Protein AF-0000000078602111 (afdb_homodimer)

Nearest PDB structures (foldseek):
  8fn6-assembly1_3  TM=1.490E-01  e=2.952E+00  Trypanosoma brucei
  7nkz-assembly1_A  TM=1.253E-01  e=8.119E+00  Mycobacterium tuberculosis H37Rv
  8fn6-assembly1_3  TM=1.458E-01  e=6.796E+00  Trypanosoma brucei
  7nkz-assembly1_A  TM=1.279E-01  e=6.796E+00  Mycobacterium tuberculosis H37Rv

Secondary structure (DSSP, 8-state):
--------EEE-S--HHHHS-----S--HHHHHHHHHHHHT-HHHHHHHHHHT--SSTTHHHHHHHTS-HHHHHHHHHHHS-GGGHHHHTT--HHHHHHHHHHHHSPPPP--------PPPP-TT--HHHHHHHHHHHHHHHHTTS-HHHHHHHHTT---HHHHHHHHHHHHHHHHHHHHHHH-GGGHHHHHHHHHHHTTS-HHHHHHHHHHHHHH-TTGGGGS------TTHHHHHHHHHHHHS--S-HHHHHHHHHHHHHHHIIIIIS-SS--TTSPP----TTHHHHHH-SSHHHHHHHHHHHHHHHHTT--HHHHHHT-HHHHHHHHHHHHHHHHHHHHHHH-TTHHHHHHHHHHHHHHTTBHHHHHHHHHHHHHHHHHHTTTTT-S-BTTTEEEPPP-S-HHHHHHT--HHHHHHHHHHHHHS--B--HHHHHHHHHHH-GGGGHHHHHHHHHS-----/--------EEE-S--HHHHS-----S--HHHHHHHHHHHHT-HHHHHHHHHHT--SSTTHHHHHHHTS-HHHHHHHHHHHS-GGGHHHHTT--HHHHHHHHHHHHSPPPP--------PPPP-TT--HHHHHHHHHHHHHHHHTTS-HHHHHHHHTT---HHHHHHHHHHHHHHHHHHHHHHH-GGGHHHHHHHHHHHTTS-HHHHHHHHHHHHHH-TTTTTTS------TTHHHHHHHHHHHHS--S-HHHHHHHHHHHHHHHIIIIIS-SS--TTSPP----TTHHHHHH-SSHHHHHHHHHHHHHHHHTT--HHHHHHT-HHHHHHHHHHHHHHHHHHHHHHH-TTHHHHHHHHHHHHHHTTBHHHHHHHHHHHHHHHHHHTTTTT-EEGGGTEEEPPP-S-HHHHHHT--HHHHHHHHHHHHHS--B--HHHHHHHHHHH-GGGGHHHHHHHHHS-----

Foldseek 3Di:
DPPPPDDDDFDAPDDLPQQADDQDDPDQVLQVQLVVCLVVCPLVLVLLCLALQQYPDSCVSLVSQLPDDQVSLLVSLVVLDDPVCNVVLVPDDSSRSSVVSSCSSYDDDQDQDAQDDADDDDDPPDDLLVVLVVLLVSLLVLVLRFALSLLLQSLNPHDRVSVVSSSVNLSVVLVRLLVVCVVPVVCLVSVVSNLVNCPQGQPSNNVSSLVSCCVVPVPVSPPPDDDDHNQQHLESVVSSVLSVVPDPHSSLNSLLSLLLSLVCCVQRVPDPGHRSPHHRDSDQPLSVLLVPAPALLSSLVVVQVVLLVLCLPPAPVCLLVVDPSVVVLVVVLQSLLQSLLSSCQRPVVCLVRLQVSLVSNVVVQAVSNNLSNVNSQVVNQVVCQVVVVQQPPVPRDRDGDDSHDPVSVLQNDPPPLSPSVLVVCQVPPDSDDCRSLSVQCVVPNDVSNVSVNVRSVPNPNPDD/DPPPPPDDDFDAPDDLPQQADDQDDPDQVLQVQLVVCLVVCPLVLVLLCLALQQYPDSCVSVVSQLPDDQVSLLVSLVVLDDPVCNVVLVPDDSSRSSVNSSCSSYDDDQDQDAQDDADDDDDPPDALLVVLVVLLVSLLVLVLRFALSLLLQSLNPHDRVSVVSSSVNLSVVLVRLLVVCVVPVVCLVSVVSNLVNCPQGQPSNNVSSLVSCCVVPVVVSPPPDDDDHNQQHQESVVSSVLSVVPDPHSSLNSLLSLLLSLVCCVQRVPDPGHRRPHHRDSDQPLSVLLVPAPALLRSLVVVQVVLLVLCLPPAPVCLVVVDPSVVVLVVVLQSLLQSLLSSCQRPVVCLVRLQVSLVSNVVVQAVSNNLSNVNSQVVNQVVCQVVVVQCPVPVDDRDTDDSHDPLSVLQNPPPPLSPSVLVVCQVPPDNDDCRSLSVQCVVPNDVSNVSVNVVSVPNPNPDD

pLDDT: mean 88.29, std 11.74, ran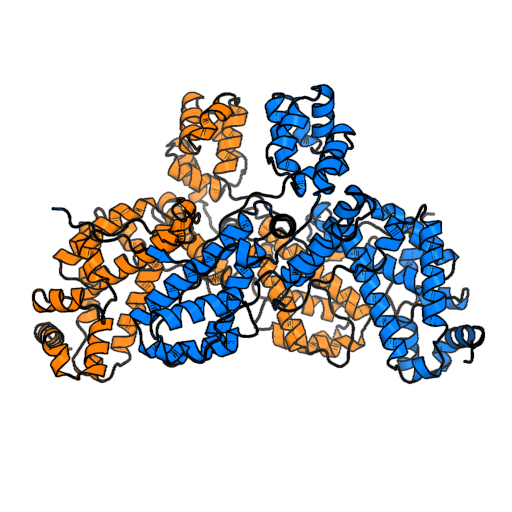ge [23.0, 98.12]

Sequence (928 aa):
MASDCPTPSYPSPFYISAEFPRFAISYRWWEDEARAVLWAFNIPEICQVIRYGLFQDENFPRSSLLSRNADTIDAFLVTLAQRHEHQLLGNLSHVQRVEEILRRSRIPPLQPVPWMWFPPQPAHDLDAREIANAIEAESHHQFRKIAFEEIVRASLGYNAPSVEWFLLQHTVLCIYFVDHLRTYPKDISLYLKVEEHLRGSSPFAHRALIHCIRVIDPDAAQHLPQTFAPGFAFIAEPVQALFRDQPPSLTTILKIMSVLAIRFRHRYTHCARMQWHHPFDTSILFLEDYLNATSPKDLARTLTRTDELDFSGLARQNIVTNDIFVQAILTNWHELTTSVWECCAALPDIVPFLQECTQILLEAKNYHSLTALAAGLRRYNIASAQSRGLISTGNGVITLHPILPPEVDMIIDTAQNYDSYQQHYQTNPGIPFLTPHIREYQLHGEPAIRDLLLYLQRQPSTEPMASDCPTPSYPSPFYISAEFPRFAISYRWWEDEARAVLWAFNIPEICQVIRYGLFQDENFPRSSLLSRNADTIDAFLVTLAQRHEHQLLGNLSHVQRVEEILRRSRIPPLQPVPWMWFPPQPAHDLDAREIANAIEAESHHQFRKIAFEEIVRASLGYNAPSVEWFLLQHTVLCIYFVDHLRTYPKDISLYLKVEEHLRGSSPFAHRALIHCIRVIDPDAAQHLPQTFAPGFAFIAEPVQALFRDQPPSLTTILKIMSVLAIRFRHRYTHCARMQWHHPFDTSILFLEDYLNATSPKDLARTLTRTDELDFSGLARQNIVTNDIFVQAILTNWHELTTSVWECCAALPDIVPFLQECTQILLEAKNYHSLTALAAGLRRYNIASAQSRGLISTGNGVITLHPILPPEVDMIIDTAQNYDSYQQHYQTNPGIPFLTPHIREYQLHGEPAIRDLLLYLQRQPSTEP

Solvent-accessible surface area (backbone atoms only — not comparable to full-atom values): 51500 Å² total; per-residue (Å²): 128,83,74,76,69,75,61,65,68,46,79,38,91,57,50,74,77,60,28,33,60,87,71,87,67,95,66,72,60,58,45,58,48,46,53,48,40,62,66,71,61,47,64,74,60,38,36,51,47,52,37,47,49,69,47,93,54,81,56,46,67,56,55,57,57,66,72,47,57,68,66,60,53,49,54,51,43,54,71,75,46,55,79,86,46,46,71,68,57,69,74,49,50,72,71,52,47,48,50,49,47,50,59,71,30,33,66,79,74,83,74,90,73,64,72,63,77,70,86,73,77,92,55,92,80,66,50,40,64,59,53,31,46,39,52,40,36,44,52,51,55,50,53,56,68,42,52,60,48,39,52,52,25,41,32,72,71,42,86,29,68,53,58,52,50,43,46,46,40,41,39,51,49,24,51,54,46,42,55,47,42,48,69,38,59,78,46,51,63,50,50,53,50,19,47,62,58,22,70,80,41,44,62,59,60,35,47,26,51,52,53,30,40,38,73,76,37,52,76,78,32,69,84,48,84,88,77,77,75,36,63,42,35,30,52,30,52,55,56,46,48,57,68,62,54,77,59,94,42,59,69,57,50,50,53,51,47,40,26,46,41,45,48,46,40,41,57,55,52,49,40,62,65,70,62,60,81,50,64,51,80,83,80,53,58,66,51,64,54,55,73,69,35,89,41,42,66,50,35,35,49,52,52,44,54,52,47,53,58,69,52,58,78,52,48,72,65,36,66,76,63,60,36,71,68,49,50,50,55,52,48,49,41,52,49,39,15,50,30,39,22,32,40,38,68,50,40,59,81,47,47,67,49,49,44,52,20,39,54,51,18,58,74,66,26,29,38,39,65,27,48,19,48,49,51,6,51,48,52,36,46,62,53,46,28,58,84,70,60,33,32,66,42,91,80,38,34,39,45,47,73,84,78,58,57,69,74,57,46,46,43,66,33,43,61,82,61,22,43,56,31,53,59,49,37,72,78,50,72,54,49,64,52,59,70,51,48,54,50,36,30,75,76,63,30,69,77,62,35,46,68,58,51,52,52,48,66,68,46,72,73,74,66,131,128,83,74,76,69,74,60,63,66,44,78,40,89,57,50,74,76,62,28,34,59,85,70,88,69,96,68,72,62,58,43,57,49,46,52,48,41,62,67,70,61,47,64,74,59,40,36,51,48,51,37,47,51,70,46,93,57,81,57,48,67,56,55,56,57,67,71,46,58,68,68,58,52,49,54,53,43,55,72,76,45,55,79,85,46,46,72,68,56,68,74,49,51,72,71,51,46,50,50,49,47,49,60,71,32,33,68,80,75,84,75,89,72,64,70,64,76,70,87,73,75,91,54,90,80,66,50,40,66,57,52,30,46,38,52,41,36,44,52,49,54,50,52,56,69,44,52,60,50,40,49,53,25,41,32,72,70,43,84,28,68,51,58,52,48,43,46,47,41,40,38,50,49,23,51,53,45,43,55,47,41,46,68,38,60,78,47,52,65,51,49,52,50,19,48,62,58,22,71,81,40,43,61,60,61,36,48,25,50,50,54,30,40,37,74,77,37,52,76,77,34,68,84,50,85,88,76,77,75,37,61,43,36,29,52,30,51,54,55,44,48,57,69,64,54,78,60,97,42,60,70,58,50,50,54,51,48,40,27,46,39,44,48,45,39,40,57,56,53,48,39,63,65,71,62,62,82,51,64,49,81,83,81,54,57,66,51,65,54,54,74,68,35,90,41,42,67,51,35,35,50,53,51,44,53,53,48,53,59,69,50,58,77,53,46,71,65,35,64,75,63,60,36,70,69,48,50,49,54,52,50,49,40,51,49,40,16,51,30,39,23,31,40,38,70,52,39,58,81,48,46,66,49,50,43,52,20,39,55,52,18,56,74,67,28,28,39,39,64,27,45,19,48,49,52,6,50,48,52,35,48,62,54,46,30,58,84,70,56,36,46,48,46,86,81,29,36,40,45,48,74,85,80,58,56,68,74,57,46,45,43,65,34,43,58,80,61,22,43,55,32,54,58,48,38,71,78,50,72,53,49,65,52,58,68,51,48,54,50,36,30,74,74,64,31,69,78,62,34,48,67,59,50,53,50,49,65,69,45,73,74,76,67,132

Radius of gyration: 31.43 Å; Cα contacts (8 Å, |Δi|>4): 1084; chains: 2; bounding box: 68×95×82 Å

Organism: Penicillium oxalicum (strain 114-2 / CGMCC 5302) (NCBI:txid933388)

Structure (mmCIF, N/CA/C/O backbone):
data_AF-0000000078602111-model_v1
#
loop_
_entity.id
_entity.type
_entity.pdbx_description
1 polymer 'Ras-GEF domain-containing protein'
#
loop_
_atom_site.group_PDB
_atom_site.id
_atom_site.type_symbol
_atom_site.label_atom_id
_atom_site.label_alt_id
_atom_site.label_comp_id
_atom_site.label_asym_id
_atom_site.label_entity_id
_atom_site.label_seq_id
_atom_site.pdbx_PDB_ins_code
_atom_site.Cartn_x
_atom_site.Cartn_y
_atom_site.Cartn_z
_atom_site.occupancy
_atom_site.B_iso_or_equiv
_atom_site.auth_seq_id
_atom_site.auth_comp_id
_atom_site.auth_asym_id
_atom_site.auth_atom_id
_atom_site.pdbx_PDB_model_num
ATOM 1 N N . MET A 1 1 ? 22.547 35.219 25.938 1 24.22 1 MET A N 1
ATOM 2 C CA . MET A 1 1 ? 22.844 33.781 26.141 1 24.22 1 MET A CA 1
ATOM 3 C C . MET A 1 1 ? 21.688 32.938 25.641 1 24.22 1 MET A C 1
ATOM 5 O O . MET A 1 1 ? 20.578 33 26.188 1 24.22 1 MET A O 1
ATOM 9 N N . ALA A 1 2 ? 21.484 32.844 24.375 1 36.75 2 ALA A N 1
ATOM 10 C CA . ALA A 1 2 ? 20.438 32.094 23.688 1 36.75 2 ALA A CA 1
ATOM 11 C C . ALA A 1 2 ? 20.328 30.672 24.266 1 36.75 2 ALA A C 1
ATOM 13 O O . ALA A 1 2 ? 21.25 29.875 24.125 1 36.75 2 ALA A O 1
ATOM 14 N N . SER A 1 3 ? 19.812 30.453 25.406 1 35.31 3 SER A N 1
ATOM 15 C CA . SER A 1 3 ? 19.656 29.172 26.094 1 35.31 3 SER A CA 1
ATOM 16 C C . SER A 1 3 ? 19.25 28.078 25.141 1 35.31 3 SER A C 1
ATOM 18 O O . SER A 1 3 ? 18.359 28.25 24.312 1 35.31 3 SER A O 1
ATOM 20 N N . ASP A 1 4 ? 20.172 27.172 24.891 1 39.59 4 ASP A N 1
ATOM 21 C CA . ASP A 1 4 ? 20.219 25.969 24.078 1 39.59 4 ASP A CA 1
ATOM 22 C C . ASP A 1 4 ? 18.984 25.094 24.312 1 39.59 4 ASP A C 1
ATOM 24 O O . ASP A 1 4 ? 18.844 24.453 25.359 1 39.59 4 ASP A O 1
ATOM 28 N N . CYS A 1 5 ? 17.859 25.594 24.203 1 42.06 5 CYS A N 1
ATOM 29 C CA . CYS A 1 5 ? 16.703 24.719 24.375 1 42.06 5 CYS A CA 1
ATOM 30 C C . CYS A 1 5 ? 16.969 23.344 23.797 1 42.06 5 CYS A C 1
ATOM 32 O O . CYS A 1 5 ? 17.297 23.219 22.609 1 42.06 5 CYS A O 1
ATOM 34 N N . PRO A 1 6 ? 17.281 22.328 24.625 1 49.44 6 PRO A N 1
ATOM 35 C CA . PRO A 1 6 ? 17.672 20.984 24.188 1 49.44 6 PRO A CA 1
ATOM 36 C C . PRO A 1 6 ? 16.734 20.406 23.141 1 49.44 6 PRO A C 1
ATOM 38 O O . PRO A 1 6 ? 15.523 20.625 23.203 1 49.44 6 PRO A O 1
ATOM 41 N N . THR A 1 7 ? 17.188 20.297 21.984 1 59.84 7 THR A N 1
ATOM 42 C CA . THR A 1 7 ? 16.5 19.594 20.906 1 59.84 7 THR A CA 1
ATOM 43 C C . THR A 1 7 ? 15.914 18.281 21.422 1 59.84 7 THR A C 1
ATOM 45 O O . THR A 1 7 ? 16.594 17.5 22.094 1 59.84 7 THR A O 1
ATOM 48 N N . PRO A 1 8 ? 14.547 18.203 21.516 1 68.06 8 PRO A N 1
ATOM 49 C CA . PRO A 1 8 ? 13.969 16.953 22.016 1 68.06 8 PRO A CA 1
ATOM 50 C C . PRO A 1 8 ? 14.492 15.719 21.266 1 68.06 8 PRO A C 1
ATOM 52 O O . PRO A 1 8 ? 14.586 15.727 20.047 1 68.06 8 PRO A O 1
ATOM 55 N N . SER A 1 9 ? 15.305 14.945 21.969 1 72.25 9 SER A N 1
ATOM 56 C CA . SER A 1 9 ? 15.828 13.695 21.422 1 72.25 9 SER A CA 1
ATOM 57 C C . SER A 1 9 ? 15.031 12.5 21.922 1 72.25 9 SER A C 1
ATOM 59 O O . SER A 1 9 ? 14.656 12.445 23.094 1 72.25 9 SER A O 1
ATOM 61 N N . TYR A 1 10 ? 14.547 11.766 20.969 1 74.25 10 TYR A N 1
ATOM 62 C CA . TYR A 1 10 ? 13.781 10.57 21.312 1 74.25 10 TYR A CA 1
ATOM 63 C C . TYR A 1 10 ? 14.578 9.312 20.984 1 74.25 10 TYR A C 1
ATOM 65 O O . TYR A 1 10 ? 14.898 9.047 19.828 1 74.25 10 TYR A O 1
ATOM 73 N N . PRO A 1 11 ? 14.977 8.602 22 1 77.44 11 PRO A N 1
ATOM 74 C CA . PRO A 1 11 ? 15.664 7.348 21.719 1 77.44 11 PRO A CA 1
ATOM 75 C C . PRO A 1 11 ? 14.789 6.344 20.969 1 77.44 11 PRO A C 1
ATOM 77 O O . PRO A 1 11 ? 13.586 6.254 21.25 1 77.44 11 PRO A O 1
ATOM 80 N N . SER A 1 12 ? 15.352 5.695 20 1 83.25 12 SER A N 1
ATOM 81 C CA . SER A 1 12 ? 14.594 4.711 19.234 1 83.25 12 SER A CA 1
ATOM 82 C C . SER A 1 12 ? 14.68 3.328 19.875 1 83.25 12 SER A C 1
ATOM 84 O O . SER A 1 12 ? 15.773 2.867 20.219 1 83.25 12 SER A O 1
ATOM 86 N N . PRO A 1 13 ? 13.602 2.727 20.031 1 85.75 13 PRO A N 1
ATOM 87 C CA . PRO A 1 13 ? 13.633 1.361 20.562 1 85.75 13 PRO A CA 1
ATOM 88 C C . PRO A 1 13 ? 13.938 0.32 19.5 1 85.75 13 PRO A C 1
ATOM 90 O O . PRO A 1 13 ? 14.062 -0.869 19.797 1 85.75 13 PRO A O 1
ATOM 93 N N . PHE A 1 14 ? 14.141 0.785 18.266 1 89.56 14 PHE A N 1
ATOM 94 C CA . PHE A 1 14 ? 14.289 -0.176 17.172 1 89.56 14 PHE A CA 1
ATOM 95 C C . PHE A 1 14 ? 15.641 -0.017 16.484 1 89.56 14 PHE A C 1
ATOM 97 O O . PHE A 1 14 ? 16.062 1.101 16.172 1 89.56 14 PHE A O 1
ATOM 104 N N . TYR A 1 15 ? 16.312 -1.137 16.375 1 86.06 15 TYR A N 1
ATOM 105 C CA . TYR A 1 15 ? 17.562 -1.257 15.609 1 86.06 15 TYR A CA 1
ATOM 106 C C . TYR A 1 15 ? 17.5 -2.453 14.664 1 86.06 15 TYR A C 1
ATOM 108 O O . TYR A 1 15 ? 16.969 -3.512 15.023 1 86.06 15 TYR A O 1
ATOM 116 N N . ILE A 1 16 ? 17.969 -2.209 13.516 1 88.12 16 ILE A N 1
ATOM 117 C CA . ILE A 1 16 ? 17.859 -3.242 12.492 1 88.12 16 ILE A CA 1
ATOM 118 C C . ILE A 1 16 ? 18.562 -4.512 12.961 1 88.12 16 ILE A C 1
ATOM 120 O O . ILE A 1 16 ? 18.078 -5.621 12.734 1 88.12 16 ILE A O 1
ATOM 124 N N . SER A 1 17 ? 19.688 -4.414 13.695 1 87.75 17 SER A N 1
ATOM 125 C CA . SER A 1 17 ? 20.469 -5.57 14.133 1 87.75 17 SER A CA 1
ATOM 126 C C . SER A 1 17 ? 19.688 -6.391 15.164 1 87.75 17 SER A C 1
ATOM 128 O O . SER A 1 17 ? 19.906 -7.598 15.297 1 87.75 17 SER A O 1
ATOM 130 N N . ALA A 1 18 ? 18.766 -5.715 15.797 1 90.81 18 ALA A N 1
ATOM 131 C CA . ALA A 1 18 ? 18.016 -6.398 16.844 1 90.81 18 ALA A CA 1
ATOM 132 C C . ALA A 1 18 ? 16.734 -7.012 16.281 1 90.81 18 ALA A C 1
ATOM 134 O O . ALA A 1 18 ? 16.141 -7.895 16.891 1 90.81 18 ALA A O 1
ATOM 135 N N . GLU A 1 19 ? 16.391 -6.574 15.117 1 94.44 19 GLU A N 1
ATOM 136 C CA . GLU A 1 19 ? 15.102 -6.996 14.578 1 94.44 19 GLU A CA 1
ATOM 137 C C . GLU A 1 19 ? 15.25 -8.219 13.688 1 94.44 19 GLU A C 1
ATOM 139 O O . GLU A 1 19 ? 14.258 -8.844 13.312 1 94.44 19 GLU A O 1
ATOM 144 N N . PHE A 1 20 ? 16.453 -8.531 13.297 1 95.75 20 PHE A N 1
ATOM 145 C CA . PHE A 1 20 ? 16.75 -9.734 12.523 1 95.75 20 PHE A CA 1
ATOM 146 C C . PHE A 1 20 ? 17.641 -10.688 13.328 1 95.75 20 PHE A C 1
ATOM 148 O O . PHE A 1 20 ? 18.547 -10.25 14.047 1 95.75 20 PHE A O 1
ATOM 155 N N . PRO A 1 21 ? 17.281 -11.961 13.172 1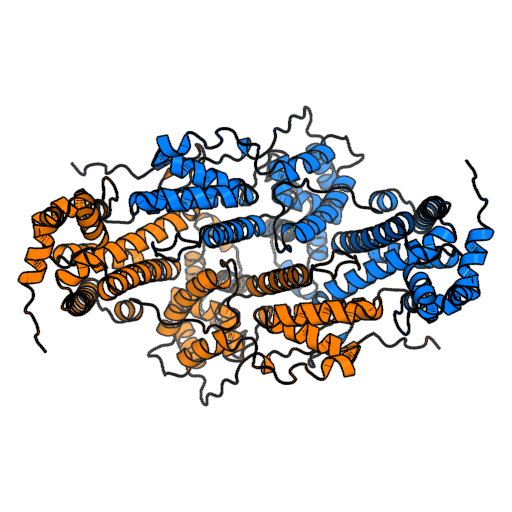 94.62 21 PRO A N 1
ATOM 156 C CA . PRO A 1 21 ? 18.188 -12.914 13.836 1 94.62 21 PRO A CA 1
ATOM 157 C C . PRO A 1 21 ? 19.609 -12.859 13.281 1 94.62 21 PRO A C 1
ATOM 159 O O . PRO A 1 21 ? 19.797 -12.586 12.094 1 94.62 21 PRO A O 1
ATOM 162 N N . ARG A 1 22 ? 20.484 -13.172 14.109 1 91.19 22 ARG A N 1
ATOM 163 C CA . ARG A 1 22 ? 21.875 -13.148 13.703 1 91.19 22 ARG A CA 1
ATOM 164 C C . ARG A 1 22 ? 22.156 -14.219 12.648 1 91.19 22 ARG A C 1
ATOM 166 O O . ARG A 1 22 ? 21.734 -15.367 12.797 1 91.19 22 ARG A O 1
ATOM 173 N N . PHE A 1 23 ? 22.734 -13.766 11.609 1 91.94 23 PHE A N 1
ATOM 174 C CA . PHE A 1 23 ? 23.125 -14.672 10.539 1 91.94 23 PHE A CA 1
ATOM 175 C C . PHE A 1 23 ? 24.641 -14.836 10.508 1 91.94 23 PHE A C 1
ATOM 177 O O . PHE A 1 23 ? 25.344 -14.039 9.883 1 91.94 23 PHE A O 1
ATOM 184 N N . ALA A 1 24 ? 25.094 -15.805 11.211 1 85.25 24 ALA A N 1
ATOM 185 C CA . ALA A 1 24 ? 26.531 -16.016 11.312 1 85.25 24 ALA A CA 1
ATOM 186 C C . ALA A 1 24 ? 27 -17.094 10.336 1 85.25 24 ALA A C 1
ATOM 188 O O . ALA A 1 24 ? 26.656 -18.266 10.484 1 85.25 24 ALA A O 1
ATOM 189 N N . ILE A 1 25 ? 27.562 -16.625 9.281 1 83.75 25 ILE A N 1
ATOM 190 C CA . ILE A 1 25 ? 28.141 -17.562 8.328 1 83.75 25 ILE A CA 1
ATOM 191 C C . ILE A 1 25 ? 29.609 -17.25 8.125 1 83.75 25 ILE A C 1
ATOM 193 O O . ILE A 1 25 ? 30.016 -16.078 8.148 1 83.75 25 ILE A O 1
ATOM 197 N N . SER A 1 26 ? 30.359 -18.281 7.977 1 82.25 26 SER A N 1
ATOM 198 C CA . SER A 1 26 ? 31.812 -18.125 7.855 1 82.25 26 SER A CA 1
ATOM 199 C C . SER A 1 26 ? 32.188 -17.609 6.477 1 82.25 26 SER A C 1
ATOM 201 O O . SER A 1 26 ? 33.188 -16.906 6.324 1 82.25 26 SER A O 1
ATOM 203 N N . TYR A 1 27 ? 31.438 -18.047 5.527 1 86.75 27 TYR A N 1
ATOM 204 C CA . TYR A 1 27 ? 31.781 -17.703 4.148 1 86.75 27 TYR A CA 1
ATOM 205 C C . TYR A 1 27 ? 30.531 -17.344 3.357 1 86.75 27 TYR A C 1
ATOM 207 O O . TYR A 1 27 ? 29.562 -18.109 3.318 1 86.75 27 TYR A O 1
ATOM 215 N N . ARG A 1 28 ? 30.594 -16.156 2.775 1 89.88 28 ARG A N 1
ATOM 216 C CA . ARG A 1 28 ? 29.469 -15.695 1.957 1 89.88 28 ARG A CA 1
ATOM 217 C C . ARG A 1 28 ? 29.625 -16.156 0.511 1 89.88 28 ARG A C 1
ATOM 219 O O . ARG A 1 28 ? 29.906 -15.344 -0.376 1 89.88 28 ARG A O 1
ATOM 226 N N . TRP A 1 29 ? 29.344 -17.359 0.212 1 90.62 29 TRP A N 1
ATOM 227 C CA . TRP A 1 29 ? 29.562 -18 -1.077 1 90.62 29 TRP A CA 1
ATOM 228 C C . TRP A 1 29 ? 28.781 -17.312 -2.182 1 90.62 29 TRP A C 1
ATOM 230 O O . TRP A 1 29 ? 29.203 -17.297 -3.34 1 90.62 29 TRP A O 1
ATOM 240 N N . TRP A 1 30 ? 27.625 -16.719 -1.839 1 92.5 30 TRP A N 1
ATOM 241 C CA . TRP A 1 30 ? 26.75 -16.156 -2.852 1 92.5 30 TRP A CA 1
ATOM 242 C C . TRP A 1 30 ? 27.344 -14.883 -3.443 1 92.5 30 TRP A C 1
ATOM 244 O O . TRP A 1 30 ? 27 -14.484 -4.555 1 92.5 30 TRP A O 1
ATOM 254 N N . GLU A 1 31 ? 28.281 -14.227 -2.723 1 92.44 31 GLU A N 1
ATOM 255 C CA . GLU A 1 31 ? 28.938 -13.047 -3.281 1 92.44 31 GLU A CA 1
ATOM 256 C C . GLU A 1 31 ? 29.891 -13.43 -4.406 1 92.44 31 GLU A C 1
ATOM 258 O O . GLU A 1 31 ? 29.984 -12.734 -5.418 1 92.44 31 GLU A O 1
ATOM 263 N N . ASP A 1 32 ? 30.578 -14.539 -4.203 1 91.5 32 ASP A N 1
ATOM 264 C CA . ASP A 1 32 ? 31.5 -15.031 -5.223 1 91.5 32 ASP A CA 1
ATOM 265 C C . ASP A 1 32 ? 30.75 -15.531 -6.453 1 91.5 32 ASP A C 1
ATOM 267 O O . ASP A 1 32 ? 31.156 -15.281 -7.586 1 91.5 32 ASP A O 1
ATOM 271 N N . GLU A 1 33 ? 29.719 -16.203 -6.191 1 92.5 33 GLU A N 1
ATOM 272 C CA . GLU A 1 33 ? 28.906 -16.688 -7.309 1 92.5 33 GLU A CA 1
ATOM 273 C C . GLU A 1 33 ? 28.266 -15.531 -8.078 1 92.5 33 GLU A C 1
ATOM 275 O O . GLU A 1 33 ? 28.094 -15.609 -9.289 1 92.5 33 GLU A O 1
ATOM 280 N N . ALA A 1 34 ? 27.875 -14.5 -7.371 1 93.19 34 ALA A N 1
ATOM 281 C CA . ALA A 1 34 ? 27.312 -13.32 -8.031 1 93.19 34 ALA A CA 1
ATOM 282 C C . ALA A 1 34 ? 28.328 -12.672 -8.953 1 93.19 34 ALA A C 1
ATOM 284 O O . ALA A 1 34 ? 27.984 -12.227 -10.055 1 93.19 34 ALA A O 1
ATOM 285 N N . ARG A 1 35 ? 29.547 -12.664 -8.492 1 91.94 35 ARG A N 1
ATOM 286 C CA . ARG A 1 35 ? 30.609 -12.133 -9.336 1 91.94 35 ARG A CA 1
ATOM 287 C C . ARG A 1 35 ? 30.781 -12.977 -10.594 1 91.94 35 ARG A C 1
ATOM 289 O O . ARG A 1 35 ? 31 -12.438 -11.68 1 91.94 35 ARG A O 1
ATOM 296 N N . ALA A 1 36 ? 30.672 -14.219 -10.375 1 93 36 ALA A N 1
ATOM 297 C CA . ALA A 1 36 ? 30.812 -15.133 -11.5 1 93 36 ALA A CA 1
ATOM 298 C C . ALA A 1 36 ? 29.688 -14.93 -12.516 1 93 36 ALA A C 1
ATOM 300 O O . ALA A 1 36 ? 29.922 -15.016 -13.727 1 93 36 ALA A O 1
ATOM 301 N N . VAL A 1 37 ? 28.531 -14.648 -12.07 1 93 37 VAL A N 1
ATOM 302 C CA . VAL A 1 37 ? 27.375 -14.422 -12.945 1 93 37 VAL A CA 1
ATOM 303 C C . VAL A 1 37 ? 27.594 -13.156 -13.766 1 93 37 VAL A C 1
ATOM 305 O O . VAL A 1 37 ? 27.266 -13.109 -14.953 1 93 37 VAL A O 1
ATOM 308 N N . LEU A 1 38 ? 28.156 -12.141 -13.148 1 91.44 38 LEU A N 1
ATOM 309 C CA . LEU A 1 38 ? 28.406 -10.883 -13.836 1 91.44 38 LEU A CA 1
ATOM 310 C C . LEU A 1 38 ? 29.469 -11.055 -14.914 1 91.44 38 LEU A C 1
ATOM 312 O O . LEU A 1 38 ? 29.438 -10.375 -15.938 1 91.44 38 LEU A O 1
ATOM 316 N N . TRP A 1 39 ? 30.266 -12.047 -14.68 1 88.5 39 TRP A N 1
ATOM 317 C CA . TRP A 1 39 ? 31.328 -12.305 -15.641 1 88.5 39 TRP A CA 1
ATOM 318 C C . TRP A 1 39 ? 30.828 -13.156 -16.797 1 88.5 39 TRP A C 1
ATOM 320 O O . TRP A 1 39 ? 31.188 -12.914 -17.953 1 88.5 39 TRP A O 1
ATOM 330 N N . ALA A 1 40 ? 30.031 -14.156 -16.516 1 87.25 40 ALA A N 1
ATOM 331 C CA . ALA A 1 40 ? 29.484 -15.047 -17.547 1 87.25 40 ALA A CA 1
ATOM 332 C C . ALA A 1 40 ? 28.531 -14.297 -18.469 1 87.25 40 ALA A C 1
ATOM 334 O O . ALA A 1 40 ? 28.344 -14.695 -19.625 1 87.25 40 ALA A O 1
ATOM 335 N N . PHE A 1 41 ? 27.844 -13.297 -18.078 1 87.19 41 PHE A N 1
ATOM 336 C CA . PHE A 1 41 ? 27.047 -12.297 -18.781 1 87.19 41 PHE A CA 1
ATOM 337 C C . PHE A 1 41 ? 25.797 -12.93 -19.375 1 87.19 41 PHE A C 1
ATOM 339 O O . PHE A 1 41 ? 25.469 -12.695 -20.547 1 87.19 41 PHE A O 1
ATOM 346 N N . ASN A 1 42 ? 25.172 -13.805 -18.625 1 90.56 42 ASN A N 1
ATOM 347 C CA . ASN A 1 42 ? 23.797 -14.195 -18.906 1 90.56 42 ASN A CA 1
ATOM 348 C C . ASN A 1 42 ? 22.797 -13.148 -18.422 1 90.56 42 ASN A C 1
ATOM 350 O O . ASN A 1 42 ? 22.578 -13 -17.219 1 90.56 42 ASN A O 1
ATOM 354 N N . ILE A 1 43 ? 22.125 -12.555 -19.312 1 91.44 43 ILE A N 1
ATOM 355 C CA . ILE A 1 43 ? 21.391 -11.32 -19.047 1 91.44 43 ILE A CA 1
ATOM 356 C C . ILE A 1 43 ? 20.297 -11.578 -18.016 1 91.44 43 ILE A C 1
ATOM 358 O O . ILE A 1 43 ? 20.203 -10.859 -17.016 1 91.44 43 ILE A O 1
ATOM 362 N N . PRO A 1 44 ? 19.453 -12.602 -18.156 1 89.56 44 PRO A N 1
ATOM 363 C CA . PRO A 1 44 ? 18.406 -12.805 -17.156 1 89.56 44 PRO A CA 1
ATOM 364 C C . PRO A 1 44 ? 18.953 -13.031 -15.75 1 89.56 44 PRO A C 1
ATOM 366 O O . PRO A 1 44 ? 18.391 -12.555 -14.766 1 89.56 44 PRO A O 1
ATOM 369 N N . GLU A 1 45 ? 20.062 -13.695 -15.695 1 92.12 45 GLU A N 1
ATOM 370 C CA . GLU A 1 45 ? 20.672 -13.961 -14.398 1 92.12 45 GLU A CA 1
ATOM 371 C C . GLU A 1 45 ? 21.281 -12.695 -13.805 1 92.12 45 GLU A C 1
ATOM 373 O O . GLU A 1 45 ? 21.219 -12.477 -12.594 1 92.12 45 GLU A O 1
ATOM 378 N N . ILE A 1 46 ? 21.859 -11.93 -14.68 1 94.25 46 ILE A N 1
ATOM 379 C CA . ILE A 1 46 ? 22.453 -10.68 -14.227 1 94.25 46 ILE A CA 1
ATOM 380 C C . ILE A 1 46 ? 21.375 -9.773 -13.641 1 94.25 46 ILE A C 1
ATOM 382 O O . ILE A 1 46 ? 21.562 -9.148 -12.594 1 94.25 46 ILE A O 1
ATOM 386 N N . CYS A 1 47 ? 20.234 -9.75 -14.273 1 93.81 47 CYS A N 1
ATOM 387 C CA . CYS A 1 47 ? 19.141 -8.922 -13.789 1 93.81 47 CYS A CA 1
ATOM 388 C C . CYS A 1 47 ? 18.719 -9.352 -12.391 1 93.81 47 CYS A C 1
ATOM 390 O O . CYS A 1 47 ? 18.438 -8.5 -11.539 1 93.81 47 CYS A O 1
ATOM 392 N N . GLN A 1 48 ? 18.766 -10.625 -12.172 1 93.94 48 GLN A N 1
ATOM 393 C CA . GLN A 1 48 ? 18.375 -11.133 -10.859 1 93.94 48 GLN A CA 1
ATOM 394 C C . GLN A 1 48 ? 19.422 -10.789 -9.797 1 93.94 48 GLN A C 1
ATOM 396 O O . GLN A 1 48 ? 19.062 -10.438 -8.672 1 93.94 48 GLN A O 1
ATOM 401 N N . VAL A 1 49 ? 20.625 -10.93 -10.172 1 95.12 49 VAL A N 1
ATOM 402 C CA . VAL A 1 49 ? 21.703 -10.633 -9.25 1 95.12 49 VAL A CA 1
ATOM 403 C C . VAL A 1 49 ? 21.672 -9.148 -8.875 1 95.12 49 VAL A C 1
ATOM 405 O O . VAL A 1 49 ? 21.875 -8.797 -7.715 1 95.12 49 VAL A O 1
ATOM 408 N N . ILE A 1 50 ? 21.406 -8.336 -9.867 1 94.88 50 ILE A N 1
ATOM 409 C CA . ILE A 1 50 ? 21.328 -6.898 -9.617 1 94.88 50 ILE A CA 1
ATOM 410 C C . ILE A 1 50 ? 20.094 -6.594 -8.766 1 94.88 50 ILE A C 1
ATOM 412 O O . ILE A 1 50 ? 20.156 -5.781 -7.84 1 94.88 50 ILE A O 1
ATOM 416 N N . ARG A 1 51 ? 19.016 -7.215 -9.008 1 95.25 51 ARG A N 1
ATOM 417 C CA . ARG A 1 51 ? 17.766 -6.988 -8.312 1 95.25 51 ARG A CA 1
ATOM 418 C C . ARG A 1 51 ? 17.906 -7.27 -6.824 1 95.25 51 ARG A C 1
ATOM 420 O O . ARG A 1 51 ? 17.453 -6.48 -5.988 1 95.25 51 ARG A O 1
ATOM 427 N N . TYR A 1 52 ? 18.516 -8.328 -6.449 1 95.44 52 TYR A N 1
ATOM 428 C CA . TYR A 1 52 ? 18.656 -8.695 -5.043 1 95.44 52 TYR A CA 1
ATOM 429 C C . TYR A 1 52 ? 19.844 -7.992 -4.41 1 95.44 52 TYR A C 1
ATOM 431 O O . TYR A 1 52 ? 19.875 -7.758 -3.201 1 95.44 52 TYR A O 1
ATOM 439 N N . GLY A 1 53 ? 20.844 -7.598 -5.188 1 93.69 53 GLY A N 1
ATOM 440 C CA . GLY A 1 53 ? 21.953 -6.762 -4.738 1 93.69 53 GLY A CA 1
ATOM 441 C C . GLY A 1 53 ? 22.703 -7.344 -3.555 1 93.69 53 GLY A C 1
ATOM 442 O O . GLY A 1 53 ? 22.969 -6.641 -2.584 1 93.69 53 GLY A O 1
ATOM 443 N N . LEU A 1 54 ? 23.062 -8.602 -3.621 1 92.62 54 LEU A N 1
ATOM 444 C CA . LEU A 1 54 ? 23.75 -9.258 -2.514 1 92.62 54 LEU A CA 1
ATOM 445 C C . LEU A 1 54 ? 25.25 -9.07 -2.615 1 92.62 54 LEU A C 1
ATOM 447 O O . LEU A 1 54 ? 26 -10.047 -2.754 1 92.62 54 LEU A O 1
ATOM 451 N N . PHE A 1 55 ? 25.594 -7.711 -2.488 1 91.06 55 PHE A N 1
ATOM 452 C CA . PHE A 1 55 ? 27 -7.316 -2.551 1 91.06 55 PHE A CA 1
ATOM 453 C C . PHE A 1 55 ? 27.375 -6.465 -1.346 1 91.06 55 PHE A C 1
ATOM 455 O O . PHE A 1 55 ? 26.594 -5.625 -0.901 1 91.06 55 PHE A O 1
ATOM 462 N N . GLN A 1 56 ? 28.562 -6.703 -0.887 1 88.12 56 GLN A N 1
ATOM 463 C CA . GLN A 1 56 ? 29.047 -5.797 0.145 1 88.12 56 GLN A CA 1
ATOM 464 C C . GLN A 1 56 ? 29.297 -4.402 -0.417 1 88.12 56 GLN A C 1
ATOM 466 O O . GLN A 1 56 ? 28.953 -3.402 0.217 1 88.12 56 GLN A O 1
ATOM 471 N N . ASP A 1 57 ? 29.844 -4.48 -1.614 1 90.38 57 ASP A N 1
ATOM 472 C CA . ASP A 1 57 ? 30.016 -3.227 -2.342 1 90.38 57 ASP A CA 1
ATOM 473 C C . ASP A 1 57 ? 28.844 -2.988 -3.291 1 90.38 57 ASP A C 1
ATOM 475 O O . ASP A 1 57 ? 28.766 -3.59 -4.363 1 90.38 57 ASP A O 1
ATOM 479 N N . GLU A 1 58 ? 28.031 -2.035 -2.988 1 87.44 58 GLU A N 1
ATOM 480 C CA . GLU A 1 58 ? 26.797 -1.78 -3.746 1 87.44 58 GLU A CA 1
ATOM 481 C C . GLU A 1 58 ? 27.125 -1.269 -5.148 1 87.44 58 GLU A C 1
ATOM 483 O O . GLU A 1 58 ? 26.266 -1.291 -6.031 1 87.44 58 GLU A O 1
ATOM 488 N N . ASN A 1 59 ? 28.328 -0.845 -5.379 1 90.5 59 ASN A N 1
ATOM 489 C CA . ASN A 1 59 ? 28.703 -0.297 -6.68 1 90.5 59 ASN A CA 1
ATOM 490 C C . ASN A 1 59 ? 29.375 -1.35 -7.562 1 90.5 59 ASN A C 1
ATOM 492 O O . ASN A 1 59 ? 29.719 -1.074 -8.711 1 90.5 59 ASN A O 1
ATOM 496 N N . PHE A 1 60 ? 29.438 -2.516 -7.098 1 91.94 60 PHE A N 1
ATOM 497 C CA . PHE A 1 60 ? 30.156 -3.562 -7.82 1 91.94 60 PHE A CA 1
ATOM 498 C C . PHE A 1 60 ? 29.484 -3.848 -9.156 1 91.94 60 PHE A C 1
ATOM 500 O O . PHE A 1 60 ? 30.156 -3.914 -10.195 1 91.94 60 PHE A O 1
ATOM 507 N N . PRO A 1 61 ? 28.156 -4.047 -9.203 1 92.94 61 PRO A N 1
ATOM 508 C CA . PRO A 1 61 ? 27.516 -4.281 -10.5 1 92.94 61 PRO A CA 1
ATOM 509 C C . PRO A 1 61 ? 27.734 -3.135 -11.484 1 92.94 61 PRO A C 1
ATOM 511 O O . PRO A 1 61 ? 27.922 -3.373 -12.68 1 92.94 61 PRO A O 1
ATOM 514 N N . ARG A 1 62 ? 27.75 -1.952 -10.945 1 93.56 62 ARG A N 1
ATOM 515 C CA . ARG A 1 62 ? 28 -0.793 -11.797 1 93.56 62 ARG A CA 1
ATOM 516 C C . ARG A 1 62 ? 29.406 -0.849 -12.398 1 93.56 62 ARG A C 1
ATOM 518 O O . ARG A 1 62 ? 29.562 -0.696 -13.609 1 93.56 62 ARG A O 1
ATOM 525 N N . SER A 1 63 ? 30.375 -1.083 -11.578 1 93.62 63 SER A N 1
ATOM 526 C CA . SER A 1 63 ? 31.75 -1.137 -12.031 1 93.62 63 SER A CA 1
ATOM 527 C C . SER A 1 63 ? 31.969 -2.277 -13.023 1 93.62 63 SER A C 1
ATOM 529 O O . SER A 1 63 ? 32.688 -2.127 -14 1 93.62 63 SER A O 1
ATOM 531 N N . SER A 1 64 ? 31.359 -3.379 -12.727 1 93.62 64 SER A N 1
ATOM 532 C CA . SER A 1 64 ? 31.484 -4.539 -13.602 1 93.62 64 SER A CA 1
ATOM 533 C C . SER A 1 64 ? 30.875 -4.262 -14.977 1 93.62 64 SER A C 1
ATOM 535 O O . SER A 1 64 ? 31.469 -4.617 -16 1 93.62 64 SER A O 1
ATOM 537 N N . LEU A 1 65 ? 29.719 -3.641 -15.039 1 94.19 65 LEU A N 1
ATOM 538 C CA . LEU A 1 65 ? 29.047 -3.354 -16.297 1 94.19 65 LEU A CA 1
ATOM 539 C C . LEU A 1 65 ? 29.781 -2.266 -17.078 1 94.19 65 LEU A C 1
ATOM 541 O O . LEU A 1 65 ? 29.812 -2.291 -18.297 1 94.19 65 LEU A O 1
ATOM 545 N N . LEU A 1 66 ? 30.391 -1.326 -16.359 1 93.69 66 LEU A N 1
ATOM 546 C CA . LEU A 1 66 ? 31.125 -0.241 -17 1 93.69 66 LEU A CA 1
ATOM 547 C C . LEU A 1 66 ? 32.375 -0.767 -17.688 1 93.69 66 LEU A C 1
ATOM 549 O O . LEU A 1 66 ? 32.844 -0.18 -18.672 1 93.69 66 LEU A O 1
ATOM 553 N N . SER A 1 67 ? 32.875 -1.846 -17.203 1 92.88 67 SER A N 1
ATOM 554 C CA . SER A 1 67 ? 34.125 -2.4 -17.75 1 92.88 67 SER A CA 1
ATOM 555 C C . SER A 1 67 ? 33.844 -3.23 -19 1 92.88 67 SER A C 1
ATOM 557 O O . SER A 1 67 ? 34.781 -3.592 -19.719 1 92.88 67 SER A O 1
ATOM 559 N N . ARG A 1 68 ? 32.625 -3.445 -19.297 1 93.12 68 ARG A N 1
ATOM 560 C CA . ARG A 1 68 ? 32.25 -4.246 -20.469 1 93.12 68 ARG A CA 1
ATOM 561 C C . ARG A 1 68 ? 32.281 -3.395 -21.734 1 93.12 68 ARG A C 1
ATOM 563 O O . ARG A 1 68 ? 32.188 -2.166 -21.672 1 93.12 68 ARG A O 1
ATOM 570 N N . ASN A 1 69 ? 32.312 -4.117 -22.812 1 91.94 69 ASN A N 1
ATOM 571 C CA . ASN A 1 69 ? 32.344 -3.434 -24.109 1 91.94 69 ASN A CA 1
ATOM 572 C C . ASN A 1 69 ? 30.984 -2.777 -24.406 1 91.94 69 ASN A C 1
ATOM 574 O O . ASN A 1 69 ? 29.953 -3.256 -23.953 1 91.94 69 ASN A O 1
ATOM 578 N N . ALA A 1 70 ? 31.031 -1.798 -25.219 1 90.5 70 ALA A N 1
ATOM 579 C CA . ALA A 1 70 ? 29.875 -0.98 -25.547 1 90.5 70 ALA A CA 1
ATOM 580 C C . ALA A 1 70 ? 28.828 -1.791 -26.297 1 90.5 70 ALA A C 1
ATOM 582 O O . ALA A 1 70 ? 27.625 -1.618 -26.078 1 90.5 70 ALA A O 1
ATOM 583 N N . ASP A 1 71 ? 29.234 -2.635 -27.078 1 90.38 71 ASP A N 1
ATOM 584 C CA . ASP A 1 71 ? 28.312 -3.432 -27.875 1 90.38 71 ASP A CA 1
ATOM 585 C C . ASP A 1 71 ? 27.516 -4.391 -27 1 90.38 71 ASP A C 1
ATOM 587 O O . ASP A 1 71 ? 26.312 -4.602 -27.219 1 90.38 71 ASP A O 1
ATOM 591 N N . THR A 1 72 ? 28.203 -4.902 -26.062 1 91.88 72 THR A N 1
ATOM 592 C CA . THR A 1 72 ? 27.562 -5.836 -25.141 1 91.88 72 THR A CA 1
ATOM 593 C C . THR A 1 72 ? 26.516 -5.125 -24.297 1 91.88 72 THR A C 1
ATOM 595 O O . THR A 1 72 ? 25.438 -5.656 -24.062 1 91.88 72 THR A O 1
ATOM 598 N N . ILE A 1 73 ? 26.844 -3.961 -23.906 1 92.88 73 ILE A N 1
ATOM 599 C CA . ILE A 1 73 ? 25.938 -3.182 -23.062 1 92.88 73 ILE A CA 1
ATOM 600 C C . ILE A 1 73 ? 24.734 -2.721 -23.891 1 92.88 73 ILE A C 1
ATOM 602 O O . ILE A 1 73 ? 23.609 -2.676 -23.391 1 92.88 73 ILE A O 1
ATOM 606 N N . ASP A 1 74 ? 25 -2.43 -25.078 1 90.56 74 ASP A N 1
ATOM 607 C CA . ASP A 1 74 ? 23.906 -2.035 -25.969 1 90.56 74 ASP A CA 1
ATOM 608 C C . ASP A 1 74 ? 22.938 -3.186 -26.188 1 90.56 74 ASP A C 1
ATOM 610 O O . ASP A 1 74 ? 21.719 -2.986 -26.156 1 90.56 74 ASP A O 1
ATOM 614 N N . ALA A 1 75 ? 23.516 -4.312 -26.391 1 90.19 75 ALA A N 1
ATOM 615 C CA . ALA A 1 75 ? 22.672 -5.492 -26.562 1 90.19 75 ALA A CA 1
ATOM 616 C C . ALA A 1 75 ? 21.859 -5.777 -25.297 1 90.19 75 ALA A C 1
ATOM 618 O O . ALA A 1 75 ? 20.688 -6.176 -25.375 1 90.19 75 ALA A O 1
ATOM 619 N N . PHE A 1 76 ? 22.5 -5.594 -24.219 1 93.12 76 PHE A N 1
ATOM 620 C CA . PHE A 1 76 ? 21.844 -5.766 -22.938 1 93.12 76 PHE A CA 1
ATOM 621 C C . PHE A 1 76 ? 20.672 -4.797 -22.797 1 93.12 76 PHE A C 1
ATOM 623 O O . PHE A 1 76 ? 19.578 -5.207 -22.438 1 93.12 76 PHE A O 1
ATOM 630 N N . LEU A 1 77 ? 20.844 -3.627 -23.094 1 91.88 77 LEU A N 1
ATOM 631 C CA . LEU A 1 77 ? 19.844 -2.584 -22.953 1 91.88 77 LEU A CA 1
ATOM 632 C C . LEU A 1 77 ? 18.672 -2.824 -23.906 1 91.88 77 LEU A C 1
ATOM 634 O O . LEU A 1 77 ? 17.516 -2.613 -23.531 1 91.88 77 LEU A O 1
ATOM 638 N N . VAL A 1 78 ? 18.938 -3.27 -25.047 1 88.25 78 VAL A N 1
ATOM 639 C CA . VAL A 1 78 ? 17.906 -3.525 -26.047 1 88.25 78 VAL A CA 1
ATOM 640 C C . VAL A 1 78 ? 17.016 -4.68 -25.594 1 88.25 78 VAL A C 1
ATOM 642 O O . VAL A 1 78 ? 15.805 -4.676 -25.844 1 88.25 78 VAL A O 1
ATOM 645 N N . THR A 1 79 ? 17.625 -5.609 -24.922 1 88.75 79 THR A N 1
ATOM 646 C CA . THR A 1 79 ? 16.859 -6.75 -24.422 1 88.75 79 THR A CA 1
ATOM 647 C C . THR A 1 79 ? 15.867 -6.316 -23.344 1 88.75 79 THR A C 1
ATOM 649 O O . THR A 1 79 ? 14.789 -6.895 -23.234 1 88.75 79 THR A O 1
ATOM 652 N N . LEU A 1 80 ? 16.203 -5.285 -22.625 1 89.31 80 LEU A N 1
ATOM 653 C CA . LEU A 1 80 ? 15.359 -4.84 -21.516 1 89.31 80 LEU A CA 1
ATOM 654 C C . LEU A 1 80 ? 14.328 -3.828 -22 1 89.31 80 LEU A C 1
ATOM 656 O O . LEU A 1 80 ? 13.32 -3.596 -21.328 1 89.31 80 LEU A O 1
ATOM 660 N N . ALA A 1 81 ? 14.602 -3.217 -23.125 1 87.19 81 ALA A N 1
ATOM 661 C CA . ALA A 1 81 ? 13.766 -2.096 -23.562 1 87.19 81 ALA A CA 1
ATOM 662 C C . ALA A 1 81 ? 12.695 -2.555 -24.531 1 87.19 81 ALA A C 1
ATOM 664 O O . ALA A 1 81 ? 12.836 -3.594 -25.188 1 87.19 81 ALA A O 1
ATOM 665 N N . GLN A 1 82 ? 11.711 -1.755 -24.562 1 82.38 82 GLN A N 1
ATOM 666 C CA . GLN A 1 82 ? 10.672 -1.965 -25.562 1 82.38 82 GLN A CA 1
ATOM 667 C C . GLN A 1 82 ? 11.07 -1.355 -26.906 1 82.38 82 GLN A C 1
ATOM 669 O O . GLN A 1 82 ? 11.914 -0.463 -26.953 1 82.38 82 GLN A O 1
ATOM 674 N N . ARG A 1 83 ? 10.406 -1.767 -27.891 1 80.25 83 ARG A N 1
ATOM 675 C CA . ARG A 1 83 ? 10.766 -1.376 -29.25 1 80.25 83 ARG A CA 1
ATOM 676 C C . ARG A 1 83 ? 10.641 0.133 -29.438 1 80.25 83 ARG A C 1
ATOM 678 O O . ARG A 1 83 ? 11.5 0.758 -30.078 1 80.25 83 ARG A O 1
ATOM 685 N N . HIS A 1 84 ? 9.625 0.692 -28.75 1 77.75 84 HIS A N 1
ATOM 686 C CA . HIS A 1 84 ? 9.367 2.111 -28.984 1 77.75 84 HIS A CA 1
ATOM 687 C C . HIS A 1 84 ? 10.414 2.977 -28.281 1 77.75 84 HIS A C 1
ATOM 689 O O . HIS A 1 84 ? 10.562 4.156 -28.609 1 77.75 84 HIS A O 1
ATOM 695 N N . GLU A 1 85 ? 11.156 2.398 -27.406 1 79.75 85 GLU A N 1
ATOM 696 C CA . GLU A 1 85 ? 12.133 3.158 -26.641 1 79.75 85 GLU A CA 1
ATOM 697 C C . GLU A 1 85 ? 13.5 3.133 -27.297 1 79.75 85 GLU A C 1
ATOM 699 O O . GLU A 1 85 ? 14.406 3.879 -26.906 1 79.75 85 GLU A O 1
ATOM 704 N N . HIS A 1 86 ? 13.641 2.391 -28.297 1 78.38 86 HIS A N 1
ATOM 705 C CA . HIS A 1 86 ? 14.953 2.137 -28.875 1 78.38 86 HIS A CA 1
ATOM 706 C C . HIS A 1 86 ? 15.578 3.418 -29.422 1 78.38 86 HIS A C 1
ATOM 708 O O . HIS A 1 86 ? 16.781 3.65 -29.266 1 78.38 86 HIS A O 1
ATOM 714 N N . GLN A 1 87 ? 14.719 4.16 -29.938 1 73.12 87 GLN A N 1
ATOM 715 C CA . GLN A 1 87 ? 15.234 5.387 -30.531 1 73.12 87 GLN A CA 1
ATOM 716 C C . GLN A 1 87 ? 15.766 6.34 -29.453 1 73.12 87 GLN A C 1
ATOM 718 O O . GLN A 1 87 ? 16.797 6.977 -29.656 1 73.12 87 GLN A O 1
ATOM 723 N N . LEU A 1 88 ? 15.125 6.328 -28.406 1 72.38 88 LEU A N 1
ATOM 724 C CA . LEU A 1 88 ? 15.516 7.23 -27.344 1 72.38 88 LEU A CA 1
ATOM 725 C C . LEU A 1 88 ? 16.766 6.719 -26.625 1 72.38 88 LEU A C 1
ATOM 727 O O . LEU A 1 88 ? 17.625 7.508 -26.219 1 72.38 88 LEU A O 1
ATOM 731 N N . LEU A 1 89 ? 16.891 5.445 -26.609 1 76.88 89 LEU A N 1
ATOM 732 C CA . LEU A 1 89 ? 18 4.836 -25.859 1 76.88 89 LEU A CA 1
ATOM 733 C C . LEU A 1 89 ? 19.281 4.859 -26.688 1 76.88 89 LEU A C 1
ATOM 735 O O . LEU A 1 89 ? 20.375 4.789 -26.141 1 76.88 89 LEU A O 1
ATOM 739 N N . GLY A 1 90 ? 19.172 5.008 -27.984 1 75 90 GLY A N 1
ATOM 740 C CA . GLY A 1 90 ? 20.328 5.016 -28.859 1 75 90 GLY A CA 1
ATOM 741 C C . GLY A 1 90 ? 21.234 6.211 -28.656 1 75 90 GLY A C 1
ATOM 742 O O . GLY A 1 90 ? 22.438 6.145 -28.938 1 75 90 GLY A O 1
ATOM 743 N N . ASN A 1 91 ? 20.641 7.246 -28 1 77.25 91 ASN A N 1
ATOM 744 C CA . ASN A 1 91 ? 21.422 8.469 -27.844 1 77.25 91 ASN A CA 1
ATOM 745 C C . ASN A 1 91 ? 22.078 8.547 -26.484 1 77.25 91 ASN A C 1
ATOM 747 O O . ASN A 1 91 ? 22.75 9.531 -26.156 1 77.25 91 ASN A O 1
ATOM 751 N N . LEU A 1 92 ? 22.109 7.402 -25.812 1 80.88 92 LEU A N 1
ATOM 752 C CA . LEU A 1 92 ? 22.656 7.445 -24.453 1 80.88 92 LEU A CA 1
ATOM 753 C C . LEU A 1 92 ? 24.156 7.133 -24.469 1 80.88 92 LEU A C 1
ATOM 755 O O . LEU A 1 92 ? 24.625 6.359 -25.312 1 80.88 92 LEU A O 1
ATOM 759 N N . SER A 1 93 ? 24.875 7.836 -23.609 1 83.88 93 SER A N 1
ATOM 760 C CA . SER A 1 93 ? 26.297 7.512 -23.422 1 83.88 93 SER A CA 1
ATOM 761 C C . SER A 1 93 ? 26.453 6.152 -22.75 1 83.88 93 SER A C 1
ATOM 763 O O . SER A 1 93 ? 25.484 5.559 -22.281 1 83.88 93 SER A O 1
ATOM 765 N N . HIS A 1 94 ? 27.703 5.629 -22.812 1 88 94 HIS A N 1
ATOM 766 C CA . HIS A 1 94 ? 28 4.332 -22.203 1 88 94 HIS A CA 1
ATOM 767 C C . HIS A 1 94 ? 27.625 4.301 -20.734 1 88 94 HIS A C 1
ATOM 769 O O . HIS A 1 94 ? 27 3.346 -20.266 1 88 94 HIS A O 1
ATOM 775 N N . VAL A 1 95 ? 28.031 5.328 -20.047 1 86.44 95 VAL A N 1
ATOM 776 C CA . VAL A 1 95 ? 27.75 5.41 -18.625 1 86.44 95 VAL A CA 1
ATOM 777 C C . VAL A 1 95 ? 26.234 5.484 -18.406 1 86.44 95 VAL A C 1
ATOM 779 O O . VAL A 1 95 ? 25.703 4.855 -17.5 1 86.44 95 VAL A O 1
ATOM 782 N N . GLN A 1 96 ? 25.531 6.16 -19.281 1 83 96 GLN A N 1
ATOM 783 C CA . GLN A 1 96 ? 24.078 6.312 -19.156 1 83 96 GLN A CA 1
ATOM 784 C C . GLN A 1 96 ? 23.359 4.996 -19.453 1 83 96 GLN A C 1
ATOM 786 O O . GLN A 1 96 ? 22.344 4.695 -18.828 1 83 96 GLN A O 1
ATOM 791 N N . ARG A 1 97 ? 23.906 4.293 -20.375 1 89.25 97 ARG A N 1
ATOM 792 C CA . ARG A 1 97 ? 23.312 2.994 -20.688 1 89.25 97 ARG A CA 1
ATOM 793 C C . ARG A 1 97 ? 23.422 2.039 -19.516 1 89.25 97 ARG A C 1
ATOM 795 O O . ARG A 1 97 ? 22.469 1.316 -19.203 1 89.25 97 ARG A O 1
ATOM 802 N N . VAL A 1 98 ? 24.531 2.109 -18.906 1 92.06 98 VAL A N 1
ATOM 803 C CA . VAL A 1 98 ? 24.75 1.246 -17.734 1 92.06 98 VAL A CA 1
ATOM 804 C C . VAL A 1 98 ? 23.781 1.642 -16.625 1 92.06 98 VAL A C 1
ATOM 806 O O . VAL A 1 98 ? 23.172 0.779 -15.984 1 92.06 98 VAL A O 1
ATOM 809 N N . GLU A 1 99 ? 23.625 2.938 -16.422 1 87.69 99 GLU A N 1
ATOM 810 C CA . GLU A 1 99 ? 22.719 3.398 -15.391 1 87.69 99 GLU A CA 1
ATOM 811 C C . GLU A 1 99 ? 21.281 2.984 -15.695 1 87.69 99 GLU A C 1
ATOM 813 O O . GLU A 1 99 ? 20.516 2.66 -14.781 1 87.69 99 GLU A O 1
ATOM 818 N N . GLU A 1 100 ? 21.016 2.984 -16.938 1 88 100 GLU A N 1
ATOM 819 C CA . GLU A 1 100 ? 19.672 2.58 -17.344 1 88 100 GLU A CA 1
ATOM 820 C C . GLU A 1 100 ? 19.438 1.092 -17.094 1 88 100 GLU A C 1
ATOM 822 O O . GLU A 1 100 ? 18.359 0.683 -16.688 1 88 100 GLU A O 1
ATOM 827 N N . ILE A 1 101 ? 20.422 0.299 -17.375 1 93 101 ILE A N 1
ATOM 828 C CA . ILE A 1 101 ? 20.344 -1.136 -17.125 1 93 101 ILE A CA 1
ATOM 829 C C . ILE A 1 101 ? 20.141 -1.391 -15.625 1 93 101 ILE A C 1
ATOM 831 O O . ILE A 1 101 ? 19.297 -2.197 -15.234 1 93 101 ILE A O 1
ATOM 835 N N . LEU A 1 102 ? 20.875 -0.615 -14.836 1 93.5 102 LEU A N 1
ATOM 836 C CA . LEU A 1 102 ? 20.766 -0.772 -13.391 1 93.5 102 LEU A CA 1
ATOM 837 C C . LEU A 1 102 ? 19.391 -0.338 -12.898 1 93.5 102 LEU A C 1
ATOM 839 O O . LEU A 1 102 ? 18.766 -1.025 -12.078 1 93.5 102 LEU A O 1
ATOM 843 N N . ARG A 1 103 ? 18.953 0.677 -13.438 1 89.31 103 ARG A N 1
ATOM 844 C CA . ARG A 1 103 ? 17.641 1.202 -13.031 1 89.31 103 ARG A CA 1
ATOM 845 C C . ARG A 1 103 ? 16.531 0.218 -13.367 1 89.31 103 ARG A C 1
ATOM 847 O O . ARG A 1 103 ? 15.602 0.03 -12.578 1 89.31 103 ARG A O 1
ATOM 854 N N . ARG A 1 104 ? 16.625 -0.452 -14.445 1 89.94 104 ARG A N 1
ATOM 855 C CA . ARG A 1 104 ? 15.586 -1.359 -14.898 1 89.94 104 ARG A CA 1
ATOM 856 C C . ARG A 1 104 ? 15.68 -2.709 -14.195 1 89.94 104 ARG A C 1
ATOM 858 O O . ARG A 1 104 ? 14.711 -3.465 -14.156 1 89.94 104 ARG A O 1
ATOM 865 N N . SER A 1 105 ? 16.828 -2.961 -13.703 1 93.12 105 SER A N 1
ATOM 866 C CA . SER A 1 105 ? 17.047 -4.27 -13.094 1 93.12 105 SER A CA 1
ATOM 867 C C . SER A 1 105 ? 16.844 -4.215 -11.586 1 93.12 105 SER A C 1
ATOM 869 O O . SER A 1 105 ? 16.578 -5.238 -10.953 1 93.12 105 SER A O 1
ATOM 871 N N . ARG A 1 106 ? 16.938 -3.043 -11.039 1 92.38 106 ARG A N 1
ATOM 872 C CA . ARG A 1 106 ? 16.781 -2.883 -9.602 1 92.38 106 ARG A CA 1
ATOM 873 C C . ARG A 1 106 ? 15.312 -2.768 -9.211 1 92.38 106 ARG A C 1
ATOM 875 O O . ARG A 1 106 ? 14.453 -2.59 -10.078 1 92.38 106 ARG A O 1
ATOM 882 N N . ILE A 1 107 ? 15.078 -2.994 -7.945 1 91.12 107 ILE A N 1
ATOM 883 C CA . ILE A 1 107 ? 13.727 -2.771 -7.445 1 91.12 107 ILE A CA 1
ATOM 884 C C . ILE A 1 107 ? 13.43 -1.273 -7.41 1 91.12 107 ILE A C 1
ATOM 886 O O . ILE A 1 107 ? 14.344 -0.454 -7.32 1 91.12 107 ILE A O 1
ATOM 890 N N . PRO A 1 108 ? 12.195 -0.935 -7.547 1 86.31 108 PRO A N 1
ATOM 891 C CA . PRO A 1 108 ? 11.859 0.488 -7.457 1 86.31 108 PRO A CA 1
ATOM 892 C C . PRO A 1 108 ? 12.359 1.135 -6.168 1 86.31 108 PRO A C 1
ATOM 894 O O . PRO A 1 108 ? 12.344 0.5 -5.109 1 86.31 108 PRO A O 1
ATOM 897 N N . PRO A 1 109 ? 12.773 2.312 -6.371 1 84.12 109 PRO A N 1
ATOM 898 C CA . PRO A 1 109 ? 13.297 3.006 -5.191 1 84.12 109 PRO A CA 1
ATOM 899 C C . PRO A 1 109 ? 12.227 3.213 -4.117 1 84.12 109 PRO A C 1
ATOM 901 O O . PRO A 1 109 ? 11.031 3.219 -4.418 1 84.12 109 PRO A O 1
ATOM 904 N N . LEU A 1 110 ? 12.781 3.389 -2.951 1 85.62 110 LEU A N 1
ATOM 905 C CA . LEU A 1 110 ? 11.906 3.611 -1.804 1 85.62 110 LEU A CA 1
ATOM 906 C C . LEU A 1 110 ? 11.133 4.914 -1.956 1 85.62 110 LEU A C 1
ATOM 908 O O . LEU A 1 110 ? 11.711 5.949 -2.303 1 85.62 110 LEU A O 1
ATOM 912 N N . GLN A 1 111 ? 9.852 4.812 -1.878 1 83.38 111 GLN A N 1
ATOM 913 C CA . GLN A 1 111 ? 9 5.988 -1.729 1 83.38 111 GLN A CA 1
ATOM 914 C C . GLN A 1 111 ? 8.57 6.176 -0.276 1 83.38 111 GLN A C 1
ATOM 916 O O . GLN A 1 111 ? 7.645 5.508 0.195 1 83.38 111 GLN A O 1
ATOM 921 N N . PRO A 1 112 ? 9.242 7.02 0.411 1 86.75 112 PRO A N 1
ATOM 922 C CA . PRO A 1 112 ? 8.953 7.176 1.839 1 86.75 112 PRO A CA 1
ATOM 923 C C . PRO A 1 112 ? 7.523 7.645 2.105 1 86.75 112 PRO A C 1
ATOM 925 O O . PRO A 1 112 ? 7.07 8.625 1.508 1 86.75 112 PRO A O 1
ATOM 928 N N . VAL A 1 113 ? 6.863 6.957 2.867 1 89.44 113 VAL A N 1
ATOM 929 C CA . VAL A 1 113 ? 5.523 7.301 3.322 1 89.44 113 VAL A CA 1
ATOM 930 C C . VAL A 1 113 ? 5.52 7.469 4.84 1 89.44 113 VAL A C 1
ATOM 932 O O . VAL A 1 113 ? 5.844 6.535 5.574 1 89.44 113 VAL A O 1
ATOM 935 N N . PRO A 1 114 ? 5.203 8.656 5.246 1 91 114 PRO A N 1
ATOM 936 C CA . PRO A 1 114 ? 5.211 8.875 6.695 1 91 114 PRO A CA 1
ATOM 937 C C . PRO A 1 114 ? 4.051 8.188 7.402 1 91 114 PRO A C 1
ATOM 939 O O . PRO A 1 114 ? 3.064 7.812 6.762 1 91 114 PRO A O 1
ATOM 942 N N . TRP A 1 115 ? 4.246 7.949 8.711 1 93.06 115 TRP A N 1
ATOM 943 C CA . TRP A 1 115 ? 3.166 7.453 9.562 1 93.06 115 TRP A CA 1
ATOM 944 C C . TRP A 1 115 ? 2.025 8.461 9.633 1 93.06 115 TRP A C 1
ATOM 946 O O . TRP A 1 115 ? 2.246 9.633 9.953 1 93.06 115 TRP A O 1
ATOM 956 N N . MET A 1 116 ? 0.802 8.031 9.352 1 92.94 116 MET A N 1
ATOM 957 C CA . MET A 1 116 ? -0.254 9.031 9.211 1 92.94 116 MET A CA 1
ATOM 958 C C . MET A 1 116 ? -1.39 8.766 10.195 1 92.94 116 MET A C 1
ATOM 960 O O . MET A 1 116 ? -2.41 9.453 10.172 1 92.94 116 MET A O 1
ATOM 964 N N . TRP A 1 117 ? -1.283 7.824 11.039 1 94.38 117 TRP A N 1
ATOM 965 C CA . TRP A 1 117 ? -2.279 7.617 12.086 1 94.38 117 TRP A CA 1
ATOM 966 C C . TRP A 1 117 ? -1.902 8.375 13.359 1 94.38 117 TRP A C 1
ATOM 968 O O . TRP A 1 117 ? -0.756 8.312 13.805 1 94.38 117 TRP A O 1
ATOM 978 N N . PHE A 1 118 ? -2.855 9.086 13.883 1 93.62 118 PHE A N 1
ATOM 979 C CA . PHE A 1 118 ? -2.662 9.836 15.117 1 93.62 118 PHE A CA 1
ATOM 980 C C . PHE A 1 118 ? -3.605 9.344 16.203 1 93.62 118 PHE A C 1
ATOM 982 O O . PHE A 1 118 ? -4.75 8.984 15.93 1 93.62 118 PHE A O 1
ATOM 989 N N . PRO A 1 119 ? -3.08 9.32 17.406 1 93.81 119 PRO A N 1
ATOM 990 C CA . PRO A 1 119 ? -3.994 8.977 18.5 1 93.81 119 PRO A CA 1
ATOM 991 C C . PRO A 1 119 ? -5.203 9.898 18.578 1 93.81 119 PRO A C 1
ATOM 993 O O . PRO A 1 119 ? -5.059 11.125 18.484 1 93.81 119 PRO A O 1
ATOM 996 N N . PRO A 1 120 ? -6.328 9.289 18.719 1 90.44 120 PRO A N 1
ATOM 997 C CA . PRO A 1 120 ? -7.539 10.109 18.766 1 90.44 120 PRO A CA 1
ATOM 998 C C . PRO A 1 120 ? -7.664 10.906 20.047 1 90.44 120 PRO A C 1
ATOM 1000 O O . PRO A 1 120 ? -7.062 10.547 21.062 1 90.44 120 PRO A O 1
ATOM 1003 N N . GLN A 1 121 ? -8.492 11.938 19.922 1 85.62 121 GLN A N 1
ATOM 1004 C CA . GLN A 1 121 ? -8.82 12.727 21.109 1 85.62 121 GLN A CA 1
ATOM 1005 C C . GLN A 1 121 ? -9.602 11.891 22.109 1 85.62 121 GLN A C 1
ATOM 1007 O O . GLN A 1 121 ? -10.43 11.062 21.734 1 85.62 121 GLN A O 1
ATOM 1012 N N . PRO A 1 122 ? -9.273 12.18 23.297 1 83.56 122 PRO A N 1
ATOM 1013 C CA . PRO A 1 122 ? -10 11.422 24.328 1 83.56 122 PRO A CA 1
ATOM 1014 C C . PRO A 1 122 ? -11.508 11.633 24.25 1 83.56 122 PRO A C 1
ATOM 1016 O O . PRO A 1 122 ? -11.977 12.766 24.094 1 83.56 122 PRO A O 1
ATOM 1019 N N . ALA A 1 123 ? -12.18 10.586 24.094 1 78.69 123 ALA A N 1
ATOM 1020 C CA . ALA A 1 123 ? -13.641 10.578 24.094 1 78.69 123 ALA A CA 1
ATOM 1021 C C . ALA A 1 123 ? -14.18 9.383 24.875 1 78.69 123 ALA A C 1
ATOM 1023 O O . ALA A 1 123 ? -13.461 8.414 25.109 1 78.69 123 ALA A O 1
ATOM 1024 N N . HIS A 1 124 ? -15.297 9.539 25.266 1 72.44 124 HIS A N 1
ATOM 1025 C CA . HIS A 1 124 ? -15.891 8.508 26.109 1 72.44 124 HIS A CA 1
ATOM 1026 C C . HIS A 1 124 ? -16.156 7.227 25.312 1 72.44 124 HIS A C 1
ATOM 1028 O O . HIS A 1 124 ? -16.172 6.137 25.891 1 72.44 124 HIS A O 1
ATOM 1034 N N . ASP A 1 125 ? -16.219 7.379 24.156 1 79.88 125 ASP A N 1
ATOM 1035 C CA . ASP A 1 125 ? -16.672 6.227 23.375 1 79.88 125 ASP A CA 1
ATOM 1036 C C . ASP A 1 125 ? -15.508 5.594 22.609 1 79.88 125 ASP A C 1
ATOM 1038 O O . ASP A 1 125 ? -15.719 4.812 21.688 1 79.88 125 ASP A O 1
ATOM 1042 N N . LEU A 1 126 ? -14.391 5.867 23.156 1 85.81 126 LEU A N 1
ATOM 1043 C CA . LEU A 1 126 ? -13.273 5.277 22.422 1 85.81 126 LEU A CA 1
ATOM 1044 C C . LEU A 1 126 ? -13.117 3.801 22.781 1 85.81 126 LEU A C 1
ATOM 1046 O O . LEU A 1 126 ? -13.203 3.424 23.953 1 85.81 126 LEU A O 1
ATOM 1050 N N . ASP A 1 127 ? -13.016 2.979 21.797 1 92.62 127 ASP A N 1
ATOM 1051 C CA . ASP A 1 127 ? -12.852 1.537 21.953 1 92.62 127 ASP A CA 1
ATOM 1052 C C . ASP A 1 127 ? -11.391 1.133 21.75 1 92.62 127 ASP A C 1
ATOM 1054 O O . ASP A 1 127 ? -10.805 1.425 20.703 1 92.62 127 ASP A O 1
ATOM 1058 N N . ALA A 1 128 ? -10.852 0.47 22.781 1 95.69 128 ALA A N 1
ATOM 1059 C CA . ALA A 1 128 ? -9.453 0.048 22.734 1 95.69 128 ALA A CA 1
ATOM 1060 C C . ALA A 1 128 ? -9.18 -0.859 21.547 1 95.69 128 ALA A C 1
ATOM 1062 O O . ALA A 1 128 ? -8.117 -0.791 20.938 1 95.69 128 ALA A O 1
ATOM 1063 N N . ARG A 1 129 ? -10.156 -1.694 21.234 1 95 129 ARG A N 1
ATOM 1064 C CA . ARG A 1 129 ? -10 -2.617 20.125 1 95 129 ARG A CA 1
ATOM 1065 C C . ARG A 1 129 ? -9.906 -1.861 18.797 1 95 129 ARG A C 1
ATOM 1067 O O . ARG A 1 129 ? -9.117 -2.223 17.922 1 95 129 ARG A O 1
ATOM 1074 N N . GLU A 1 130 ? -10.656 -0.848 18.656 1 93.94 130 GLU A N 1
ATOM 1075 C CA . GLU A 1 130 ? -10.656 -0.05 17.438 1 93.94 130 GLU A CA 1
ATOM 1076 C C . GLU A 1 130 ? -9.336 0.697 17.266 1 93.94 130 GLU A C 1
ATOM 1078 O O . GLU A 1 130 ? -8.82 0.821 16.156 1 93.94 130 GLU A O 1
ATOM 1083 N N . ILE A 1 131 ? -8.82 1.186 18.359 1 96.19 131 ILE A N 1
ATOM 1084 C CA . ILE A 1 131 ? -7.539 1.888 18.312 1 96.19 131 ILE A CA 1
ATOM 1085 C C . ILE A 1 131 ? -6.426 0.916 17.938 1 96.19 131 ILE A C 1
ATOM 1087 O O . ILE A 1 131 ? -5.586 1.225 17.094 1 96.19 131 ILE A O 1
ATOM 1091 N N . ALA A 1 132 ? -6.492 -0.268 18.531 1 97.25 132 ALA A N 1
ATOM 1092 C CA . ALA A 1 132 ? -5.484 -1.281 18.234 1 97.25 132 ALA A CA 1
ATOM 1093 C C . ALA A 1 132 ? -5.535 -1.679 16.766 1 97.25 132 ALA A C 1
ATOM 1095 O O . ALA A 1 132 ? -4.492 -1.833 16.109 1 97.25 132 ALA A O 1
ATOM 1096 N N . ASN A 1 133 ? -6.75 -1.812 16.25 1 94.56 133 ASN A N 1
ATOM 1097 C CA . ASN A 1 133 ? -6.926 -2.172 14.844 1 94.56 133 ASN A CA 1
ATOM 1098 C C . ASN A 1 133 ? -6.387 -1.087 13.922 1 94.56 133 ASN A C 1
ATOM 1100 O O . ASN A 1 133 ? -5.812 -1.39 12.867 1 94.56 133 ASN A O 1
ATOM 1104 N N . ALA A 1 134 ? -6.559 0.138 14.305 1 95.5 134 ALA A N 1
ATOM 1105 C CA . ALA A 1 134 ? -6.062 1.247 13.492 1 95.5 134 ALA A CA 1
ATOM 1106 C C . ALA A 1 134 ? -4.535 1.271 13.469 1 95.5 134 ALA A C 1
ATOM 1108 O O . ALA A 1 134 ? -3.928 1.507 12.43 1 95.5 134 ALA A O 1
ATOM 1109 N N . ILE A 1 135 ? -3.955 1.031 14.617 1 97.38 135 ILE A N 1
ATOM 1110 C CA . ILE A 1 135 ? -2.502 0.993 14.719 1 97.38 135 ILE A CA 1
ATOM 1111 C C . ILE A 1 135 ? -1.955 -0.162 13.883 1 97.38 135 ILE A C 1
ATOM 1113 O O . ILE A 1 135 ? -0.987 0.007 13.141 1 97.38 135 ILE A O 1
ATOM 1117 N N . GLU A 1 136 ? -2.592 -1.303 14 1 96.75 136 GLU A N 1
ATOM 1118 C CA . GLU A 1 136 ? -2.193 -2.479 13.234 1 96.75 136 GLU A CA 1
ATOM 1119 C C . GLU A 1 136 ? -2.297 -2.221 11.727 1 96.75 136 GLU A C 1
ATOM 1121 O O . GLU A 1 136 ? -1.42 -2.625 10.961 1 96.75 136 GLU A O 1
ATOM 1126 N N . ALA A 1 137 ? -3.348 -1.609 11.336 1 95.38 137 ALA A N 1
ATOM 1127 C CA . ALA A 1 137 ? -3.549 -1.31 9.922 1 95.38 137 ALA A CA 1
ATOM 1128 C C . ALA A 1 137 ? -2.438 -0.412 9.383 1 95.38 137 ALA A C 1
ATOM 1130 O O . ALA A 1 137 ? -1.93 -0.632 8.281 1 95.38 137 ALA A O 1
ATOM 1131 N N . GLU A 1 138 ? -2.035 0.6 10.164 1 96.81 138 GLU A N 1
ATOM 1132 C CA . GLU A 1 138 ? -0.962 1.494 9.734 1 96.81 138 GLU A CA 1
ATOM 1133 C C . GLU A 1 138 ? 0.382 0.771 9.711 1 96.81 138 GLU A C 1
ATOM 1135 O O . GLU A 1 138 ? 1.195 0.993 8.812 1 96.81 138 GLU A O 1
ATOM 1140 N N . SER A 1 139 ? 0.597 -0.043 10.734 1 97.06 139 SER A N 1
ATOM 1141 C CA . SER A 1 139 ? 1.823 -0.833 10.758 1 97.06 139 SER A CA 1
ATOM 1142 C C . SER A 1 139 ? 1.915 -1.74 9.531 1 97.06 139 SER A C 1
ATOM 1144 O O . SER A 1 139 ? 2.967 -1.828 8.898 1 97.06 139 SER A O 1
ATOM 1146 N N . HIS A 1 140 ? 0.813 -2.4 9.211 1 96.06 140 HIS A N 1
ATOM 1147 C CA . HIS A 1 140 ? 0.768 -3.264 8.039 1 96.06 140 HIS A CA 1
ATOM 1148 C C . HIS A 1 140 ? 0.971 -2.463 6.758 1 96.06 140 HIS A C 1
ATOM 1150 O O . HIS A 1 140 ? 1.628 -2.932 5.824 1 96.06 140 HIS A O 1
ATOM 1156 N N . HIS A 1 141 ? 0.391 -1.277 6.742 1 95 141 HIS A N 1
ATOM 1157 C CA . HIS A 1 141 ? 0.567 -0.412 5.582 1 95 141 HIS A CA 1
ATOM 1158 C C . HIS A 1 141 ? 2.039 -0.08 5.359 1 95 141 HIS A C 1
ATOM 1160 O O . HIS A 1 141 ? 2.527 -0.127 4.227 1 95 141 HIS A O 1
ATOM 1166 N N . GLN A 1 142 ? 2.713 0.232 6.434 1 95.5 142 GLN A N 1
ATOM 1167 C CA . GLN A 1 142 ? 4.141 0.511 6.344 1 95.5 142 GLN A CA 1
ATOM 1168 C C . GLN A 1 142 ? 4.918 -0.728 5.906 1 95.5 142 GLN A C 1
ATOM 1170 O O . GLN A 1 142 ? 5.879 -0.626 5.141 1 95.5 142 GLN A O 1
ATOM 1175 N N . PHE A 1 143 ? 4.508 -1.909 6.398 1 96.38 143 PHE A N 1
ATOM 1176 C CA . PHE A 1 143 ? 5.172 -3.162 6.059 1 96.38 143 PHE A CA 1
ATOM 1177 C C . PHE A 1 143 ? 5.023 -3.465 4.57 1 96.38 143 PHE A C 1
ATOM 1179 O O . PHE A 1 143 ? 5.941 -4.012 3.951 1 96.38 143 PHE A O 1
ATOM 1186 N N . ARG A 1 144 ? 3.861 -3.107 3.996 1 94.44 144 ARG A N 1
ATOM 1187 C CA . ARG A 1 144 ? 3.559 -3.387 2.596 1 94.44 144 ARG A CA 1
ATOM 1188 C C . ARG A 1 144 ? 4.504 -2.631 1.669 1 94.44 144 ARG A C 1
ATOM 1190 O O . ARG A 1 144 ? 4.629 -2.969 0.49 1 94.44 144 ARG A O 1
ATOM 1197 N N . LYS A 1 145 ? 5.227 -1.669 2.182 1 93.44 145 LYS A N 1
ATOM 1198 C CA . LYS A 1 145 ? 6.137 -0.869 1.366 1 93.44 145 LYS A CA 1
ATOM 1199 C C . LYS A 1 145 ? 7.508 -1.527 1.266 1 93.44 145 LYS A C 1
ATOM 1201 O O . LYS A 1 145 ? 8.336 -1.125 0.447 1 93.44 145 LYS A O 1
ATOM 1206 N N . ILE A 1 146 ? 7.688 -2.559 2.062 1 95.62 146 ILE A N 1
ATOM 1207 C CA . ILE A 1 146 ? 8.969 -3.25 2.033 1 95.62 146 ILE A CA 1
ATOM 1208 C C . ILE A 1 146 ? 8.945 -4.344 0.97 1 95.62 146 ILE A C 1
ATOM 1210 O O . ILE A 1 146 ? 8.086 -5.23 1.004 1 95.62 146 ILE A O 1
ATOM 1214 N N . ALA A 1 147 ? 9.859 -4.238 0.041 1 95.94 147 ALA A N 1
ATOM 1215 C CA . ALA A 1 147 ? 9.984 -5.289 -0.966 1 95.94 147 ALA A CA 1
ATOM 1216 C C . ALA A 1 147 ? 10.617 -6.547 -0.372 1 95.94 147 ALA A C 1
ATOM 1218 O O . ALA A 1 147 ? 11.422 -6.465 0.557 1 95.94 147 ALA A O 1
ATOM 1219 N N . PHE A 1 148 ? 10.219 -7.719 -0.872 1 96.94 148 PHE A N 1
ATOM 1220 C CA . PHE A 1 148 ? 10.773 -8.984 -0.405 1 96.94 148 PHE A CA 1
ATOM 1221 C C . PHE A 1 148 ? 12.289 -8.984 -0.544 1 96.94 148 PHE A C 1
ATOM 1223 O O . PHE A 1 148 ? 13 -9.508 0.323 1 96.94 148 PHE A O 1
ATOM 1230 N N . GLU A 1 149 ? 12.836 -8.375 -1.604 1 97 149 GLU A N 1
ATOM 1231 C CA . GLU A 1 149 ? 14.266 -8.32 -1.875 1 97 149 GLU A CA 1
ATOM 1232 C C . GLU A 1 149 ? 15.016 -7.609 -0.749 1 97 149 GLU A C 1
ATOM 1234 O O . GLU A 1 149 ? 16.125 -8.008 -0.377 1 97 149 GLU A O 1
ATOM 1239 N N . GLU A 1 150 ? 14.391 -6.633 -0.214 1 96.06 150 GLU A N 1
ATOM 1240 C CA . GLU A 1 150 ? 15.039 -5.898 0.87 1 96.06 150 GLU A CA 1
ATOM 1241 C C . GLU A 1 150 ? 15.023 -6.707 2.166 1 96.06 150 GLU A C 1
ATOM 1243 O O . GLU A 1 150 ? 15.953 -6.605 2.975 1 96.06 150 GLU A O 1
ATOM 1248 N N . ILE A 1 151 ? 13.992 -7.438 2.332 1 96.75 151 ILE A N 1
ATOM 1249 C CA . ILE A 1 151 ? 13.945 -8.312 3.498 1 96.75 151 ILE A CA 1
ATOM 1250 C C . ILE A 1 151 ? 15.07 -9.344 3.414 1 96.75 151 ILE A C 1
ATOM 1252 O O . ILE A 1 151 ? 15.711 -9.656 4.422 1 96.75 151 ILE A O 1
ATOM 1256 N N . VAL A 1 152 ? 15.227 -9.859 2.213 1 96.75 152 VAL A N 1
ATOM 1257 C CA . VAL A 1 152 ? 16.297 -10.828 2.002 1 96.75 152 VAL A CA 1
ATOM 1258 C C . VAL A 1 152 ? 17.641 -10.172 2.301 1 96.75 152 VAL A C 1
ATOM 1260 O O . VAL A 1 152 ? 18.469 -10.742 3.014 1 96.75 152 VAL A O 1
ATOM 1263 N N . ARG A 1 153 ? 17.8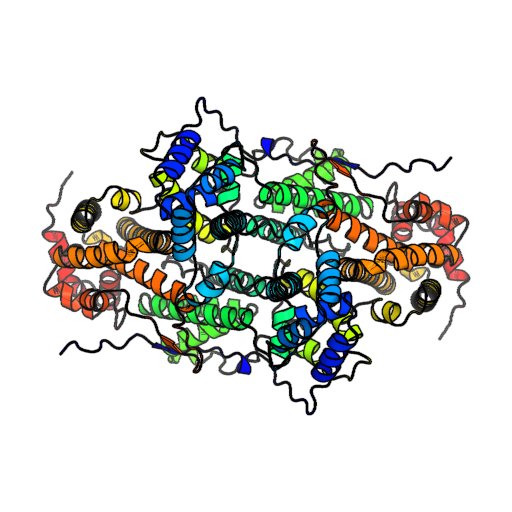59 -8.992 1.794 1 96.06 153 ARG A N 1
ATOM 1264 C CA . ARG A 1 153 ? 19.109 -8.273 2.049 1 96.06 153 ARG A CA 1
ATOM 1265 C C . ARG A 1 153 ? 19.328 -8.07 3.545 1 96.06 153 ARG A C 1
ATOM 1267 O O . ARG A 1 153 ? 20.391 -8.375 4.066 1 96.06 153 ARG A O 1
ATOM 1274 N N . ALA A 1 154 ? 18.312 -7.609 4.219 1 96 154 ALA A N 1
ATOM 1275 C CA . ALA A 1 154 ? 18.422 -7.359 5.652 1 96 154 ALA A CA 1
ATOM 1276 C C . ALA A 1 154 ? 18.688 -8.648 6.418 1 96 154 ALA A C 1
ATOM 1278 O O . ALA A 1 154 ? 19.438 -8.656 7.395 1 96 154 ALA A O 1
ATOM 1279 N N . SER A 1 155 ? 18.078 -9.703 5.961 1 96.31 155 SER A N 1
ATOM 1280 C CA . SER A 1 155 ? 18.234 -10.992 6.625 1 96.31 155 SER A CA 1
ATOM 1281 C C . SER A 1 155 ? 19.688 -11.484 6.531 1 96.31 155 SER A C 1
ATOM 1283 O O . SER A 1 155 ? 20.156 -12.211 7.406 1 96.31 155 SER A O 1
ATOM 1285 N N . LEU A 1 156 ? 20.344 -11.086 5.461 1 94.88 156 LEU A N 1
ATOM 1286 C CA . LEU A 1 156 ? 21.703 -11.555 5.242 1 94.88 156 LEU A CA 1
ATOM 1287 C C . LEU A 1 156 ? 22.719 -10.523 5.727 1 94.88 156 LEU A C 1
ATOM 1289 O O . LEU A 1 156 ? 23.922 -10.703 5.555 1 94.88 156 LEU A O 1
ATOM 1293 N N . GLY A 1 157 ? 22.266 -9.414 6.238 1 92.38 157 GLY A N 1
ATOM 1294 C CA . GLY A 1 157 ? 23.141 -8.445 6.859 1 92.38 157 GLY A CA 1
ATOM 1295 C C . GLY A 1 157 ? 23.5 -7.289 5.941 1 92.38 157 GLY A C 1
ATOM 1296 O O . GLY A 1 157 ? 24.438 -6.535 6.215 1 92.38 157 GLY A O 1
ATOM 1297 N N . TYR A 1 158 ? 22.828 -7.152 4.844 1 93.5 158 TYR A N 1
ATOM 1298 C CA . TYR A 1 158 ? 23.078 -6.055 3.92 1 93.5 158 TYR A CA 1
ATOM 1299 C C . TYR A 1 158 ? 22.188 -4.859 4.234 1 93.5 158 TYR A C 1
ATOM 1301 O O . TYR A 1 158 ? 21.266 -4.957 5.059 1 93.5 158 TYR A O 1
ATOM 1309 N N . ASN A 1 159 ? 22.469 -3.75 3.598 1 90.62 159 ASN A N 1
ATOM 1310 C CA . ASN A 1 159 ? 21.672 -2.537 3.791 1 90.62 159 ASN A CA 1
ATOM 1311 C C . ASN A 1 159 ? 20.281 -2.672 3.193 1 90.62 159 ASN A C 1
ATOM 1313 O O . ASN A 1 159 ? 20.125 -3.199 2.09 1 90.62 159 ASN A O 1
ATOM 1317 N N . ALA A 1 160 ? 19.312 -2.285 3.947 1 93.25 160 ALA A N 1
ATOM 1318 C CA . ALA A 1 160 ? 17.922 -2.318 3.516 1 93.25 160 ALA A CA 1
ATOM 1319 C C . ALA A 1 160 ? 17.188 -1.041 3.922 1 93.25 160 ALA A C 1
ATOM 1321 O O . ALA A 1 160 ? 16.547 -0.992 4.977 1 93.25 160 ALA A O 1
ATOM 1322 N N . PRO A 1 161 ? 17.203 -0.043 3.084 1 90.88 161 PRO A N 1
ATOM 1323 C CA . PRO A 1 161 ? 16.656 1.273 3.422 1 90.88 161 PRO A CA 1
ATOM 1324 C C . PRO A 1 161 ? 15.164 1.228 3.748 1 90.88 161 PRO A C 1
ATOM 1326 O O . PRO A 1 161 ? 14.703 1.961 4.625 1 90.88 161 PRO A O 1
ATOM 1329 N N . SER A 1 162 ? 14.422 0.385 3.041 1 93.19 162 SER A N 1
ATOM 1330 C CA . SER A 1 162 ? 12.984 0.328 3.307 1 93.19 162 SER A CA 1
ATOM 1331 C C . SER A 1 162 ? 12.703 -0.25 4.688 1 93.19 162 SER A C 1
ATOM 1333 O O . SER A 1 162 ? 11.719 0.118 5.332 1 93.19 162 SER A O 1
ATOM 1335 N N . VAL A 1 163 ? 13.555 -1.19 5.133 1 94.38 163 VAL A N 1
ATOM 1336 C CA . VAL A 1 163 ? 13.398 -1.757 6.469 1 94.38 163 VAL A CA 1
ATOM 1337 C C . VAL A 1 163 ? 13.734 -0.704 7.52 1 94.38 163 VAL A C 1
ATOM 1339 O O . VAL A 1 163 ? 13.039 -0.579 8.531 1 94.38 163 VAL A O 1
ATOM 1342 N N . GLU A 1 164 ? 14.75 0.005 7.277 1 91.19 164 GLU A N 1
ATOM 1343 C CA . GLU A 1 164 ? 15.133 1.074 8.195 1 91.19 164 GLU A CA 1
ATOM 1344 C C . GLU A 1 164 ? 14.039 2.127 8.312 1 91.19 164 GLU A C 1
ATOM 1346 O O . GLU A 1 164 ? 13.75 2.615 9.406 1 91.19 164 GLU A O 1
ATOM 1351 N N . TRP A 1 165 ? 13.492 2.449 7.137 1 91.62 165 TRP A N 1
ATOM 1352 C CA . TRP A 1 165 ? 12.391 3.408 7.141 1 91.62 165 TRP A CA 1
ATOM 1353 C C . TRP A 1 165 ? 11.211 2.877 7.945 1 91.62 165 TRP A C 1
ATOM 1355 O O . TRP A 1 165 ? 10.594 3.615 8.719 1 91.62 165 TRP A O 1
ATOM 1365 N N . PHE A 1 166 ? 10.922 1.637 7.762 1 94.81 166 PHE A N 1
ATOM 1366 C CA . PHE A 1 166 ? 9.844 0.984 8.5 1 94.81 166 PHE A CA 1
ATOM 1367 C C . PHE A 1 166 ? 10.07 1.111 10 1 94.81 166 PHE A C 1
ATOM 1369 O O . PHE A 1 166 ? 9.141 1.453 10.742 1 94.81 166 PHE A O 1
ATOM 1376 N N . LEU A 1 167 ? 11.227 0.821 10.477 1 92.75 167 LEU A N 1
ATOM 1377 C CA . LEU A 1 167 ? 11.555 0.899 11.891 1 92.75 167 LEU A CA 1
ATOM 1378 C C . LEU A 1 167 ? 11.492 2.34 12.391 1 92.75 167 LEU A C 1
ATOM 1380 O O . LEU A 1 167 ? 11.023 2.602 13.5 1 92.75 167 LEU A O 1
ATOM 1384 N N . LEU A 1 168 ? 11.93 3.178 11.539 1 90.56 168 LEU A N 1
ATOM 1385 C CA . LEU A 1 168 ? 11.867 4.594 11.883 1 90.56 168 LEU A CA 1
ATOM 1386 C C . LEU A 1 168 ? 10.43 5.051 12.086 1 90.56 168 LEU A C 1
ATOM 1388 O O . LEU A 1 168 ? 10.141 5.836 12.984 1 90.56 168 LEU A O 1
ATOM 1392 N N . GLN A 1 169 ? 9.539 4.645 11.211 1 92.88 169 GLN A N 1
ATOM 1393 C CA . GLN A 1 169 ? 8.133 5.023 11.32 1 92.88 169 GLN A CA 1
ATOM 1394 C C . GLN A 1 169 ? 7.531 4.512 12.633 1 92.88 169 GLN A C 1
ATOM 1396 O O . GLN A 1 169 ? 6.668 5.164 13.219 1 92.88 169 GLN A O 1
ATOM 1401 N N . HIS A 1 170 ? 7.992 3.402 13.117 1 94.25 170 HIS A N 1
ATOM 1402 C CA . HIS A 1 170 ? 7.488 2.908 14.398 1 94.25 170 HIS A CA 1
ATOM 1403 C C . HIS A 1 170 ? 8.094 3.682 15.562 1 94.25 170 HIS A C 1
ATOM 1405 O O . HIS A 1 170 ? 7.496 3.766 16.641 1 94.25 170 HIS A O 1
ATOM 1411 N N . THR A 1 171 ? 9.266 4.219 15.352 1 91.5 171 THR A N 1
ATOM 1412 C CA . THR A 1 171 ? 9.812 5.141 16.344 1 91.5 171 THR A CA 1
ATOM 1413 C C . THR A 1 171 ? 8.984 6.422 16.391 1 91.5 171 THR A C 1
ATOM 1415 O O . THR A 1 171 ? 8.75 6.969 17.484 1 91.5 171 THR A O 1
ATOM 1418 N N . VAL A 1 172 ? 8.594 6.883 15.234 1 91.44 172 VAL A N 1
ATOM 1419 C CA . VAL A 1 172 ? 7.719 8.047 15.164 1 91.44 172 VAL A CA 1
ATOM 1420 C C . VAL A 1 172 ? 6.422 7.766 15.922 1 91.44 172 VAL A C 1
ATOM 1422 O O . VAL A 1 172 ? 5.902 8.641 16.625 1 91.44 172 VAL A O 1
ATOM 1425 N N . LEU A 1 173 ? 5.906 6.578 15.75 1 94.25 173 LEU A N 1
ATOM 1426 C CA . LEU A 1 173 ? 4.719 6.18 16.5 1 94.25 173 LEU A CA 1
ATOM 1427 C C . LEU A 1 173 ? 4.945 6.324 18 1 94.25 173 LEU A C 1
ATOM 1429 O O . LEU A 1 173 ? 4.059 6.781 18.719 1 94.25 173 LEU A O 1
ATOM 1433 N N . CYS A 1 174 ? 6.129 5.996 18.453 1 92.62 174 CYS A N 1
ATOM 1434 C CA . CYS A 1 174 ? 6.473 6.145 19.859 1 92.62 174 CYS A CA 1
ATOM 1435 C C . CYS A 1 174 ? 6.375 7.605 20.297 1 92.62 174 CYS A C 1
ATOM 1437 O O . CYS A 1 174 ? 5.852 7.902 21.375 1 92.62 174 CYS A O 1
ATOM 1439 N N . ILE A 1 175 ? 6.848 8.414 19.453 1 88.75 175 ILE A N 1
ATOM 1440 C CA . ILE A 1 175 ? 6.824 9.844 19.766 1 88.75 175 ILE A CA 1
ATOM 1441 C C . ILE A 1 175 ? 5.379 10.32 19.875 1 88.75 175 ILE A C 1
ATOM 1443 O O . ILE A 1 175 ? 5.027 11.062 20.797 1 88.75 175 ILE A O 1
ATOM 1447 N N . TYR A 1 176 ? 4.547 9.891 18.953 1 91.81 176 TYR A N 1
ATOM 1448 C CA . TYR A 1 176 ? 3.135 10.25 18.984 1 91.81 176 TYR A CA 1
ATOM 1449 C C . TYR A 1 176 ? 2.482 9.797 20.281 1 91.81 176 TYR A C 1
ATOM 1451 O O . TYR A 1 176 ? 1.689 10.523 20.891 1 91.81 176 TYR A O 1
ATOM 1459 N N . PHE A 1 177 ? 2.857 8.617 20.734 1 94 177 PHE A N 1
ATOM 1460 C CA . PHE A 1 177 ? 2.311 8.078 21.969 1 94 177 PHE A CA 1
ATOM 1461 C C . PHE A 1 177 ? 2.758 8.914 23.172 1 94 177 PHE A C 1
ATOM 1463 O O . PHE A 1 177 ? 1.95 9.242 24.031 1 94 177 PHE A O 1
ATOM 1470 N N . VAL A 1 178 ? 4.004 9.211 23.203 1 89.44 178 VAL A N 1
ATOM 1471 C CA . VAL A 1 178 ? 4.559 9.961 24.328 1 89.44 178 VAL A CA 1
ATOM 1472 C C . VAL A 1 178 ? 3.885 11.328 24.422 1 89.44 178 VAL A C 1
ATOM 1474 O O . VAL A 1 178 ? 3.443 11.742 25.484 1 89.44 178 VAL A O 1
ATOM 1477 N N . ASP A 1 179 ? 3.793 11.938 23.297 1 85.44 179 ASP A N 1
ATOM 1478 C CA . ASP A 1 179 ? 3.154 13.25 23.266 1 85.44 179 ASP A CA 1
ATOM 1479 C C . ASP A 1 179 ? 1.693 13.164 23.703 1 85.44 179 ASP A C 1
ATOM 1481 O O . ASP A 1 179 ? 1.214 14.008 24.453 1 85.44 179 ASP A O 1
ATOM 1485 N N . HIS A 1 180 ? 1.025 12.188 23.234 1 91.5 180 HIS A N 1
ATOM 1486 C CA . HIS A 1 180 ? -0.388 12.016 23.547 1 91.5 180 HIS A CA 1
ATOM 1487 C C . HIS A 1 180 ? -0.587 11.719 25.031 1 91.5 180 HIS A C 1
ATOM 1489 O O . HIS A 1 180 ? -1.435 12.328 25.688 1 91.5 180 HIS A O 1
ATOM 1495 N N . LEU A 1 181 ? 0.167 10.844 25.594 1 91.69 181 LEU A N 1
ATOM 1496 C CA . LEU A 1 181 ? -0.04 10.398 26.969 1 91.69 181 LEU A CA 1
ATOM 1497 C C . LEU A 1 181 ? 0.478 11.438 27.953 1 91.69 181 LEU A C 1
ATOM 1499 O O . LEU A 1 181 ? 0.044 11.469 29.109 1 91.69 181 LEU A O 1
ATOM 1503 N N . ARG A 1 182 ? 1.384 12.242 27.5 1 86.31 182 ARG A N 1
ATOM 1504 C CA . ARG A 1 182 ? 1.784 13.367 28.328 1 86.31 182 ARG A CA 1
ATOM 1505 C C . ARG A 1 182 ? 0.679 14.414 28.391 1 86.31 182 ARG A C 1
ATOM 1507 O O . ARG A 1 182 ? 0.478 15.047 29.438 1 86.31 182 ARG A O 1
ATOM 1514 N N . THR A 1 183 ? 0.003 14.57 27.297 1 85.19 183 THR A N 1
ATOM 1515 C CA . THR A 1 183 ? -1.108 15.508 27.234 1 85.19 183 THR A CA 1
ATOM 1516 C C . THR A 1 183 ? -2.322 14.969 27.984 1 85.19 183 THR A C 1
ATOM 1518 O O . THR A 1 183 ? -3.031 15.719 28.641 1 85.19 183 THR A O 1
ATOM 1521 N N . TYR A 1 184 ? -2.514 13.664 27.797 1 88.88 184 TYR A N 1
ATOM 1522 C CA . TYR A 1 184 ? -3.656 13.023 28.438 1 88.88 184 TYR A CA 1
ATOM 1523 C C . TYR A 1 184 ? -3.217 11.82 29.266 1 88.88 184 TYR A C 1
ATOM 1525 O O . TYR A 1 184 ? -3.457 10.672 28.875 1 88.88 184 TYR A O 1
ATOM 1533 N N . PRO A 1 185 ? -2.771 12.008 30.453 1 86.38 185 PRO A N 1
ATOM 1534 C CA . PRO A 1 185 ? -2.254 10.906 31.266 1 86.38 185 PRO A CA 1
ATOM 1535 C C . PRO A 1 185 ? -3.342 9.922 31.688 1 86.38 185 PRO A C 1
ATOM 1537 O O . PRO A 1 185 ? -3.053 8.75 31.953 1 86.38 185 PRO A O 1
ATOM 1540 N N . LYS A 1 186 ? -4.566 10.328 31.641 1 85.75 186 LYS A N 1
ATOM 1541 C CA . LYS A 1 186 ? -5.664 9.453 32.031 1 85.75 186 LYS A CA 1
ATOM 1542 C C . LYS A 1 186 ? -5.891 8.359 31 1 85.75 186 LYS A C 1
ATOM 1544 O O . LYS A 1 186 ? -6.52 7.34 31.281 1 85.75 186 LYS A O 1
ATOM 1549 N N . ASP A 1 187 ? -5.348 8.625 29.891 1 91.12 187 ASP A N 1
ATOM 1550 C CA . ASP A 1 187 ? -5.551 7.684 28.797 1 91.12 187 ASP A CA 1
ATOM 1551 C C . ASP A 1 187 ? -4.648 6.461 28.953 1 91.12 187 ASP A C 1
ATOM 1553 O O . ASP A 1 187 ? -4.758 5.5 28.188 1 91.12 187 ASP A O 1
ATOM 1557 N N . ILE A 1 188 ? -3.842 6.438 29.969 1 92.56 188 ILE A N 1
ATOM 1558 C CA . ILE A 1 188 ? -2.922 5.32 30.141 1 92.56 188 ILE A CA 1
ATOM 1559 C C . ILE A 1 188 ? -3.713 4.031 30.359 1 92.56 188 ILE A C 1
ATOM 1561 O O . ILE A 1 188 ? -3.316 2.969 29.875 1 92.56 188 ILE A O 1
ATOM 1565 N N . SER A 1 189 ? -4.836 4.141 31.016 1 92.94 189 SER A N 1
ATOM 1566 C CA . SER A 1 189 ? -5.66 2.959 31.25 1 92.94 189 SER A CA 1
ATOM 1567 C C . SER A 1 189 ? -6.223 2.418 29.938 1 92.94 189 SER A C 1
ATOM 1569 O O . SER A 1 189 ? -6.262 1.204 29.719 1 92.94 189 SER A O 1
ATOM 1571 N N . LEU A 1 190 ? -6.602 3.338 29.141 1 94.94 190 LEU A N 1
ATOM 1572 C CA . LEU A 1 190 ? -7.109 2.951 27.828 1 94.94 190 LEU A CA 1
ATOM 1573 C C . LEU A 1 190 ? -6.02 2.285 26.984 1 94.94 190 LEU A C 1
ATOM 1575 O O . LEU A 1 190 ? -6.258 1.255 26.359 1 94.94 190 LEU A O 1
ATOM 1579 N N . TYR A 1 191 ? -4.855 2.777 27.031 1 96.38 191 TYR A N 1
ATOM 1580 C CA . TYR A 1 191 ? -3.781 2.285 26.172 1 96.38 191 TYR A CA 1
ATOM 1581 C C . TYR A 1 191 ? -3.166 1.016 26.75 1 96.38 191 TYR A C 1
ATOM 1583 O O . TYR A 1 191 ? -2.484 0.272 26.031 1 96.38 191 TYR A O 1
ATOM 1591 N N . LEU A 1 192 ? -3.402 0.774 28.047 1 96.44 192 LEU A N 1
ATOM 1592 C CA . LEU A 1 192 ? -3.068 -0.543 28.578 1 96.44 192 LEU A CA 1
ATOM 1593 C C . LEU A 1 192 ? -3.979 -1.614 28 1 96.44 192 LEU A C 1
ATOM 1595 O O . LEU A 1 192 ? -3.529 -2.725 27.703 1 96.44 192 LEU A O 1
ATOM 1599 N N . LYS A 1 193 ? -5.207 -1.238 27.781 1 96.25 193 LYS A N 1
ATOM 1600 C CA . LYS A 1 193 ? -6.133 -2.146 27.125 1 96.25 193 LYS A CA 1
ATOM 1601 C C . LYS A 1 193 ? -5.77 -2.316 25.641 1 96.25 193 LYS A C 1
ATOM 1603 O O . LYS A 1 193 ? -5.91 -3.406 25.094 1 96.25 193 LYS A O 1
ATOM 1608 N N . VAL A 1 194 ? -5.324 -1.226 25.031 1 97.38 194 VAL A N 1
ATOM 1609 C CA . VAL A 1 194 ? -4.871 -1.283 23.641 1 97.38 194 VAL A CA 1
ATOM 1610 C C . VAL A 1 194 ? -3.684 -2.236 23.531 1 97.38 194 VAL A C 1
ATOM 1612 O O . VAL A 1 194 ? -3.592 -3.01 22.578 1 97.38 194 VAL A O 1
ATOM 1615 N N . GLU A 1 195 ? -2.771 -2.191 24.5 1 97.19 195 GLU A N 1
ATOM 1616 C CA . GLU A 1 195 ? -1.604 -3.066 24.516 1 97.19 195 GLU A CA 1
ATOM 1617 C C . GLU A 1 195 ? -2.016 -4.535 24.516 1 97.19 195 GLU A C 1
ATOM 1619 O O . GLU A 1 195 ? -1.393 -5.355 23.828 1 97.19 195 GLU A O 1
ATOM 1624 N N . GLU A 1 196 ? -3.068 -4.914 25.156 1 95.88 196 GLU A N 1
ATOM 1625 C CA . GLU A 1 196 ? -3.561 -6.289 25.203 1 95.88 196 GLU A CA 1
ATOM 1626 C C . GLU A 1 196 ? -4.016 -6.754 23.828 1 95.88 196 GLU A C 1
ATOM 1628 O O . GLU A 1 196 ? -3.756 -7.895 23.438 1 95.88 196 GLU A O 1
ATOM 1633 N N . HIS A 1 197 ? -4.605 -5.859 23.156 1 95.44 197 HIS A N 1
ATOM 1634 C CA . HIS A 1 197 ? -5.105 -6.207 21.828 1 95.44 197 HIS A CA 1
ATOM 1635 C C . HIS A 1 197 ? -3.975 -6.266 20.812 1 95.44 197 HIS A C 1
ATOM 1637 O O . HIS A 1 197 ? -4.098 -6.926 19.781 1 95.44 197 HIS A O 1
ATOM 1643 N N . LEU A 1 198 ? -2.859 -5.574 21.094 1 96 198 LEU A N 1
ATOM 1644 C CA . LEU A 1 198 ? -1.736 -5.531 20.172 1 96 198 LEU A CA 1
ATOM 1645 C C . LEU A 1 198 ? -0.821 -6.734 20.359 1 96 198 LEU A C 1
ATOM 1647 O O . LEU A 1 198 ? 0.074 -6.977 19.547 1 96 198 LEU A O 1
ATOM 1651 N N . ARG A 1 199 ? -1.004 -7.555 21.375 1 93.56 199 ARG A N 1
ATOM 1652 C CA . ARG A 1 199 ? -0.144 -8.703 21.672 1 93.56 199 ARG A CA 1
ATOM 1653 C C . ARG A 1 199 ? -0.184 -9.719 20.531 1 93.56 199 ARG A C 1
ATOM 1655 O O . ARG A 1 199 ? 0.82 -10.367 20.234 1 93.56 199 ARG A O 1
ATOM 1662 N N . GLY A 1 200 ? -1.238 -9.805 19.844 1 89.94 200 GLY A N 1
ATOM 1663 C CA . GLY A 1 200 ? -1.365 -10.758 18.75 1 89.94 200 GLY A CA 1
ATOM 1664 C C . GLY A 1 200 ? -1.237 -10.109 17.391 1 89.94 200 GLY A C 1
ATOM 1665 O O . GLY A 1 200 ? -1.441 -10.766 16.359 1 89.94 200 GLY A O 1
ATOM 1666 N N . SER A 1 201 ? -0.821 -8.867 17.391 1 93.56 201 SER A N 1
ATOM 1667 C CA . SER A 1 201 ? -0.755 -8.125 16.141 1 93.56 201 SER A CA 1
ATOM 1668 C C . SER A 1 201 ? 0.677 -7.719 15.812 1 93.56 201 SER A C 1
ATOM 1670 O O . SER A 1 201 ? 1.593 -8.539 15.875 1 93.56 201 SER A O 1
ATOM 1672 N N . SER A 1 202 ? 0.969 -6.551 15.445 1 95.31 202 SER A N 1
ATOM 1673 C CA . SER A 1 202 ? 2.295 -6.082 15.055 1 95.31 202 SER A CA 1
ATOM 1674 C C . SER A 1 202 ? 3.24 -6.035 16.25 1 95.31 202 SER A C 1
ATOM 1676 O O . SER A 1 202 ? 3.004 -5.297 17.203 1 95.31 202 SER A O 1
ATOM 1678 N N . PRO A 1 203 ? 4.25 -6.809 16.188 1 95.75 203 PRO A N 1
ATOM 1679 C CA . PRO A 1 203 ? 5.215 -6.762 17.281 1 95.75 203 PRO A CA 1
ATOM 1680 C C . PRO A 1 203 ? 5.906 -5.406 17.406 1 95.75 203 PRO A C 1
ATOM 1682 O O . PRO A 1 203 ? 6.348 -5.031 18.5 1 95.75 203 PRO A O 1
ATOM 1685 N N . PHE A 1 204 ? 6.027 -4.707 16.375 1 96.62 204 PHE A N 1
ATOM 1686 C CA . PHE A 1 204 ? 6.695 -3.412 16.375 1 96.62 204 PHE A CA 1
ATOM 1687 C C . PHE A 1 204 ? 5.828 -2.355 17.047 1 96.62 204 PHE A C 1
ATOM 1689 O O . PHE A 1 204 ? 6.309 -1.591 17.891 1 96.62 204 PHE A O 1
ATOM 1696 N N . ALA A 1 205 ? 4.559 -2.309 16.641 1 97.38 205 ALA A N 1
ATOM 1697 C CA . ALA A 1 205 ? 3.629 -1.37 17.266 1 97.38 205 ALA A CA 1
ATOM 1698 C C . ALA A 1 205 ? 3.449 -1.681 18.75 1 97.38 205 ALA A C 1
ATOM 1700 O O . ALA A 1 205 ? 3.355 -0.768 19.578 1 97.38 205 ALA A O 1
ATOM 1701 N N . HIS A 1 206 ? 3.365 -2.963 19.016 1 96.88 206 HIS A N 1
ATOM 1702 C CA . HIS A 1 206 ? 3.25 -3.404 20.406 1 96.88 206 HIS A CA 1
ATOM 1703 C C . HIS A 1 206 ? 4.418 -2.902 21.234 1 96.88 206 HIS A C 1
ATOM 1705 O O . HIS A 1 206 ? 4.219 -2.336 22.312 1 96.88 206 HIS A O 1
ATOM 1711 N N . ARG A 1 207 ? 5.609 -3.09 20.781 1 95.5 207 ARG A N 1
ATOM 1712 C CA . ARG A 1 207 ? 6.812 -2.666 21.484 1 95.5 207 ARG A CA 1
ATOM 1713 C C . ARG A 1 207 ? 6.875 -1.146 21.594 1 95.5 207 ARG A C 1
ATOM 1715 O O . ARG A 1 207 ? 7.352 -0.61 22.609 1 95.5 207 ARG A O 1
ATOM 1722 N N . ALA A 1 208 ? 6.473 -0.465 20.547 1 95.56 208 ALA A N 1
ATOM 1723 C CA . ALA A 1 208 ? 6.441 0.995 20.594 1 95.56 208 ALA A CA 1
ATOM 1724 C C . ALA A 1 208 ? 5.559 1.494 21.734 1 95.56 208 ALA A C 1
ATOM 1726 O O . ALA A 1 208 ? 5.93 2.426 22.453 1 95.56 208 ALA A O 1
ATOM 1727 N N . LEU A 1 209 ? 4.402 0.875 21.875 1 96.69 209 LEU A N 1
ATOM 1728 C CA . LEU A 1 209 ? 3.473 1.272 22.922 1 96.69 209 LEU A CA 1
ATOM 1729 C C . LEU A 1 209 ? 4.051 0.965 24.312 1 96.69 209 LEU A C 1
ATOM 1731 O O . LEU A 1 209 ? 3.975 1.796 25.219 1 96.69 209 LEU A O 1
ATOM 1735 N N . ILE A 1 210 ? 4.617 -0.21 24.453 1 95.81 210 ILE A N 1
ATOM 1736 C CA . ILE A 1 210 ? 5.207 -0.603 25.734 1 95.81 210 ILE A CA 1
ATOM 1737 C C . ILE A 1 210 ? 6.316 0.374 26.109 1 95.81 210 ILE A C 1
ATOM 1739 O O . ILE A 1 210 ? 6.406 0.807 27.266 1 95.81 210 ILE A O 1
ATOM 1743 N N . HIS A 1 211 ? 7.148 0.632 25.125 1 92.94 211 HIS A N 1
ATOM 1744 C CA . HIS A 1 211 ? 8.234 1.579 25.375 1 92.94 211 HIS A CA 1
ATOM 1745 C C . HIS A 1 211 ? 7.695 2.916 25.875 1 92.94 211 HIS A C 1
ATOM 1747 O O . HIS A 1 211 ? 8.25 3.506 26.797 1 92.94 211 HIS A O 1
ATOM 1753 N N . CYS A 1 212 ? 6.668 3.367 25.281 1 92.94 212 CYS A N 1
ATOM 1754 C CA . CYS A 1 212 ? 6.066 4.641 25.656 1 92.94 212 CYS A CA 1
ATOM 1755 C C . CYS A 1 212 ? 5.504 4.582 27.062 1 92.94 212 CYS A C 1
ATOM 1757 O O . CYS A 1 212 ? 5.73 5.492 27.875 1 92.94 212 CYS A O 1
ATOM 1759 N N . ILE A 1 213 ? 4.797 3.535 27.422 1 94.31 213 ILE A N 1
ATOM 1760 C CA . ILE A 1 213 ? 4.207 3.396 28.734 1 94.31 213 ILE A CA 1
ATOM 1761 C C . ILE A 1 213 ? 5.309 3.348 29.797 1 94.31 213 ILE A C 1
ATOM 1763 O O . ILE A 1 213 ? 5.168 3.93 30.875 1 94.31 213 ILE A O 1
ATOM 1767 N N . ARG A 1 214 ? 6.363 2.721 29.453 1 92.38 214 ARG A N 1
ATOM 1768 C CA . ARG A 1 214 ? 7.484 2.613 30.375 1 92.38 214 ARG A CA 1
ATOM 1769 C C . ARG A 1 214 ? 8.109 3.979 30.641 1 92.38 214 ARG A C 1
ATOM 1771 O O . ARG A 1 214 ? 8.539 4.262 31.766 1 92.38 214 ARG A O 1
ATOM 1778 N N . VAL A 1 215 ? 8.195 4.801 29.672 1 87.44 215 VAL A N 1
ATOM 1779 C CA . VAL A 1 215 ? 8.781 6.129 29.797 1 87.44 215 VAL A CA 1
ATOM 1780 C C . VAL A 1 215 ? 7.848 7.035 30.594 1 87.44 215 VAL A C 1
ATOM 1782 O O . VAL A 1 215 ? 8.305 7.82 31.422 1 87.44 215 VAL A O 1
ATOM 1785 N N . ILE A 1 216 ? 6.551 6.918 30.438 1 88.38 216 ILE A N 1
ATOM 1786 C CA . ILE A 1 216 ? 5.578 7.836 31.016 1 88.38 216 ILE A CA 1
ATOM 1787 C C . ILE A 1 216 ? 5.191 7.367 32.406 1 88.38 216 ILE A C 1
ATOM 1789 O O . ILE A 1 216 ? 5.066 8.18 33.344 1 88.38 216 ILE A O 1
ATOM 1793 N N . ASP A 1 217 ? 4.953 6.086 32.531 1 91.75 217 ASP A N 1
ATOM 1794 C CA . ASP A 1 217 ? 4.531 5.496 33.812 1 91.75 217 ASP A CA 1
ATOM 1795 C C . ASP A 1 217 ? 5.223 4.156 34.031 1 91.75 217 ASP A C 1
ATOM 1797 O O . ASP A 1 217 ? 4.629 3.098 33.812 1 91.75 217 ASP A O 1
ATOM 1801 N N . PRO A 1 218 ? 6.348 4.188 34.625 1 91.31 218 PRO A N 1
ATOM 1802 C CA . PRO A 1 218 ? 7.105 2.957 34.844 1 91.31 218 PRO A CA 1
ATOM 1803 C C . PRO A 1 218 ? 6.367 1.969 35.75 1 91.31 218 PRO A C 1
ATOM 1805 O O . PRO A 1 218 ? 6.531 0.754 35.625 1 91.31 218 PRO A O 1
ATOM 1808 N N . ASP A 1 219 ? 5.535 2.459 36.562 1 91.19 219 ASP A N 1
ATOM 1809 C CA . ASP A 1 219 ? 4.812 1.584 37.469 1 91.19 219 ASP A CA 1
ATOM 1810 C C . ASP A 1 219 ? 3.752 0.771 36.719 1 91.19 219 ASP A C 1
ATOM 1812 O O . ASP A 1 219 ? 3.562 -0.414 37 1 91.19 219 ASP A O 1
ATOM 1816 N N . ALA A 1 220 ? 3.166 1.464 35.812 1 89.19 220 ALA A N 1
ATOM 1817 C CA . ALA A 1 220 ? 2.139 0.778 35.031 1 89.19 220 ALA A CA 1
ATOM 1818 C C . ALA A 1 220 ? 2.758 -0.263 34.094 1 89.19 220 ALA A C 1
ATOM 1820 O O . ALA A 1 220 ? 2.088 -1.213 33.688 1 89.19 220 ALA A O 1
ATOM 1821 N N . ALA A 1 221 ? 4.02 -0.12 33.812 1 90.25 221 ALA A N 1
ATOM 1822 C CA . ALA A 1 221 ? 4.684 -0.967 32.844 1 90.25 221 ALA A CA 1
ATOM 1823 C C . ALA A 1 221 ? 5.328 -2.182 33.5 1 90.25 221 ALA A C 1
ATOM 1825 O O . ALA A 1 221 ? 5.902 -3.035 32.812 1 90.25 221 ALA A O 1
ATOM 1826 N N . GLN A 1 222 ? 5.238 -2.342 34.75 1 89.81 222 GLN A N 1
ATOM 1827 C CA . GLN A 1 222 ? 5.938 -3.393 35.469 1 89.81 222 GLN A CA 1
ATOM 1828 C C . GLN A 1 222 ? 5.477 -4.777 35.031 1 89.81 222 GLN A C 1
ATOM 1830 O O . GLN A 1 222 ? 6.27 -5.719 35 1 89.81 222 GLN A O 1
ATOM 1835 N N . HIS A 1 223 ? 4.254 -4.883 34.531 1 89.19 223 HIS A N 1
ATOM 1836 C CA . HIS A 1 223 ? 3.707 -6.18 34.156 1 89.19 223 HIS A CA 1
ATOM 1837 C C . HIS A 1 223 ? 3.863 -6.43 32.656 1 89.19 223 HIS A C 1
ATOM 1839 O O . HIS A 1 223 ? 3.51 -7.504 32.156 1 89.19 223 HIS A O 1
ATOM 1845 N N . LEU A 1 224 ? 4.457 -5.465 32.062 1 92.12 224 LEU A N 1
ATOM 1846 C CA . LEU A 1 224 ? 4.605 -5.586 30.609 1 92.12 224 LEU A CA 1
ATOM 1847 C C . LEU A 1 224 ? 5.914 -6.281 30.25 1 92.12 224 LEU A C 1
ATOM 1849 O O . LEU A 1 224 ? 6.879 -6.219 31.016 1 92.12 224 LEU A O 1
ATOM 1853 N N . PRO A 1 225 ? 5.91 -7.008 29.125 1 89.75 225 PRO A N 1
ATOM 1854 C CA . PRO A 1 225 ? 7.113 -7.742 28.734 1 89.75 225 PRO A CA 1
ATOM 1855 C C . PRO A 1 225 ? 8.336 -6.84 28.578 1 89.75 225 PRO A C 1
ATOM 1857 O O . PRO A 1 225 ? 8.203 -5.703 28.094 1 89.75 225 PRO A O 1
ATOM 1860 N N . GLN A 1 226 ? 9.523 -7.414 28.891 1 85.12 226 GLN A N 1
ATOM 1861 C CA . GLN A 1 226 ? 10.758 -6.637 28.828 1 85.12 226 GLN A CA 1
ATOM 1862 C C . GLN A 1 226 ? 11.609 -7.07 27.641 1 85.12 226 GLN A C 1
ATOM 1864 O O . GLN A 1 226 ? 12.406 -6.281 27.109 1 85.12 226 GLN A O 1
ATOM 1869 N N . THR A 1 227 ? 11.453 -8.328 27.328 1 84.81 227 THR A N 1
ATOM 1870 C CA . THR A 1 227 ? 12.25 -8.852 26.219 1 84.81 227 THR A CA 1
ATOM 1871 C C . THR A 1 227 ? 11.352 -9.242 25.047 1 84.81 227 THR A C 1
ATOM 1873 O O . THR A 1 227 ? 10.242 -9.734 25.25 1 84.81 227 THR A O 1
ATOM 1876 N N . PHE A 1 228 ? 11.961 -8.883 23.922 1 88.62 228 PHE A N 1
ATOM 1877 C CA . PHE A 1 228 ? 11.195 -9.164 22.719 1 88.62 228 PHE A CA 1
ATOM 1878 C C . PHE A 1 228 ? 12.031 -9.938 21.703 1 88.62 228 PHE A C 1
ATOM 1880 O O . PHE A 1 228 ? 13.242 -9.75 21.625 1 88.62 228 PHE A O 1
ATOM 1887 N N . ALA A 1 229 ? 11.398 -10.875 21.016 1 90.75 229 ALA A N 1
ATOM 1888 C CA . ALA A 1 229 ? 12.047 -11.562 19.906 1 90.75 229 ALA A CA 1
ATOM 1889 C C . ALA A 1 229 ? 12.203 -10.641 18.703 1 90.75 229 ALA A C 1
ATOM 1891 O O . ALA A 1 229 ? 11.5 -9.633 18.594 1 90.75 229 ALA A O 1
ATOM 1892 N N . PRO A 1 230 ? 13.203 -10.961 17.891 1 94.44 230 PRO A N 1
ATOM 1893 C CA . PRO A 1 230 ? 13.328 -10.148 16.688 1 94.44 230 PRO A CA 1
ATOM 1894 C C . PRO A 1 230 ? 12.031 -10.086 15.875 1 94.44 230 PRO A C 1
ATOM 1896 O O . PRO A 1 230 ? 11.414 -11.125 15.617 1 94.44 230 PRO A O 1
ATOM 1899 N N . GLY A 1 231 ? 11.664 -8.93 15.531 1 95.31 231 GLY A N 1
ATOM 1900 C CA . GLY A 1 231 ? 10.375 -8.719 14.883 1 95.31 231 GLY A CA 1
ATOM 1901 C C . GLY A 1 231 ? 10.266 -9.391 13.523 1 95.31 231 GLY A C 1
ATOM 1902 O O . GLY A 1 231 ? 9.188 -9.82 13.125 1 95.31 231 GLY A O 1
ATOM 1903 N N . PHE A 1 232 ? 11.406 -9.508 12.789 1 96.75 232 PHE A N 1
ATOM 1904 C CA . PHE A 1 232 ? 11.375 -10.055 11.438 1 96.75 232 PHE A CA 1
ATOM 1905 C C . PHE A 1 232 ? 11.773 -11.523 11.445 1 96.75 232 PHE A C 1
ATOM 1907 O O . PHE A 1 232 ? 12.016 -12.109 10.383 1 96.75 232 PHE A O 1
ATOM 1914 N N . ALA A 1 233 ? 11.82 -12.172 12.562 1 96.19 233 ALA A N 1
ATOM 1915 C CA . ALA A 1 233 ? 12.273 -13.555 12.672 1 96.19 233 ALA A CA 1
ATOM 1916 C C . ALA A 1 233 ? 11.406 -14.492 11.836 1 96.19 233 ALA A C 1
ATOM 1918 O O . ALA A 1 233 ? 11.906 -15.445 11.234 1 96.19 233 ALA A O 1
ATOM 1919 N N . PHE A 1 234 ? 10.164 -14.227 11.695 1 95.38 234 PHE A N 1
ATOM 1920 C CA . PHE A 1 234 ? 9.219 -15.109 11.023 1 95.38 234 PHE A CA 1
ATOM 1921 C C . PHE A 1 234 ? 9.547 -15.227 9.539 1 95.38 234 PHE A C 1
ATOM 1923 O O . PHE A 1 234 ? 9.227 -16.234 8.906 1 95.38 234 PHE A O 1
ATOM 1930 N N . ILE A 1 235 ? 10.18 -14.25 8.984 1 96.44 235 ILE A N 1
ATOM 1931 C CA . ILE A 1 235 ? 10.508 -14.281 7.562 1 96.44 235 ILE A CA 1
ATOM 1932 C C . ILE A 1 235 ? 12.016 -14.453 7.387 1 96.44 235 ILE A C 1
ATOM 1934 O O . ILE A 1 235 ? 12.469 -15.133 6.457 1 96.44 235 ILE A O 1
ATOM 1938 N N . ALA A 1 236 ? 12.812 -13.898 8.289 1 96.69 236 ALA A N 1
ATOM 1939 C CA . ALA A 1 236 ? 14.273 -13.906 8.164 1 96.69 236 ALA A CA 1
ATOM 1940 C C . ALA A 1 236 ? 14.836 -15.312 8.352 1 96.69 236 ALA A C 1
ATOM 1942 O O . ALA A 1 236 ? 15.734 -15.727 7.613 1 96.69 236 ALA A O 1
ATOM 1943 N N . GLU A 1 237 ? 14.336 -16.031 9.281 1 95.38 237 GLU A N 1
ATOM 1944 C CA . GLU A 1 237 ? 14.883 -17.344 9.602 1 95.38 237 GLU A CA 1
ATOM 1945 C C . GLU A 1 237 ? 14.742 -18.312 8.422 1 95.38 237 GLU A C 1
ATOM 1947 O O . GLU A 1 237 ? 15.719 -18.938 8.016 1 95.38 237 GLU A O 1
ATOM 1952 N N . PRO A 1 238 ? 13.539 -18.375 7.863 1 94.56 238 PRO A N 1
ATOM 1953 C CA . PRO A 1 238 ? 13.414 -19.25 6.695 1 94.56 238 PRO A CA 1
ATOM 1954 C C . PRO A 1 238 ? 14.297 -18.812 5.531 1 94.56 238 PRO A C 1
ATOM 1956 O O . PRO A 1 238 ? 14.828 -19.656 4.801 1 94.56 238 PRO A O 1
ATOM 1959 N N . VAL A 1 239 ? 14.484 -17.562 5.277 1 94.19 239 VAL A N 1
ATOM 1960 C CA . VAL A 1 239 ? 15.328 -17.047 4.199 1 94.19 239 VAL A CA 1
ATOM 1961 C C . VAL A 1 239 ? 16.781 -17.391 4.473 1 94.19 239 VAL A C 1
ATOM 1963 O O . VAL A 1 239 ? 17.5 -17.859 3.58 1 94.19 239 VAL A O 1
ATOM 1966 N N . GLN A 1 240 ? 17.203 -17.188 5.691 1 94.19 240 GLN A N 1
ATOM 1967 C CA . GLN A 1 240 ? 18.578 -17.5 6.086 1 94.19 240 GLN A CA 1
ATOM 1968 C C . GLN A 1 240 ? 18.859 -18.984 5.93 1 94.19 240 GLN A C 1
ATOM 1970 O O . GLN A 1 240 ? 19.969 -19.375 5.543 1 94.19 240 GLN A O 1
ATOM 1975 N N . ALA A 1 241 ? 17.922 -19.766 6.176 1 92.69 241 ALA A N 1
ATOM 1976 C CA . ALA A 1 241 ? 18.078 -21.219 6.051 1 92.69 241 ALA A CA 1
ATOM 1977 C C . ALA A 1 241 ? 18.375 -21.609 4.605 1 92.69 241 ALA A C 1
ATOM 1979 O O . ALA A 1 241 ? 19.125 -22.562 4.355 1 92.69 241 ALA A O 1
ATOM 1980 N N . LEU A 1 242 ? 17.812 -20.906 3.646 1 90.44 242 LEU A N 1
ATOM 1981 C CA . LEU A 1 242 ? 18.047 -21.188 2.232 1 90.44 242 LEU A CA 1
ATOM 1982 C C . LEU A 1 242 ? 19.5 -20.922 1.849 1 90.44 242 LEU A C 1
ATOM 1984 O O . LEU A 1 242 ? 20.031 -21.578 0.956 1 90.44 242 LEU A O 1
ATOM 1988 N N . PHE A 1 243 ? 20.109 -19.984 2.488 1 91.69 243 PHE A N 1
ATOM 1989 C CA . PHE A 1 243 ? 21.469 -19.609 2.15 1 91.69 243 PHE A CA 1
ATOM 1990 C C . PHE A 1 243 ? 22.469 -20.406 2.984 1 91.69 243 PHE A C 1
ATOM 1992 O O . PHE A 1 243 ? 23.656 -20.484 2.646 1 91.69 243 PHE A O 1
ATOM 1999 N N . ARG A 1 244 ? 21.969 -20.875 4.07 1 86.88 244 ARG A N 1
ATOM 2000 C CA . ARG A 1 244 ? 22.828 -21.688 4.918 1 86.88 244 ARG A CA 1
ATOM 2001 C C . ARG A 1 244 ? 23.047 -23.078 4.309 1 86.88 244 ARG A C 1
ATOM 2003 O O . ARG A 1 244 ? 24.172 -23.578 4.289 1 86.88 244 ARG A O 1
ATOM 2010 N N . ASP A 1 245 ? 21.875 -23.641 3.939 1 73.81 245 ASP A N 1
ATOM 2011 C CA . ASP A 1 245 ? 21.922 -25 3.416 1 73.81 245 ASP A CA 1
ATOM 2012 C C . ASP A 1 245 ? 22.453 -25.016 1.981 1 73.81 245 ASP A C 1
ATOM 2014 O O . ASP A 1 245 ? 22.016 -24.219 1.151 1 73.81 245 ASP A O 1
ATOM 2018 N N . GLN A 1 246 ? 23.875 -24.938 1.778 1 60.12 246 GLN A N 1
ATOM 2019 C CA . GLN A 1 246 ? 24.688 -24.797 0.579 1 60.12 246 GLN A CA 1
ATOM 2020 C C . GLN A 1 246 ? 23.938 -25.281 -0.657 1 60.12 246 GLN A C 1
ATOM 2022 O O . GLN A 1 246 ? 24.031 -26.453 -1.024 1 60.12 246 GLN A O 1
ATOM 2027 N N . PRO A 1 247 ? 23.031 -24.328 -1.126 1 63.97 247 PRO A N 1
ATOM 2028 C CA . PRO A 1 247 ? 22.344 -24.703 -2.369 1 63.97 247 PRO A CA 1
ATOM 2029 C C . PRO A 1 247 ? 23.297 -24.844 -3.549 1 63.97 247 PRO A C 1
ATOM 2031 O O . PRO A 1 247 ? 24.406 -24.297 -3.518 1 63.97 247 PRO A O 1
ATOM 2034 N N . PRO A 1 248 ? 22.891 -25.625 -4.484 1 67 248 PRO A N 1
ATOM 2035 C CA . PRO A 1 248 ? 23.75 -25.953 -5.633 1 67 248 PRO A CA 1
ATOM 2036 C C . PRO A 1 248 ? 24.234 -24.703 -6.371 1 67 248 PRO A C 1
ATOM 2038 O O . PRO A 1 248 ? 25.375 -24.672 -6.832 1 67 248 PRO A O 1
ATOM 2041 N N . SER A 1 249 ? 23.453 -23.703 -6.527 1 87.19 249 SER A N 1
ATOM 2042 C CA . SER A 1 249 ? 23.891 -22.531 -7.281 1 87.19 249 SER A CA 1
ATOM 2043 C C . SER A 1 249 ? 23.094 -21.297 -6.883 1 87.19 249 SER A C 1
ATOM 2045 O O . SER A 1 249 ? 21.969 -21.391 -6.387 1 87.19 249 SER A O 1
ATOM 2047 N N . LEU A 1 250 ? 23.719 -20.188 -6.938 1 90.88 250 LEU A N 1
ATOM 2048 C CA . LEU A 1 250 ? 23.062 -18.922 -6.641 1 90.88 250 LEU A CA 1
ATOM 2049 C C . LEU A 1 250 ? 21.891 -18.672 -7.594 1 90.88 250 LEU A C 1
ATOM 2051 O O . LEU A 1 250 ? 20.844 -18.156 -7.188 1 90.88 250 LEU A O 1
ATOM 2055 N N . THR A 1 251 ? 22.109 -19.094 -8.836 1 90.31 251 THR A N 1
ATOM 2056 C CA . THR A 1 251 ? 21.062 -18.891 -9.836 1 90.31 251 THR A CA 1
ATOM 2057 C C . THR A 1 251 ? 19.797 -19.641 -9.438 1 90.31 251 THR A C 1
ATOM 2059 O O . THR A 1 251 ? 18.688 -19.141 -9.625 1 90.31 251 THR A O 1
ATOM 2062 N N . THR A 1 252 ? 19.969 -20.812 -8.914 1 89.88 252 THR A N 1
ATOM 2063 C CA . THR A 1 252 ? 18.828 -21.594 -8.461 1 89.88 252 THR A CA 1
ATOM 2064 C C . THR A 1 252 ? 18.156 -20.922 -7.27 1 89.88 252 THR A C 1
ATOM 2066 O O . THR A 1 252 ? 16.922 -20.859 -7.203 1 89.88 252 THR A O 1
ATOM 2069 N N . ILE A 1 253 ? 18.922 -20.422 -6.402 1 91.88 253 ILE A N 1
ATOM 2070 C CA . ILE A 1 253 ? 18.375 -19.766 -5.215 1 91.88 253 ILE A CA 1
ATOM 2071 C C . ILE A 1 253 ? 17.609 -18.5 -5.613 1 91.88 253 ILE A C 1
ATOM 2073 O O . ILE A 1 253 ? 16.578 -18.188 -5.035 1 91.88 253 ILE A O 1
ATOM 2077 N N . LEU A 1 254 ? 18.172 -17.844 -6.555 1 92.88 254 LEU A N 1
ATOM 2078 C CA . LEU A 1 254 ? 17.516 -16.609 -6.984 1 92.88 254 LEU A CA 1
ATOM 2079 C C . LEU A 1 254 ? 16.188 -16.906 -7.668 1 92.88 254 LEU A C 1
ATOM 2081 O O . LEU A 1 254 ? 15.234 -16.125 -7.547 1 92.88 254 LEU A O 1
ATOM 2085 N N . LYS A 1 255 ? 16.109 -17.984 -8.375 1 91.75 255 LYS A N 1
ATOM 2086 C CA . LYS A 1 255 ? 14.836 -18.406 -8.953 1 91.75 255 LYS A CA 1
ATOM 2087 C C . LYS A 1 255 ? 13.82 -18.734 -7.859 1 91.75 255 LYS A C 1
ATOM 2089 O O . LYS A 1 255 ? 12.664 -18.328 -7.945 1 91.75 255 LYS A O 1
ATOM 2094 N N . ILE A 1 256 ? 14.312 -19.469 -6.867 1 93.19 256 ILE A N 1
ATOM 2095 C CA . ILE A 1 256 ? 13.461 -19.797 -5.734 1 93.19 256 ILE A CA 1
ATOM 2096 C C . ILE A 1 256 ? 12.984 -18.516 -5.055 1 93.19 256 ILE A C 1
ATOM 2098 O O . ILE A 1 256 ? 11.797 -18.359 -4.754 1 93.19 256 ILE A O 1
ATOM 2102 N N . MET A 1 257 ? 13.883 -17.578 -4.887 1 94.31 257 MET A N 1
ATOM 2103 C CA . MET A 1 257 ? 13.562 -16.312 -4.23 1 94.31 257 MET A CA 1
ATOM 2104 C C . MET A 1 257 ? 12.547 -15.523 -5.047 1 94.31 257 MET A C 1
ATOM 2106 O O . MET A 1 257 ? 11.695 -14.828 -4.48 1 94.31 257 MET A O 1
ATOM 2110 N N . SER A 1 258 ? 12.648 -15.625 -6.305 1 94.88 258 SER A N 1
ATOM 2111 C CA . SER A 1 258 ? 11.688 -14.922 -7.152 1 94.88 258 SER A CA 1
ATOM 2112 C C . SER A 1 258 ? 10.273 -15.453 -6.941 1 94.88 258 SER A C 1
ATOM 2114 O O . SER A 1 258 ? 9.312 -14.688 -6.918 1 94.88 258 SER A O 1
ATOM 2116 N N . VAL A 1 259 ? 10.164 -16.75 -6.832 1 96.06 259 VAL A N 1
ATOM 2117 C CA . VAL A 1 259 ? 8.867 -17.359 -6.574 1 96.06 259 VAL A CA 1
ATOM 2118 C C . VAL A 1 259 ? 8.398 -17 -5.164 1 96.06 259 VAL A C 1
ATOM 2120 O O . VAL A 1 259 ? 7.223 -16.688 -4.953 1 96.06 259 VAL A O 1
ATOM 2123 N N . LEU A 1 260 ? 9.359 -17 -4.254 1 96.25 260 LEU A N 1
ATOM 2124 C CA . LEU A 1 260 ? 9.023 -16.656 -2.873 1 96.25 260 LEU A CA 1
ATOM 2125 C C . LEU A 1 260 ? 8.578 -15.203 -2.77 1 96.25 260 LEU A C 1
ATOM 2127 O O . LEU A 1 260 ? 7.766 -14.859 -1.907 1 96.25 260 LEU A O 1
ATOM 2131 N N . ALA A 1 261 ? 9.086 -14.367 -3.631 1 96.62 261 ALA A N 1
ATOM 2132 C CA . ALA A 1 261 ? 8.664 -12.977 -3.646 1 96.62 261 ALA A CA 1
ATOM 2133 C C . ALA A 1 261 ? 7.172 -12.859 -3.969 1 96.62 261 ALA A C 1
ATOM 2135 O O . ALA A 1 261 ? 6.469 -12.031 -3.385 1 96.62 261 ALA A O 1
ATOM 2136 N N . ILE A 1 262 ? 6.711 -13.672 -4.852 1 96 262 ILE A N 1
ATOM 2137 C CA . ILE A 1 262 ? 5.297 -13.672 -5.203 1 96 262 ILE A CA 1
ATOM 2138 C C . ILE A 1 262 ? 4.473 -14.18 -4.02 1 96 262 ILE A C 1
ATOM 2140 O O . ILE A 1 262 ? 3.436 -13.594 -3.688 1 96 262 ILE A O 1
ATOM 2144 N N . ARG A 1 263 ? 4.949 -15.211 -3.418 1 95.75 263 ARG A N 1
ATOM 2145 C CA . ARG A 1 263 ? 4.262 -15.75 -2.25 1 95.75 263 ARG A CA 1
ATOM 2146 C C . ARG A 1 263 ? 4.211 -14.727 -1.121 1 95.75 263 ARG A C 1
ATOM 2148 O O . ARG A 1 263 ? 3.201 -14.609 -0.426 1 95.75 263 ARG A O 1
ATOM 2155 N N . PHE A 1 264 ? 5.359 -14.055 -0.942 1 96 264 PHE A N 1
ATOM 2156 C CA . PHE A 1 264 ? 5.43 -13 0.062 1 96 264 PHE A CA 1
ATOM 2157 C C . PHE A 1 264 ? 4.344 -11.961 -0.169 1 96 264 PHE A C 1
ATOM 2159 O O . PHE A 1 264 ? 3.643 -11.57 0.766 1 96 264 PHE A O 1
ATOM 2166 N N . ARG A 1 265 ? 4.18 -11.516 -1.35 1 94.69 265 ARG A N 1
ATOM 2167 C CA . ARG A 1 265 ? 3.158 -10.523 -1.674 1 94.69 265 ARG A CA 1
ATOM 2168 C C . ARG A 1 265 ? 1.758 -11.094 -1.468 1 94.69 265 ARG A C 1
ATOM 2170 O O . ARG A 1 265 ? 0.892 -10.43 -0.894 1 94.69 265 ARG A O 1
ATOM 2177 N N . HIS A 1 266 ? 1.625 -12.281 -1.891 1 93.62 266 HIS A N 1
ATOM 2178 C CA . HIS A 1 266 ? 0.327 -12.938 -1.792 1 93.62 266 HIS A CA 1
ATOM 2179 C C . HIS A 1 266 ? -0.089 -13.117 -0.336 1 93.62 266 HIS A C 1
ATOM 2181 O O . HIS A 1 266 ? -1.239 -12.859 0.022 1 93.62 266 HIS A O 1
ATOM 2187 N N . ARG A 1 267 ? 0.847 -13.461 0.476 1 92.19 267 ARG A N 1
ATOM 2188 C CA . ARG A 1 267 ? 0.521 -13.875 1.837 1 92.19 267 ARG A CA 1
ATOM 2189 C C . ARG A 1 267 ? 0.583 -12.688 2.799 1 92.19 267 ARG A C 1
ATOM 2191 O O . ARG A 1 267 ? -0.164 -12.641 3.777 1 92.19 267 ARG A O 1
ATOM 2198 N N . TYR A 1 268 ? 1.447 -11.766 2.521 1 92.88 268 TYR A N 1
ATOM 2199 C CA . TYR A 1 268 ? 1.687 -10.75 3.537 1 92.88 268 TYR A CA 1
ATOM 2200 C C . TYR A 1 268 ? 1.24 -9.375 3.051 1 92.88 268 TYR A C 1
ATOM 2202 O O . TYR A 1 268 ? 0.813 -8.539 3.846 1 92.88 268 TYR A O 1
ATOM 2210 N N . THR A 1 269 ? 1.345 -9.117 1.796 1 90.75 269 THR A N 1
ATOM 2211 C CA . THR A 1 269 ? 0.975 -7.801 1.275 1 90.75 269 THR A CA 1
ATOM 2212 C C . THR A 1 269 ? -0.515 -7.75 0.948 1 90.75 269 THR A C 1
ATOM 2214 O O . THR A 1 269 ? -1.2 -6.789 1.303 1 90.75 269 THR A O 1
ATOM 2217 N N . HIS A 1 270 ? -0.957 -8.812 0.333 1 90.75 270 HIS A N 1
ATOM 2218 C CA . HIS A 1 270 ? -2.338 -8.836 -0.136 1 90.75 270 HIS A CA 1
ATOM 2219 C C . HIS A 1 270 ? -3.232 -9.617 0.82 1 90.75 270 HIS A C 1
ATOM 2221 O O . HIS A 1 270 ? -4.02 -10.461 0.388 1 90.75 270 HIS A O 1
ATOM 2227 N N . CYS A 1 271 ? -3.068 -9.438 2.09 1 89.75 271 CYS A N 1
ATOM 2228 C CA . CYS A 1 271 ? -3.883 -10.133 3.078 1 89.75 271 CYS A CA 1
ATOM 2229 C C . CYS A 1 271 ? -4.664 -9.148 3.938 1 89.75 271 CYS A C 1
ATOM 2231 O O . CYS A 1 271 ? -4.27 -7.988 4.07 1 89.75 271 CYS A O 1
ATOM 2233 N N . ALA A 1 272 ? -5.777 -9.641 4.449 1 87.69 272 ALA A N 1
ATOM 2234 C CA . ALA A 1 272 ? -6.609 -8.812 5.32 1 87.69 272 ALA A CA 1
ATOM 2235 C C . ALA A 1 272 ? -5.969 -8.648 6.695 1 87.69 272 ALA A C 1
ATOM 2237 O O . ALA A 1 272 ? -5.969 -7.555 7.266 1 87.69 272 ALA A O 1
ATOM 2238 N N . ARG A 1 273 ? -5.453 -9.75 7.133 1 87.19 273 ARG A N 1
ATOM 2239 C CA . ARG A 1 273 ? -4.824 -9.758 8.453 1 87.19 273 ARG A CA 1
ATOM 2240 C C . ARG A 1 273 ? -3.395 -10.281 8.375 1 87.19 273 ARG A C 1
ATOM 2242 O O . ARG A 1 273 ? -3.162 -11.406 7.922 1 87.19 273 ARG A O 1
ATOM 2249 N N . MET A 1 274 ? -2.527 -9.453 8.797 1 91.19 274 MET A N 1
ATOM 2250 C CA . MET A 1 274 ? -1.114 -9.82 8.766 1 91.19 274 MET A CA 1
ATOM 2251 C C . MET A 1 274 ? -0.804 -10.875 9.82 1 91.19 274 MET A C 1
ATOM 2253 O O . MET A 1 274 ? -1.273 -10.781 10.961 1 91.19 274 MET A O 1
ATOM 2257 N N . GLN A 1 275 ? -0.131 -11.883 9.367 1 89.38 275 GLN A N 1
ATOM 2258 C CA . GLN A 1 275 ? 0.314 -12.914 10.305 1 89.38 275 GLN A CA 1
ATOM 2259 C C . GLN A 1 275 ? 1.772 -12.703 10.703 1 89.38 275 GLN A C 1
ATOM 2261 O O . GLN A 1 275 ? 2.662 -13.391 10.203 1 89.38 275 GLN A O 1
ATOM 2266 N N . TRP A 1 276 ? 1.967 -11.953 11.727 1 92.06 276 TRP A N 1
ATOM 2267 C CA . TRP A 1 276 ? 3.303 -11.523 12.133 1 92.06 276 TRP A CA 1
ATOM 2268 C C . TRP A 1 276 ? 4.078 -12.688 12.75 1 92.06 276 TRP A C 1
ATOM 2270 O O . TRP A 1 276 ? 5.312 -12.672 12.781 1 92.06 276 TRP A O 1
ATOM 2280 N N . HIS A 1 277 ? 3.355 -13.703 13.227 1 90.25 277 HIS A N 1
ATOM 2281 C CA . HIS A 1 277 ? 4.008 -14.695 14.07 1 90.25 277 HIS A CA 1
ATOM 2282 C C . HIS A 1 277 ? 4.039 -16.062 13.398 1 90.25 277 HIS A C 1
ATOM 2284 O O . HIS A 1 277 ? 4.555 -17.031 13.969 1 90.25 277 HIS A O 1
ATOM 2290 N N . HIS A 1 278 ? 3.531 -16.078 12.258 1 90.94 278 HIS A N 1
ATOM 2291 C CA . HIS A 1 278 ? 3.594 -17.328 11.508 1 90.94 278 HIS A CA 1
ATOM 2292 C C . HIS A 1 278 ? 4.797 -17.344 10.562 1 90.94 278 HIS A C 1
ATOM 2294 O O . HIS A 1 278 ? 4.977 -16.422 9.766 1 90.94 278 HIS A O 1
ATOM 2300 N N . PRO A 1 279 ? 5.555 -18.375 10.734 1 93.62 279 PRO A N 1
ATOM 2301 C CA . PRO A 1 279 ? 6.758 -18.422 9.898 1 93.62 279 PRO A CA 1
ATOM 2302 C C . PRO A 1 279 ? 6.438 -18.438 8.406 1 93.62 279 PRO A C 1
ATOM 2304 O O . PRO A 1 279 ? 5.461 -19.062 7.984 1 93.62 279 PRO A O 1
ATOM 2307 N N . PHE A 1 280 ? 7.246 -17.766 7.691 1 95.5 280 PHE A N 1
ATOM 2308 C CA . PHE A 1 280 ? 7.125 -17.719 6.238 1 95.5 280 PHE A CA 1
ATOM 2309 C C . PHE A 1 280 ? 7.395 -19.094 5.633 1 95.5 280 PHE A C 1
ATOM 2311 O O . PHE A 1 280 ? 8.438 -19.703 5.898 1 95.5 280 PHE A O 1
ATOM 2318 N N . ASP A 1 281 ? 6.445 -19.578 4.914 1 93.44 281 ASP A N 1
ATOM 2319 C CA . ASP A 1 281 ? 6.566 -20.891 4.285 1 93.44 281 ASP A CA 1
ATOM 2320 C C . ASP A 1 281 ? 7.391 -20.797 3.004 1 93.44 281 ASP A C 1
ATOM 2322 O O . ASP A 1 281 ? 6.961 -20.203 2.016 1 93.44 281 ASP A O 1
ATOM 2326 N N . THR A 1 282 ? 8.531 -21.422 2.982 1 91.56 282 THR A N 1
ATOM 2327 C CA . THR A 1 282 ? 9.398 -21.359 1.811 1 91.56 282 THR A CA 1
ATOM 2328 C C . THR A 1 282 ? 9.273 -22.641 0.981 1 91.56 282 THR A C 1
ATOM 2330 O O . THR A 1 282 ? 9.969 -22.812 -0.018 1 91.56 282 THR A O 1
ATOM 2333 N N . SER A 1 283 ? 8.375 -23.516 1.432 1 88.31 283 SER A N 1
ATOM 2334 C CA . SER A 1 283 ? 8.18 -24.766 0.683 1 88.31 283 SER A CA 1
ATOM 2335 C C . SER A 1 283 ? 7.176 -24.562 -0.448 1 88.31 283 SER A C 1
ATOM 2337 O O . SER A 1 283 ? 5.992 -24.328 -0.199 1 88.31 283 SER A O 1
ATOM 2339 N N . ILE A 1 284 ? 7.637 -24.641 -1.651 1 87.81 284 ILE A N 1
ATOM 2340 C CA . ILE A 1 284 ? 6.758 -24.5 -2.811 1 87.81 284 ILE A CA 1
ATOM 2341 C C . ILE A 1 284 ? 6.625 -25.859 -3.512 1 87.81 284 ILE A C 1
ATOM 2343 O O . ILE A 1 284 ? 7.602 -26.375 -4.055 1 87.81 284 ILE A O 1
ATOM 2347 N N . LEU A 1 285 ? 5.473 -26.312 -3.457 1 84.31 285 LEU A N 1
ATOM 2348 C CA . LEU A 1 285 ? 5.219 -27.578 -4.121 1 84.31 285 LEU A CA 1
ATOM 2349 C C . LEU A 1 285 ? 5.578 -27.5 -5.602 1 84.31 285 LEU A C 1
ATOM 2351 O O . LEU A 1 285 ? 5.352 -26.469 -6.246 1 84.31 285 LEU A O 1
ATOM 2355 N N . PHE A 1 286 ? 6.141 -28.469 -6.113 1 85.56 286 PHE A N 1
ATOM 2356 C CA . PHE A 1 286 ? 6.324 -28.594 -7.555 1 85.56 286 PHE A CA 1
ATOM 2357 C C . PHE A 1 286 ? 7.594 -27.859 -8 1 85.56 286 PHE A C 1
ATOM 2359 O O . PHE A 1 286 ? 8.203 -28.234 -9 1 85.56 286 PHE A O 1
ATOM 2366 N N . LEU A 1 287 ? 8.086 -26.828 -7.246 1 87.38 287 LEU A N 1
ATOM 2367 C CA . LEU A 1 287 ? 9.172 -25.984 -7.715 1 87.38 287 LEU A CA 1
ATOM 2368 C C . LEU A 1 287 ? 10.477 -26.766 -7.812 1 87.38 287 LEU A C 1
ATOM 2370 O O . LEU A 1 287 ? 11.164 -26.703 -8.836 1 87.38 287 LEU A O 1
ATOM 2374 N N . GLU A 1 288 ? 10.734 -27.531 -6.793 1 85.38 288 GLU A N 1
ATOM 2375 C CA . GLU A 1 288 ? 11.961 -28.312 -6.793 1 85.38 288 GLU A CA 1
ATOM 2376 C C . GLU A 1 288 ? 11.953 -29.344 -7.914 1 85.38 288 GLU A C 1
ATOM 2378 O O . GLU A 1 288 ? 12.984 -29.594 -8.547 1 85.38 288 GLU A O 1
ATOM 2383 N N . ASP A 1 289 ? 10.836 -29.984 -8.086 1 89.5 289 ASP A N 1
ATOM 2384 C CA . ASP A 1 289 ? 10.703 -30.969 -9.156 1 89.5 289 ASP A CA 1
ATOM 2385 C C . ASP A 1 289 ? 10.93 -30.328 -10.523 1 89.5 289 ASP A C 1
ATOM 2387 O O . ASP A 1 289 ? 11.586 -30.906 -11.391 1 89.5 289 ASP A O 1
ATOM 2391 N N . TYR A 1 290 ? 10.422 -29.188 -10.711 1 90.88 290 TYR A N 1
ATOM 2392 C CA . TYR A 1 290 ? 10.602 -28.469 -11.969 1 90.88 290 TYR A CA 1
ATOM 2393 C C . TYR A 1 290 ? 12.062 -28.094 -12.172 1 90.88 290 TYR A C 1
ATOM 2395 O O . TYR A 1 290 ? 12.617 -28.281 -13.258 1 90.88 290 TYR A O 1
ATOM 2403 N N . LEU A 1 291 ? 12.68 -27.578 -11.141 1 88.31 291 LEU A N 1
ATOM 2404 C CA . LEU A 1 291 ? 14.055 -27.109 -11.258 1 88.31 291 LEU A CA 1
ATOM 2405 C C . LEU A 1 291 ? 15.008 -28.266 -11.531 1 88.31 291 LEU A C 1
ATOM 2407 O O . LEU A 1 291 ? 16.031 -28.094 -12.188 1 88.31 291 LEU A O 1
ATOM 2411 N N . ASN A 1 292 ? 14.594 -29.422 -11.07 1 88.62 292 ASN A N 1
ATOM 2412 C CA . ASN A 1 292 ? 15.445 -30.609 -11.242 1 88.62 292 ASN A CA 1
ATOM 2413 C C . ASN A 1 292 ? 15.086 -31.375 -12.508 1 88.62 292 ASN A C 1
ATOM 2415 O O . ASN A 1 292 ? 15.828 -32.25 -12.93 1 88.62 292 ASN A O 1
ATOM 2419 N N . ALA A 1 293 ? 13.969 -31.016 -13.117 1 92.25 293 ALA A N 1
ATOM 2420 C CA . ALA A 1 293 ? 13.508 -31.75 -14.297 1 92.25 293 ALA A CA 1
ATOM 2421 C C . ALA A 1 293 ? 14.336 -31.406 -15.523 1 92.25 293 ALA A C 1
ATOM 2423 O O . ALA A 1 293 ? 14.688 -30.234 -15.734 1 92.25 293 ALA A O 1
ATOM 2424 N N . THR A 1 294 ? 14.656 -32.375 -16.297 1 91.12 294 THR A N 1
ATOM 2425 C CA . THR A 1 294 ? 15.445 -32.156 -17.5 1 91.12 294 THR A CA 1
ATOM 2426 C C . THR A 1 294 ? 14.539 -31.891 -18.703 1 91.12 294 THR A C 1
ATOM 2428 O O . THR A 1 294 ? 15 -31.359 -19.719 1 91.12 294 THR A O 1
ATOM 2431 N N . SER A 1 295 ? 13.305 -32.281 -18.609 1 94.88 295 SER A N 1
ATOM 2432 C CA . SER A 1 295 ? 12.312 -32.125 -19.672 1 94.88 295 SER A CA 1
ATOM 2433 C C . SER A 1 295 ? 10.891 -32.125 -19.109 1 94.88 295 SER A C 1
ATOM 2435 O O . SER A 1 295 ? 10.68 -32.562 -17.969 1 94.88 295 SER A O 1
ATOM 2437 N N . PRO A 1 296 ? 9.992 -31.656 -19.891 1 96.19 296 PRO A N 1
ATOM 2438 C CA . PRO A 1 296 ? 8.602 -31.75 -19.438 1 96.19 296 PRO A CA 1
ATOM 2439 C C . PRO A 1 296 ? 8.164 -33.188 -19.172 1 96.19 296 PRO A C 1
ATOM 2441 O O . PRO A 1 296 ? 7.367 -33.438 -18.266 1 96.19 296 PRO A O 1
ATOM 2444 N N . LYS A 1 297 ? 8.719 -34.094 -19.938 1 96.94 297 LYS A N 1
ATOM 2445 C CA . LYS A 1 297 ? 8.391 -35.5 -19.75 1 96.94 297 LYS A CA 1
ATOM 2446 C C . LYS A 1 297 ? 8.883 -36 -18.406 1 96.94 297 LYS A C 1
ATOM 2448 O O . LYS A 1 297 ? 8.195 -36.781 -17.734 1 96.94 297 LYS A O 1
ATOM 2453 N N . ASP A 1 298 ? 10.016 -35.562 -18.109 1 96.31 298 ASP A N 1
ATOM 2454 C CA . ASP A 1 298 ? 10.602 -35.938 -16.828 1 96.31 298 ASP A CA 1
ATOM 2455 C C . ASP A 1 298 ? 9.758 -35.406 -15.664 1 96.31 298 ASP A C 1
ATOM 2457 O O . ASP A 1 298 ? 9.523 -36.125 -14.688 1 96.31 298 ASP A O 1
ATOM 2461 N N . LEU A 1 299 ? 9.375 -34.25 -15.766 1 96.19 299 LEU A N 1
ATOM 2462 C CA . LEU A 1 299 ? 8.531 -33.656 -14.734 1 96.19 299 LEU A CA 1
ATOM 2463 C C . LEU A 1 299 ? 7.203 -34.406 -14.625 1 96.19 299 LEU A C 1
ATOM 2465 O O . LEU A 1 299 ? 6.75 -34.719 -13.523 1 96.19 299 LEU A O 1
ATOM 2469 N N . ALA A 1 300 ? 6.602 -34.656 -15.734 1 97.38 300 ALA A N 1
ATOM 2470 C CA . ALA A 1 300 ? 5.328 -35.375 -15.758 1 97.38 300 ALA A CA 1
ATOM 2471 C C . ALA A 1 300 ? 5.449 -36.75 -15.109 1 97.38 300 ALA A C 1
ATOM 2473 O O . ALA A 1 300 ? 4.543 -37.188 -14.398 1 97.38 300 ALA A O 1
ATOM 2474 N N . ARG A 1 301 ? 6.559 -37.375 -15.391 1 96.62 301 ARG A N 1
ATOM 2475 C CA . ARG A 1 301 ? 6.801 -38.688 -14.805 1 96.62 301 ARG A CA 1
ATOM 2476 C C . ARG A 1 301 ? 6.906 -38.594 -13.281 1 96.62 301 ARG A C 1
ATOM 2478 O O . ARG A 1 301 ? 6.34 -39.438 -12.57 1 96.62 301 ARG A O 1
ATOM 2485 N N . THR A 1 302 ? 7.633 -37.656 -12.859 1 95.5 302 THR A N 1
ATOM 2486 C CA . THR A 1 302 ? 7.805 -37.469 -11.422 1 95.5 302 THR A CA 1
ATOM 2487 C C . THR A 1 302 ? 6.465 -37.188 -10.758 1 95.5 302 THR A C 1
ATOM 2489 O O . THR A 1 302 ? 6.145 -37.781 -9.719 1 95.5 302 THR A O 1
ATOM 2492 N N . LEU A 1 303 ? 5.676 -36.312 -11.344 1 96.19 303 LEU A N 1
ATOM 2493 C CA . LEU A 1 303 ? 4.367 -35.969 -10.797 1 96.19 303 LEU A CA 1
ATOM 2494 C C . LEU A 1 303 ? 3.447 -37.188 -10.781 1 96.19 303 LEU A C 1
ATOM 2496 O O . LEU A 1 303 ? 2.691 -37.406 -9.828 1 96.19 303 LEU A O 1
ATOM 2500 N N . THR A 1 304 ? 3.541 -37.938 -11.797 1 96.88 304 THR A N 1
ATOM 2501 C CA . THR A 1 304 ? 2.691 -39.125 -11.906 1 96.88 304 THR A CA 1
ATOM 2502 C C . THR A 1 304 ? 3.047 -40.156 -10.828 1 96.88 304 THR A C 1
ATOM 2504 O O . THR A 1 304 ? 2.16 -40.75 -10.203 1 96.88 304 THR A O 1
ATOM 2507 N N . ARG A 1 305 ? 4.297 -40.312 -10.633 1 95.19 305 ARG A N 1
ATOM 2508 C CA . ARG A 1 305 ? 4.742 -41.25 -9.602 1 95.19 305 ARG A CA 1
ATOM 2509 C C . ARG A 1 305 ? 4.273 -40.812 -8.219 1 95.19 305 ARG A C 1
ATOM 2511 O O . ARG A 1 305 ? 3.801 -41.625 -7.426 1 95.19 305 ARG A O 1
ATOM 2518 N N . THR A 1 306 ? 4.441 -39.562 -7.969 1 93.88 306 THR A N 1
ATOM 2519 C CA . THR A 1 306 ? 4.023 -39.031 -6.684 1 93.88 306 THR A CA 1
ATOM 2520 C C . THR A 1 306 ? 2.52 -39.188 -6.492 1 93.88 306 THR A C 1
ATOM 2522 O O . THR A 1 306 ? 2.062 -39.562 -5.41 1 93.88 306 THR A O 1
ATOM 2525 N N . ASP A 1 307 ? 1.728 -38.906 -7.52 1 94.94 307 ASP A N 1
ATOM 2526 C CA . ASP A 1 307 ? 0.274 -39 -7.43 1 94.94 307 ASP A CA 1
ATOM 2527 C C . ASP A 1 307 ? -0.171 -40.469 -7.273 1 94.94 307 ASP A C 1
ATOM 2529 O O . ASP A 1 307 ? -1.15 -40.75 -6.582 1 94.94 307 ASP A O 1
ATOM 2533 N N . GLU A 1 308 ? 0.54 -41.344 -7.984 1 93.75 308 GLU A N 1
ATOM 2534 C CA . GLU A 1 308 ? 0.228 -42.781 -7.832 1 93.75 308 GLU A CA 1
ATOM 2535 C C . GLU A 1 308 ? 0.372 -43.219 -6.379 1 93.75 308 GLU A C 1
ATOM 2537 O O . GLU A 1 308 ? -0.461 -43.969 -5.867 1 93.75 308 GLU A O 1
ATOM 2542 N N . LEU A 1 309 ? 1.336 -42.688 -5.75 1 91.44 309 LEU A N 1
ATOM 2543 C CA . LEU A 1 309 ? 1.567 -43 -4.344 1 91.44 309 LEU A CA 1
ATOM 2544 C C . LEU A 1 309 ? 0.494 -42.375 -3.463 1 91.44 309 LEU A C 1
ATOM 2546 O O . LEU A 1 309 ? -0.015 -43.031 -2.543 1 91.44 309 LEU A O 1
ATOM 2550 N N . ASP A 1 310 ? 0.124 -41.188 -3.674 1 90.44 310 ASP A N 1
ATOM 2551 C CA . ASP A 1 310 ? -0.855 -40.469 -2.873 1 90.44 310 ASP A CA 1
ATOM 2552 C C . ASP A 1 310 ? -2.24 -41.094 -2.994 1 90.44 310 ASP A C 1
ATOM 2554 O O . ASP A 1 310 ? -3.021 -41.094 -2.039 1 90.44 310 ASP A O 1
ATOM 2558 N N . PHE A 1 311 ? -2.564 -41.625 -4.211 1 91.81 311 PHE A N 1
ATOM 2559 C CA . PHE A 1 311 ? -3.9 -42.156 -4.469 1 91.81 311 PHE A CA 1
ATOM 2560 C C . PHE A 1 311 ? -3.971 -43.656 -4.133 1 91.81 311 PHE A C 1
ATOM 2562 O O . PHE A 1 311 ? -5.047 -44.25 -4.168 1 91.81 311 PHE A O 1
ATOM 2569 N N . SER A 1 312 ? -2.805 -44.281 -3.879 1 87.62 312 SER A N 1
ATOM 2570 C CA . SER A 1 312 ? -2.779 -45.719 -3.578 1 87.62 312 SER A CA 1
ATOM 2571 C C . SER A 1 312 ? -3.613 -46.031 -2.342 1 87.62 312 SER A C 1
ATOM 2573 O O . SER A 1 312 ? -4.211 -47.125 -2.25 1 87.62 312 SER A O 1
ATOM 2575 N N . GLY A 1 313 ? -3.783 -45.094 -1.437 1 82.5 313 GLY A N 1
ATOM 2576 C CA . GLY A 1 313 ? -4.543 -45.344 -0.222 1 82.5 313 GLY A CA 1
ATOM 2577 C C . GLY A 1 313 ? -5.996 -44.938 -0.33 1 82.5 313 GLY A C 1
ATOM 2578 O O . GLY A 1 313 ? -6.781 -45.156 0.594 1 82.5 313 GLY A O 1
ATOM 2579 N N . LEU A 1 314 ? -6.441 -44.562 -1.507 1 88.62 314 LEU A N 1
ATOM 2580 C CA . LEU A 1 314 ? -7.805 -44.094 -1.671 1 88.62 314 LEU A CA 1
ATOM 2581 C C . LEU A 1 314 ? -8.766 -45.25 -1.91 1 88.62 314 LEU A C 1
ATOM 2583 O O . LEU A 1 314 ? -8.523 -46.094 -2.779 1 88.62 314 LEU A O 1
ATOM 2587 N N . ALA A 1 315 ? -9.773 -45.312 -1.058 1 87.12 315 ALA A N 1
ATOM 2588 C CA . ALA A 1 315 ? -10.766 -46.375 -1.151 1 87.12 315 ALA A CA 1
ATOM 2589 C C . ALA A 1 315 ? -12.172 -45.812 -1.277 1 87.12 315 ALA A C 1
ATOM 2591 O O . ALA A 1 315 ? -12.383 -44.594 -1.094 1 87.12 315 ALA A O 1
ATOM 2592 N N . ARG A 1 316 ? -12.984 -46.75 -1.604 1 87.56 316 ARG A N 1
ATOM 2593 C CA . ARG A 1 316 ? -14.391 -46.406 -1.763 1 87.56 316 ARG A CA 1
ATOM 2594 C C . ARG A 1 316 ? -14.922 -45.719 -0.515 1 87.56 316 ARG A C 1
ATOM 2596 O O . ARG A 1 316 ? -15.633 -44.688 -0.612 1 87.56 316 ARG A O 1
ATOM 2603 N N . GLN A 1 317 ? -14.547 -46.156 0.543 1 87.56 317 GLN A N 1
ATOM 2604 C CA . GLN A 1 317 ? -15.047 -45.625 1.812 1 87.56 317 GLN A CA 1
ATOM 2605 C C . GLN A 1 317 ? -14.633 -44.188 2.02 1 87.56 317 GLN A C 1
ATOM 2607 O O . GLN A 1 317 ? -15.375 -43.406 2.611 1 87.56 317 GLN A O 1
ATOM 2612 N N . ASN A 1 318 ? -13.484 -43.812 1.536 1 90.19 318 ASN A N 1
ATOM 2613 C CA . ASN A 1 318 ? -13.008 -42.469 1.677 1 90.19 318 ASN A CA 1
ATOM 2614 C C . ASN A 1 318 ? -13.891 -41.469 0.914 1 90.19 318 ASN A C 1
ATOM 2616 O O . ASN A 1 318 ? -14.172 -40.375 1.4 1 90.19 318 ASN A O 1
ATOM 2620 N N . ILE A 1 319 ? -14.312 -41.875 -0.234 1 87.88 319 ILE A N 1
ATOM 2621 C CA . ILE A 1 319 ? -15.117 -41 -1.104 1 87.88 319 ILE A CA 1
ATOM 2622 C C . ILE A 1 319 ? -16.516 -40.844 -0.524 1 87.88 319 ILE A C 1
ATOM 2624 O O . ILE A 1 319 ? -17.062 -39.75 -0.503 1 87.88 319 ILE A O 1
ATOM 2628 N N . VAL A 1 320 ? -17.016 -42 -0.014 1 85.5 320 VAL A N 1
ATOM 2629 C CA . VAL A 1 320 ? -18.391 -42.031 0.496 1 85.5 320 VAL A CA 1
ATOM 2630 C C . VAL A 1 320 ? -18.484 -41.156 1.744 1 85.5 320 VAL A C 1
ATOM 2632 O O . VAL A 1 320 ? -19.453 -40.406 1.917 1 85.5 320 VAL A O 1
ATOM 2635 N N . THR A 1 321 ? -17.484 -41.188 2.562 1 86.44 321 THR A N 1
ATOM 2636 C CA . THR A 1 321 ? -17.531 -40.469 3.834 1 86.44 321 THR A CA 1
ATOM 2637 C C . THR A 1 321 ? -16.906 -39.094 3.705 1 86.44 321 THR A C 1
ATOM 2639 O O . THR A 1 321 ? -17.016 -38.25 4.605 1 86.44 321 THR A O 1
ATOM 2642 N N . ASN A 1 322 ? -16.344 -38.875 2.535 1 85.5 322 ASN A N 1
ATOM 2643 C CA . ASN A 1 322 ? -15.617 -37.625 2.363 1 85.5 322 ASN A CA 1
ATOM 2644 C C . ASN A 1 322 ? -14.727 -37.312 3.564 1 85.5 322 ASN A C 1
ATOM 2646 O O . ASN A 1 322 ? -14.859 -36.25 4.184 1 85.5 322 ASN A O 1
ATOM 2650 N N . ASP A 1 323 ? -13.828 -38.219 3.857 1 87.81 323 ASP A N 1
ATOM 2651 C CA . ASP A 1 323 ? -13.062 -38.188 5.102 1 87.81 323 ASP A CA 1
ATOM 2652 C C . ASP A 1 323 ? -11.789 -37.375 4.941 1 87.81 323 ASP A C 1
ATOM 2654 O O . ASP A 1 323 ? -11.633 -36.656 3.959 1 87.81 323 ASP A O 1
ATOM 2658 N N . ILE A 1 324 ? -10.883 -37.469 5.898 1 88.19 324 ILE A N 1
ATOM 2659 C CA . ILE A 1 324 ? -9.68 -36.656 6.004 1 88.19 324 ILE A CA 1
ATOM 2660 C C . ILE A 1 324 ? -8.742 -36.969 4.84 1 88.19 324 ILE A C 1
ATOM 2662 O O . ILE A 1 324 ? -8.023 -36.094 4.355 1 88.19 324 ILE A O 1
ATOM 2666 N N . PHE A 1 325 ? -8.844 -38.219 4.352 1 90.62 325 PHE A N 1
ATOM 2667 C CA . PHE A 1 325 ? -7.977 -38.625 3.256 1 90.62 325 PHE A CA 1
ATOM 2668 C C . PHE A 1 325 ? -8.336 -37.875 1.972 1 90.62 325 PHE A C 1
ATOM 2670 O O . PHE A 1 325 ? -7.453 -37.406 1.27 1 90.62 325 PHE A O 1
ATOM 2677 N N . VAL A 1 326 ? -9.555 -37.844 1.67 1 90.56 326 VAL A N 1
ATOM 2678 C CA . VAL A 1 326 ? -10.047 -37.125 0.492 1 90.56 326 VAL A CA 1
ATOM 2679 C C . VAL A 1 326 ? -9.742 -35.625 0.623 1 90.56 326 VAL A C 1
ATOM 2681 O O . VAL A 1 326 ? -9.305 -35 -0.336 1 90.56 326 VAL A O 1
ATOM 2684 N N . GLN A 1 327 ? -9.875 -35.156 1.794 1 90.12 327 GLN A N 1
ATOM 2685 C CA . GLN A 1 327 ? -9.617 -33.75 2.033 1 90.12 327 GLN A CA 1
ATOM 2686 C C . GLN A 1 327 ? -8.141 -33.406 1.817 1 90.12 327 GLN A C 1
ATOM 2688 O O . GLN A 1 327 ? -7.809 -32.344 1.328 1 90.12 327 GLN A O 1
ATOM 2693 N N . ALA A 1 328 ? -7.332 -34.281 2.207 1 91.88 328 ALA A N 1
ATOM 2694 C CA . ALA A 1 328 ? -5.898 -34.062 2.023 1 91.88 328 ALA A CA 1
ATOM 2695 C C . ALA A 1 328 ? -5.539 -34 0.541 1 91.88 328 ALA A C 1
ATOM 2697 O O . ALA A 1 328 ? -4.695 -33.188 0.138 1 91.88 328 ALA A O 1
ATOM 2698 N N . ILE A 1 329 ? -6.164 -34.875 -0.263 1 93.38 329 ILE A N 1
ATOM 2699 C CA . ILE A 1 329 ? -5.918 -34.906 -1.701 1 93.38 329 ILE A CA 1
ATOM 2700 C C . ILE A 1 329 ? -6.406 -33.594 -2.326 1 93.38 329 ILE A C 1
ATOM 2702 O O . ILE A 1 329 ? -5.723 -33 -3.172 1 93.38 329 ILE A O 1
ATOM 2706 N N . LEU A 1 330 ? -7.508 -33.156 -1.852 1 92.25 330 LEU A N 1
ATOM 2707 C CA . LEU A 1 330 ? -8.07 -31.906 -2.375 1 92.25 330 LEU A CA 1
ATOM 2708 C C . LEU A 1 330 ? -7.207 -30.719 -1.979 1 92.25 330 LEU A C 1
ATOM 2710 O O . LEU A 1 330 ? -6.98 -29.812 -2.787 1 92.25 330 LEU A O 1
ATOM 2714 N N . THR A 1 331 ? -6.742 -30.719 -0.771 1 91.75 331 THR A N 1
ATOM 2715 C CA . THR A 1 331 ? -5.875 -29.641 -0.291 1 91.75 331 THR A CA 1
ATOM 2716 C C . THR A 1 331 ? -4.578 -29.594 -1.099 1 91.75 331 THR A C 1
ATOM 2718 O O . THR A 1 331 ? -4.102 -28.516 -1.454 1 91.75 331 THR A O 1
ATOM 2721 N N . ASN A 1 332 ? -4.094 -30.734 -1.311 1 93.31 332 ASN A N 1
ATOM 2722 C CA . ASN A 1 332 ? -2.883 -30.828 -2.117 1 93.31 332 ASN A CA 1
ATOM 2723 C C . ASN A 1 332 ? -3.1 -30.25 -3.518 1 93.31 332 ASN A C 1
ATOM 2725 O O . ASN A 1 332 ? -2.211 -29.609 -4.074 1 93.31 332 ASN A O 1
ATOM 2729 N N . TRP A 1 333 ? -4.211 -30.578 -4.102 1 94.75 333 TRP A N 1
ATOM 2730 C CA . TRP A 1 333 ? -4.555 -30.062 -5.426 1 94.75 333 TRP A CA 1
ATOM 2731 C C . TRP A 1 333 ? -4.578 -28.531 -5.426 1 94.75 333 TRP A C 1
ATOM 2733 O O . TRP A 1 333 ? -4.016 -27.891 -6.32 1 94.75 333 TRP A O 1
ATOM 2743 N N . HIS A 1 334 ? -5.137 -28 -4.434 1 92.69 334 HIS A N 1
ATOM 2744 C CA . HIS A 1 334 ? -5.234 -26.547 -4.328 1 92.69 334 HIS A CA 1
ATOM 2745 C C . HIS A 1 334 ? -3.865 -25.922 -4.117 1 92.69 334 HIS A C 1
ATOM 2747 O O . HIS A 1 334 ? -3.553 -24.891 -4.715 1 92.69 334 HIS A O 1
ATOM 2753 N N . GLU A 1 335 ? -3.096 -26.531 -3.307 1 93.62 335 GLU A N 1
ATOM 2754 C CA . GLU A 1 335 ? -1.751 -26.016 -3.049 1 93.62 335 GLU A CA 1
ATOM 2755 C C . GLU A 1 335 ? -0.892 -26.062 -4.309 1 93.62 335 GLU A C 1
ATOM 2757 O O . GLU A 1 335 ? -0.119 -25.141 -4.574 1 93.62 335 GLU A O 1
ATOM 2762 N N . LEU A 1 336 ? -1.033 -27.172 -5.004 1 95.81 336 LEU A N 1
ATOM 2763 C CA . LEU A 1 336 ? -0.294 -27.297 -6.254 1 95.81 336 LEU A CA 1
ATOM 2764 C C . LEU A 1 336 ? -0.725 -26.219 -7.25 1 95.81 336 LEU A C 1
ATOM 2766 O O . LEU A 1 336 ? 0.117 -25.609 -7.914 1 95.81 336 LEU A O 1
ATOM 2770 N N . THR A 1 337 ? -1.987 -25.984 -7.355 1 95.56 337 THR A N 1
ATOM 2771 C CA . THR A 1 337 ? -2.521 -24.953 -8.242 1 95.56 337 THR A CA 1
ATOM 2772 C C . THR A 1 337 ? -1.938 -23.594 -7.898 1 95.56 337 THR A C 1
ATOM 2774 O O . THR A 1 337 ? -1.488 -22.859 -8.781 1 95.56 337 THR A O 1
ATOM 2777 N N . THR A 1 338 ? -1.892 -23.297 -6.648 1 94.56 338 THR A N 1
ATOM 2778 C CA . THR A 1 338 ? -1.364 -22.016 -6.191 1 94.56 338 THR A CA 1
ATOM 2779 C C . THR A 1 338 ? 0.132 -21.922 -6.473 1 94.56 338 THR A C 1
ATOM 2781 O O . THR A 1 338 ? 0.618 -20.875 -6.914 1 94.56 338 THR A O 1
ATOM 2784 N N . SER A 1 339 ? 0.774 -23 -6.203 1 96.31 339 SER A N 1
ATOM 2785 C CA . SER A 1 339 ? 2.215 -23.016 -6.441 1 96.31 339 SER A CA 1
ATOM 2786 C C . SER A 1 339 ? 2.535 -22.812 -7.918 1 96.31 339 SER A C 1
ATOM 2788 O O . SER A 1 339 ? 3.51 -22.141 -8.258 1 96.31 339 SER A O 1
ATOM 2790 N N . VAL A 1 340 ? 1.773 -23.391 -8.758 1 96.69 340 VAL A N 1
ATOM 2791 C CA . VAL A 1 340 ? 1.977 -23.25 -10.195 1 96.69 340 VAL A CA 1
ATOM 2792 C C . VAL A 1 340 ? 1.769 -21.797 -10.602 1 96.69 340 VAL A C 1
ATOM 2794 O O . VAL A 1 340 ? 2.562 -21.234 -11.359 1 96.69 340 VAL A O 1
ATOM 2797 N N . TRP A 1 341 ? 0.751 -21.203 -10.102 1 95.5 341 TRP A N 1
ATOM 2798 C CA . TRP A 1 341 ? 0.511 -19.797 -10.367 1 95.5 341 TRP A CA 1
ATOM 2799 C C . TRP A 1 341 ? 1.691 -18.953 -9.906 1 95.5 341 TRP A C 1
ATOM 2801 O O . TRP A 1 341 ? 2.156 -18.062 -10.633 1 95.5 341 TRP A O 1
ATOM 2811 N N . GLU A 1 342 ? 2.158 -19.188 -8.68 1 96.25 342 GLU A N 1
ATOM 2812 C CA . GLU A 1 342 ? 3.281 -18.438 -8.125 1 96.25 342 GLU A CA 1
ATOM 2813 C C . GLU A 1 342 ? 4.52 -18.562 -9.008 1 96.25 342 GLU A C 1
ATOM 2815 O O . GLU A 1 342 ? 5.215 -17.578 -9.258 1 96.25 342 GLU A O 1
ATOM 2820 N N . CYS A 1 343 ? 4.727 -19.75 -9.461 1 95.94 343 CYS A N 1
ATOM 2821 C CA . CYS A 1 343 ? 5.887 -20.031 -10.297 1 95.94 343 CYS A CA 1
ATOM 2822 C C . CYS A 1 343 ? 5.77 -19.312 -11.633 1 95.94 343 CYS A C 1
ATOM 2824 O O . CYS A 1 343 ? 6.727 -18.688 -12.094 1 95.94 343 CYS A O 1
ATOM 2826 N N . CYS A 1 344 ? 4.598 -19.359 -12.25 1 95 344 CYS A N 1
ATOM 2827 C CA . CYS A 1 344 ? 4.387 -18.719 -13.539 1 95 344 CYS A CA 1
ATOM 2828 C C . CYS A 1 344 ? 4.496 -17.203 -13.422 1 95 344 CYS A C 1
ATOM 2830 O O . CYS A 1 344 ? 5 -16.531 -14.328 1 95 344 CYS A O 1
ATOM 2832 N N . ALA A 1 345 ? 4.012 -16.672 -12.359 1 93.5 345 ALA A N 1
ATOM 2833 C CA . ALA A 1 345 ? 4.062 -15.234 -12.141 1 93.5 345 ALA A CA 1
ATOM 2834 C C . ALA A 1 345 ? 5.496 -14.758 -11.953 1 93.5 345 ALA A C 1
ATOM 2836 O O . ALA A 1 345 ? 5.855 -13.664 -12.398 1 93.5 345 ALA A O 1
ATOM 2837 N N . ALA A 1 346 ? 6.305 -15.555 -11.305 1 93.88 346 ALA A N 1
ATOM 2838 C CA . ALA A 1 346 ? 7.684 -15.188 -11 1 93.88 346 ALA A CA 1
ATOM 2839 C C . ALA A 1 346 ? 8.602 -15.477 -12.18 1 93.88 346 ALA A C 1
ATOM 2841 O O . ALA A 1 346 ? 9.539 -14.719 -12.445 1 93.88 346 ALA A O 1
ATOM 2842 N N . LEU A 1 347 ? 8.328 -16.656 -12.797 1 93.5 347 LEU A N 1
ATOM 2843 C CA . LEU A 1 347 ? 9.156 -17.141 -13.898 1 93.5 347 LEU A CA 1
ATOM 2844 C C . LEU A 1 347 ? 8.305 -17.406 -15.133 1 93.5 347 LEU A C 1
ATOM 2846 O O . LEU A 1 347 ? 8.062 -18.562 -15.492 1 93.5 347 LEU A O 1
ATOM 2850 N N . PRO A 1 348 ? 8.023 -16.422 -15.867 1 90.38 348 PRO A N 1
ATOM 2851 C CA . PRO A 1 348 ? 7.109 -16.594 -17 1 90.38 348 PRO A CA 1
ATOM 2852 C C . PRO A 1 348 ? 7.664 -17.547 -18.062 1 90.38 348 PRO A C 1
ATOM 2854 O O . PRO A 1 348 ? 6.895 -18.141 -18.828 1 90.38 348 PRO A O 1
ATOM 2857 N N . ASP A 1 349 ? 8.914 -17.734 -18.094 1 89.44 349 ASP A N 1
ATOM 2858 C CA . ASP A 1 349 ? 9.539 -18.609 -19.078 1 89.44 349 ASP A CA 1
ATOM 2859 C C . ASP A 1 349 ? 9.172 -20.062 -18.828 1 89.44 349 ASP A C 1
ATOM 2861 O O . ASP A 1 349 ? 9.383 -20.922 -19.688 1 89.44 349 ASP A O 1
ATOM 2865 N N . ILE A 1 350 ? 8.562 -20.391 -17.703 1 93.44 350 ILE A N 1
ATOM 2866 C CA . ILE A 1 350 ? 8.195 -21.766 -17.344 1 93.44 350 ILE A CA 1
ATOM 2867 C C . ILE A 1 350 ? 6.91 -22.156 -18.062 1 93.44 350 ILE A C 1
ATOM 2869 O O . ILE A 1 350 ? 6.586 -23.344 -18.141 1 93.44 350 ILE A O 1
ATOM 2873 N N . VAL A 1 351 ? 6.199 -21.219 -18.625 1 94.12 351 VAL A N 1
ATOM 2874 C CA . VAL A 1 351 ? 4.832 -21.422 -19.094 1 94.12 351 VAL A CA 1
ATOM 2875 C C . VAL A 1 351 ? 4.832 -22.406 -20.266 1 94.12 351 VAL A C 1
ATOM 2877 O O . VAL A 1 351 ? 4.105 -23.406 -20.234 1 94.12 351 VAL A O 1
ATOM 2880 N N . PRO A 1 352 ? 5.727 -22.25 -21.25 1 95.19 352 PRO A N 1
ATOM 2881 C CA . PRO A 1 352 ? 5.734 -23.234 -22.328 1 95.19 352 PRO A CA 1
ATOM 2882 C C . PRO A 1 352 ? 6.09 -24.641 -21.844 1 95.19 352 PRO A C 1
ATOM 2884 O O . PRO A 1 352 ? 5.547 -25.625 -22.344 1 95.19 352 PRO A O 1
ATOM 2887 N N . PHE A 1 353 ? 6.969 -24.672 -20.953 1 95.5 353 PHE A N 1
ATOM 2888 C CA . PHE A 1 353 ? 7.387 -25.938 -20.344 1 95.5 353 PHE A CA 1
ATOM 2889 C C . PHE A 1 353 ? 6.203 -26.625 -19.688 1 95.5 353 PHE A C 1
ATOM 2891 O O . PHE A 1 353 ? 6.004 -27.828 -19.875 1 95.5 353 PHE A O 1
ATOM 2898 N N . LEU A 1 354 ? 5.398 -25.906 -18.969 1 96.12 354 LEU A N 1
ATOM 2899 C CA . LEU A 1 354 ? 4.254 -26.453 -18.25 1 96.12 354 LEU A CA 1
ATOM 2900 C C . LEU A 1 354 ? 3.131 -26.828 -19.219 1 96.12 354 LEU A C 1
ATOM 2902 O O . LEU A 1 354 ? 2.4 -27.797 -18.984 1 96.12 354 LEU A O 1
ATOM 2906 N N . GLN A 1 355 ? 3.018 -26.078 -20.25 1 96.44 355 GLN A N 1
ATOM 2907 C CA . GLN A 1 355 ? 2.027 -26.406 -21.281 1 96.44 355 GLN A CA 1
ATOM 2908 C C . GLN A 1 355 ? 2.293 -27.781 -21.875 1 96.44 355 GLN A C 1
ATOM 2910 O O . GLN A 1 355 ? 1.377 -28.594 -22 1 96.44 355 GLN A O 1
ATOM 2915 N N . GLU A 1 356 ? 3.506 -27.953 -22.203 1 97.12 356 GLU A N 1
ATOM 2916 C CA . GLU A 1 356 ? 3.891 -29.25 -22.734 1 97.12 356 GLU A CA 1
ATOM 2917 C C . GLU A 1 356 ? 3.697 -30.359 -21.688 1 97.12 356 GLU A C 1
ATOM 2919 O O . GLU A 1 356 ? 3.258 -31.453 -22.016 1 97.12 356 GLU A O 1
ATOM 2924 N N . CYS A 1 357 ? 4.004 -30.047 -20.484 1 97.25 357 CYS A N 1
ATOM 2925 C CA . CYS A 1 357 ? 3.844 -31 -19.391 1 97.25 357 CYS A CA 1
ATOM 2926 C C . CYS A 1 357 ? 2.389 -31.422 -19.25 1 97.25 357 CYS A C 1
ATOM 2928 O O . CYS A 1 357 ? 2.1 -32.594 -18.984 1 97.25 357 CYS A O 1
ATOM 2930 N N . THR A 1 358 ? 1.471 -30.531 -19.391 1 97.62 358 THR A N 1
ATOM 2931 C CA . THR A 1 358 ? 0.052 -30.844 -19.266 1 97.62 358 THR A CA 1
ATOM 2932 C C . THR A 1 358 ? -0.387 -31.828 -20.328 1 97.62 358 THR A C 1
ATOM 2934 O O . THR A 1 358 ? -1.192 -32.719 -20.062 1 97.62 358 THR A O 1
ATOM 2937 N N . GLN A 1 359 ? 0.155 -31.734 -21.5 1 97.12 359 GLN A N 1
ATOM 2938 C CA . GLN A 1 359 ? -0.175 -32.656 -22.578 1 97.12 359 GLN A CA 1
ATOM 2939 C C . GLN A 1 359 ? 0.339 -34.062 -22.266 1 97.12 359 GLN A C 1
ATOM 2941 O O . GLN A 1 359 ? -0.353 -35.062 -22.516 1 97.12 359 GLN A O 1
ATOM 2946 N N . ILE A 1 360 ? 1.495 -34.094 -21.766 1 97.94 360 ILE A N 1
ATOM 2947 C CA . ILE A 1 360 ? 2.096 -35.375 -21.406 1 97.94 360 ILE A CA 1
ATOM 2948 C C . ILE A 1 360 ? 1.308 -36.031 -20.281 1 97.94 360 ILE A C 1
ATOM 2950 O O . ILE A 1 360 ? 1.102 -37.219 -20.266 1 97.94 360 ILE A O 1
ATOM 2954 N N . LEU A 1 361 ? 0.888 -35.25 -19.312 1 98.12 361 LEU A N 1
ATOM 2955 C CA . LEU A 1 361 ? 0.092 -35.781 -18.188 1 98.12 361 LEU A CA 1
ATOM 2956 C C . LEU A 1 361 ? -1.249 -36.312 -18.688 1 98.12 361 LEU A C 1
ATOM 2958 O O . LEU A 1 361 ? -1.778 -37.281 -18.141 1 98.12 361 LEU A O 1
ATOM 2962 N N . LEU A 1 362 ? -1.795 -35.625 -19.688 1 97.62 362 LEU A N 1
ATOM 2963 C CA . LEU A 1 362 ? -3.035 -36.094 -20.297 1 97.62 362 LEU A CA 1
ATOM 2964 C C . LEU A 1 362 ? -2.842 -37.469 -20.922 1 97.62 362 LEU A C 1
ATOM 2966 O O . LEU A 1 362 ? -3.682 -38.344 -20.75 1 97.62 362 LEU A O 1
ATOM 2970 N N . GLU A 1 363 ? -1.743 -37.625 -21.578 1 96.5 363 GLU A N 1
ATOM 2971 C CA . GLU A 1 363 ? -1.424 -38.906 -22.188 1 96.5 363 GLU A CA 1
ATOM 2972 C C . GLU A 1 363 ? -1.155 -39.969 -21.141 1 96.5 363 GLU A C 1
ATOM 2974 O O . GLU A 1 363 ? -1.483 -41.125 -21.328 1 96.5 363 GLU A O 1
ATOM 2979 N N . ALA A 1 364 ? -0.595 -39.562 -20.047 1 96.75 364 ALA A N 1
ATOM 2980 C CA . ALA A 1 364 ? -0.279 -40.469 -18.953 1 96.75 364 ALA A CA 1
ATOM 2981 C C . ALA A 1 364 ? -1.507 -40.719 -18.078 1 96.75 364 ALA A C 1
ATOM 2983 O O . ALA A 1 364 ? -1.455 -41.531 -17.141 1 96.75 364 ALA A O 1
ATOM 2984 N N . LYS A 1 365 ? -2.588 -40.062 -18.344 1 96.5 365 LYS A N 1
ATOM 2985 C CA . LYS A 1 365 ? -3.871 -40.219 -17.656 1 96.5 365 LYS A CA 1
ATOM 2986 C C . LYS A 1 365 ? -3.748 -39.844 -16.188 1 96.5 365 LYS A C 1
ATOM 2988 O O . LYS A 1 365 ? -4.289 -40.531 -15.32 1 96.5 365 LYS A O 1
ATOM 2993 N N . ASN A 1 366 ? -2.908 -38.938 -15.867 1 97.62 366 ASN A N 1
ATOM 2994 C CA . ASN A 1 366 ? -2.846 -38.281 -14.555 1 97.62 366 ASN A CA 1
ATOM 2995 C C . ASN A 1 366 ? -3.646 -37 -14.516 1 97.62 366 ASN A C 1
ATOM 2997 O O . ASN A 1 366 ? -3.082 -35.906 -14.664 1 97.62 366 ASN A O 1
ATOM 3001 N N . TYR A 1 367 ? -4.902 -37.094 -14.164 1 97.69 367 TYR A N 1
ATOM 3002 C CA . TYR A 1 367 ? -5.809 -35.938 -14.266 1 97.69 367 TYR A CA 1
ATOM 3003 C C . TYR A 1 367 ? -5.695 -35.031 -13.039 1 97.69 367 TYR A C 1
ATOM 3005 O O . TYR A 1 367 ? -6.086 -33.875 -13.086 1 97.69 367 TYR A O 1
ATOM 3013 N N . HIS A 1 368 ? -5.203 -35.625 -11.961 1 97 368 HIS A N 1
ATOM 3014 C CA . HIS A 1 368 ? -5.039 -34.812 -10.75 1 97 368 HIS A CA 1
ATOM 3015 C C . HIS A 1 368 ? -4.031 -33.688 -10.961 1 97 368 HIS A C 1
ATOM 3017 O O . HIS A 1 368 ? -4.379 -32.531 -10.867 1 97 368 HIS A O 1
ATOM 3023 N N . SER A 1 369 ? -2.771 -34.031 -11.305 1 97.69 369 SER A N 1
ATOM 3024 C CA . SER A 1 369 ? -1.733 -33.031 -11.539 1 97.69 369 SER A CA 1
ATOM 3025 C C . SER A 1 369 ? -2.02 -32.219 -12.789 1 97.69 369 SER A C 1
ATOM 3027 O O . SER A 1 369 ? -1.709 -31.031 -12.852 1 97.69 369 SER A O 1
ATOM 3029 N N . LEU A 1 370 ? -2.633 -32.906 -13.766 1 98.12 370 LEU A N 1
ATOM 3030 C CA . LEU A 1 370 ? -2.984 -32.219 -14.992 1 98.12 370 LEU A CA 1
ATOM 3031 C C . LEU A 1 370 ? -3.891 -31.016 -14.711 1 98.12 370 LEU A C 1
ATOM 3033 O O . LEU A 1 370 ? -3.607 -29.891 -15.141 1 98.12 370 LEU A O 1
ATOM 3037 N N . THR A 1 371 ? -4.941 -31.281 -14 1 97.31 371 THR A N 1
ATOM 3038 C CA . THR A 1 371 ? -5.93 -30.234 -13.742 1 97.31 371 THR A CA 1
ATOM 3039 C C . THR A 1 371 ? -5.355 -29.156 -12.82 1 97.31 371 THR A C 1
ATOM 3041 O O . THR A 1 371 ? -5.691 -27.984 -12.945 1 97.31 371 THR A O 1
ATOM 3044 N N . ALA A 1 372 ? -4.512 -29.516 -11.875 1 96.75 372 ALA A N 1
ATOM 3045 C CA . ALA A 1 372 ? -3.875 -28.547 -10.984 1 96.75 372 ALA A CA 1
ATOM 3046 C C . ALA A 1 372 ? -2.963 -27.609 -11.773 1 96.75 372 ALA A C 1
ATOM 3048 O O . ALA A 1 372 ? -2.998 -26.391 -11.57 1 96.75 372 ALA A O 1
ATOM 3049 N N . LEU A 1 373 ? -2.137 -28.172 -12.633 1 97.5 373 LEU A N 1
ATOM 3050 C CA . LEU A 1 373 ? -1.252 -27.375 -13.461 1 97.5 373 LEU A CA 1
ATOM 3051 C C . LEU A 1 373 ? -2.055 -26.438 -14.367 1 97.5 373 LEU A C 1
ATOM 3053 O O . LEU A 1 373 ? -1.734 -25.266 -14.492 1 97.5 373 LEU A O 1
ATOM 3057 N N . ALA A 1 374 ? -3.076 -27 -14.953 1 96.56 374 ALA A N 1
ATOM 3058 C CA . ALA A 1 374 ? -3.912 -26.234 -15.867 1 96.56 374 ALA A CA 1
ATOM 3059 C C . ALA A 1 374 ? -4.617 -25.094 -15.141 1 96.56 374 ALA A C 1
ATOM 3061 O O . ALA A 1 374 ? -4.703 -23.969 -15.664 1 96.56 374 ALA A O 1
ATOM 3062 N N . ALA A 1 375 ? -5.137 -25.391 -14.016 1 93.94 375 ALA A N 1
ATOM 3063 C CA . ALA A 1 375 ? -5.805 -24.359 -13.219 1 93.94 375 ALA A CA 1
ATOM 3064 C C . ALA A 1 375 ? -4.836 -23.25 -12.828 1 93.94 375 ALA A C 1
ATOM 3066 O O . ALA A 1 375 ? -5.195 -22.078 -12.82 1 93.94 375 ALA A O 1
ATOM 3067 N N . GLY A 1 376 ? -3.621 -23.594 -12.43 1 94.94 376 GLY A N 1
ATOM 3068 C CA . GLY A 1 376 ? -2.596 -22.609 -12.117 1 94.94 376 GLY A CA 1
ATOM 3069 C C . GLY A 1 376 ? -2.23 -21.734 -13.297 1 94.94 376 GLY A C 1
ATOM 3070 O O . GLY A 1 376 ? -2.09 -20.516 -13.148 1 94.94 376 GLY A O 1
ATOM 3071 N N . LEU A 1 377 ? -2.096 -22.375 -14.445 1 95.06 377 LEU A N 1
ATOM 3072 C CA . LEU A 1 377 ? -1.798 -21.641 -15.672 1 95.06 377 LEU A CA 1
ATOM 3073 C C . LEU A 1 377 ? -2.93 -20.672 -16.016 1 95.06 377 LEU A C 1
ATOM 3075 O O . LEU A 1 377 ? -2.682 -19.547 -16.469 1 95.06 377 LEU A O 1
ATOM 3079 N N . ARG A 1 378 ? -4.074 -21.125 -15.828 1 90.88 378 ARG A N 1
ATOM 3080 C CA . ARG A 1 378 ? -5.23 -20.281 -16.094 1 90.88 378 ARG A CA 1
ATOM 3081 C C . ARG A 1 378 ? -5.25 -19.078 -15.156 1 90.88 378 ARG A C 1
ATOM 3083 O O . ARG A 1 378 ? -5.523 -17.953 -15.586 1 90.88 378 ARG A O 1
ATOM 3090 N N . ARG A 1 379 ? -5.023 -19.328 -13.922 1 90.56 379 ARG A N 1
ATOM 3091 C CA . ARG A 1 379 ? -4.945 -18.234 -12.953 1 90.56 379 ARG A CA 1
ATOM 3092 C C . ARG A 1 379 ? -3.885 -17.219 -13.359 1 90.56 379 ARG A C 1
ATOM 3094 O O . ARG A 1 379 ? -4.098 -16.016 -13.234 1 90.56 379 ARG A O 1
ATOM 3101 N N . TYR A 1 380 ? -2.779 -17.734 -13.758 1 92.62 380 TYR A N 1
ATOM 3102 C CA . TYR A 1 380 ? -1.712 -16.859 -14.242 1 92.62 380 TYR A CA 1
ATOM 3103 C C . TYR A 1 380 ? -2.174 -16.047 -15.438 1 92.62 380 TYR A C 1
ATOM 3105 O O . TYR A 1 380 ? -1.92 -14.836 -15.508 1 92.62 380 TYR A O 1
ATOM 3113 N N . ASN A 1 381 ? -2.85 -16.672 -16.312 1 89.75 381 ASN A N 1
ATOM 3114 C CA . ASN A 1 381 ? -3.344 -16.031 -17.531 1 89.75 381 ASN A CA 1
ATOM 3115 C C . ASN A 1 381 ? -4.312 -14.891 -17.188 1 89.75 381 ASN A C 1
ATOM 3117 O O . ASN A 1 381 ? -4.234 -13.82 -17.797 1 89.75 381 ASN A O 1
ATOM 3121 N N . ILE A 1 382 ? -5.152 -15.125 -16.281 1 87.06 382 ILE A N 1
ATOM 3122 C CA . ILE A 1 382 ? -6.145 -14.141 -15.867 1 87.06 382 ILE A CA 1
ATOM 3123 C C . ILE A 1 382 ? -5.453 -12.953 -15.195 1 87.06 382 ILE A C 1
ATOM 3125 O O . ILE A 1 382 ? -5.766 -11.797 -15.484 1 87.06 382 ILE A O 1
ATOM 3129 N N . ALA A 1 383 ? -4.547 -13.242 -14.359 1 86.25 383 ALA A N 1
ATOM 3130 C CA . ALA A 1 383 ? -3.852 -12.211 -13.594 1 86.25 383 ALA A CA 1
ATOM 3131 C C . ALA A 1 383 ? -2.988 -11.344 -14.508 1 86.25 383 ALA A C 1
ATOM 3133 O O . ALA A 1 383 ? -2.777 -10.156 -14.234 1 86.25 383 ALA A O 1
ATOM 3134 N N . SER A 1 384 ? -2.518 -11.961 -15.555 1 78.38 384 SER A N 1
ATOM 3135 C CA . SER A 1 384 ? -1.601 -11.25 -16.438 1 78.38 384 SER A CA 1
ATOM 3136 C C . SER A 1 384 ? -2.344 -10.602 -17.609 1 78.38 384 SER A C 1
ATOM 3138 O O . SER A 1 384 ? -1.733 -9.938 -18.438 1 78.38 384 SER A O 1
ATOM 3140 N N . ALA A 1 385 ? -3.615 -10.883 -17.859 1 64.19 385 ALA A N 1
ATOM 3141 C CA . ALA A 1 385 ? -4.383 -10.414 -19.016 1 64.19 385 ALA A CA 1
ATOM 3142 C C . ALA A 1 385 ? -4.23 -8.906 -19.188 1 64.19 385 ALA A C 1
ATOM 3144 O O . ALA A 1 385 ? -4.211 -8.406 -20.312 1 64.19 385 ALA A O 1
ATOM 3145 N N . GLN A 1 386 ? -4.25 -8.211 -18.25 1 57.16 386 GLN A N 1
ATOM 3146 C CA . GLN A 1 386 ? -4.273 -6.754 -18.297 1 57.16 386 GLN A CA 1
ATOM 3147 C C . GLN A 1 386 ? -3.006 -6.207 -18.953 1 57.16 386 GLN A C 1
ATOM 3149 O O . GLN A 1 386 ? -3.057 -5.223 -19.688 1 57.16 386 GLN A O 1
ATOM 3154 N N . SER A 1 387 ? -1.878 -6.73 -18.359 1 52 387 SER A N 1
ATOM 3155 C CA . SER A 1 387 ? -0.589 -6.199 -18.781 1 52 387 SER A CA 1
ATOM 3156 C C . SER A 1 387 ? -0.39 -6.371 -20.281 1 52 387 SER A C 1
ATOM 3158 O O . SER A 1 387 ? 0.41 -5.66 -20.891 1 52 387 SER A O 1
ATOM 3160 N N . ARG A 1 388 ? -1.142 -7.379 -20.844 1 46.72 388 ARG A N 1
ATOM 3161 C CA . ARG A 1 388 ? -0.909 -7.676 -22.25 1 46.72 388 ARG A CA 1
ATOM 3162 C C . ARG A 1 388 ? -1.89 -6.918 -23.141 1 46.72 388 ARG A C 1
ATOM 3164 O O . ARG A 1 388 ? -1.942 -7.145 -24.344 1 46.72 388 ARG A O 1
ATOM 3171 N N . GLY A 1 389 ? -2.459 -5.801 -22.484 1 46.78 389 GLY A N 1
ATOM 3172 C CA . GLY A 1 389 ? -3.336 -5.059 -23.375 1 46.78 389 GLY A CA 1
ATOM 3173 C C . GLY A 1 389 ? -4.676 -5.738 -23.594 1 46.78 389 GLY A C 1
ATOM 3174 O O . GLY A 1 389 ? -5.402 -5.395 -24.531 1 46.78 389 GLY A O 1
ATOM 3175 N N . LEU A 1 390 ? -4.848 -6.824 -23.25 1 46.69 390 LEU A N 1
ATOM 3176 C CA . LEU A 1 390 ? -6.016 -7.629 -23.594 1 46.69 390 LEU A CA 1
ATOM 3177 C C . LEU A 1 390 ? -7.301 -6.969 -23.109 1 46.69 390 LEU A C 1
ATOM 3179 O O . LEU A 1 390 ? -8.391 -7.297 -23.578 1 46.69 390 LEU A O 1
ATOM 3183 N N . ILE A 1 391 ? -7.301 -6.188 -22 1 47.47 391 ILE A N 1
ATOM 3184 C CA . ILE A 1 391 ? -8.539 -5.668 -21.422 1 47.47 391 ILE A CA 1
ATOM 3185 C C . ILE A 1 391 ? -9.141 -4.625 -22.359 1 47.47 391 ILE A C 1
ATOM 3187 O O . ILE A 1 391 ? -10.359 -4.441 -22.391 1 47.47 391 ILE A O 1
ATOM 3191 N N . SER A 1 392 ? -8.375 -3.662 -22.719 1 45.78 392 SER A N 1
ATOM 3192 C CA . SER A 1 392 ? -9.062 -2.463 -23.188 1 45.78 392 SER A CA 1
ATOM 3193 C C . SER A 1 392 ? -9.883 -2.75 -24.438 1 45.78 392 SER A C 1
ATOM 3195 O O . SER A 1 392 ? -9.547 -2.285 -25.531 1 45.78 392 SER A O 1
ATOM 3197 N N . THR A 1 393 ? -10.164 -3.971 -24.766 1 42.94 393 THR A N 1
ATOM 3198 C CA . THR A 1 393 ? -10.906 -3.482 -25.938 1 42.94 393 THR A CA 1
ATOM 3199 C C . THR A 1 393 ? -11.93 -2.436 -25.516 1 42.94 393 THR A C 1
ATOM 3201 O O . THR A 1 393 ? -12.445 -2.471 -24.391 1 42.94 393 THR A O 1
ATOM 3204 N N . GLY A 1 394 ? -11.742 -1.349 -25.953 1 45.03 394 GLY A N 1
ATOM 3205 C CA . GLY A 1 394 ? -12.594 -0.172 -25.891 1 45.03 394 GLY A CA 1
ATOM 3206 C C . GLY A 1 394 ? -13.898 -0.422 -25.156 1 45.03 394 GLY A C 1
ATOM 3207 O O . GLY A 1 394 ? -14.516 0.509 -24.641 1 45.03 394 GLY A O 1
ATOM 3208 N N . ASN A 1 395 ? -14.43 -1.692 -25.234 1 50.53 395 ASN A N 1
ATOM 3209 C CA . ASN A 1 395 ? -15.812 -1.884 -24.812 1 50.53 395 ASN A CA 1
ATOM 3210 C C . ASN A 1 395 ? -15.891 -2.611 -23.484 1 50.53 395 ASN A C 1
ATOM 3212 O O . ASN A 1 395 ? -16.938 -3.176 -23.141 1 50.53 395 ASN A O 1
ATOM 3216 N N . GLY A 1 396 ? -14.758 -2.615 -22.578 1 59.72 396 GLY A N 1
ATOM 3217 C CA . GLY A 1 396 ? -14.922 -3.174 -21.234 1 59.72 396 GLY A CA 1
ATOM 3218 C C . GLY A 1 396 ? -14.883 -4.691 -21.219 1 59.72 396 GLY A C 1
ATOM 3219 O O . GLY A 1 396 ? -15.492 -5.32 -20.359 1 59.72 396 GLY A O 1
ATOM 3220 N N . VAL A 1 397 ? -14.5 -5.434 -22.328 1 65.5 397 VAL A N 1
ATOM 3221 C CA . VAL A 1 397 ? -14.484 -6.891 -22.359 1 65.5 397 VAL A CA 1
ATOM 3222 C C . VAL A 1 397 ? -13.055 -7.398 -22.188 1 65.5 397 VAL A C 1
ATOM 3224 O O . VAL A 1 397 ? -12.125 -6.887 -22.812 1 65.5 397 VAL A O 1
ATOM 3227 N N . ILE A 1 398 ? -12.852 -8.312 -21.172 1 72.06 398 ILE A N 1
ATOM 3228 C CA . ILE A 1 398 ? -11.562 -8.961 -20.969 1 72.06 398 ILE A CA 1
ATOM 3229 C C . ILE A 1 398 ? -11.484 -10.219 -21.844 1 72.06 398 ILE A C 1
ATOM 3231 O O . ILE A 1 398 ? -12.336 -11.109 -21.734 1 72.06 398 ILE A O 1
ATOM 3235 N N . THR A 1 399 ? -10.633 -10.172 -22.781 1 71.56 399 THR A N 1
ATOM 3236 C CA . THR A 1 399 ? -10.406 -11.359 -23.609 1 71.56 399 THR A CA 1
ATOM 3237 C C . THR A 1 399 ? -9.125 -12.07 -23.188 1 71.56 399 THR A C 1
ATOM 3239 O O . THR A 1 399 ? -8.055 -11.461 -23.141 1 71.56 399 THR A O 1
ATOM 3242 N N . LEU A 1 400 ? -9.234 -13.344 -22.797 1 75.25 400 LEU A N 1
ATOM 3243 C CA . LEU A 1 400 ? -8.078 -14.117 -22.359 1 75.25 400 LEU A CA 1
ATOM 3244 C C . LEU A 1 400 ? -7.492 -14.922 -23.531 1 75.25 400 LEU A C 1
ATOM 3246 O O . LEU A 1 400 ? -8.227 -15.594 -24.25 1 75.25 400 LEU A O 1
ATOM 3250 N N . HIS A 1 401 ? -6.285 -14.695 -23.812 1 75.38 401 HIS A N 1
ATOM 3251 C CA . HIS A 1 401 ? -5.609 -15.531 -24.797 1 75.38 401 HIS A CA 1
ATOM 3252 C C . HIS A 1 401 ? -5.461 -16.969 -24.281 1 75.38 401 HIS A C 1
ATOM 3254 O O . HIS A 1 401 ? -5.184 -17.188 -23.109 1 75.38 401 HIS A O 1
ATOM 3260 N N . PRO A 1 402 ? -5.664 -17.844 -25.234 1 80.88 402 PRO A N 1
ATOM 3261 C CA . PRO A 1 402 ? -5.539 -19.234 -24.797 1 80.88 402 PRO A CA 1
ATOM 3262 C C . PRO A 1 402 ? -4.133 -19.578 -24.297 1 80.88 402 PRO A C 1
ATOM 3264 O O . PRO A 1 402 ? -3.152 -19.359 -25.016 1 80.88 402 PRO A O 1
ATOM 3267 N N . ILE A 1 403 ? -4.059 -20.016 -23.141 1 87.5 403 ILE A N 1
ATOM 3268 C CA . ILE A 1 403 ? -2.77 -20.344 -22.547 1 87.5 403 ILE A CA 1
ATOM 3269 C C . ILE A 1 403 ? -2.588 -21.875 -22.516 1 87.5 403 ILE A C 1
ATOM 3271 O O . ILE A 1 403 ? -1.462 -22.359 -22.438 1 87.5 403 ILE A O 1
ATOM 3275 N N . LEU A 1 404 ? -3.67 -22.641 -22.656 1 92.19 404 LEU A N 1
ATOM 3276 C CA . LEU A 1 404 ? -3.635 -24.094 -22.609 1 92.19 404 LEU A CA 1
ATOM 3277 C C . LEU A 1 404 ? -3.9 -24.703 -23.984 1 92.19 404 LEU A C 1
ATOM 3279 O O . LEU A 1 404 ? -4.629 -24.125 -24.781 1 92.19 404 LEU A O 1
ATOM 3283 N N . PRO A 1 405 ? -3.238 -25.875 -24.234 1 92.5 405 PRO A N 1
ATOM 3284 C CA . PRO A 1 405 ? -3.658 -26.609 -25.422 1 92.5 405 PRO A CA 1
ATOM 3285 C C . PRO A 1 405 ? -5.148 -26.938 -25.422 1 92.5 405 PRO A C 1
ATOM 3287 O O . PRO A 1 405 ? -5.73 -27.188 -24.359 1 92.5 405 PRO A O 1
ATOM 3290 N N . PRO A 1 406 ? -5.738 -26.953 -26.578 1 91.19 406 PRO A N 1
ATOM 3291 C CA . PRO A 1 406 ? -7.191 -27.125 -26.672 1 91.19 406 PRO A CA 1
ATOM 3292 C C . PRO A 1 406 ? -7.68 -28.391 -25.953 1 91.19 406 PRO A C 1
ATOM 3294 O O . PRO A 1 406 ? -8.742 -28.375 -25.328 1 91.19 406 PRO A O 1
ATOM 3297 N N . GLU A 1 407 ? -6.945 -29.438 -26.078 1 92.12 407 GLU A N 1
ATOM 3298 C CA . GLU A 1 407 ? -7.367 -30.688 -25.453 1 92.12 407 GLU A CA 1
ATOM 3299 C C . GLU A 1 407 ? -7.402 -30.562 -23.922 1 92.12 407 GLU A C 1
ATOM 3301 O O . GLU A 1 407 ? -8.289 -31.109 -23.266 1 92.12 407 GLU A O 1
ATOM 3306 N N . VAL A 1 408 ? -6.457 -29.859 -23.453 1 94.38 408 VAL A N 1
ATOM 3307 C CA . VAL A 1 408 ? -6.371 -29.656 -22 1 94.38 408 VAL A CA 1
ATOM 3308 C C . VAL A 1 408 ? -7.449 -28.672 -21.562 1 94.38 408 VAL A C 1
ATOM 3310 O O . VAL A 1 408 ? -8.047 -28.844 -20.5 1 94.38 408 VAL A O 1
ATOM 3313 N N . ASP A 1 409 ? -7.688 -27.766 -22.359 1 91.31 409 ASP A N 1
ATOM 3314 C CA . ASP A 1 409 ? -8.703 -26.766 -22.062 1 91.31 409 ASP A CA 1
ATOM 3315 C C . ASP A 1 409 ? -10.086 -27.406 -21.938 1 91.31 409 ASP A C 1
ATOM 3317 O O . ASP A 1 409 ? -10.883 -26.984 -21.094 1 91.31 409 ASP A O 1
ATOM 3321 N N . MET A 1 410 ? -10.312 -28.328 -22.703 1 90.38 410 MET A N 1
ATOM 3322 C CA . MET A 1 410 ? -11.594 -29.047 -22.656 1 90.38 410 MET A CA 1
ATOM 3323 C C . MET A 1 410 ? -11.742 -29.812 -21.344 1 90.38 410 MET A C 1
ATOM 3325 O O . MET A 1 410 ? -12.844 -29.906 -20.797 1 90.38 410 MET A O 1
ATOM 3329 N N . ILE A 1 411 ? -10.672 -30.281 -20.859 1 92.69 411 ILE A N 1
ATOM 3330 C CA . ILE A 1 411 ? -10.68 -31.094 -19.656 1 92.69 411 ILE A CA 1
ATOM 3331 C C . ILE A 1 411 ? -11 -30.234 -18.453 1 92.69 411 ILE A C 1
ATOM 3333 O O . ILE A 1 411 ? -11.68 -30.672 -17.516 1 92.69 411 ILE A O 1
ATOM 3337 N N . ILE A 1 412 ? -10.562 -29.016 -18.469 1 90.75 412 ILE A N 1
ATOM 3338 C CA . ILE A 1 412 ? -10.695 -28.188 -17.281 1 90.75 412 ILE A CA 1
ATOM 3339 C C . ILE A 1 412 ? -11.93 -27.297 -17.391 1 90.75 412 ILE A C 1
ATOM 3341 O O . ILE A 1 412 ? -12.164 -26.438 -16.547 1 90.75 412 ILE A O 1
ATOM 3345 N N . ASP A 1 413 ? -12.703 -27.484 -18.438 1 87.19 413 ASP A N 1
ATOM 3346 C CA . ASP A 1 413 ? -13.938 -26.719 -18.594 1 87.19 413 ASP A CA 1
ATOM 3347 C C . ASP A 1 413 ? -14.922 -27.047 -17.469 1 87.19 413 ASP A C 1
ATOM 3349 O O . ASP A 1 413 ? -15.352 -28.203 -17.328 1 87.19 413 ASP A O 1
ATOM 3353 N N . THR A 1 414 ? -15.297 -26.094 -16.766 1 85.56 414 THR A N 1
ATOM 3354 C CA . THR A 1 414 ? -16.094 -26.297 -15.562 1 85.56 414 THR A CA 1
ATOM 3355 C C . THR A 1 414 ? -17.578 -26.406 -15.906 1 85.56 414 THR A C 1
ATOM 3357 O O . THR A 1 414 ? -18.391 -26.719 -15.031 1 85.56 414 THR A O 1
ATOM 3360 N N . ALA A 1 415 ? -17.891 -26.281 -17.141 1 80.62 415 ALA A N 1
ATOM 3361 C CA . ALA A 1 415 ? -19.297 -26.312 -17.547 1 80.62 415 ALA A CA 1
ATOM 3362 C C . ALA A 1 415 ? -19.938 -27.656 -17.172 1 80.62 415 ALA A C 1
ATOM 3364 O O . ALA A 1 415 ? -19.344 -28.719 -17.391 1 80.62 415 ALA A O 1
ATOM 3365 N N . GLN A 1 416 ? -21.125 -27.609 -16.594 1 83.56 416 GLN A N 1
ATOM 3366 C CA . GLN A 1 416 ? -21.906 -28.781 -16.234 1 83.56 416 GLN A CA 1
ATOM 3367 C C . GLN A 1 416 ? -21.078 -29.766 -15.422 1 83.56 416 GLN A C 1
ATOM 3369 O O . GLN A 1 416 ? -21 -30.953 -15.773 1 83.56 416 GLN A O 1
ATOM 3374 N N . ASN A 1 417 ? -20.438 -29.375 -14.445 1 86.38 417 ASN A N 1
ATOM 3375 C CA . ASN A 1 417 ? -19.625 -30.172 -13.555 1 86.38 417 ASN A CA 1
ATOM 3376 C C . ASN A 1 417 ? -18.516 -30.906 -14.312 1 86.38 417 ASN A C 1
ATOM 3378 O O . ASN A 1 417 ? -18.375 -32.125 -14.211 1 86.38 417 ASN A O 1
ATOM 3382 N N . TYR A 1 418 ? -17.812 -30.266 -15.141 1 91.19 418 TYR A N 1
ATOM 3383 C CA . TYR A 1 418 ? -16.703 -30.812 -15.906 1 91.19 418 TYR A CA 1
ATOM 3384 C C . TYR A 1 418 ? -17.156 -31.953 -16.797 1 91.19 418 TYR A C 1
ATOM 3386 O O . TYR A 1 418 ? -16.578 -33.031 -16.781 1 91.19 418 TYR A O 1
ATOM 3394 N N . ASP A 1 419 ? -18.141 -31.672 -17.547 1 91.06 419 ASP A N 1
ATOM 3395 C CA . ASP A 1 419 ? -18.75 -32.688 -18.375 1 91.06 419 ASP A CA 1
ATOM 3396 C C . ASP A 1 419 ? -17.75 -33.281 -19.375 1 91.06 419 ASP A C 1
ATOM 3398 O O . ASP A 1 419 ? -17.703 -34.469 -19.594 1 91.06 419 ASP A O 1
ATOM 3402 N N . SER A 1 420 ? -16.922 -32.406 -19.953 1 93 420 SER A N 1
ATOM 3403 C CA . SER A 1 420 ? -15.93 -32.875 -20.922 1 93 420 SER A CA 1
ATOM 3404 C C . SER A 1 420 ? -14.922 -33.812 -20.266 1 93 420 SER A C 1
ATOM 3406 O O . SER A 1 420 ? -14.555 -34.812 -20.844 1 93 420 SER A O 1
ATOM 3408 N N . TYR A 1 421 ? -14.477 -33.5 -19.141 1 94.75 421 TYR A N 1
ATOM 3409 C CA . TYR A 1 421 ? -13.562 -34.375 -18.391 1 94.75 421 TYR A CA 1
ATOM 3410 C C . TYR A 1 421 ? -14.219 -35.688 -18.047 1 94.75 421 TYR A C 1
ATOM 3412 O O . TYR A 1 421 ? -13.609 -36.75 -18.203 1 94.75 421 TYR A O 1
ATOM 3420 N N . GLN A 1 422 ? -15.477 -35.656 -17.578 1 92.31 422 GLN A N 1
ATOM 3421 C CA . GLN A 1 422 ? -16.188 -36.875 -17.172 1 92.31 422 GLN A CA 1
ATOM 3422 C C . GLN A 1 422 ? -16.344 -37.844 -18.359 1 92.31 422 GLN A C 1
ATOM 3424 O O . GLN A 1 422 ? -16.156 -39.062 -18.203 1 92.31 422 GLN A O 1
ATOM 3429 N N . GLN A 1 423 ? -16.656 -37.25 -19.469 1 92.44 423 GLN A N 1
ATOM 3430 C CA . GLN A 1 423 ? -16.781 -38.062 -20.672 1 92.44 423 GLN A CA 1
ATOM 3431 C C . GLN A 1 423 ? -15.445 -38.688 -21.078 1 92.44 423 GLN A C 1
ATOM 3433 O O . GLN A 1 423 ? -15.383 -39.875 -21.438 1 92.44 423 GLN A O 1
ATOM 3438 N N . HIS A 1 424 ? -14.453 -37.875 -20.984 1 93.88 424 HIS A N 1
ATOM 3439 C CA . HIS A 1 424 ? -13.117 -38.344 -21.328 1 93.88 424 HIS A CA 1
ATOM 3440 C C . HIS A 1 424 ? -12.656 -39.438 -20.359 1 93.88 424 HIS A C 1
ATOM 3442 O O . HIS A 1 424 ? -12.039 -40.406 -20.781 1 93.88 424 HIS A O 1
ATOM 3448 N N . TYR A 1 425 ? -12.93 -39.281 -19.125 1 93.5 425 TYR A N 1
ATOM 3449 C CA . TYR A 1 425 ? -12.5 -40.219 -18.078 1 93.5 425 TYR A CA 1
ATOM 3450 C C . TYR A 1 425 ? -13.172 -41.562 -18.25 1 93.5 425 TYR A C 1
ATOM 3452 O O . TYR A 1 425 ? -12.578 -42.625 -17.922 1 93.5 425 TYR A O 1
ATOM 3460 N N . GLN A 1 426 ? -14.336 -41.625 -18.75 1 89.56 426 GLN A N 1
ATOM 3461 C CA . GLN A 1 426 ? -15.062 -42.844 -18.953 1 89.56 426 GLN A CA 1
ATOM 3462 C C . GLN A 1 426 ? -14.328 -43.781 -19.922 1 89.56 426 GLN A C 1
ATOM 3464 O O . GLN A 1 426 ? -14.312 -45 -19.75 1 89.56 426 GLN A O 1
ATOM 3469 N N . THR A 1 427 ? -13.711 -43.156 -20.859 1 90.81 427 THR A N 1
ATOM 3470 C CA . THR A 1 427 ? -13.047 -43.938 -21.906 1 90.81 427 THR A CA 1
ATOM 3471 C C . THR A 1 427 ? -11.57 -44.125 -21.578 1 90.81 427 THR A C 1
ATOM 3473 O O . THR A 1 427 ? -10.953 -45.094 -22.031 1 90.81 427 THR A O 1
ATOM 3476 N N . ASN A 1 428 ? -11.078 -43.219 -20.781 1 92.88 428 ASN A N 1
ATOM 3477 C CA . ASN A 1 428 ? -9.648 -43.25 -20.469 1 92.88 428 ASN A CA 1
ATOM 3478 C C . ASN A 1 428 ? -9.406 -43.094 -18.969 1 92.88 428 ASN A C 1
ATOM 3480 O O . ASN A 1 428 ? -8.82 -42.094 -18.531 1 92.88 428 ASN A O 1
ATOM 3484 N N . PRO A 1 429 ? -9.711 -44.094 -18.219 1 92.38 429 PRO A N 1
ATOM 3485 C CA . PRO A 1 429 ? -9.57 -43.938 -16.766 1 92.38 429 PRO A CA 1
ATOM 3486 C C . PRO A 1 429 ? -8.117 -43.906 -16.312 1 92.38 429 PRO A C 1
ATOM 3488 O O . PRO A 1 429 ? -7.266 -44.562 -16.922 1 92.38 429 PRO A O 1
ATOM 3491 N N . GLY A 1 430 ? -7.789 -43.156 -15.32 1 93.69 430 GLY A N 1
ATOM 3492 C CA . GLY A 1 430 ? -6.492 -43 -14.688 1 93.69 430 GLY A CA 1
ATOM 3493 C C . GLY A 1 430 ? -6.57 -42.375 -13.32 1 93.69 430 GLY A C 1
ATOM 3494 O O . GLY A 1 430 ? -7.527 -42.594 -12.57 1 93.69 430 GLY A O 1
ATOM 3495 N N . ILE A 1 431 ? -5.516 -41.656 -12.906 1 95.31 431 ILE A N 1
ATOM 3496 C CA . ILE A 1 431 ? -5.555 -40.938 -11.641 1 95.31 431 ILE A CA 1
ATOM 3497 C C . ILE A 1 431 ? -6.59 -39.812 -11.719 1 95.31 431 ILE A C 1
ATOM 3499 O O . ILE A 1 431 ? -6.441 -38.875 -12.508 1 95.31 431 ILE A O 1
ATOM 3503 N N . PRO A 1 432 ? -7.566 -39.844 -10.953 1 95.38 432 PRO A N 1
ATOM 3504 C CA . PRO A 1 432 ? -8.719 -38.969 -11.164 1 95.38 432 PRO A CA 1
ATOM 3505 C C . PRO A 1 432 ? -8.508 -37.562 -10.602 1 95.38 432 PRO A C 1
ATOM 3507 O O . PRO A 1 432 ? -7.711 -37.375 -9.68 1 95.38 432 PRO A O 1
ATOM 3510 N N . PHE A 1 433 ? -9.156 -36.688 -11.203 1 96.12 433 PHE A N 1
ATOM 3511 C CA . PHE A 1 433 ? -9.508 -35.406 -10.602 1 96.12 433 PHE A CA 1
ATOM 3512 C C . PHE A 1 433 ? -10.758 -35.531 -9.734 1 96.12 433 PHE A C 1
ATOM 3514 O O . PHE A 1 433 ? -11.859 -35.688 -10.25 1 96.12 433 PHE A O 1
ATOM 3521 N N . LEU A 1 434 ? -10.648 -35.438 -8.484 1 92.62 434 LEU A N 1
ATOM 3522 C CA . LEU A 1 434 ? -11.633 -35.938 -7.543 1 92.62 434 LEU A CA 1
ATOM 3523 C C . LEU A 1 434 ? -12.844 -35 -7.457 1 92.62 434 LEU A C 1
ATOM 3525 O O . LEU A 1 434 ? -13.953 -35.469 -7.18 1 92.62 434 LEU A O 1
ATOM 3529 N N . THR A 1 435 ? -12.719 -33.75 -7.703 1 91.19 435 THR A N 1
ATOM 3530 C CA . THR A 1 435 ? -13.734 -32.75 -7.434 1 91.19 435 THR A CA 1
ATOM 3531 C C . THR A 1 435 ? -15.031 -33.062 -8.18 1 91.19 435 THR A C 1
ATOM 3533 O O . THR A 1 435 ? -16.094 -33.156 -7.566 1 91.19 435 THR A O 1
ATOM 3536 N N . PRO A 1 436 ? -14.977 -33.344 -9.461 1 91.88 436 PRO A N 1
ATOM 3537 C CA . PRO A 1 436 ? -16.234 -33.656 -10.156 1 91.88 436 PRO A CA 1
ATOM 3538 C C . PRO A 1 436 ? -16.844 -34.969 -9.719 1 91.88 436 PRO A C 1
ATOM 3540 O O . PRO A 1 436 ? -18.062 -35.125 -9.695 1 91.88 436 PRO A O 1
ATOM 3543 N N . HIS A 1 437 ? -16.031 -35.906 -9.359 1 92.06 437 HIS A N 1
ATOM 3544 C CA . HIS A 1 437 ? -16.516 -37.219 -8.953 1 92.06 437 HIS A CA 1
ATOM 3545 C C . HIS A 1 437 ? -17.234 -37.156 -7.605 1 92.06 437 HIS A C 1
ATOM 3547 O O . HIS A 1 437 ? -18.25 -37.812 -7.398 1 92.06 437 HIS A O 1
ATOM 3553 N N . ILE A 1 438 ? -16.672 -36.438 -6.758 1 89.31 438 ILE A N 1
ATOM 3554 C CA . ILE A 1 438 ? -17.297 -36.25 -5.453 1 89.31 438 ILE A CA 1
ATOM 3555 C C . ILE A 1 438 ? -18.656 -35.594 -5.621 1 89.31 438 ILE A C 1
ATOM 3557 O O . ILE A 1 438 ? -19.625 -35.969 -4.969 1 89.31 438 ILE A O 1
ATOM 3561 N N . ARG A 1 439 ? -18.75 -34.688 -6.48 1 88.44 439 ARG A N 1
ATOM 3562 C CA . ARG A 1 439 ? -20.016 -33.969 -6.738 1 88.44 439 ARG A CA 1
ATOM 3563 C C . ARG A 1 439 ? -21.047 -34.938 -7.348 1 88.44 439 ARG A C 1
ATOM 3565 O O . ARG A 1 439 ? -22.219 -34.875 -6.984 1 88.44 439 ARG A O 1
ATOM 3572 N N . GLU A 1 440 ? -20.562 -35.688 -8.258 1 89 440 GLU A N 1
ATOM 3573 C CA . GLU A 1 440 ? -21.453 -36.656 -8.867 1 89 440 GLU A CA 1
ATOM 3574 C C . GLU A 1 440 ? -22 -37.625 -7.824 1 89 440 GLU A C 1
ATOM 3576 O O . GLU A 1 440 ? -23.172 -38.031 -7.883 1 89 440 GLU A O 1
ATOM 3581 N N . TYR A 1 441 ? -21.219 -38 -6.945 1 89.38 441 TYR A N 1
ATOM 3582 C CA . TYR A 1 441 ? -21.641 -38.875 -5.875 1 89.38 441 TYR A CA 1
ATOM 3583 C C . TYR A 1 441 ? -22.688 -38.219 -4.996 1 89.38 441 TYR A C 1
ATOM 3585 O O . TYR A 1 441 ? -23.688 -38.875 -4.617 1 89.38 441 TYR A O 1
ATOM 3593 N N . GLN A 1 442 ? -22.5 -37 -4.688 1 86.31 442 GLN A N 1
ATOM 3594 C CA . GLN A 1 442 ? -23.422 -36.281 -3.816 1 86.31 442 GLN A CA 1
ATOM 3595 C C . GLN A 1 442 ? -24.766 -36.062 -4.5 1 86.31 442 GLN A C 1
ATOM 3597 O O . GLN A 1 442 ? -25.812 -36.094 -3.844 1 86.31 442 GLN A O 1
ATOM 3602 N N . LEU A 1 443 ? -24.734 -35.906 -5.82 1 85.88 443 LEU A N 1
ATOM 3603 C CA . LEU A 1 443 ? -25.953 -35.594 -6.559 1 85.88 443 LEU A CA 1
ATOM 3604 C C . LEU A 1 443 ? -26.703 -36.875 -6.934 1 85.88 443 LEU A C 1
ATOM 3606 O O . LEU A 1 443 ? -27.922 -36.938 -6.883 1 85.88 443 LEU A O 1
ATOM 3610 N N . HIS A 1 444 ? -25.906 -37.906 -7.332 1 89.19 444 HIS A N 1
ATOM 3611 C CA . HIS A 1 444 ? -26.562 -39.062 -7.961 1 89.19 444 HIS A CA 1
ATOM 3612 C C . HIS A 1 444 ? -26.219 -40.344 -7.242 1 89.19 444 HIS A C 1
ATOM 3614 O O . HIS A 1 444 ? -26.703 -41.438 -7.621 1 89.19 444 HIS A O 1
ATOM 3620 N N . GLY A 1 445 ? -25.406 -40.25 -6.289 1 86.62 445 GLY A N 1
ATOM 3621 C CA . GLY A 1 445 ? -25.094 -41.438 -5.5 1 86.62 445 GLY A CA 1
ATOM 3622 C C . GLY A 1 445 ? -23.969 -42.25 -6.098 1 86.62 445 GLY A C 1
ATOM 3623 O O . GLY A 1 445 ? -23.281 -41.812 -7.004 1 86.62 445 GLY A O 1
ATOM 3624 N N . GLU A 1 446 ? -23.828 -43.438 -5.668 1 84.62 446 GLU A N 1
ATOM 3625 C CA . GLU A 1 446 ? -22.672 -44.312 -5.953 1 84.62 446 GLU A CA 1
ATOM 3626 C C . GLU A 1 446 ? -22.672 -44.75 -7.41 1 84.62 446 GLU A C 1
ATOM 3628 O O . GLU A 1 446 ? -21.625 -44.875 -8.031 1 84.62 446 GLU A O 1
ATOM 3633 N N . PRO A 1 447 ? -23.781 -44.969 -7.965 1 81.81 447 PRO A N 1
ATOM 3634 C CA . PRO A 1 447 ? -23.766 -45.438 -9.359 1 81.81 447 PRO A CA 1
ATOM 3635 C C . PRO A 1 447 ? -23.172 -44.406 -10.312 1 81.81 447 PRO A C 1
ATOM 3637 O O . PRO A 1 447 ? -22.656 -44.781 -11.367 1 81.81 447 PRO A O 1
ATOM 3640 N N . ALA A 1 448 ? -23.141 -43.25 -9.875 1 84 448 ALA A N 1
ATOM 3641 C CA . ALA A 1 448 ? -22.672 -42.188 -10.742 1 84 448 ALA A CA 1
ATOM 3642 C C . ALA A 1 448 ? -21.141 -42.156 -10.789 1 84 448 ALA A C 1
ATOM 3644 O O . ALA A 1 448 ? -20.547 -41.531 -11.688 1 84 448 ALA A O 1
ATOM 3645 N N . ILE A 1 449 ? -20.516 -42.875 -9.867 1 84.88 449 ILE A N 1
ATOM 3646 C CA . ILE A 1 449 ? -19.047 -42.844 -9.836 1 84.88 449 ILE A CA 1
ATOM 3647 C C . ILE A 1 449 ? -18.5 -44.25 -10.055 1 84.88 449 ILE A C 1
ATOM 3649 O O . ILE A 1 449 ? -17.469 -44.625 -9.477 1 84.88 449 ILE A O 1
ATOM 3653 N N . ARG A 1 450 ? -19.172 -45 -10.805 1 83.62 450 ARG A N 1
ATOM 3654 C CA . ARG A 1 450 ? -18.797 -46.406 -11.047 1 83.62 450 ARG A CA 1
ATOM 3655 C C . ARG A 1 450 ? -17.406 -46.5 -11.672 1 83.62 450 ARG A C 1
ATOM 3657 O O . ARG A 1 450 ? -16.625 -47.375 -11.305 1 83.62 450 ARG A O 1
ATOM 3664 N N . ASP A 1 451 ? -17.156 -45.688 -12.602 1 84 451 ASP A N 1
ATOM 3665 C CA . ASP A 1 451 ? -15.867 -45.719 -13.289 1 84 451 ASP A CA 1
ATOM 3666 C C . ASP A 1 451 ? -14.719 -45.438 -12.32 1 84 451 ASP A C 1
ATOM 3668 O O . ASP A 1 451 ? -13.641 -46 -12.43 1 84 451 ASP A O 1
ATOM 3672 N N . LEU A 1 452 ? -14.93 -44.531 -11.461 1 87.94 452 LEU A N 1
ATOM 3673 C CA . LEU A 1 452 ? -13.93 -44.188 -10.445 1 87.94 452 LEU A CA 1
ATOM 3674 C C . LEU A 1 452 ? -13.703 -45.375 -9.516 1 87.94 452 LEU A C 1
ATOM 3676 O O . LEU A 1 452 ? -12.555 -45.719 -9.188 1 87.94 452 LEU A O 1
ATOM 3680 N N . LEU A 1 453 ? -14.75 -46.031 -9.172 1 84.38 453 LEU A N 1
ATOM 3681 C CA . LEU A 1 453 ? -14.656 -47.156 -8.266 1 84.38 453 LEU A CA 1
ATOM 3682 C C . LEU A 1 453 ? -13.922 -48.344 -8.922 1 84.38 453 LEU A C 1
ATOM 3684 O O . LEU A 1 453 ? -13.164 -49.062 -8.258 1 84.38 453 LEU A O 1
ATOM 3688 N N . LEU A 1 454 ? -14.195 -48.438 -10.172 1 82.31 454 LEU A N 1
ATOM 3689 C CA . LEU A 1 454 ? -13.5 -49.469 -10.922 1 82.31 454 LEU A CA 1
ATOM 3690 C C . LEU A 1 454 ? -12 -49.219 -10.945 1 82.31 454 LEU A C 1
ATOM 3692 O O . LEU A 1 454 ? -11.195 -50.125 -10.828 1 82.31 454 LEU A O 1
ATOM 3696 N N . TYR A 1 455 ? -11.664 -47.969 -11.117 1 82.88 455 TYR A N 1
ATOM 3697 C CA . TYR A 1 455 ? -10.258 -47.594 -11.07 1 82.88 455 TYR A CA 1
ATOM 3698 C C . TYR A 1 455 ? -9.656 -47.906 -9.703 1 82.88 455 TYR A C 1
ATOM 3700 O O . TYR A 1 455 ? -8.531 -48.406 -9.617 1 82.88 455 TYR A O 1
ATOM 3708 N N . LEU A 1 456 ? -10.336 -47.656 -8.664 1 82.94 456 LEU A N 1
ATOM 3709 C CA . LEU A 1 456 ? -9.828 -47.844 -7.305 1 82.94 456 LEU A CA 1
ATOM 3710 C C . LEU A 1 456 ? -9.648 -49.344 -6.996 1 82.94 456 LEU A C 1
ATOM 3712 O O . LEU A 1 456 ? -8.773 -49.719 -6.211 1 82.94 456 LEU A O 1
ATOM 3716 N N . GLN A 1 457 ? -10.508 -50.156 -7.582 1 77 457 GLN A N 1
ATOM 3717 C CA . GLN A 1 457 ? -10.445 -51.594 -7.352 1 77 457 GLN A CA 1
ATOM 3718 C C . GLN A 1 457 ? -9.242 -52.219 -8.062 1 77 457 GLN A C 1
ATOM 3720 O O . GLN A 1 457 ? -8.703 -53.219 -7.605 1 77 457 GLN A O 1
ATOM 3725 N N . ARG A 1 458 ? -8.898 -51.656 -9.117 1 74.38 458 ARG A N 1
ATOM 3726 C CA . ARG A 1 458 ? -7.785 -52.188 -9.891 1 74.38 458 ARG A CA 1
ATOM 3727 C C . ARG A 1 458 ? -6.445 -51.844 -9.258 1 74.38 458 ARG A C 1
ATOM 3729 O O . ARG A 1 458 ? -5.414 -52.438 -9.594 1 74.38 458 ARG A O 1
ATOM 3736 N N . GLN A 1 459 ? -6.375 -50.812 -8.43 1 65.88 459 GLN A N 1
ATOM 3737 C CA . GLN A 1 459 ? -5.117 -50.438 -7.793 1 65.88 459 GLN A CA 1
ATOM 3738 C C . GLN A 1 459 ? -4.695 -51.5 -6.762 1 65.88 459 GLN A C 1
ATOM 3740 O O . GLN A 1 459 ? -5.539 -52.094 -6.086 1 65.88 459 GLN A O 1
ATOM 3745 N N . PRO A 1 460 ? -3.576 -52.188 -6.906 1 52.5 460 PRO A N 1
ATOM 3746 C CA . PRO A 1 460 ? -3.139 -53.219 -5.961 1 52.5 460 PRO A CA 1
ATOM 3747 C C . PRO A 1 460 ? -3.238 -52.781 -4.508 1 52.5 460 PRO A C 1
ATOM 3749 O O . PRO A 1 460 ? -2.963 -51.594 -4.199 1 52.5 460 PRO A O 1
ATOM 3752 N N . SER A 1 461 ? -4.246 -53.219 -3.746 1 44.97 461 SER A N 1
ATOM 3753 C CA . SER A 1 461 ? -4.387 -53 -2.307 1 44.97 461 SER A CA 1
ATOM 3754 C C . SER A 1 461 ? -3.049 -53.156 -1.593 1 44.97 461 SER A C 1
ATOM 3756 O O . SER A 1 461 ? -2.441 -54.25 -1.625 1 44.97 461 SER A O 1
ATOM 3758 N N . THR A 1 462 ? -2.18 -52.344 -1.606 1 39.12 462 THR A N 1
ATOM 3759 C CA . THR A 1 462 ? -1.103 -52.594 -0.653 1 39.12 462 THR A CA 1
ATOM 3760 C C . THR A 1 462 ? -1.657 -52.75 0.76 1 39.12 462 THR A C 1
ATOM 3762 O O . THR A 1 462 ? -2.127 -51.781 1.355 1 39.12 462 THR A O 1
ATOM 3765 N N . GLU A 1 463 ? -2.404 -53.781 1.051 1 35.81 463 GLU A N 1
ATOM 3766 C CA . GLU A 1 463 ? -2.574 -54.156 2.445 1 35.81 463 GLU A CA 1
ATOM 3767 C C . GLU A 1 463 ? -1.312 -53.875 3.256 1 35.81 463 GLU A C 1
ATOM 3769 O O . GLU A 1 463 ? -0.202 -54.188 2.805 1 35.81 463 GLU A O 1
ATOM 3774 N N . PRO A 1 464 ? -1.467 -53.156 4.422 1 32.56 464 PRO A N 1
ATOM 3775 C CA . PRO A 1 464 ? -0.318 -53.469 5.277 1 32.56 464 PRO A CA 1
ATOM 3776 C C . PRO A 1 464 ? -0.129 -54.969 5.496 1 32.56 464 PRO A C 1
ATOM 3778 O O . PRO A 1 464 ? -1.093 -55.75 5.41 1 32.56 464 PRO A O 1
ATOM 3781 N N . MET B 1 1 ? -9.711 -28.422 -39.781 1 23 1 MET B N 1
ATOM 3782 C CA . MET B 1 1 ? -10.57 -27.328 -39.344 1 23 1 MET B CA 1
ATOM 3783 C C . MET B 1 1 ? -10.359 -27 -37.875 1 23 1 MET B C 1
ATOM 3785 O O . MET B 1 1 ? -10.664 -27.828 -37 1 23 1 MET B O 1
ATOM 3789 N N . ALA B 1 2 ? -9.258 -26.422 -37.5 1 35.41 2 ALA B N 1
ATOM 3790 C CA . ALA B 1 2 ? -8.875 -26.047 -36.156 1 35.41 2 ALA B CA 1
ATOM 3791 C C . ALA B 1 2 ? -10 -25.297 -35.438 1 35.41 2 ALA B C 1
ATOM 3793 O O . ALA B 1 2 ? -10.375 -24.188 -35.875 1 35.41 2 ALA B O 1
ATOM 3794 N N . SER B 1 3 ? -11.062 -25.922 -35.062 1 35.06 3 SER B N 1
ATOM 3795 C CA . SER B 1 3 ? -12.227 -25.344 -34.406 1 35.06 3 SER B CA 1
ATOM 3796 C C . SER B 1 3 ? -11.82 -24.25 -33.406 1 35.06 3 SER B C 1
ATOM 3798 O O . SER B 1 3 ? -10.883 -24.422 -32.625 1 35.06 3 SER B O 1
ATOM 3800 N N . ASP B 1 4 ? -12.133 -23.047 -33.781 1 39.41 4 ASP B N 1
ATOM 3801 C CA . ASP B 1 4 ? -11.992 -21.734 -33.156 1 39.41 4 ASP B CA 1
ATOM 3802 C C . ASP B 1 4 ? -12.43 -21.766 -31.688 1 39.41 4 ASP B C 1
ATOM 3804 O O . ASP B 1 4 ? -13.625 -21.812 -31.391 1 39.41 4 ASP B O 1
ATOM 3808 N N . CYS B 1 5 ? -11.961 -22.625 -30.938 1 41.81 5 CYS B N 1
ATOM 3809 C CA . CYS B 1 5 ? -12.359 -22.594 -29.531 1 41.81 5 CYS B CA 1
ATOM 3810 C C . CYS B 1 5 ? -12.523 -21.156 -29.047 1 41.81 5 CYS B C 1
ATOM 3812 O O . CYS B 1 5 ? -11.586 -20.359 -29.125 1 41.81 5 CYS B O 1
ATOM 3814 N N . PRO B 1 6 ? -13.734 -20.641 -28.938 1 49.38 6 PRO B N 1
ATOM 3815 C CA . PRO B 1 6 ? -14.039 -19.25 -28.562 1 49.38 6 PRO B CA 1
ATOM 3816 C C . PRO B 1 6 ? -13.25 -18.781 -27.359 1 49.38 6 PRO B C 1
ATOM 3818 O O . PRO B 1 6 ? -13.047 -19.531 -26.406 1 49.38 6 PRO B O 1
ATOM 3821 N N . THR B 1 7 ? -12.344 -17.938 -27.562 1 60.12 7 THR B N 1
ATOM 3822 C CA . THR B 1 7 ? -11.641 -17.234 -26.484 1 60.12 7 THR B CA 1
ATOM 3823 C C . THR B 1 7 ? -12.625 -16.781 -25.422 1 60.12 7 THR B C 1
ATOM 3825 O O . THR B 1 7 ? -13.656 -16.172 -25.734 1 60.12 7 THR B O 1
ATOM 3828 N N . PRO B 1 8 ? -12.57 -17.422 -24.219 1 68.19 8 PRO B N 1
ATOM 3829 C CA . PRO B 1 8 ? -13.508 -16.984 -23.188 1 68.19 8 PRO B CA 1
ATOM 3830 C C . PRO B 1 8 ? -13.492 -15.477 -22.969 1 68.19 8 PRO B C 1
ATOM 3832 O O . PRO B 1 8 ? -12.422 -14.867 -22.891 1 68.19 8 PRO B O 1
ATOM 3835 N N . SER B 1 9 ? -14.57 -14.828 -23.391 1 72.75 9 SER B N 1
ATOM 3836 C CA . SER B 1 9 ? -14.734 -13.398 -23.172 1 72.75 9 SER B CA 1
ATOM 3837 C C . SER B 1 9 ? -15.641 -13.109 -21.984 1 72.75 9 SER B C 1
ATOM 3839 O O . SER B 1 9 ? -16.656 -13.789 -21.797 1 72.75 9 SER B O 1
ATOM 3841 N N . TYR B 1 10 ? -15.086 -12.344 -21.109 1 74.62 10 TYR B N 1
ATOM 3842 C CA . TYR B 1 10 ? -15.844 -11.969 -19.922 1 74.62 10 TYR B CA 1
ATOM 3843 C C . TYR B 1 10 ? -16.25 -10.5 -19.969 1 74.62 10 TYR B C 1
ATOM 3845 O O . TYR B 1 10 ? -15.406 -9.609 -19.969 1 74.62 10 TYR B O 1
ATOM 3853 N N . PRO B 1 11 ? -17.516 -10.273 -20.141 1 77.56 11 PRO B N 1
ATOM 3854 C CA . PRO B 1 11 ? -17.938 -8.867 -20.109 1 77.56 11 PRO B CA 1
ATOM 3855 C C . PRO B 1 11 ? -17.672 -8.195 -18.766 1 77.56 11 PRO B C 1
ATOM 3857 O O . PRO B 1 11 ? -17.812 -8.828 -17.719 1 77.56 11 PRO B O 1
ATOM 3860 N N . SER B 1 12 ? -17.188 -6.996 -18.812 1 83.25 12 SER B N 1
ATOM 3861 C CA . SER B 1 12 ? -16.906 -6.266 -17.578 1 83.25 12 SER B CA 1
ATOM 3862 C C . SER B 1 12 ? -18.125 -5.52 -17.078 1 83.25 12 SER B C 1
ATOM 3864 O O . SER B 1 12 ? -18.812 -4.836 -17.844 1 83.25 12 SER B O 1
ATOM 3866 N N . PRO B 1 13 ? -18.391 -5.668 -15.875 1 85.69 13 PRO B N 1
ATOM 3867 C CA . PRO B 1 13 ? -19.5 -4.898 -15.305 1 85.69 13 PRO B CA 1
ATOM 3868 C C . PRO B 1 13 ? -19.109 -3.465 -14.953 1 85.69 13 PRO B C 1
ATOM 3870 O O . PRO B 1 13 ? -19.953 -2.676 -14.523 1 85.69 13 PRO B O 1
ATOM 3873 N N . PHE B 1 14 ? -17.828 -3.127 -15.188 1 89.5 14 PHE B N 1
ATOM 3874 C CA . PHE B 1 14 ? -17.359 -1.824 -14.734 1 89.5 14 PHE B CA 1
ATOM 3875 C C . PHE B 1 14 ? -16.875 -0.983 -15.906 1 89.5 14 PHE B C 1
ATOM 3877 O O . PHE B 1 14 ? -16.125 -1.467 -16.766 1 89.5 14 PHE B O 1
ATOM 3884 N N . TYR B 1 15 ? -17.422 0.213 -15.961 1 86.25 15 TYR B N 1
ATOM 3885 C CA . TYR B 1 15 ? -16.984 1.241 -16.906 1 86.25 15 TYR B CA 1
ATOM 3886 C C . TYR B 1 15 ? -16.703 2.557 -16.188 1 86.25 15 TYR B C 1
ATOM 3888 O O . TYR B 1 15 ? -17.438 2.934 -15.266 1 86.25 15 TYR B O 1
ATOM 3896 N N . ILE B 1 16 ? -15.656 3.133 -16.594 1 88.12 16 ILE B N 1
ATOM 3897 C CA . ILE B 1 16 ? -15.227 4.34 -15.891 1 88.12 16 ILE B CA 1
ATOM 3898 C C . ILE B 1 16 ? -16.328 5.395 -15.961 1 88.12 16 ILE B C 1
ATOM 3900 O O . ILE B 1 16 ? -16.578 6.113 -14.992 1 88.12 16 ILE B O 1
ATOM 3904 N N . SER B 1 17 ? -17.078 5.492 -17.062 1 87.69 17 SER B N 1
ATOM 3905 C CA . SER B 1 17 ? -18.109 6.504 -17.25 1 87.69 17 SER B CA 1
ATOM 3906 C C . SER B 1 17 ? -19.281 6.277 -16.312 1 87.69 17 SER B C 1
ATOM 3908 O O . SER B 1 17 ? -19.984 7.219 -15.953 1 87.69 17 SER B O 1
ATOM 3910 N N . ALA B 1 18 ? -19.391 5.051 -15.883 1 90.75 18 ALA B N 1
ATOM 3911 C CA . ALA B 1 18 ? -20.516 4.715 -15.008 1 90.75 18 ALA B CA 1
ATOM 3912 C C . ALA B 1 18 ? -20.125 4.848 -13.539 1 90.75 18 ALA B C 1
ATOM 3914 O O . ALA B 1 18 ? -20.984 4.93 -12.664 1 90.75 18 ALA B O 1
ATOM 3915 N N . GLU B 1 19 ? -18.859 4.914 -13.328 1 94.44 19 GLU B N 1
ATOM 3916 C CA . GLU B 1 19 ? -18.406 4.883 -11.938 1 94.44 19 GLU B CA 1
ATOM 3917 C C . GLU B 1 19 ? -18.203 6.293 -11.391 1 94.44 19 GLU B C 1
ATOM 3919 O O . GLU B 1 19 ? -18.031 6.473 -10.18 1 94.44 19 GLU B O 1
ATOM 3924 N N . PHE B 1 20 ? -18.188 7.27 -12.25 1 95.75 20 PHE B N 1
ATOM 3925 C CA . PHE B 1 20 ? -18.109 8.672 -11.867 1 95.75 20 PHE B CA 1
ATOM 3926 C C . PHE B 1 20 ? -19.375 9.414 -12.266 1 95.75 20 PHE B C 1
ATOM 3928 O O . PHE B 1 20 ? -19.938 9.172 -13.344 1 95.75 20 PHE B O 1
ATOM 3935 N N . PRO B 1 21 ? -19.797 10.273 -11.344 1 94.56 21 PRO B N 1
ATOM 3936 C CA . PRO B 1 21 ? -20.938 11.086 -11.758 1 94.56 21 PRO B CA 1
ATOM 3937 C C . PRO B 1 21 ? -20.641 11.977 -12.961 1 94.56 21 PRO B C 1
ATOM 3939 O O . PRO B 1 21 ? -19.5 12.422 -13.133 1 94.56 21 PRO B O 1
ATOM 3942 N N . ARG B 1 22 ? -21.625 12.227 -13.664 1 91.19 22 ARG B N 1
ATOM 3943 C CA . ARG B 1 22 ? -21.453 13.062 -14.852 1 91.19 22 ARG B CA 1
ATOM 3944 C C . ARG B 1 22 ? -21.078 14.484 -14.477 1 91.19 22 ARG B C 1
ATOM 3946 O O . ARG B 1 22 ? -21.672 15.078 -13.578 1 91.19 22 ARG B O 1
ATOM 3953 N N . PHE B 1 23 ? -20.047 14.906 -15.062 1 91.81 23 PHE B N 1
ATOM 3954 C CA . PHE B 1 23 ? -19.578 16.266 -14.867 1 91.81 23 PHE B CA 1
ATOM 3955 C C . PHE B 1 23 ? -19.859 17.125 -16.094 1 91.81 23 PHE B C 1
ATOM 3957 O O . PHE B 1 23 ? -19.062 17.156 -17.031 1 91.81 23 PHE B O 1
ATOM 3964 N N . ALA B 1 24 ? -21 17.719 -16.078 1 85.25 24 ALA B N 1
ATOM 3965 C CA . ALA B 1 24 ? -21.406 18.516 -17.234 1 85.25 24 ALA B CA 1
ATOM 3966 C C . ALA B 1 24 ? -21.109 19.984 -17.031 1 85.25 24 ALA B C 1
ATOM 3968 O O . ALA B 1 24 ? -21.719 20.641 -16.172 1 85.25 24 ALA B O 1
ATOM 3969 N N . ILE B 1 25 ? -20.047 20.406 -17.625 1 83.88 25 ILE B N 1
ATOM 3970 C CA . ILE B 1 25 ? -19.734 21.828 -17.578 1 83.88 25 ILE B CA 1
ATOM 3971 C C . ILE B 1 25 ? -19.625 22.391 -18.984 1 83.88 25 ILE B C 1
ATOM 3973 O O . ILE B 1 25 ? -19.188 21.688 -19.90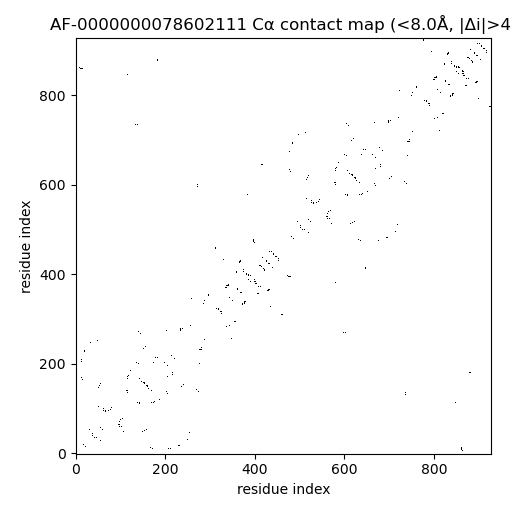6 1 83.88 25 ILE B O 1
ATOM 3977 N N . SER B 1 26 ? -20.094 23.578 -19.125 1 81.75 26 SER B N 1
ATOM 3978 C CA . SER B 1 26 ? -20.125 24.203 -20.453 1 81.75 26 SER B CA 1
ATOM 3979 C C . SER B 1 26 ? -18.734 24.625 -20.891 1 81.75 26 SER B C 1
ATOM 3981 O O . SER B 1 26 ? -18.438 24.656 -22.094 1 81.75 26 SER B O 1
ATOM 3983 N N . TYR B 1 27 ? -17.969 25.031 -19.938 1 86.69 27 TYR B N 1
ATOM 3984 C CA . TYR B 1 27 ? -16.656 25.578 -20.25 1 86.69 27 TYR B CA 1
ATOM 3985 C C . TYR B 1 27 ? -15.609 25.094 -19.25 1 86.69 27 TYR B C 1
ATOM 3987 O O . TYR B 1 27 ? -15.789 25.25 -18.031 1 86.69 27 TYR B O 1
ATOM 3995 N N . ARG B 1 28 ? -14.57 24.516 -19.812 1 89.62 28 ARG B N 1
ATOM 3996 C CA . ARG B 1 28 ? -13.477 24.031 -18.969 1 89.62 28 ARG B CA 1
ATOM 3997 C C . ARG B 1 28 ? -12.445 25.141 -18.734 1 89.62 28 ARG B C 1
ATOM 3999 O O . ARG B 1 28 ? -11.336 25.078 -19.266 1 89.62 28 ARG B O 1
ATOM 4006 N N . TRP B 1 29 ? -12.695 26.062 -17.875 1 90.44 29 TRP B N 1
ATOM 4007 C CA . TRP B 1 29 ? -11.898 27.25 -17.641 1 90.44 29 TRP B CA 1
ATOM 4008 C C . TRP B 1 29 ? -10.5 26.891 -17.172 1 90.44 29 TRP B C 1
ATOM 4010 O O . TRP B 1 29 ? -9.539 27.625 -17.422 1 90.44 29 TRP B O 1
ATOM 4020 N N . TRP B 1 30 ? -10.359 25.75 -16.469 1 92.25 30 TRP B N 1
ATOM 4021 C CA . TRP B 1 30 ? -9.086 25.391 -15.859 1 92.25 30 TRP B CA 1
ATOM 4022 C C . TRP B 1 30 ? -8.062 25 -16.922 1 92.25 30 TRP B C 1
ATOM 4024 O O . TRP B 1 30 ? -6.855 25.062 -16.688 1 92.25 30 TRP B O 1
ATOM 4034 N N . GLU B 1 31 ? -8.523 24.594 -18.109 1 92.31 31 GLU B N 1
ATOM 4035 C CA . GLU B 1 31 ? -7.582 24.281 -19.188 1 92.31 31 GLU B CA 1
ATOM 4036 C C . GLU B 1 31 ? -6.918 25.562 -19.719 1 92.31 31 GLU B C 1
ATOM 4038 O O . GLU B 1 31 ? -5.719 25.562 -20.016 1 92.31 31 GLU B O 1
ATOM 4043 N N . ASP B 1 32 ? -7.711 26.609 -19.828 1 91.31 32 ASP B N 1
ATOM 4044 C CA . ASP B 1 32 ? -7.18 27.891 -20.281 1 91.31 32 ASP B CA 1
ATOM 4045 C C . ASP B 1 32 ? -6.227 28.484 -19.234 1 91.31 32 ASP B C 1
ATOM 4047 O O . ASP B 1 32 ? -5.184 29.031 -19.594 1 91.31 32 ASP B O 1
ATOM 4051 N N . GLU B 1 33 ? -6.625 28.391 -18.047 1 92.31 33 GLU B N 1
ATOM 4052 C CA . GLU B 1 33 ? -5.762 28.906 -16.984 1 92.31 33 GLU B CA 1
ATOM 4053 C C . GLU B 1 33 ? -4.461 28.109 -16.891 1 92.31 33 GLU B C 1
ATOM 4055 O O . GLU B 1 33 ? -3.408 28.656 -16.578 1 92.31 33 GLU B O 1
ATOM 4060 N N . ALA B 1 34 ? -4.535 26.828 -17.125 1 92.81 34 ALA B N 1
ATOM 4061 C CA . ALA B 1 34 ? -3.334 25.984 -17.125 1 92.81 34 ALA B CA 1
ATOM 4062 C C . ALA B 1 34 ? -2.369 26.422 -18.219 1 92.81 34 ALA B C 1
ATOM 4064 O O . ALA B 1 34 ? -1.153 26.453 -18.016 1 92.81 34 ALA B O 1
ATOM 4065 N N . ARG B 1 35 ? -2.949 26.75 -19.344 1 91.88 35 ARG B N 1
ATOM 4066 C CA . ARG B 1 35 ? -2.123 27.25 -20.438 1 91.88 35 ARG B CA 1
ATOM 4067 C C . ARG B 1 35 ? -1.443 28.562 -20.047 1 91.88 35 ARG B C 1
ATOM 4069 O O . ARG B 1 35 ? -0.276 28.781 -20.391 1 91.88 35 ARG B O 1
ATOM 4076 N N . ALA B 1 36 ? -2.189 29.328 -19.391 1 92.81 36 ALA B N 1
ATOM 4077 C CA . ALA B 1 36 ? -1.648 30.609 -18.953 1 92.81 36 ALA B CA 1
ATOM 4078 C C . ALA B 1 36 ? -0.504 30.422 -17.969 1 92.81 36 ALA B C 1
ATOM 4080 O O . ALA B 1 36 ? 0.478 31.172 -17.984 1 92.81 36 ALA B O 1
ATOM 4081 N N . VAL B 1 37 ? -0.592 29.453 -17.109 1 92.81 37 VAL B N 1
ATOM 4082 C CA . VAL B 1 37 ? 0.444 29.172 -16.125 1 92.81 37 VAL B CA 1
ATOM 4083 C C . VAL B 1 37 ? 1.716 28.703 -16.828 1 92.81 37 VAL B C 1
ATOM 4085 O O . VAL B 1 37 ? 2.822 29.078 -16.453 1 92.81 37 VAL B O 1
ATOM 4088 N N . LEU B 1 38 ? 1.566 27.906 -17.859 1 91.38 38 LEU B N 1
ATOM 4089 C CA . LEU B 1 38 ? 2.715 27.406 -18.609 1 91.38 38 LEU B CA 1
ATOM 4090 C C . LEU B 1 38 ? 3.42 28.547 -19.344 1 91.38 38 LEU B C 1
ATOM 4092 O O . LEU B 1 38 ? 4.637 28.516 -19.531 1 91.38 38 LEU B O 1
ATOM 4096 N N . TRP B 1 39 ? 2.645 29.547 -19.594 1 88.38 39 TRP B N 1
ATOM 4097 C CA . TRP B 1 39 ? 3.205 30.688 -20.312 1 88.38 39 TRP B CA 1
ATOM 4098 C C . TRP B 1 39 ? 3.902 31.641 -19.344 1 88.38 39 TRP B C 1
ATOM 4100 O O . TRP B 1 39 ? 4.969 32.188 -19.656 1 88.38 39 TRP B O 1
ATOM 4110 N N . ALA B 1 40 ? 3.303 31.891 -18.203 1 87.06 40 ALA B N 1
ATOM 4111 C CA . ALA B 1 40 ? 3.867 32.781 -17.188 1 87.06 40 ALA B CA 1
ATOM 4112 C C . ALA B 1 40 ? 5.16 32.219 -16.609 1 87.06 40 ALA B C 1
ATOM 4114 O O . ALA B 1 40 ? 6.016 32.969 -16.141 1 87.06 40 ALA B O 1
ATOM 4115 N N . PHE B 1 41 ? 5.371 30.953 -16.516 1 86.88 41 PHE B N 1
ATOM 4116 C CA . PHE B 1 41 ? 6.562 30.172 -16.219 1 86.88 41 PHE B CA 1
ATOM 4117 C C . PHE B 1 41 ? 6.977 30.344 -14.766 1 86.88 41 PHE B C 1
ATOM 4119 O O . PHE B 1 41 ? 8.148 30.562 -14.469 1 86.88 41 PHE B O 1
ATOM 4126 N N . ASN B 1 42 ? 6.016 30.359 -13.891 1 90.31 42 ASN B N 1
ATOM 4127 C CA . ASN B 1 42 ? 6.281 30.141 -12.469 1 90.31 42 ASN B CA 1
ATOM 4128 C C . ASN B 1 42 ? 6.488 28.672 -12.156 1 90.31 42 ASN B C 1
ATOM 4130 O O . ASN B 1 42 ? 5.535 27.891 -12.156 1 90.31 42 ASN B O 1
ATOM 4134 N N . ILE B 1 43 ? 7.637 28.328 -11.75 1 91.19 43 ILE B N 1
ATOM 4135 C CA . ILE B 1 43 ? 8.086 26.938 -11.727 1 91.19 43 ILE B CA 1
ATOM 4136 C C . ILE B 1 43 ? 7.219 26.125 -10.766 1 91.19 43 ILE B C 1
ATOM 4138 O O . ILE B 1 43 ? 6.688 25.078 -11.133 1 91.19 43 ILE B O 1
ATOM 4142 N N . PRO B 1 44 ? 6.988 26.578 -9.531 1 89.38 44 PRO B N 1
ATOM 4143 C CA . PRO B 1 44 ? 6.172 25.766 -8.625 1 89.38 44 PRO B CA 1
ATOM 4144 C C . PRO B 1 44 ? 4.758 25.531 -9.156 1 89.38 44 PRO B C 1
ATOM 4146 O O . PRO B 1 44 ? 4.207 24.438 -8.992 1 89.38 44 PRO B O 1
ATOM 4149 N N . GLU B 1 45 ? 4.242 26.516 -9.805 1 91.94 45 GLU B N 1
ATOM 4150 C CA . GLU B 1 45 ? 2.896 26.375 -10.359 1 91.94 45 GLU B CA 1
ATOM 4151 C C . GLU B 1 45 ? 2.883 25.438 -11.555 1 91.94 45 GLU B C 1
ATOM 4153 O O . GLU B 1 45 ? 1.933 24.672 -11.742 1 91.94 45 GLU B O 1
ATOM 4158 N N . ILE B 1 46 ? 3.922 25.547 -12.328 1 94.19 46 ILE B N 1
ATOM 4159 C CA . ILE B 1 46 ? 4.016 24.672 -13.492 1 94.19 46 ILE B CA 1
ATOM 4160 C C . ILE B 1 46 ? 4.078 23.203 -13.039 1 94.19 46 ILE B C 1
ATOM 4162 O O . ILE B 1 46 ? 3.432 22.344 -13.633 1 94.19 46 ILE B O 1
ATOM 4166 N N . CYS B 1 47 ? 4.809 22.953 -12 1 93.81 47 CYS B N 1
ATOM 4167 C CA . CYS B 1 47 ? 4.926 21.594 -11.484 1 93.81 47 CYS B CA 1
ATOM 4168 C C . CYS B 1 47 ? 3.564 21.062 -11.062 1 93.81 47 CYS B C 1
ATOM 4170 O O . CYS B 1 47 ? 3.252 19.891 -11.32 1 93.81 47 CYS B O 1
ATOM 4172 N N . GLN B 1 48 ? 2.773 21.938 -10.523 1 93.88 48 GLN B N 1
ATOM 4173 C CA . GLN B 1 48 ? 1.45 21.5 -10.078 1 93.88 48 GLN B CA 1
ATOM 4174 C C . GLN B 1 48 ? 0.535 21.234 -11.273 1 93.88 48 GLN B C 1
ATOM 4176 O O . GLN B 1 48 ? -0.244 20.281 -11.258 1 93.88 48 GLN B O 1
ATOM 4181 N N . VAL B 1 49 ? 0.63 22.078 -12.211 1 95.06 49 VAL B N 1
ATOM 4182 C CA . VAL B 1 49 ? -0.194 21.922 -13.406 1 95.06 49 VAL B CA 1
ATOM 4183 C C . VAL B 1 49 ? 0.17 20.625 -14.125 1 95.06 49 VAL B C 1
ATOM 4185 O O . VAL B 1 49 ? -0.71 19.906 -14.602 1 95.06 49 VAL B O 1
ATOM 4188 N N . ILE B 1 50 ? 1.449 20.359 -14.172 1 94.88 50 ILE B N 1
ATOM 4189 C CA . ILE B 1 50 ? 1.906 19.141 -14.805 1 94.88 50 ILE B CA 1
ATOM 4190 C C . ILE B 1 50 ? 1.481 17.922 -13.969 1 94.88 50 ILE B C 1
ATOM 4192 O O . ILE B 1 50 ? 1.04 16.906 -14.516 1 94.88 50 ILE B O 1
ATOM 4196 N N . ARG B 1 51 ? 1.564 18.016 -12.711 1 95.31 51 ARG B N 1
ATOM 4197 C CA . ARG B 1 51 ? 1.241 16.922 -11.789 1 95.31 51 ARG B CA 1
ATOM 4198 C C . ARG B 1 51 ? -0.214 16.484 -11.945 1 95.31 51 ARG B C 1
ATOM 4200 O O . ARG B 1 51 ? -0.511 15.297 -12.016 1 95.31 51 ARG B O 1
ATOM 4207 N N . TYR B 1 52 ? -1.123 17.391 -12.016 1 95.44 52 TYR B N 1
ATOM 4208 C CA . TYR B 1 52 ? -2.539 17.062 -12.117 1 95.44 52 TYR B CA 1
ATOM 4209 C C . TYR B 1 52 ? -2.936 16.797 -13.562 1 95.44 52 TYR B C 1
ATOM 4211 O O . TYR B 1 52 ? -3.885 16.062 -13.828 1 95.44 52 TYR B O 1
ATOM 4219 N N . GLY B 1 53 ? -2.219 17.344 -14.531 1 93.75 53 GLY B N 1
ATOM 4220 C CA . GLY B 1 53 ? -2.383 17.031 -15.945 1 93.75 53 GLY B CA 1
ATOM 4221 C C . GLY B 1 53 ? -3.797 17.25 -16.453 1 93.75 53 GLY B C 1
ATOM 4222 O O . GLY B 1 53 ? -4.363 16.391 -17.125 1 93.75 53 GLY B O 1
ATOM 4223 N N . LEU B 1 54 ? -4.375 18.391 -16.156 1 92.69 54 LEU B N 1
ATOM 4224 C CA . LEU B 1 54 ? -5.746 18.672 -16.562 1 92.69 54 LEU B CA 1
ATOM 4225 C C . LEU B 1 54 ? -5.793 19.281 -17.953 1 92.69 54 LEU B C 1
ATOM 4227 O O . LEU B 1 54 ? -6.23 20.422 -18.125 1 92.69 54 LEU B O 1
ATOM 4231 N N . PHE B 1 55 ? -5.328 18.359 -18.906 1 91.19 55 PHE B N 1
ATOM 4232 C CA . PHE B 1 55 ? -5.301 18.75 -20.312 1 91.19 55 PHE B CA 1
ATOM 4233 C C . PHE B 1 55 ? -6.008 17.719 -21.188 1 91.19 55 PHE B C 1
ATOM 4235 O O . PHE B 1 55 ? -5.879 16.516 -20.938 1 91.19 55 PHE B O 1
ATOM 4242 N N . GLN B 1 56 ? -6.703 18.203 -22.125 1 88.31 56 GLN B N 1
ATOM 4243 C CA . GLN B 1 56 ? -7.258 17.281 -23.094 1 88.31 56 GLN B CA 1
ATOM 4244 C C . GLN B 1 56 ? -6.152 16.625 -23.922 1 88.31 56 GLN B C 1
ATOM 4246 O O . GLN B 1 56 ? -6.191 15.414 -24.172 1 88.31 56 GLN B O 1
ATOM 4251 N N . ASP B 1 57 ? -5.23 17.516 -24.25 1 90.44 57 ASP B N 1
ATOM 4252 C CA . ASP B 1 57 ? -4.035 17.016 -24.906 1 90.44 57 ASP B CA 1
ATOM 4253 C C . ASP B 1 57 ? -2.926 16.734 -23.891 1 90.44 57 ASP B C 1
ATOM 4255 O O . ASP B 1 57 ? -2.248 17.656 -23.438 1 90.44 57 ASP B O 1
ATOM 4259 N N . GLU B 1 58 ? -2.637 15.5 -23.672 1 87.44 58 GLU B N 1
ATOM 4260 C CA . GLU B 1 58 ? -1.682 15.094 -22.641 1 87.44 58 GLU B CA 1
ATOM 4261 C C . GLU B 1 58 ? -0.263 15.516 -23.016 1 87.44 58 GLU B C 1
ATOM 4263 O O . GLU B 1 58 ? 0.624 15.547 -22.156 1 87.44 58 GLU B O 1
ATOM 4268 N N . ASN B 1 59 ? -0.034 15.883 -24.234 1 90.5 59 ASN B N 1
ATOM 4269 C CA . ASN B 1 59 ? 1.304 16.25 -24.688 1 90.5 59 ASN B CA 1
ATOM 4270 C C . ASN B 1 59 ? 1.496 17.766 -24.672 1 90.5 59 ASN B C 1
ATOM 4272 O O . ASN B 1 59 ? 2.582 18.266 -24.969 1 90.5 59 ASN B O 1
ATOM 4276 N N . PHE B 1 60 ? 0.547 18.469 -24.25 1 91.81 60 PHE B N 1
ATOM 4277 C CA . PHE B 1 60 ? 0.599 19.922 -24.297 1 91.81 60 PHE B CA 1
ATOM 4278 C C . PHE B 1 60 ? 1.732 20.453 -23.422 1 91.81 60 PHE B C 1
ATOM 4280 O O . PHE B 1 60 ? 2.51 21.297 -23.859 1 91.81 60 PHE B O 1
ATOM 4287 N N . PRO B 1 61 ? 1.858 20 -22.156 1 92.88 61 PRO B N 1
ATOM 4288 C CA . PRO B 1 61 ? 2.975 20.484 -21.344 1 92.88 61 PRO B CA 1
ATOM 4289 C C . PRO B 1 61 ? 4.336 20.188 -21.984 1 92.88 61 PRO B C 1
ATOM 4291 O O . PRO B 1 61 ? 5.242 21.031 -21.906 1 92.88 61 PRO B O 1
ATOM 4294 N N . ARG B 1 62 ? 4.406 19.062 -22.609 1 93.44 62 ARG B N 1
ATOM 4295 C CA . ARG B 1 62 ? 5.648 18.719 -23.281 1 93.44 62 ARG B CA 1
ATOM 4296 C C . ARG B 1 62 ? 5.949 19.688 -24.422 1 93.44 62 ARG B C 1
ATOM 4298 O O . ARG B 1 62 ? 7.059 20.219 -24.5 1 93.44 62 ARG B O 1
ATOM 4305 N N . SER B 1 63 ? 4.988 19.922 -25.25 1 93.56 63 SER B N 1
ATOM 4306 C CA . SER B 1 63 ? 5.164 20.828 -26.375 1 93.56 63 SER B CA 1
ATOM 4307 C C . SER B 1 63 ? 5.473 22.234 -25.922 1 93.56 63 SER B C 1
ATOM 4309 O O . SER B 1 63 ? 6.293 22.938 -26.531 1 93.56 63 SER B O 1
ATOM 4311 N N . SER B 1 64 ? 4.793 22.641 -24.891 1 93.62 64 SER B N 1
ATOM 4312 C CA . SER B 1 64 ? 5.008 23.984 -24.359 1 93.62 64 SER B CA 1
ATOM 4313 C C . SER B 1 64 ? 6.426 24.141 -23.812 1 93.62 64 SER B C 1
ATOM 4315 O O . SER B 1 64 ? 7.074 25.172 -24.047 1 93.62 64 SER B O 1
ATOM 4317 N N . LEU B 1 65 ? 6.926 23.172 -23.094 1 94.12 65 LEU B N 1
ATOM 4318 C CA . LEU B 1 65 ? 8.258 23.234 -22.516 1 94.12 65 LEU B CA 1
ATOM 4319 C C . LEU B 1 65 ? 9.336 23.125 -23.594 1 94.12 65 LEU B C 1
ATOM 4321 O O . LEU B 1 65 ? 10.398 23.75 -23.484 1 94.12 65 LEU B O 1
ATOM 4325 N N . LEU B 1 66 ? 9.047 22.359 -24.641 1 93.69 66 LEU B N 1
ATOM 4326 C CA . LEU B 1 66 ? 10 22.203 -25.719 1 93.69 66 LEU B CA 1
ATOM 4327 C C . LEU B 1 66 ? 10.188 23.5 -26.484 1 93.69 66 LEU B C 1
ATOM 4329 O O . LEU B 1 66 ? 11.25 23.734 -27.078 1 93.69 66 LEU B O 1
ATOM 4333 N N . SER B 1 67 ? 9.188 24.312 -26.484 1 92.88 67 SER B N 1
ATOM 4334 C CA . SER B 1 67 ? 9.234 25.562 -27.234 1 92.88 67 SER B CA 1
ATOM 4335 C C . SER B 1 67 ? 9.984 26.641 -26.469 1 92.88 67 SER B C 1
ATOM 4337 O O . SER B 1 67 ? 10.328 27.688 -27.031 1 92.88 67 SER B O 1
ATOM 4339 N N . ARG B 1 68 ? 10.328 26.359 -25.25 1 93.19 68 ARG B N 1
ATOM 4340 C CA . ARG B 1 68 ? 11.031 27.344 -24.438 1 93.19 68 ARG B CA 1
ATOM 4341 C C . ARG B 1 68 ? 12.531 27.312 -24.719 1 93.19 68 ARG B C 1
ATOM 4343 O O . ARG B 1 68 ? 13.047 26.328 -25.25 1 93.19 68 ARG B O 1
ATOM 4350 N N . ASN B 1 69 ? 13.125 28.406 -24.328 1 91.88 69 ASN B N 1
ATOM 4351 C CA . ASN B 1 69 ? 14.57 28.516 -24.531 1 91.88 69 ASN B CA 1
ATOM 4352 C C . ASN B 1 69 ? 15.328 27.531 -23.625 1 91.88 69 ASN B C 1
ATOM 4354 O O . ASN B 1 69 ? 14.867 27.203 -22.531 1 91.88 69 ASN B O 1
ATOM 4358 N N . ALA B 1 70 ? 16.484 27.203 -24.047 1 90.38 70 ALA B N 1
ATOM 4359 C CA . ALA B 1 70 ? 17.312 26.203 -23.375 1 90.38 70 ALA B CA 1
ATOM 4360 C C . ALA B 1 70 ? 17.75 26.672 -22 1 90.38 70 ALA B C 1
ATOM 4362 O O . ALA B 1 70 ? 17.812 25.891 -21.047 1 90.38 70 ALA B O 1
ATOM 4363 N N . ASP B 1 71 ? 17.984 27.891 -21.875 1 90.31 71 ASP B N 1
ATOM 4364 C CA . ASP B 1 71 ? 18.453 28.422 -20.594 1 90.31 71 ASP B CA 1
ATOM 4365 C C . ASP B 1 71 ? 17.344 28.359 -19.547 1 90.31 71 ASP B C 1
ATOM 4367 O O . ASP B 1 71 ? 17.625 28.078 -18.375 1 90.31 71 ASP B O 1
ATOM 4371 N N . THR B 1 72 ? 16.188 28.609 -20 1 91.69 72 THR B N 1
ATOM 4372 C CA . THR B 1 72 ? 15.047 28.578 -19.094 1 91.69 72 THR B CA 1
ATOM 4373 C C . THR B 1 72 ? 14.781 27.156 -18.609 1 91.69 72 THR B C 1
ATOM 4375 O O . THR B 1 72 ? 14.492 26.938 -17.438 1 91.69 72 THR B O 1
ATOM 4378 N N . ILE B 1 73 ? 14.93 26.25 -19.484 1 92.94 73 ILE B N 1
ATOM 4379 C CA . ILE B 1 73 ? 14.688 24.859 -19.141 1 92.94 73 ILE B CA 1
ATOM 4380 C C . ILE B 1 73 ? 15.789 24.344 -18.234 1 92.94 73 ILE B C 1
ATOM 4382 O O . ILE B 1 73 ? 15.531 23.547 -17.312 1 92.94 73 ILE B O 1
ATOM 4386 N N . ASP B 1 74 ? 16.938 24.797 -18.484 1 90.62 74 ASP B N 1
ATOM 4387 C CA . ASP B 1 74 ? 18.047 24.422 -17.625 1 90.62 74 ASP B CA 1
ATOM 4388 C C . ASP B 1 74 ? 17.844 24.938 -16.188 1 90.62 74 ASP B C 1
ATOM 4390 O O . ASP B 1 74 ? 18.094 24.203 -15.227 1 90.62 74 ASP B O 1
ATOM 4394 N N . ALA B 1 75 ? 17.438 26.141 -16.141 1 90.06 75 ALA B N 1
ATOM 4395 C CA . ALA B 1 75 ? 17.156 26.719 -14.828 1 90.06 75 ALA B CA 1
ATOM 4396 C C . ALA B 1 75 ? 16.047 25.969 -14.125 1 90.06 75 ALA B C 1
ATOM 4398 O O . ALA B 1 75 ? 16.094 25.766 -12.906 1 90.06 75 ALA B O 1
ATOM 4399 N N . PHE B 1 76 ? 15.094 25.625 -14.898 1 93.06 76 PHE B N 1
ATOM 4400 C CA . PHE B 1 76 ? 13.977 24.828 -14.375 1 93.06 76 PHE B CA 1
ATOM 4401 C C . PHE B 1 76 ? 14.469 23.5 -13.828 1 93.06 76 PHE B C 1
ATOM 4403 O O . PHE B 1 76 ? 14.125 23.125 -12.703 1 93.06 76 PHE B O 1
ATOM 4410 N N . LEU B 1 77 ? 15.25 22.844 -14.5 1 91.88 77 LEU B N 1
ATOM 4411 C CA . LEU B 1 77 ? 15.75 21.516 -14.133 1 91.88 77 LEU B CA 1
ATOM 4412 C C . LEU B 1 77 ? 16.641 21.609 -12.891 1 91.88 77 LEU B C 1
ATOM 4414 O O . LEU B 1 77 ? 16.578 20.734 -12.023 1 91.88 77 LEU B O 1
ATOM 4418 N N . VAL B 1 78 ? 17.406 22.594 -12.789 1 88.25 78 VAL B N 1
ATOM 4419 C CA . VAL B 1 78 ? 18.312 22.781 -11.664 1 88.25 78 VAL B CA 1
ATOM 4420 C C . VAL B 1 78 ? 17.516 23.031 -10.383 1 88.25 78 VAL B C 1
ATOM 4422 O O . VAL B 1 78 ? 17.906 22.578 -9.305 1 88.25 78 VAL B O 1
ATOM 4425 N N . THR B 1 79 ? 16.391 23.688 -10.547 1 88.56 79 THR B N 1
ATOM 4426 C CA . THR B 1 79 ? 15.539 23.953 -9.398 1 88.56 79 THR B CA 1
ATOM 4427 C C . THR B 1 79 ? 14.945 22.656 -8.852 1 88.56 79 THR B C 1
ATOM 4429 O O . THR B 1 79 ? 14.727 22.531 -7.641 1 88.56 79 THR B O 1
ATOM 4432 N N . LEU B 1 80 ? 14.734 21.703 -9.711 1 89.19 80 LEU B N 1
ATOM 4433 C CA . LEU B 1 80 ? 14.094 20.453 -9.305 1 89.19 80 LEU B CA 1
ATOM 4434 C C . LEU B 1 80 ? 15.125 19.438 -8.836 1 89.19 80 LEU B C 1
ATOM 4436 O O . LEU B 1 80 ? 14.781 18.484 -8.141 1 89.19 80 LEU B O 1
ATOM 4440 N N . ALA B 1 81 ? 16.359 19.641 -9.234 1 87.19 81 ALA B N 1
ATOM 4441 C CA . ALA B 1 81 ? 17.375 18.609 -9 1 87.19 81 ALA B CA 1
ATOM 4442 C C . ALA B 1 81 ? 18.172 18.922 -7.734 1 87.19 81 ALA B C 1
ATOM 4444 O O . ALA B 1 81 ? 18.234 20.062 -7.297 1 87.19 81 ALA B O 1
ATOM 4445 N N . GLN B 1 82 ? 18.703 17.875 -7.254 1 82.25 82 GLN B N 1
ATOM 4446 C CA . GLN B 1 82 ? 19.641 18.016 -6.141 1 82.25 82 GLN B CA 1
ATOM 4447 C C . GLN B 1 82 ? 21.031 18.391 -6.629 1 82.25 82 GLN B C 1
ATOM 4449 O O . GLN B 1 82 ? 21.375 18.156 -7.789 1 82.25 82 GLN B O 1
ATOM 4454 N N . ARG B 1 83 ? 21.797 18.859 -5.746 1 80.19 83 ARG B N 1
ATOM 4455 C CA . ARG B 1 83 ? 23.125 19.375 -6.102 1 80.19 83 ARG B CA 1
ATOM 4456 C C . ARG B 1 83 ? 24 18.281 -6.691 1 80.19 83 ARG B C 1
ATOM 4458 O O . ARG B 1 83 ? 24.719 18.516 -7.668 1 80.19 83 ARG B O 1
ATOM 4465 N N . HIS B 1 84 ? 23.812 17.078 -6.145 1 77.62 84 HIS B N 1
ATOM 4466 C CA . HIS B 1 84 ? 24.703 16 -6.57 1 77.62 84 HIS B CA 1
ATOM 4467 C C . HIS B 1 84 ? 24.344 15.508 -7.969 1 77.62 84 HIS B C 1
ATOM 4469 O O . HIS B 1 84 ? 25.156 14.859 -8.633 1 77.62 84 HIS B O 1
ATOM 4475 N N . GLU B 1 85 ? 23.219 15.867 -8.438 1 79.69 85 GLU B N 1
ATOM 4476 C CA . GLU B 1 85 ? 22.75 15.391 -9.734 1 79.69 85 GLU B CA 1
ATOM 4477 C C . GLU B 1 85 ? 23.125 16.359 -10.852 1 79.69 85 GLU B C 1
ATOM 4479 O O . GLU B 1 85 ? 23 16.031 -12.031 1 79.69 85 GLU B O 1
ATOM 4484 N N . HIS B 1 86 ? 23.625 17.453 -10.5 1 78.25 86 HIS B N 1
ATOM 4485 C CA . HIS B 1 86 ? 23.812 18.531 -11.469 1 78.25 86 HIS B CA 1
ATOM 4486 C C . HIS B 1 86 ? 24.812 18.125 -12.555 1 78.25 86 HIS B C 1
ATOM 4488 O O . HIS B 1 86 ? 24.609 18.438 -13.734 1 78.25 86 HIS B O 1
ATOM 4494 N N . GLN B 1 87 ? 25.719 17.406 -12.109 1 72.94 87 GLN B N 1
ATOM 4495 C CA . GLN B 1 87 ? 26.734 17 -13.07 1 72.94 87 GLN B CA 1
ATOM 4496 C C . GLN B 1 87 ? 26.172 16.031 -14.109 1 72.94 87 GLN B C 1
ATOM 4498 O O . GLN B 1 87 ? 26.484 16.125 -15.289 1 72.94 87 GLN B O 1
ATOM 4503 N N . LEU B 1 88 ? 25.328 15.258 -13.664 1 72.25 88 LEU B N 1
ATOM 4504 C CA . LEU B 1 88 ? 24.75 14.25 -14.555 1 72.25 88 LEU B CA 1
ATOM 4505 C C . LEU B 1 88 ? 23.719 14.875 -15.477 1 72.25 88 LEU B C 1
ATOM 4507 O O . LEU B 1 88 ? 23.578 14.469 -16.641 1 72.25 88 LEU B O 1
ATOM 4511 N N . LEU B 1 89 ? 23.094 15.891 -14.992 1 76.88 89 LEU B N 1
ATOM 4512 C CA . LEU B 1 89 ? 22.016 16.516 -15.742 1 76.88 89 LEU B CA 1
ATOM 4513 C C . LEU B 1 89 ? 22.562 17.484 -16.797 1 76.88 89 LEU B C 1
ATOM 4515 O O . LEU B 1 89 ? 21.875 17.781 -17.781 1 76.88 89 LEU B O 1
ATOM 4519 N N . GLY B 1 90 ? 23.781 17.922 -16.609 1 74.56 90 GLY B N 1
ATOM 4520 C CA . GLY B 1 90 ? 24.391 18.875 -17.531 1 74.56 90 GLY B CA 1
ATOM 4521 C C . GLY B 1 90 ? 24.625 18.297 -18.906 1 74.56 90 GLY B C 1
ATOM 4522 O O . GLY B 1 90 ? 24.672 19.031 -19.891 1 74.56 90 GLY B O 1
ATOM 4523 N N . ASN B 1 91 ? 24.609 16.938 -18.969 1 77.12 91 ASN B N 1
ATOM 4524 C CA . ASN B 1 91 ? 24.938 16.312 -20.234 1 77.12 91 ASN B CA 1
ATOM 4525 C C . ASN B 1 91 ? 23.672 15.914 -21 1 77.12 91 ASN B C 1
ATOM 4527 O O . ASN B 1 91 ? 23.766 15.336 -22.094 1 77.12 91 ASN B O 1
ATOM 4531 N N . LEU B 1 92 ? 22.547 16.469 -20.562 1 80.94 92 LEU B N 1
ATOM 4532 C CA . LEU B 1 92 ? 21.312 16.047 -21.203 1 80.94 92 LEU B CA 1
ATOM 4533 C C . LEU B 1 92 ? 20.969 17 -22.359 1 80.94 92 LEU B C 1
ATOM 4535 O O . LEU B 1 92 ? 21.266 18.188 -22.297 1 80.94 92 LEU B O 1
ATOM 4539 N N . SER B 1 93 ? 20.438 16.406 -23.422 1 83.94 93 SER B N 1
ATOM 4540 C CA . SER B 1 93 ? 19.922 17.219 -24.516 1 83.94 93 SER B CA 1
ATOM 4541 C C . SER B 1 93 ? 18.672 17.984 -24.094 1 83.94 93 SER B C 1
ATOM 4543 O O . SER B 1 93 ? 18.125 17.766 -23.016 1 83.94 93 SER B O 1
ATOM 4545 N N . HIS B 1 94 ? 18.297 18.984 -24.922 1 88.12 94 HIS B N 1
ATOM 4546 C CA . HIS B 1 94 ? 17.125 19.812 -24.641 1 88.12 94 HIS B CA 1
ATOM 4547 C C . HIS B 1 94 ? 15.883 18.953 -24.438 1 88.12 94 HIS B C 1
ATOM 4549 O O . HIS B 1 94 ? 15.125 19.156 -23.484 1 88.12 94 HIS B O 1
ATOM 4555 N N . VAL B 1 95 ? 15.703 18.047 -25.375 1 86.44 95 VAL B N 1
ATOM 4556 C CA . VAL B 1 95 ? 14.539 17.172 -25.312 1 86.44 95 VAL B CA 1
ATOM 4557 C C . VAL B 1 95 ? 14.602 16.312 -24.047 1 86.44 95 VAL B C 1
ATOM 4559 O O . VAL B 1 95 ? 13.586 16.094 -23.391 1 86.44 95 VAL B O 1
ATOM 4562 N N . GLN B 1 96 ? 15.789 15.906 -23.656 1 83.12 96 GLN B N 1
ATOM 4563 C CA . GLN B 1 96 ? 15.961 15.055 -22.484 1 83.12 96 GLN B CA 1
ATOM 4564 C C . GLN B 1 96 ? 15.711 15.844 -21.203 1 83.12 96 GLN B C 1
ATOM 4566 O O . GLN B 1 96 ? 15.18 15.297 -20.234 1 83.12 96 GLN B O 1
ATOM 4571 N N . ARG B 1 97 ? 16.109 17.062 -21.219 1 89.38 97 ARG B N 1
ATOM 4572 C CA . ARG B 1 97 ? 15.875 17.906 -20.062 1 89.38 97 ARG B CA 1
ATOM 4573 C C . ARG B 1 97 ? 14.383 18.109 -19.812 1 89.38 97 ARG B C 1
ATOM 4575 O O . ARG B 1 97 ? 13.922 18.062 -18.672 1 89.38 97 ARG B O 1
ATOM 4582 N N . VAL B 1 98 ? 13.711 18.281 -20.891 1 92.06 98 VAL B N 1
ATOM 4583 C CA . VAL B 1 98 ? 12.273 18.484 -20.797 1 92.06 98 VAL B CA 1
ATOM 4584 C C . VAL B 1 98 ? 11.617 17.203 -20.266 1 92.06 98 VAL B C 1
ATOM 4586 O O . VAL B 1 98 ? 10.742 17.266 -19.391 1 92.06 98 VAL B O 1
ATOM 4589 N N . GLU B 1 99 ? 12.07 16.078 -20.766 1 87.69 99 GLU B N 1
ATOM 4590 C CA . GLU B 1 99 ? 11.508 14.812 -20.297 1 87.69 99 GLU B CA 1
ATOM 4591 C C . GLU B 1 99 ? 11.797 14.602 -18.812 1 87.69 99 GLU B C 1
ATOM 4593 O O . GLU B 1 99 ? 10.961 14.055 -18.094 1 87.69 99 GLU B O 1
ATOM 4598 N N . GLU B 1 100 ? 12.922 15.07 -18.453 1 87.94 100 GLU B N 1
ATOM 4599 C CA . GLU B 1 100 ? 13.281 14.938 -17.047 1 87.94 100 GLU B CA 1
ATOM 4600 C C . GLU B 1 100 ? 12.406 15.828 -16.156 1 87.94 100 GLU B C 1
ATOM 4602 O O . GLU B 1 100 ? 12.016 15.438 -15.062 1 87.94 100 GLU B O 1
ATOM 4607 N N . ILE B 1 101 ? 12.133 17 -16.609 1 92.94 101 ILE B N 1
ATOM 4608 C CA . ILE B 1 101 ? 11.266 17.922 -15.875 1 92.94 101 ILE B CA 1
ATOM 4609 C C . ILE B 1 101 ? 9.875 17.312 -15.742 1 92.94 101 ILE B C 1
ATOM 4611 O O . ILE B 1 101 ? 9.281 17.328 -14.664 1 92.94 101 ILE B O 1
ATOM 4615 N N . LEU B 1 102 ? 9.438 16.703 -16.844 1 93.44 102 LEU B N 1
ATOM 4616 C CA . LEU B 1 102 ? 8.109 16.078 -16.828 1 93.44 102 LEU B CA 1
ATOM 4617 C C . LEU B 1 102 ? 8.086 14.883 -15.883 1 93.44 102 LEU B C 1
ATOM 4619 O O . LEU B 1 102 ? 7.141 14.727 -15.102 1 93.44 102 LEU B O 1
ATOM 4623 N N . ARG B 1 103 ? 9.086 14.172 -15.922 1 89.25 103 ARG B N 1
ATOM 4624 C CA . ARG B 1 103 ? 9.164 12.984 -15.078 1 89.25 103 ARG B CA 1
ATOM 4625 C C . ARG B 1 103 ? 9.164 13.359 -13.602 1 89.25 103 ARG B C 1
ATOM 4627 O O . ARG B 1 103 ? 8.516 12.695 -12.789 1 89.25 103 ARG B O 1
ATOM 4634 N N . ARG B 1 104 ? 9.773 14.414 -13.258 1 90 104 ARG B N 1
ATOM 4635 C CA . ARG B 1 104 ? 9.914 14.82 -11.859 1 90 104 ARG B CA 1
ATOM 4636 C C . ARG B 1 104 ? 8.656 15.547 -11.383 1 90 104 ARG B C 1
ATOM 4638 O O . ARG B 1 104 ? 8.414 15.641 -10.172 1 90 104 ARG B O 1
ATOM 4645 N N . SER B 1 105 ? 7.934 16.047 -12.312 1 93.06 105 SER B N 1
ATOM 4646 C CA . SER B 1 105 ? 6.762 16.828 -11.93 1 93.06 105 SER B CA 1
ATOM 4647 C C . SER B 1 105 ? 5.5 15.977 -11.945 1 93.06 105 SER B C 1
ATOM 4649 O O . SER B 1 105 ? 4.516 16.297 -11.281 1 93.06 105 SER B O 1
ATOM 4651 N N . ARG B 1 106 ? 5.555 14.898 -12.648 1 92.38 106 ARG B N 1
ATOM 4652 C CA . ARG B 1 106 ? 4.391 14.023 -12.75 1 92.38 106 ARG B CA 1
ATOM 4653 C C . ARG B 1 106 ? 4.32 13.062 -11.562 1 92.38 106 ARG B C 1
ATOM 4655 O O . ARG B 1 106 ? 5.281 12.938 -10.805 1 92.38 106 ARG B O 1
ATOM 4662 N N . ILE B 1 107 ? 3.135 12.531 -11.383 1 91.06 107 ILE B N 1
ATOM 4663 C CA . ILE B 1 107 ? 2.99 11.5 -10.367 1 91.06 107 ILE B CA 1
ATOM 4664 C C . ILE B 1 107 ? 3.699 10.227 -10.82 1 91.06 107 ILE B C 1
ATOM 4666 O O . ILE B 1 107 ? 3.869 9.992 -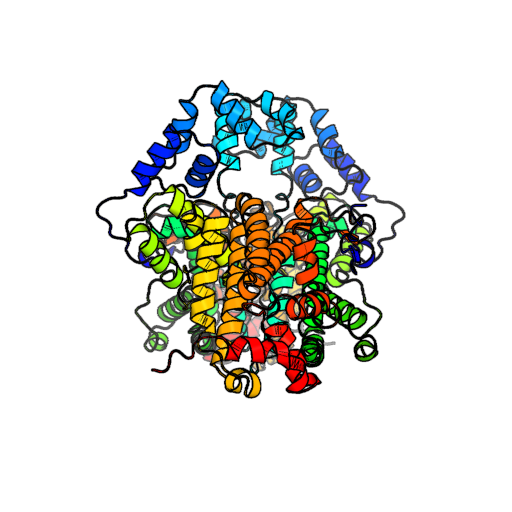12.016 1 91.06 107 ILE B O 1
ATOM 4670 N N . PRO B 1 108 ? 4.152 9.469 -9.891 1 86.38 108 PRO B N 1
ATOM 4671 C CA . PRO B 1 108 ? 4.785 8.203 -10.273 1 86.38 108 PRO B CA 1
ATOM 4672 C C . PRO B 1 108 ? 3.887 7.34 -11.156 1 86.38 108 PRO B C 1
ATOM 4674 O O . PRO B 1 108 ? 2.67 7.309 -10.961 1 86.38 108 PRO B O 1
ATOM 4677 N N . PRO B 1 109 ? 4.551 6.75 -12.055 1 84 109 PRO B N 1
ATOM 4678 C CA . PRO B 1 109 ? 3.771 5.91 -12.969 1 84 109 PRO B CA 1
ATOM 4679 C C . PRO B 1 109 ? 3.08 4.75 -12.258 1 84 109 PRO B C 1
ATOM 4681 O O . PRO B 1 109 ? 3.518 4.332 -11.18 1 84 109 PRO B O 1
ATOM 4684 N N . LEU B 1 110 ? 2.061 4.328 -12.953 1 85.56 110 LEU B N 1
ATOM 4685 C CA . LEU B 1 110 ? 1.285 3.215 -12.422 1 85.56 110 LEU B CA 1
ATOM 4686 C C . LEU B 1 110 ? 2.135 1.951 -12.336 1 85.56 110 LEU B C 1
ATOM 4688 O O . LEU B 1 110 ? 2.842 1.61 -13.289 1 85.56 110 LEU B O 1
ATOM 4692 N N . GLN B 1 111 ? 2.205 1.395 -11.172 1 83.44 111 GLN B N 1
ATOM 4693 C CA . GLN B 1 111 ? 2.742 0.049 -11 1 83.44 111 GLN B CA 1
ATOM 4694 C C . GLN B 1 111 ? 1.62 -0.978 -10.867 1 83.44 111 GLN B C 1
ATOM 4696 O O . GLN B 1 111 ? 1.04 -1.138 -9.789 1 83.44 111 GLN B O 1
ATOM 4701 N N . PRO B 1 112 ? 1.304 -1.612 -11.93 1 86.75 112 PRO B N 1
ATOM 4702 C CA . PRO B 1 112 ? 0.166 -2.535 -11.906 1 86.75 112 PRO B CA 1
ATOM 4703 C C . PRO B 1 112 ? 0.355 -3.682 -10.914 1 86.75 112 PRO B C 1
ATOM 4705 O O . PRO B 1 112 ? 1.396 -4.344 -10.922 1 86.75 112 PRO B O 1
ATOM 4708 N N . VAL B 1 113 ? -0.531 -3.83 -10.094 1 89.56 113 VAL B N 1
ATOM 4709 C CA . VAL B 1 113 ? -0.574 -4.93 -9.141 1 89.56 113 VAL B CA 1
ATOM 4710 C C . VAL B 1 113 ? -1.818 -5.781 -9.383 1 89.56 113 VAL B C 1
ATOM 4712 O O . VAL B 1 113 ? -2.943 -5.281 -9.305 1 89.56 113 VAL B O 1
ATOM 4715 N N . PRO B 1 114 ? -1.579 -7.012 -9.719 1 90.94 114 PRO B N 1
ATOM 4716 C CA . PRO B 1 114 ? -2.742 -7.859 -9.984 1 90.94 114 PRO B CA 1
ATOM 4717 C C . PRO B 1 114 ? -3.516 -8.219 -8.719 1 90.94 114 PRO B C 1
ATOM 4719 O O . PRO B 1 114 ? -2.986 -8.094 -7.609 1 90.94 114 PRO B O 1
ATOM 4722 N N . TRP B 1 115 ? -4.789 -8.57 -8.922 1 93.06 115 TRP B N 1
ATOM 4723 C CA . TRP B 1 115 ? -5.602 -9.102 -7.836 1 93.06 115 TRP B CA 1
ATOM 4724 C C . TRP B 1 115 ? -5.031 -10.414 -7.32 1 93.06 115 TRP B C 1
ATOM 4726 O O . TRP B 1 115 ? -4.785 -11.344 -8.102 1 93.06 115 TRP B O 1
ATOM 4736 N N . MET B 1 116 ? -4.816 -10.531 -6.016 1 93.06 116 MET B N 1
ATOM 4737 C CA . MET B 1 116 ? -4.074 -11.695 -5.547 1 93.06 116 MET B CA 1
ATOM 4738 C C . MET B 1 116 ? -4.891 -12.492 -4.535 1 93.06 116 MET B C 1
ATOM 4740 O O . MET B 1 116 ? -4.398 -13.469 -3.969 1 93.06 116 MET B O 1
ATOM 4744 N N . TRP B 1 117 ? -6.082 -12.148 -4.27 1 94.38 117 TRP B N 1
ATOM 4745 C CA . TRP B 1 117 ? -6.945 -12.953 -3.412 1 94.38 117 TRP B CA 1
ATOM 4746 C C . TRP B 1 117 ? -7.758 -13.945 -4.238 1 94.38 117 TRP B C 1
ATOM 4748 O O . TRP B 1 117 ? -8.344 -13.578 -5.258 1 94.38 117 TRP B O 1
ATOM 4758 N N . PHE B 1 118 ? -7.75 -15.172 -3.797 1 93.75 118 PHE B N 1
ATOM 4759 C CA . PHE B 1 118 ? -8.508 -16.234 -4.457 1 93.75 118 PHE B CA 1
ATOM 4760 C C . PHE B 1 118 ? -9.555 -16.812 -3.514 1 93.75 118 PHE B C 1
ATOM 4762 O O . PHE B 1 118 ? -9.305 -16.938 -2.312 1 93.75 118 PHE B O 1
ATOM 4769 N N . PRO B 1 119 ? -10.68 -17.125 -4.098 1 93.81 119 PRO B N 1
ATOM 4770 C CA . PRO B 1 119 ? -11.656 -17.812 -3.25 1 93.81 119 PRO B CA 1
ATOM 4771 C C . PRO B 1 119 ? -11.109 -19.094 -2.641 1 93.81 119 PRO B C 1
ATOM 4773 O O . PRO B 1 119 ? -10.484 -19.891 -3.34 1 93.81 119 PRO B O 1
ATOM 4776 N N . PRO B 1 120 ? -11.359 -19.234 -1.378 1 90.44 120 PRO B N 1
ATOM 4777 C CA . PRO B 1 120 ? -10.836 -20.438 -0.718 1 90.44 120 PRO B CA 1
ATOM 4778 C C . PRO B 1 120 ? -11.578 -21.703 -1.123 1 90.44 120 PRO B C 1
ATOM 4780 O O . PRO B 1 120 ? -12.719 -21.641 -1.589 1 90.44 120 PRO B O 1
ATOM 4783 N N . GLN B 1 121 ? -10.883 -22.797 -0.873 1 85.94 121 GLN B N 1
ATOM 4784 C CA . GLN B 1 121 ? -11.508 -24.094 -1.084 1 85.94 121 GLN B CA 1
ATOM 4785 C C . GLN B 1 121 ? -12.664 -24.312 -0.112 1 85.94 121 GLN B C 1
ATOM 4787 O O . GLN B 1 121 ? -12.594 -23.891 1.046 1 85.94 121 GLN B O 1
ATOM 4792 N N . PRO B 1 122 ? -13.609 -24.938 -0.676 1 83.81 122 PRO B N 1
ATOM 4793 C CA . PRO B 1 122 ? -14.75 -25.203 0.209 1 83.81 122 PRO B CA 1
ATOM 4794 C C . PRO B 1 122 ? -14.375 -26.016 1.44 1 83.81 122 PRO B C 1
ATOM 4796 O O . PRO B 1 122 ? -13.648 -27.016 1.327 1 83.81 122 PRO B O 1
ATOM 4799 N N . ALA B 1 123 ? -14.617 -25.469 2.529 1 79.06 123 ALA B N 1
ATOM 4800 C CA . ALA B 1 123 ? -14.422 -26.141 3.811 1 79.06 123 ALA B CA 1
ATOM 4801 C C . ALA B 1 123 ? -15.578 -25.859 4.766 1 79.06 123 ALA B C 1
ATOM 4803 O O . ALA B 1 123 ? -16.328 -24.891 4.57 1 79.06 123 ALA B O 1
ATOM 4804 N N . HIS B 1 124 ? -15.703 -26.672 5.621 1 72.94 124 HIS B N 1
ATOM 4805 C CA . HIS B 1 124 ? -16.828 -26.578 6.535 1 72.94 124 HIS B CA 1
ATOM 4806 C C . HIS B 1 124 ? -16.688 -25.375 7.457 1 72.94 124 HIS B C 1
ATOM 4808 O O . HIS B 1 124 ? -17.688 -24.828 7.93 1 72.94 124 HIS B O 1
ATOM 4814 N N . ASP B 1 125 ? -15.578 -24.969 7.578 1 79.81 125 ASP B N 1
ATOM 4815 C CA . ASP B 1 125 ? -15.367 -23.953 8.602 1 79.81 125 ASP B CA 1
ATOM 4816 C C . ASP B 1 125 ? -15.164 -22.578 7.965 1 79.81 125 ASP B C 1
ATOM 4818 O O . ASP B 1 125 ? -14.695 -21.641 8.625 1 79.81 125 ASP B O 1
ATOM 4822 N N . LEU B 1 126 ? -15.672 -22.516 6.793 1 85.88 126 LEU B N 1
ATOM 4823 C CA . LEU B 1 126 ? -15.477 -21.203 6.176 1 85.88 126 LEU B CA 1
ATOM 4824 C C . LEU B 1 126 ? -16.484 -20.203 6.699 1 85.88 126 LEU B C 1
ATOM 4826 O O . LEU B 1 126 ? -17.672 -20.516 6.828 1 85.88 126 LEU B O 1
ATOM 4830 N N . ASP B 1 127 ? -16.047 -19.078 7.109 1 92.62 127 ASP B N 1
ATOM 4831 C CA . ASP B 1 127 ? -16.875 -18 7.629 1 92.62 127 ASP B CA 1
ATOM 4832 C C . ASP B 1 127 ? -17.094 -16.922 6.57 1 92.62 127 ASP B C 1
ATOM 4834 O O . ASP B 1 127 ? -16.125 -16.359 6.031 1 92.62 127 ASP B O 1
ATOM 4838 N N . ALA B 1 128 ? -18.375 -16.656 6.301 1 95.75 128 ALA B N 1
ATOM 4839 C CA . ALA B 1 128 ? -18.734 -15.672 5.281 1 95.75 128 ALA B CA 1
ATOM 4840 C C . ALA B 1 128 ? -18.156 -14.297 5.613 1 95.75 128 ALA B C 1
ATOM 4842 O O . ALA B 1 128 ? -17.734 -13.562 4.715 1 95.75 128 ALA B O 1
ATOM 4843 N N . ARG B 1 129 ? -18.141 -13.992 6.891 1 95.06 129 ARG B N 1
ATOM 4844 C CA . ARG B 1 129 ? -17.609 -12.695 7.309 1 95.06 129 ARG B CA 1
ATOM 4845 C C . ARG B 1 129 ? -16.125 -12.594 7.02 1 95.06 129 ARG B C 1
ATOM 4847 O O . ARG B 1 129 ? -15.633 -11.539 6.594 1 95.06 129 ARG B O 1
ATOM 4854 N N . GLU B 1 130 ? -15.422 -13.633 7.211 1 93.94 130 GLU B N 1
ATOM 4855 C CA . GLU B 1 130 ? -13.984 -13.648 6.961 1 93.94 130 GLU B CA 1
ATOM 4856 C C . GLU B 1 130 ? -13.68 -13.516 5.473 1 93.94 130 GLU B C 1
ATOM 4858 O O . GLU B 1 130 ? -12.719 -12.836 5.086 1 93.94 130 GLU B O 1
ATOM 4863 N N . ILE B 1 131 ? -14.469 -14.148 4.668 1 96.19 131 ILE B N 1
ATOM 4864 C CA . ILE B 1 131 ? -14.289 -14.062 3.223 1 96.19 131 ILE B CA 1
ATOM 4865 C C . ILE B 1 131 ? -14.57 -12.633 2.752 1 96.19 131 ILE B C 1
ATOM 4867 O O . ILE B 1 131 ? -13.805 -12.07 1.967 1 96.19 131 ILE B O 1
ATOM 4871 N N . ALA B 1 132 ? -15.633 -12.07 3.305 1 97.25 132 ALA B N 1
ATOM 4872 C CA . ALA B 1 132 ? -15.984 -10.695 2.939 1 97.25 132 ALA B CA 1
ATOM 4873 C C . ALA B 1 132 ? -14.875 -9.727 3.332 1 97.25 132 ALA B C 1
ATOM 4875 O O . ALA B 1 132 ? -14.531 -8.82 2.564 1 97.25 132 ALA B O 1
ATOM 4876 N N . ASN B 1 133 ? -14.328 -9.953 4.523 1 94.56 133 ASN B N 1
ATOM 4877 C CA . ASN B 1 133 ? -13.242 -9.102 4.996 1 94.56 133 ASN B CA 1
ATOM 4878 C C . ASN B 1 133 ? -12 -9.219 4.113 1 94.56 133 ASN B C 1
ATOM 4880 O O . ASN B 1 133 ? -11.312 -8.227 3.869 1 94.56 133 ASN B O 1
ATOM 4884 N N . ALA B 1 134 ? -11.75 -10.398 3.643 1 95.56 134 ALA B N 1
ATOM 4885 C CA . ALA B 1 134 ? -10.594 -10.609 2.771 1 95.56 134 ALA B CA 1
ATOM 4886 C C . ALA B 1 134 ? -10.781 -9.914 1.429 1 95.56 134 ALA B C 1
ATOM 4888 O O . ALA B 1 134 ? -9.852 -9.312 0.897 1 95.56 134 ALA B O 1
ATOM 4889 N N . ILE B 1 135 ? -11.977 -9.992 0.907 1 97.38 135 ILE B N 1
ATOM 4890 C CA . ILE B 1 135 ? -12.289 -9.344 -0.357 1 97.38 135 ILE B CA 1
ATOM 4891 C C . ILE B 1 135 ? -12.172 -7.828 -0.198 1 97.38 135 ILE B C 1
ATOM 4893 O O . ILE B 1 135 ? -11.578 -7.152 -1.044 1 97.38 135 ILE B O 1
ATOM 4897 N N . GLU B 1 136 ? -12.711 -7.324 0.884 1 96.75 136 GLU B N 1
ATOM 4898 C CA . GLU B 1 136 ? -12.641 -5.895 1.176 1 96.75 136 GLU B CA 1
ATOM 4899 C C . GLU B 1 136 ? -11.195 -5.426 1.307 1 96.75 136 GLU B C 1
ATOM 4901 O O . GLU B 1 136 ? -10.844 -4.352 0.816 1 96.75 136 GLU B O 1
ATOM 4906 N N . ALA B 1 137 ? -10.422 -6.195 1.975 1 95.38 137 ALA B N 1
ATOM 4907 C CA . ALA B 1 137 ? -9.023 -5.84 2.166 1 95.38 137 ALA B CA 1
ATOM 4908 C C . ALA B 1 137 ? -8.297 -5.742 0.827 1 95.38 137 ALA B C 1
ATOM 4910 O O . ALA B 1 137 ? -7.508 -4.816 0.607 1 95.38 137 ALA B O 1
ATOM 4911 N N . GLU B 1 138 ? -8.555 -6.684 -0.089 1 96.81 138 GLU B N 1
ATOM 4912 C CA . GLU B 1 138 ? -7.918 -6.648 -1.401 1 96.81 138 GLU B CA 1
ATOM 4913 C C . GLU B 1 138 ? -8.422 -5.477 -2.234 1 96.81 138 GLU B C 1
ATOM 4915 O O . GLU B 1 138 ? -7.652 -4.836 -2.951 1 96.81 138 GLU B O 1
ATOM 4920 N N . SER B 1 139 ? -9.727 -5.254 -2.148 1 97.12 139 SER B N 1
ATOM 4921 C CA . SER B 1 139 ? -10.289 -4.102 -2.848 1 97.12 139 SER B CA 1
ATOM 4922 C C . SER B 1 139 ? -9.656 -2.801 -2.367 1 97.12 139 SER B C 1
ATOM 4924 O O . SER B 1 139 ? -9.289 -1.945 -3.176 1 97.12 139 SER B O 1
ATOM 4926 N N . HIS B 1 140 ? -9.523 -2.666 -1.054 1 96.12 140 HIS B N 1
ATOM 4927 C CA . HIS B 1 140 ? -8.891 -1.485 -0.477 1 96.12 140 HIS B CA 1
ATOM 4928 C C . HIS B 1 140 ? -7.43 -1.383 -0.894 1 96.12 140 HIS B C 1
ATOM 4930 O O . HIS B 1 140 ? -6.926 -0.286 -1.146 1 96.12 140 HIS B O 1
ATOM 4936 N N . HIS B 1 141 ? -6.789 -2.531 -0.944 1 95.06 141 HIS B N 1
ATOM 4937 C CA . HIS B 1 141 ? -5.395 -2.545 -1.38 1 95.06 141 HIS B CA 1
ATOM 4938 C C . HIS B 1 141 ? -5.258 -2.006 -2.799 1 95.06 141 HIS B C 1
ATOM 4940 O O . HIS B 1 141 ? -4.363 -1.204 -3.078 1 95.06 141 HIS B O 1
ATOM 4946 N N . GLN B 1 142 ? -6.137 -2.432 -3.652 1 95.44 142 GLN B N 1
ATOM 4947 C CA . GLN B 1 142 ? -6.137 -1.937 -5.023 1 95.44 142 GLN B CA 1
ATOM 4948 C C . GLN B 1 142 ? -6.438 -0.442 -5.07 1 95.44 142 GLN B C 1
ATOM 4950 O O . GLN B 1 142 ? -5.855 0.291 -5.871 1 95.44 142 GLN B O 1
ATOM 4955 N N . PHE B 1 143 ? -7.359 0.017 -4.207 1 96.38 143 PHE B N 1
ATOM 4956 C CA . PHE B 1 143 ? -7.738 1.425 -4.156 1 96.38 143 PHE B CA 1
ATOM 4957 C C . PHE B 1 143 ? -6.559 2.287 -3.725 1 96.38 143 PHE B C 1
ATOM 4959 O O . PHE B 1 143 ? -6.402 3.414 -4.199 1 96.38 143 PHE B O 1
ATOM 4966 N N . ARG B 1 144 ? -5.723 1.751 -2.814 1 94.5 144 ARG B N 1
ATOM 4967 C CA . ARG B 1 144 ? -4.586 2.48 -2.266 1 94.5 144 ARG B CA 1
ATOM 4968 C C . ARG B 1 144 ? -3.561 2.791 -3.352 1 94.5 144 ARG B C 1
ATOM 4970 O O . ARG B 1 144 ? -2.701 3.658 -3.172 1 94.5 144 ARG B O 1
ATOM 4977 N N . LYS B 1 145 ? -3.666 2.164 -4.488 1 93.5 145 LYS B N 1
ATOM 4978 C CA . LYS B 1 145 ? -2.713 2.367 -5.578 1 93.5 145 LYS B CA 1
ATOM 4979 C C . LYS B 1 145 ? -3.131 3.541 -6.461 1 93.5 145 LYS B C 1
ATOM 4981 O O . LYS B 1 145 ? -2.35 4.004 -7.293 1 93.5 145 LYS B O 1
ATOM 4986 N N . ILE B 1 146 ? -4.324 4.027 -6.211 1 95.69 146 ILE B N 1
ATOM 4987 C CA . ILE B 1 146 ? -4.801 5.152 -7.004 1 95.69 146 ILE B CA 1
ATOM 4988 C C . ILE B 1 146 ? -4.379 6.465 -6.348 1 95.69 146 ILE B C 1
ATOM 4990 O O . ILE B 1 146 ? -4.695 6.715 -5.18 1 95.69 146 ILE B O 1
ATOM 4994 N N . ALA B 1 147 ? -3.656 7.254 -7.09 1 95.94 147 ALA B N 1
ATOM 4995 C CA . ALA B 1 147 ? -3.283 8.578 -6.59 1 95.94 147 ALA B CA 1
ATOM 4996 C C . ALA B 1 147 ? -4.477 9.523 -6.609 1 95.94 147 ALA B C 1
ATOM 4998 O O . ALA B 1 147 ? -5.367 9.398 -7.453 1 95.94 147 ALA B O 1
ATOM 4999 N N . PHE B 1 148 ? -4.527 10.453 -5.66 1 97 148 PHE B N 1
ATOM 5000 C CA . PHE B 1 148 ? -5.605 11.438 -5.602 1 97 148 PHE B CA 1
ATOM 5001 C C . PHE B 1 148 ? -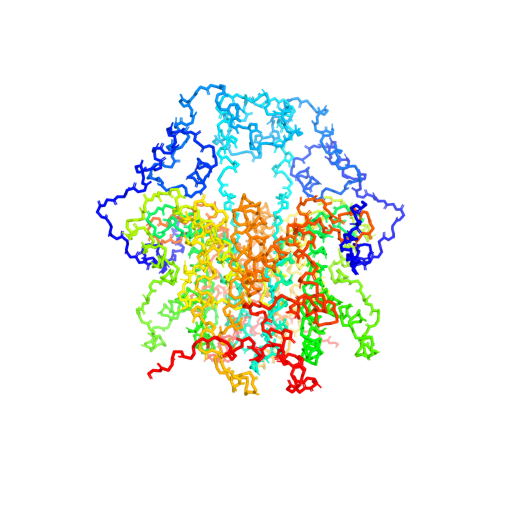5.703 12.211 -6.91 1 97 148 PHE B C 1
ATOM 5003 O O . PHE B 1 148 ? -6.805 12.516 -7.371 1 97 148 PHE B O 1
ATOM 5010 N N . GLU B 1 149 ? -4.57 12.516 -7.555 1 97.06 149 GLU B N 1
ATOM 5011 C CA . GLU B 1 149 ? -4.516 13.266 -8.805 1 97.06 149 GLU B CA 1
ATOM 5012 C C . GLU B 1 149 ? -5.281 12.547 -9.914 1 97.06 149 GLU B C 1
ATOM 5014 O O . GLU B 1 149 ? -5.953 13.188 -10.727 1 97.06 149 GLU B O 1
ATOM 5019 N N . GLU B 1 150 ? -5.199 11.281 -9.891 1 96.12 150 GLU B N 1
ATOM 5020 C CA . GLU B 1 150 ? -5.902 10.516 -10.922 1 96.12 150 GLU B CA 1
ATOM 5021 C C . GLU B 1 150 ? -7.406 10.492 -10.664 1 96.12 150 GLU B C 1
ATOM 5023 O O . GLU B 1 150 ? -8.203 10.469 -11.602 1 96.12 150 GLU B O 1
ATOM 5028 N N . ILE B 1 151 ? -7.742 10.484 -9.438 1 96.81 151 ILE B N 1
ATOM 5029 C CA . ILE B 1 151 ? -9.156 10.562 -9.102 1 96.81 151 ILE B CA 1
ATOM 5030 C C . ILE B 1 151 ? -9.727 11.898 -9.586 1 96.81 151 ILE B C 1
ATOM 5032 O O . ILE B 1 151 ? -10.844 11.945 -10.102 1 96.81 151 ILE B O 1
ATOM 5036 N N . VAL B 1 152 ? -8.938 12.93 -9.336 1 96.75 152 VAL B N 1
ATOM 5037 C CA . VAL B 1 152 ? -9.359 14.25 -9.797 1 96.75 152 VAL B CA 1
ATOM 5038 C C . VAL B 1 152 ? -9.508 14.25 -11.312 1 96.75 152 VAL B C 1
ATOM 5040 O O . VAL B 1 152 ? -10.516 14.727 -11.844 1 96.75 152 VAL B O 1
ATOM 5043 N N . ARG B 1 153 ? -8.555 13.695 -12.008 1 96.12 153 ARG B N 1
ATOM 5044 C CA . ARG B 1 153 ? -8.625 13.617 -13.461 1 96.12 153 ARG B CA 1
ATOM 5045 C C . ARG B 1 153 ? -9.867 12.859 -13.914 1 96.12 153 ARG B C 1
ATOM 5047 O O . ARG B 1 153 ? -10.617 13.344 -14.758 1 96.12 153 ARG B O 1
ATOM 5054 N N . ALA B 1 154 ? -10.102 11.742 -13.32 1 96.06 154 ALA B N 1
ATOM 5055 C CA . ALA B 1 154 ? -11.25 10.922 -13.695 1 96.06 154 ALA B CA 1
ATOM 5056 C C . ALA B 1 154 ? -12.555 11.656 -13.398 1 96.06 154 ALA B C 1
ATOM 5058 O O . ALA B 1 154 ? -13.523 11.547 -14.156 1 96.06 154 ALA B O 1
ATOM 5059 N N . SER B 1 155 ? -12.555 12.367 -12.305 1 96.31 155 SER B N 1
ATOM 5060 C CA . SER B 1 155 ? -13.758 13.094 -11.906 1 96.31 155 SER B CA 1
ATOM 5061 C C . SER B 1 155 ? -14.109 14.18 -12.914 1 96.31 155 SER B C 1
ATOM 5063 O O . SER B 1 155 ? -15.281 14.531 -13.07 1 96.31 155 SER B O 1
ATOM 5065 N N . LEU B 1 156 ? -13.086 14.688 -13.555 1 94.81 156 LEU B N 1
ATOM 5066 C CA . LEU B 1 156 ? -13.305 15.781 -14.5 1 94.81 156 LEU B CA 1
ATOM 5067 C C . LEU B 1 156 ? -13.398 15.25 -15.93 1 94.81 156 LEU B C 1
ATOM 5069 O O . LEU B 1 156 ? -13.5 16.031 -16.875 1 94.81 156 LEU B O 1
ATOM 5073 N N . GLY B 1 157 ? -13.273 13.961 -16.109 1 92.44 157 GLY B N 1
ATOM 5074 C CA . GLY B 1 157 ? -13.492 13.344 -17.422 1 92.44 157 GLY B CA 1
ATOM 5075 C C . GLY B 1 157 ? -12.211 13.078 -18.172 1 92.44 157 GLY B C 1
ATOM 5076 O O . GLY B 1 157 ? -12.234 12.82 -19.375 1 92.44 157 GLY B O 1
ATOM 5077 N N . TYR B 1 158 ? -11.094 13.188 -17.547 1 93.56 158 TYR B N 1
ATOM 5078 C CA . TYR B 1 158 ? -9.812 12.914 -18.188 1 93.56 158 TYR B CA 1
ATOM 5079 C C . TYR B 1 158 ? -9.414 11.453 -18.016 1 93.56 158 TYR B C 1
ATOM 5081 O O . TYR B 1 158 ? -10.047 10.719 -17.25 1 93.56 158 TYR B O 1
ATOM 5089 N N . ASN B 1 159 ? -8.375 11.062 -18.719 1 90.69 159 ASN B N 1
ATOM 5090 C CA . ASN B 1 159 ? -7.875 9.695 -18.625 1 90.69 159 ASN B CA 1
ATOM 5091 C C . ASN B 1 159 ? -7.207 9.438 -17.281 1 90.69 159 ASN B C 1
ATOM 5093 O O . ASN B 1 159 ? -6.469 10.281 -16.766 1 90.69 159 ASN B O 1
ATOM 5097 N N . ALA B 1 160 ? -7.543 8.336 -16.688 1 93.19 160 ALA B N 1
ATOM 5098 C CA . ALA B 1 160 ? -6.977 7.922 -15.414 1 93.19 160 ALA B CA 1
ATOM 5099 C C . ALA B 1 160 ? -6.633 6.434 -15.43 1 93.19 160 ALA B C 1
ATOM 5101 O O . ALA B 1 160 ? -7.434 5.602 -14.992 1 93.19 160 ALA B O 1
ATOM 5102 N N . PRO B 1 161 ? -5.441 6.094 -15.828 1 90.62 161 PRO B N 1
ATOM 5103 C CA . PRO B 1 161 ? -5.047 4.695 -16.016 1 90.62 161 PRO B CA 1
ATOM 5104 C C . PRO B 1 161 ? -5.137 3.883 -14.719 1 90.62 161 PRO B C 1
ATOM 5106 O O . PRO B 1 161 ? -5.488 2.701 -14.758 1 90.62 161 PRO B O 1
ATOM 5109 N N . SER B 1 162 ? -4.797 4.5 -13.594 1 93.06 162 SER B N 1
ATOM 5110 C CA . SER B 1 162 ? -4.848 3.748 -12.344 1 93.06 162 SER B CA 1
ATOM 5111 C C . SER B 1 162 ? -6.281 3.395 -11.969 1 93.06 162 SER B C 1
ATOM 5113 O O . SER B 1 162 ? -6.531 2.355 -11.352 1 93.06 162 SER B O 1
ATOM 5115 N N . VAL B 1 163 ? -7.23 4.281 -12.297 1 94.38 163 VAL B N 1
ATOM 5116 C CA . VAL B 1 163 ? -8.641 3.998 -12.039 1 94.38 163 VAL B CA 1
ATOM 5117 C C . VAL B 1 163 ? -9.117 2.873 -12.953 1 94.38 163 VAL B C 1
ATOM 5119 O O . VAL B 1 163 ? -9.844 1.978 -12.516 1 94.38 163 VAL B O 1
ATOM 5122 N N . GLU B 1 164 ? -8.719 2.93 -14.148 1 91.06 164 GLU B N 1
ATOM 5123 C CA . GLU B 1 164 ? -9.078 1.878 -15.094 1 91.06 164 GLU B CA 1
ATOM 5124 C C . GLU B 1 164 ? -8.539 0.524 -14.648 1 91.06 164 GLU B C 1
ATOM 5126 O O . GLU B 1 164 ? -9.227 -0.492 -14.75 1 91.06 164 GLU B O 1
ATOM 5131 N N . TRP B 1 165 ? -7.289 0.588 -14.195 1 91.62 165 TRP B N 1
ATOM 5132 C CA . TRP B 1 165 ? -6.691 -0.642 -13.688 1 91.62 165 TRP B CA 1
ATOM 5133 C C . TRP B 1 165 ? -7.469 -1.176 -12.492 1 91.62 165 TRP B C 1
ATOM 5135 O O . TRP B 1 165 ? -7.715 -2.381 -12.391 1 91.62 165 TRP B O 1
ATOM 5145 N N . PHE B 1 166 ? -7.836 -0.303 -11.633 1 94.75 166 PHE B N 1
ATOM 5146 C CA . PHE B 1 166 ? -8.633 -0.666 -10.469 1 94.75 166 PHE B CA 1
ATOM 5147 C C . PHE B 1 166 ? -9.914 -1.369 -10.883 1 94.75 166 PHE B C 1
ATOM 5149 O O . PHE B 1 166 ? -10.273 -2.406 -10.32 1 94.75 166 PHE B O 1
ATOM 5156 N N . LEU B 1 167 ? -10.633 -0.827 -11.805 1 92.62 167 LEU B N 1
ATOM 5157 C CA . LEU B 1 167 ? -11.883 -1.402 -12.281 1 92.62 167 LEU B CA 1
ATOM 5158 C C . LEU B 1 167 ? -11.641 -2.744 -12.969 1 92.62 167 LEU B C 1
ATOM 5160 O O . LEU B 1 167 ? -12.414 -3.686 -12.789 1 92.62 167 LEU B O 1
ATOM 5164 N N . LEU B 1 168 ? -10.586 -2.768 -13.656 1 90.5 168 LEU B N 1
ATOM 5165 C CA . LEU B 1 168 ? -10.219 -4.016 -14.32 1 90.5 168 LEU B CA 1
ATOM 5166 C C . LEU B 1 168 ? -9.977 -5.121 -13.297 1 90.5 168 LEU B C 1
ATOM 5168 O O . LEU B 1 168 ? -10.367 -6.27 -13.516 1 90.5 168 LEU B O 1
ATOM 5172 N N . GLN B 1 169 ? -9.266 -4.82 -12.234 1 92.81 169 GLN B N 1
ATOM 5173 C CA . GLN B 1 169 ? -8.992 -5.816 -11.203 1 92.81 169 GLN B CA 1
ATOM 5174 C C . GLN B 1 169 ? -10.281 -6.332 -10.57 1 92.81 169 GLN B C 1
ATOM 5176 O O . 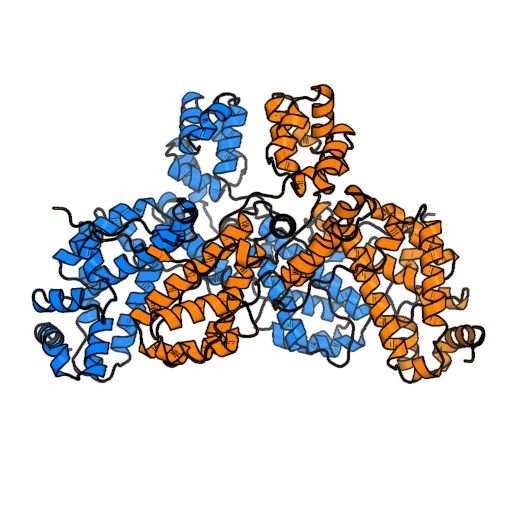GLN B 1 169 ? -10.367 -7.5 -10.188 1 92.81 169 GLN B O 1
ATOM 5181 N N . HIS B 1 170 ? -11.289 -5.516 -10.492 1 94.25 170 HIS B N 1
ATOM 5182 C CA . HIS B 1 170 ? -12.562 -5.984 -9.961 1 94.25 170 HIS B CA 1
ATOM 5183 C C . HIS B 1 170 ? -13.312 -6.832 -10.977 1 94.25 170 HIS B C 1
ATOM 5185 O O . HIS B 1 170 ? -14.117 -7.688 -10.609 1 94.25 170 HIS B O 1
ATOM 5191 N N . THR B 1 171 ? -13.039 -6.578 -12.234 1 91.62 171 THR B N 1
ATOM 5192 C CA . THR B 1 171 ? -13.555 -7.484 -13.258 1 91.62 171 THR B CA 1
ATOM 5193 C C . THR B 1 171 ? -12.898 -8.852 -13.141 1 91.62 171 THR B C 1
ATOM 5195 O O . THR B 1 171 ? -13.555 -9.883 -13.312 1 91.62 171 THR B O 1
ATOM 5198 N N . VAL B 1 172 ? -11.609 -8.836 -12.906 1 91.56 172 VAL B N 1
ATOM 5199 C CA . VAL B 1 172 ? -10.883 -10.086 -12.688 1 91.56 172 VAL B CA 1
ATOM 5200 C C . VAL B 1 172 ? -11.484 -10.836 -11.508 1 91.56 172 VAL B C 1
ATOM 5202 O O . VAL B 1 172 ? -11.617 -12.062 -11.539 1 91.56 172 VAL B O 1
ATOM 5205 N N . LEU B 1 173 ? -11.797 -10.109 -10.469 1 94.38 173 LEU B N 1
ATOM 5206 C CA . LEU B 1 173 ? -12.469 -10.711 -9.328 1 94.38 173 LEU B CA 1
ATOM 5207 C C . LEU B 1 173 ? -13.742 -11.43 -9.75 1 94.38 173 LEU B C 1
ATOM 5209 O O . LEU B 1 173 ? -14.039 -12.531 -9.273 1 94.38 173 LEU B O 1
ATOM 5213 N N . CYS B 1 174 ? -14.477 -10.844 -10.672 1 92.69 174 CYS B N 1
ATOM 5214 C CA . CYS B 1 174 ? -15.688 -11.461 -11.195 1 92.69 174 CYS B CA 1
ATOM 5215 C C . CYS B 1 174 ? -15.375 -12.805 -11.852 1 92.69 174 CYS B C 1
ATOM 5217 O O . CYS B 1 174 ? -16.094 -13.781 -11.648 1 92.69 174 CYS B O 1
ATOM 5219 N N . ILE B 1 175 ? -14.344 -12.797 -12.555 1 88.94 175 ILE B N 1
ATOM 5220 C CA . ILE B 1 175 ? -13.953 -14.023 -13.25 1 88.94 175 ILE B CA 1
ATOM 5221 C C . ILE B 1 175 ? -13.609 -15.102 -12.227 1 88.94 175 ILE B C 1
ATOM 5223 O O . ILE B 1 175 ? -14.023 -16.266 -12.367 1 88.94 175 ILE B O 1
ATOM 5227 N N . TYR B 1 176 ? -12.875 -14.734 -11.195 1 91.81 176 TYR B N 1
ATOM 5228 C CA . TYR B 1 176 ? -12.531 -15.68 -10.141 1 91.81 176 TYR B CA 1
ATOM 5229 C C . TYR B 1 176 ? -13.781 -16.25 -9.492 1 91.81 176 TYR B C 1
ATOM 5231 O O . TYR B 1 176 ? -13.852 -17.453 -9.211 1 91.81 176 TYR B O 1
ATOM 5239 N N . PHE B 1 177 ? -14.766 -15.414 -9.312 1 94 177 PHE B N 1
ATOM 5240 C CA . PHE B 1 177 ? -16.031 -15.859 -8.711 1 94 177 PHE B CA 1
ATOM 5241 C C . PHE B 1 177 ? -16.75 -16.844 -9.625 1 94 177 PHE B C 1
ATOM 5243 O O . PHE B 1 177 ? -17.219 -17.875 -9.172 1 94 177 PHE B O 1
ATOM 5250 N N . VAL B 1 178 ? -16.828 -16.484 -10.852 1 89.5 178 VAL B N 1
ATOM 5251 C CA . VAL B 1 178 ? -17.547 -17.328 -11.805 1 89.5 178 VAL B CA 1
ATOM 5252 C C . VAL B 1 178 ? -16.891 -18.703 -11.875 1 89.5 178 VAL B C 1
ATOM 5254 O O . VAL B 1 178 ? -17.562 -19.719 -11.797 1 89.5 178 VAL B O 1
ATOM 5257 N N . ASP B 1 179 ? -15.602 -18.672 -11.969 1 85.38 179 ASP B N 1
ATOM 5258 C CA . ASP B 1 179 ? -14.875 -19.922 -12.031 1 85.38 179 ASP B CA 1
ATOM 5259 C C . ASP B 1 179 ? -15.086 -20.75 -10.766 1 85.38 179 ASP B C 1
ATOM 5261 O O . ASP B 1 179 ? -15.289 -21.953 -10.828 1 85.38 179 ASP B O 1
ATOM 5265 N N . HIS B 1 180 ? -15.031 -20.109 -9.664 1 91.38 180 HIS B N 1
ATOM 5266 C CA . HIS B 1 180 ? -15.18 -20.797 -8.383 1 91.38 180 HIS B CA 1
ATOM 5267 C C . HIS B 1 180 ? -16.578 -21.375 -8.227 1 91.38 180 HIS B C 1
ATOM 5269 O O . HIS B 1 180 ? -16.75 -22.531 -7.852 1 91.38 180 HIS B O 1
ATOM 5275 N N . LEU B 1 181 ? -17.594 -20.625 -8.531 1 91.62 181 LEU B N 1
ATOM 5276 C CA . LEU B 1 181 ? -18.969 -21.047 -8.289 1 91.62 181 LEU B CA 1
ATOM 5277 C C . LEU B 1 181 ? -19.438 -22.047 -9.344 1 91.62 181 LEU B C 1
ATOM 5279 O O . LEU B 1 181 ? -20.359 -22.812 -9.109 1 91.62 181 LEU B O 1
ATOM 5283 N N . ARG B 1 182 ? -18.781 -22.016 -10.469 1 86 182 ARG B N 1
ATOM 5284 C CA . ARG B 1 182 ? -19.047 -23.062 -11.445 1 86 182 ARG B CA 1
ATOM 5285 C C . ARG B 1 182 ? -18.469 -24.391 -10.984 1 86 182 ARG B C 1
ATOM 5287 O O . ARG B 1 182 ? -19.062 -25.453 -11.219 1 86 182 ARG B O 1
ATOM 5294 N N . THR B 1 183 ? -17.328 -24.297 -10.344 1 84.81 183 THR B N 1
ATOM 5295 C CA . THR B 1 183 ? -16.672 -25.5 -9.812 1 84.81 183 THR B CA 1
ATOM 5296 C C . THR B 1 183 ? -17.406 -26 -8.578 1 84.81 183 THR B C 1
ATOM 5298 O O . THR B 1 183 ? -17.547 -27.219 -8.391 1 84.81 183 THR B O 1
ATOM 5301 N N . TYR B 1 184 ? -17.828 -25.031 -7.773 1 88.69 184 TYR B N 1
ATOM 5302 C CA . TYR B 1 184 ? -18.516 -25.391 -6.543 1 88.69 184 TYR B CA 1
ATOM 5303 C C . TYR B 1 184 ? -19.859 -24.672 -6.441 1 88.69 184 TYR B C 1
ATOM 5305 O O . TYR B 1 184 ? -20.016 -23.75 -5.648 1 88.69 184 TYR B O 1
ATOM 5313 N N . PRO B 1 185 ? -20.875 -25.172 -7.047 1 86.31 185 PRO B N 1
ATOM 5314 C CA . PRO B 1 185 ? -22.172 -24.484 -7.062 1 86.31 185 PRO B CA 1
ATOM 5315 C C . PRO B 1 185 ? -22.844 -24.469 -5.688 1 86.31 185 PRO B C 1
ATOM 5317 O O . PRO B 1 185 ? -23.656 -23.578 -5.414 1 86.31 185 PRO B O 1
ATOM 5320 N N . LYS B 1 186 ? -22.438 -25.312 -4.812 1 85.75 186 LYS B N 1
ATOM 5321 C CA . LYS B 1 186 ? -23.031 -25.359 -3.48 1 85.75 186 LYS B CA 1
ATOM 5322 C C . LYS B 1 186 ? -22.594 -24.156 -2.645 1 85.75 186 LYS B C 1
ATOM 5324 O O . LYS B 1 186 ? -23.219 -23.828 -1.638 1 85.75 186 LYS B O 1
ATOM 5329 N N . ASP B 1 187 ? -21.578 -23.578 -3.127 1 91.19 187 ASP B N 1
ATOM 5330 C CA . ASP B 1 187 ? -21.031 -22.453 -2.383 1 91.19 187 ASP B CA 1
ATOM 5331 C C . ASP B 1 187 ? -21.859 -21.188 -2.609 1 91.19 187 ASP B C 1
ATOM 5333 O O . ASP B 1 187 ? -21.625 -20.156 -1.974 1 91.19 187 ASP B O 1
ATOM 5337 N N . ILE B 1 188 ? -22.875 -21.266 -3.418 1 92.56 188 ILE B N 1
ATOM 5338 C CA . ILE B 1 188 ? -23.688 -20.094 -3.715 1 92.56 188 ILE B CA 1
ATOM 5339 C C . ILE B 1 188 ? -24.359 -19.594 -2.438 1 92.56 188 ILE B C 1
ATOM 5341 O O . ILE B 1 188 ? -24.484 -18.391 -2.227 1 92.56 188 ILE B O 1
ATOM 5345 N N . SER B 1 189 ? -24.734 -20.516 -1.59 1 92.94 189 SER B N 1
ATOM 5346 C CA . SER B 1 189 ? -25.359 -20.125 -0.334 1 92.94 189 SER B CA 1
ATOM 5347 C C . SER B 1 189 ? -24.391 -19.359 0.56 1 92.94 189 SER B C 1
ATOM 5349 O O . SER B 1 189 ? -24.766 -18.375 1.187 1 92.94 189 SER B O 1
ATOM 5351 N N . LEU B 1 190 ? -23.203 -19.859 0.556 1 95 190 LEU B N 1
ATOM 5352 C CA . LEU B 1 190 ? -22.172 -19.188 1.327 1 95 190 LEU B CA 1
ATOM 5353 C C . LEU B 1 190 ? -21.906 -17.781 0.779 1 95 190 LEU B C 1
ATOM 5355 O O . LEU B 1 190 ? -21.797 -16.828 1.543 1 95 190 LEU B O 1
ATOM 5359 N N . TYR B 1 191 ? -21.875 -17.625 -0.48 1 96.38 191 TYR B N 1
ATOM 5360 C CA . TYR B 1 191 ? -21.516 -16.359 -1.094 1 96.38 191 TYR B CA 1
ATOM 5361 C C . TYR B 1 191 ? -22.688 -15.391 -1.094 1 96.38 191 TYR B C 1
ATOM 5363 O O . TYR B 1 191 ? -22.5 -14.18 -1.257 1 96.38 191 TYR B O 1
ATOM 5371 N N . LEU B 1 192 ? -23.906 -15.93 -0.915 1 96.38 192 LEU B N 1
ATOM 5372 C CA . LEU B 1 192 ? -25.031 -15.039 -0.645 1 96.38 192 LEU B CA 1
ATOM 5373 C C . LEU B 1 192 ? -24.891 -14.383 0.722 1 96.38 192 LEU B C 1
ATOM 5375 O O . LEU B 1 192 ? -25.203 -13.203 0.884 1 96.38 192 LEU B O 1
ATOM 5379 N N . LYS B 1 193 ? -24.359 -15.133 1.644 1 96.25 193 LYS B N 1
ATOM 5380 C CA . LYS B 1 193 ? -24.062 -14.562 2.955 1 96.25 193 LYS B CA 1
ATOM 5381 C C . LYS B 1 193 ? -22.906 -13.57 2.877 1 96.25 193 LYS B C 1
ATOM 5383 O O . LYS B 1 193 ? -22.906 -12.555 3.578 1 96.25 193 LYS B O 1
ATOM 5388 N N . VAL B 1 194 ? -21.922 -13.891 2.041 1 97.38 194 VAL B N 1
ATOM 5389 C CA . VAL B 1 194 ? -20.812 -12.977 1.822 1 97.38 194 VAL B CA 1
ATOM 5390 C C . VAL B 1 194 ? -21.328 -11.656 1.246 1 97.38 194 VAL B C 1
ATOM 5392 O O . VAL B 1 194 ? -20.859 -10.586 1.636 1 97.38 194 VAL B O 1
ATOM 5395 N N . GLU B 1 195 ? -22.281 -11.734 0.325 1 97.12 195 GLU B N 1
ATOM 5396 C CA . GLU B 1 195 ? -22.875 -10.547 -0.287 1 97.12 195 GLU B CA 1
ATOM 5397 C C . GLU B 1 195 ? -23.484 -9.633 0.767 1 97.12 195 GLU B C 1
ATOM 5399 O O . GLU B 1 195 ? -23.359 -8.406 0.679 1 97.12 195 GLU B O 1
ATOM 5404 N N . GLU B 1 196 ? -24.078 -10.148 1.79 1 95.81 196 GLU B N 1
ATOM 5405 C CA . GLU B 1 196 ? -24.672 -9.367 2.865 1 95.81 196 GLU B CA 1
ATOM 5406 C C . GLU B 1 196 ? -23.625 -8.57 3.631 1 95.81 196 GLU B C 1
ATOM 5408 O O . GLU B 1 196 ? -23.844 -7.41 3.982 1 95.81 196 GLU B O 1
ATOM 5413 N N . HIS B 1 197 ? -22.547 -9.195 3.805 1 95.38 197 HIS B N 1
ATOM 5414 C CA . HIS B 1 197 ? -21.469 -8.539 4.543 1 95.38 197 HIS B CA 1
ATOM 5415 C C . HIS B 1 197 ? -20.781 -7.48 3.689 1 95.38 197 HIS B C 1
ATOM 5417 O O . HIS B 1 197 ? -20.203 -6.531 4.219 1 95.38 197 HIS B O 1
ATOM 5423 N N . LEU B 1 198 ? -20.859 -7.629 2.361 1 95.88 198 LEU B N 1
ATOM 5424 C CA . LEU B 1 198 ? -20.188 -6.703 1.455 1 95.88 198 LEU B CA 1
ATOM 5425 C C . LEU B 1 198 ? -21.047 -5.469 1.203 1 95.88 198 LEU B C 1
ATOM 5427 O O . LEU B 1 198 ? -20.578 -4.488 0.626 1 95.88 198 LEU B O 1
ATOM 5431 N N . ARG B 1 199 ? -22.297 -5.426 1.629 1 93.5 199 ARG B N 1
ATOM 5432 C CA . ARG B 1 199 ? -23.203 -4.309 1.388 1 93.5 199 ARG B CA 1
ATOM 5433 C C . ARG B 1 199 ? -22.672 -3.029 2.029 1 93.5 199 ARG B C 1
ATOM 5435 O O . ARG B 1 199 ? -22.859 -1.937 1.491 1 93.5 199 ARG B O 1
ATOM 5442 N N . GLY B 1 200 ? -21.969 -3.131 3.076 1 89.88 200 GLY B N 1
ATOM 5443 C CA . GLY B 1 200 ? -21.438 -1.963 3.762 1 89.88 200 GLY B CA 1
ATOM 5444 C C . GLY B 1 200 ? -19.969 -1.731 3.498 1 89.88 200 GLY B C 1
ATOM 5445 O O . GLY B 1 200 ? -19.359 -0.849 4.102 1 89.88 200 GLY B O 1
ATOM 5446 N N . SER B 1 201 ? -19.469 -2.473 2.543 1 93.44 201 SER B N 1
ATOM 5447 C CA . SER B 1 201 ? -18.031 -2.395 2.275 1 93.44 201 SER B CA 1
ATOM 5448 C C . SER B 1 201 ? -17.766 -1.887 0.863 1 93.44 201 SER B C 1
ATOM 5450 O O . SER B 1 201 ? -18.328 -0.881 0.439 1 93.44 201 SER B O 1
ATOM 5452 N N . SER B 1 202 ? -16.922 -2.447 0.101 1 95.19 202 SER B N 1
ATOM 5453 C CA . SER B 1 202 ? -16.547 -1.992 -1.233 1 95.19 202 SER B CA 1
ATOM 5454 C C . SER B 1 202 ? -17.703 -2.154 -2.217 1 95.19 202 SER B C 1
ATOM 5456 O O . SER B 1 202 ? -18.172 -3.271 -2.469 1 95.19 202 SER B O 1
ATOM 5458 N N . PRO B 1 203 ? -18.156 -1.065 -2.725 1 95.69 203 PRO B N 1
ATOM 5459 C CA . PRO B 1 203 ? -19.234 -1.175 -3.711 1 95.69 203 PRO B CA 1
ATOM 5460 C C . PRO B 1 203 ? -18.797 -1.927 -4.969 1 95.69 203 PRO B C 1
ATOM 5462 O O . PRO B 1 203 ? -19.641 -2.521 -5.652 1 95.69 203 PRO B O 1
ATOM 5465 N N . PHE B 1 204 ? -17.594 -1.907 -5.301 1 96.56 204 PHE B N 1
ATOM 5466 C CA . PHE B 1 204 ? -17.078 -2.566 -6.496 1 96.56 204 PHE B CA 1
ATOM 5467 C C . PHE B 1 204 ? -17.062 -4.078 -6.312 1 96.56 204 PHE B C 1
ATOM 5469 O O . PHE B 1 204 ? -17.5 -4.824 -7.184 1 96.56 204 PHE B O 1
ATOM 5476 N N . ALA B 1 205 ? -16.5 -4.512 -5.172 1 97.38 205 ALA B N 1
ATOM 5477 C CA . ALA B 1 205 ? -16.484 -5.941 -4.875 1 97.38 205 ALA B CA 1
ATOM 5478 C C . ALA B 1 205 ? -17.906 -6.492 -4.738 1 97.38 205 ALA B C 1
ATOM 5480 O O . ALA B 1 205 ? -18.188 -7.609 -5.18 1 97.38 205 ALA B O 1
ATOM 5481 N N . HIS B 1 206 ? -18.719 -5.695 -4.086 1 96.88 206 HIS B N 1
ATOM 5482 C CA . HIS B 1 206 ? -20.109 -6.074 -3.926 1 96.88 206 HIS B CA 1
ATOM 5483 C C . HIS B 1 206 ? -20.781 -6.301 -5.281 1 96.88 206 HIS B C 1
ATOM 5485 O O . HIS B 1 206 ? -21.422 -7.332 -5.492 1 96.88 206 HIS B O 1
ATOM 5491 N N . ARG B 1 207 ? -20.641 -5.387 -6.176 1 95.44 207 ARG B N 1
ATOM 5492 C CA . ARG B 1 207 ? -21.234 -5.484 -7.508 1 95.44 207 ARG B CA 1
ATOM 5493 C C . ARG B 1 207 ? -20.625 -6.645 -8.289 1 95.44 207 ARG B C 1
ATOM 5495 O O . ARG B 1 207 ? -21.328 -7.297 -9.07 1 95.44 207 ARG B O 1
ATOM 5502 N N . ALA B 1 208 ? -19.344 -6.852 -8.156 1 95.5 208 ALA B N 1
ATOM 5503 C CA . ALA B 1 208 ? -18.688 -7.977 -8.82 1 95.5 208 ALA B CA 1
ATOM 5504 C C . ALA B 1 208 ? -19.328 -9.305 -8.406 1 95.5 208 ALA B C 1
ATOM 5506 O O . ALA B 1 208 ? -19.578 -10.164 -9.25 1 95.5 208 ALA B O 1
ATOM 5507 N N . LEU B 1 209 ? -19.578 -9.438 -7.117 1 96.75 209 LEU B N 1
ATOM 5508 C CA . LEU B 1 209 ? -20.172 -10.664 -6.609 1 96.75 209 LEU B CA 1
ATOM 5509 C C . LEU B 1 209 ? -21.609 -10.828 -7.121 1 96.75 209 LEU B C 1
ATOM 5511 O O . LEU B 1 209 ? -22 -11.914 -7.551 1 96.75 209 LEU B O 1
ATOM 5515 N N . ILE B 1 210 ? -22.359 -9.742 -7.074 1 95.69 210 ILE B N 1
ATOM 5516 C CA . ILE B 1 210 ? -23.734 -9.789 -7.543 1 95.69 210 ILE B CA 1
ATOM 5517 C C . ILE B 1 210 ? -23.766 -10.18 -9.016 1 95.69 210 ILE B C 1
ATOM 5519 O O . ILE B 1 210 ? -24.594 -11.016 -9.43 1 95.69 210 ILE B O 1
ATOM 5523 N N . HIS B 1 211 ? -22.922 -9.531 -9.766 1 92.88 211 HIS B N 1
ATOM 5524 C CA . HIS B 1 211 ? -22.844 -9.852 -11.188 1 92.88 211 HIS B CA 1
ATOM 5525 C C . HIS B 1 211 ? -22.578 -11.336 -11.398 1 92.88 211 HIS B C 1
ATOM 5527 O O . HIS B 1 211 ? -23.203 -11.961 -12.266 1 92.88 211 HIS B O 1
ATOM 5533 N N . CYS B 1 212 ? -21.719 -11.875 -10.648 1 92.94 212 CYS B N 1
ATOM 5534 C CA . CYS B 1 212 ? -21.359 -13.281 -10.766 1 92.94 212 CYS B CA 1
ATOM 5535 C C . CYS B 1 212 ? -22.547 -14.172 -10.406 1 92.94 212 CYS B C 1
ATOM 5537 O O . CYS B 1 212 ? -22.859 -15.125 -11.125 1 92.94 212 CYS B O 1
ATOM 5539 N N . ILE B 1 213 ? -23.234 -13.875 -9.328 1 94.19 213 ILE B N 1
ATOM 5540 C CA . ILE B 1 213 ? -24.375 -14.68 -8.883 1 94.19 213 ILE B CA 1
ATOM 5541 C C . ILE B 1 213 ? -25.484 -14.633 -9.938 1 94.19 213 ILE B C 1
ATOM 5543 O O . ILE B 1 213 ? -26.125 -15.641 -10.211 1 94.19 213 ILE B O 1
ATOM 5547 N N . ARG B 1 214 ? -25.625 -13.508 -10.523 1 92.31 214 ARG B N 1
ATOM 5548 C CA . ARG B 1 214 ? -26.641 -13.344 -11.555 1 92.31 214 ARG B CA 1
ATOM 5549 C C . ARG B 1 214 ? -26.328 -14.211 -12.773 1 92.31 214 ARG B C 1
ATOM 5551 O O . ARG B 1 214 ? -27.234 -14.75 -13.406 1 92.31 214 ARG B O 1
ATOM 5558 N N . VAL B 1 215 ? -25.109 -14.32 -13.141 1 87.38 215 VAL B N 1
ATOM 5559 C CA . VAL B 1 215 ? -24.688 -15.102 -14.297 1 87.38 215 VAL B CA 1
ATOM 5560 C C . VAL B 1 215 ? -24.828 -16.594 -13.992 1 87.38 215 VAL B C 1
ATOM 5562 O O . VAL B 1 215 ? -25.266 -17.359 -14.852 1 87.38 215 VAL B O 1
ATOM 5565 N N . ILE B 1 216 ? -24.562 -17.047 -12.789 1 88.25 216 ILE B N 1
ATOM 5566 C CA . ILE B 1 216 ? -24.516 -18.453 -12.438 1 88.25 216 ILE B CA 1
ATOM 5567 C C . ILE B 1 216 ? -25.891 -18.953 -12.031 1 88.25 216 ILE B C 1
ATOM 5569 O O . ILE B 1 216 ? -26.312 -20.047 -12.406 1 88.25 216 ILE B O 1
ATOM 5573 N N . ASP B 1 217 ? -26.562 -18.156 -11.227 1 91.62 217 ASP B N 1
ATOM 5574 C CA . ASP B 1 217 ? -27.875 -18.516 -10.711 1 91.62 217 ASP B CA 1
ATOM 5575 C C . ASP B 1 217 ? -28.812 -17.297 -10.703 1 91.62 217 ASP B C 1
ATOM 5577 O O . ASP B 1 217 ? -29.016 -16.672 -9.664 1 91.62 217 ASP B O 1
ATOM 5581 N N . PRO B 1 218 ? -29.453 -17.078 -11.766 1 91.06 218 PRO B N 1
ATOM 5582 C CA . PRO B 1 218 ? -30.344 -15.914 -11.867 1 91.06 218 PRO B CA 1
ATOM 5583 C C . PRO B 1 218 ? -31.469 -15.938 -10.852 1 91.06 218 PRO B C 1
ATOM 5585 O O . PRO B 1 218 ? -31.938 -14.891 -10.406 1 91.06 218 PRO B O 1
ATOM 5588 N N . ASP B 1 219 ? -31.828 -17.062 -10.453 1 90.94 219 ASP B N 1
ATOM 5589 C CA . ASP B 1 219 ? -32.938 -17.172 -9.508 1 90.94 219 ASP B CA 1
ATOM 5590 C C . ASP B 1 219 ? -32.5 -16.719 -8.109 1 90.94 219 ASP B C 1
ATOM 5592 O O . ASP B 1 219 ? -33.281 -16.047 -7.41 1 90.94 219 ASP B O 1
ATOM 5596 N N . ALA B 1 220 ? -31.297 -17.062 -7.824 1 89 220 ALA B N 1
ATOM 5597 C CA . ALA B 1 220 ? -30.781 -16.656 -6.52 1 89 220 ALA B CA 1
ATOM 5598 C C . ALA B 1 220 ? -30.547 -15.156 -6.465 1 89 220 ALA B C 1
ATOM 5600 O O . ALA B 1 220 ? -30.516 -14.562 -5.383 1 89 220 ALA B O 1
ATOM 5601 N N . ALA B 1 221 ? -30.422 -14.531 -7.602 1 89.88 221 ALA B N 1
ATOM 5602 C CA . ALA B 1 221 ? -30.047 -13.125 -7.672 1 89.88 221 ALA B CA 1
ATOM 5603 C C . ALA B 1 221 ? -31.297 -12.234 -7.73 1 89.88 221 ALA B C 1
ATOM 5605 O O . ALA B 1 221 ? -31.172 -11.008 -7.762 1 89.88 221 ALA B O 1
ATOM 5606 N N . GLN B 1 222 ? -32.438 -12.742 -7.707 1 89.56 222 GLN B N 1
ATOM 5607 C CA . GLN B 1 222 ? -33.656 -11.977 -7.902 1 89.56 222 GLN B CA 1
ATOM 5608 C C . GLN B 1 222 ? -33.844 -10.938 -6.801 1 89.56 222 GLN B C 1
ATOM 5610 O O . GLN B 1 222 ? -34.375 -9.852 -7.043 1 89.56 222 GLN B O 1
ATOM 5615 N N . HIS B 1 223 ? -33.281 -11.18 -5.625 1 88.94 223 HIS B N 1
ATOM 5616 C CA . HIS B 1 223 ? -33.469 -10.281 -4.496 1 88.94 223 HIS B CA 1
ATOM 5617 C C . HIS B 1 223 ? -32.312 -9.312 -4.355 1 88.94 223 HIS B C 1
ATOM 5619 O O . HIS B 1 223 ? -32.312 -8.445 -3.482 1 88.94 223 HIS B O 1
ATOM 5625 N N . LEU B 1 224 ? -31.422 -9.477 -5.281 1 91.88 224 LEU B N 1
ATOM 5626 C CA . LEU B 1 224 ? -30.234 -8.633 -5.199 1 91.88 224 LEU B CA 1
ATOM 5627 C C . LEU B 1 224 ? -30.438 -7.34 -5.98 1 91.88 224 LEU B C 1
ATOM 5629 O O . LEU B 1 224 ? -31.203 -7.297 -6.938 1 91.88 224 LEU B O 1
ATOM 5633 N N . PRO B 1 225 ? -29.781 -6.262 -5.516 1 89.5 225 PRO B N 1
ATOM 5634 C CA . PRO B 1 225 ? -29.953 -4.969 -6.18 1 89.5 225 PRO B CA 1
ATOM 5635 C C . PRO B 1 225 ? -29.562 -5.008 -7.656 1 89.5 225 PRO B C 1
ATOM 5637 O O . PRO B 1 225 ? -28.609 -5.699 -8.031 1 89.5 225 PRO B O 1
ATOM 5640 N N . GLN B 1 226 ? -30.281 -4.18 -8.453 1 84.69 226 GLN B N 1
ATOM 5641 C CA . GLN B 1 226 ? -30.031 -4.156 -9.891 1 84.69 226 GLN B CA 1
ATOM 5642 C C . GLN B 1 226 ? -29.328 -2.871 -10.312 1 84.69 226 GLN B C 1
ATOM 5644 O O . GLN B 1 226 ? -28.625 -2.844 -11.32 1 84.69 226 GLN B O 1
ATOM 5649 N N . THR B 1 227 ? -29.609 -1.854 -9.531 1 84.38 227 THR B N 1
ATOM 5650 C CA . THR B 1 227 ? -29.016 -0.567 -9.852 1 84.38 227 THR B CA 1
ATOM 5651 C C . THR B 1 227 ? -28.031 -0.14 -8.758 1 84.38 227 THR B C 1
ATOM 5653 O O . THR B 1 227 ? -28.281 -0.388 -7.578 1 84.38 227 THR B O 1
ATOM 5656 N N . PHE B 1 228 ? -26.969 0.396 -9.336 1 88.5 228 PHE B N 1
ATOM 5657 C CA . PHE B 1 228 ? -25.938 0.817 -8.398 1 88.5 228 PHE B CA 1
ATOM 5658 C C . PHE B 1 228 ? -25.531 2.266 -8.648 1 88.5 228 PHE B C 1
ATOM 5660 O O . PHE B 1 228 ? -25.547 2.73 -9.789 1 88.5 228 PHE B O 1
ATOM 5667 N N . ALA B 1 229 ? -25.281 3 -7.582 1 90.56 229 ALA B N 1
ATOM 5668 C CA . ALA B 1 229 ? -24.719 4.344 -7.691 1 90.56 229 ALA B CA 1
ATOM 5669 C C . ALA B 1 229 ? -23.266 4.297 -8.133 1 90.56 229 ALA B C 1
ATOM 5671 O O . ALA B 1 229 ? -22.594 3.271 -7.977 1 90.56 229 ALA B O 1
ATOM 5672 N N . PRO B 1 230 ? -22.859 5.371 -8.773 1 94.44 230 PRO B N 1
ATOM 5673 C CA . PRO B 1 230 ? -21.438 5.395 -9.125 1 94.44 230 PRO B CA 1
ATOM 5674 C C . PRO B 1 230 ? -20.516 5.129 -7.93 1 94.44 230 PRO B C 1
ATOM 5676 O O . PRO B 1 230 ? -20.688 5.738 -6.871 1 94.44 230 PRO B O 1
ATOM 5679 N N . GLY B 1 231 ? -19.625 4.27 -8.109 1 95.25 231 GLY B N 1
ATOM 5680 C CA . GLY B 1 231 ? -18.781 3.818 -7.02 1 95.25 231 GLY B CA 1
ATOM 5681 C C . GLY B 1 231 ? -17.891 4.914 -6.457 1 95.25 231 GLY B C 1
ATOM 5682 O O . GLY B 1 231 ? -17.578 4.922 -5.266 1 95.25 231 GLY B O 1
ATOM 5683 N N . PHE B 1 232 ? -17.469 5.875 -7.312 1 96.75 232 PHE B N 1
ATOM 5684 C CA . PHE B 1 232 ? -16.547 6.914 -6.887 1 96.75 232 PHE B CA 1
ATOM 5685 C C . PHE B 1 232 ? -17.281 8.195 -6.539 1 96.75 232 PHE B C 1
ATOM 5687 O O . PHE B 1 232 ? -16.672 9.25 -6.355 1 96.75 232 PHE B O 1
ATOM 5694 N N . ALA B 1 233 ? -18.562 8.164 -6.402 1 96.19 233 ALA B N 1
ATOM 5695 C CA . ALA B 1 233 ? -19.375 9.359 -6.156 1 96.19 233 ALA B CA 1
ATOM 5696 C C . ALA B 1 233 ? -18.938 10.055 -4.867 1 96.19 233 ALA B C 1
ATOM 5698 O O . ALA B 1 233 ? -18.938 11.289 -4.789 1 96.19 233 ALA B O 1
ATOM 5699 N N . PHE B 1 234 ? -18.516 9.352 -3.891 1 95.44 234 PHE B N 1
ATOM 5700 C CA . PHE B 1 234 ? -18.203 9.891 -2.572 1 95.44 234 PHE B CA 1
ATOM 5701 C C . PHE B 1 234 ? -17 10.836 -2.643 1 95.44 234 PHE B C 1
ATOM 5703 O O . PHE B 1 234 ? -16.875 11.734 -1.816 1 95.44 234 PHE B O 1
ATOM 5710 N N . ILE B 1 235 ? -16.156 10.664 -3.604 1 96.56 235 ILE B N 1
ATOM 5711 C CA . ILE B 1 235 ? -14.977 11.516 -3.725 1 96.56 235 ILE B CA 1
ATOM 5712 C C . ILE B 1 235 ? -15.117 12.43 -4.938 1 96.56 235 ILE B C 1
ATOM 5714 O O . ILE B 1 235 ? -14.688 13.586 -4.91 1 96.56 235 ILE B O 1
ATOM 5718 N N . ALA B 1 236 ? -15.773 11.969 -5.992 1 96.75 236 ALA B N 1
ATOM 5719 C CA . ALA B 1 236 ? -15.875 12.703 -7.25 1 96.75 236 ALA B CA 1
ATOM 5720 C C . ALA B 1 236 ? -16.766 13.93 -7.094 1 96.75 236 ALA B C 1
ATOM 5722 O O . ALA B 1 236 ? -16.453 15.008 -7.602 1 96.75 236 ALA B O 1
ATOM 5723 N N . GLU B 1 237 ? -17.844 13.797 -6.418 1 95.5 237 GLU B N 1
ATOM 5724 C CA . GLU B 1 237 ? -18.812 14.875 -6.305 1 95.5 237 GLU B CA 1
ATOM 5725 C C . GLU B 1 237 ? -18.219 16.094 -5.598 1 95.5 237 GLU B C 1
ATOM 5727 O O . GLU B 1 237 ? -18.297 17.203 -6.105 1 95.5 237 GLU B O 1
ATOM 5732 N N . PRO B 1 238 ? -17.578 15.844 -4.453 1 94.62 238 PRO B N 1
ATOM 5733 C CA . PRO B 1 238 ? -16.938 17 -3.801 1 94.62 238 PRO B CA 1
ATOM 5734 C C . PRO B 1 238 ? -15.844 17.625 -4.652 1 94.62 238 PRO B C 1
ATOM 5736 O O . PRO B 1 238 ? -15.672 18.844 -4.637 1 94.62 238 PRO B O 1
ATOM 5739 N N . VAL B 1 239 ? -15.078 16.891 -5.383 1 94.31 239 VAL B N 1
ATOM 5740 C CA . VAL B 1 239 ? -14.016 17.406 -6.234 1 94.31 239 VAL B CA 1
ATOM 5741 C C . VAL B 1 239 ? -14.625 18.219 -7.379 1 94.31 239 VAL B C 1
ATOM 5743 O O . VAL B 1 239 ? -14.148 19.312 -7.691 1 94.31 239 VAL B O 1
ATOM 5746 N N . GLN B 1 240 ? -15.656 17.688 -7.977 1 94.25 240 GLN B N 1
ATOM 5747 C CA . GLN B 1 240 ? -16.344 18.375 -9.062 1 94.25 240 GLN B CA 1
ATOM 5748 C C . GLN B 1 240 ? -16.922 19.703 -8.602 1 94.25 240 GLN B C 1
ATOM 5750 O O . GLN B 1 240 ? -16.922 20.688 -9.344 1 94.25 240 GLN B O 1
ATOM 5755 N N . ALA B 1 241 ? -17.375 19.734 -7.422 1 92.75 241 ALA B N 1
ATOM 5756 C CA . ALA B 1 241 ? -17.969 20.953 -6.863 1 92.75 241 ALA B CA 1
ATOM 5757 C C . ALA B 1 241 ? -16.922 22.062 -6.773 1 92.75 241 ALA B C 1
ATOM 5759 O O . ALA B 1 241 ? -17.25 23.234 -6.961 1 92.75 241 ALA B O 1
ATOM 5760 N N . LEU B 1 242 ? -15.68 21.719 -6.527 1 90.56 242 LEU B N 1
ATOM 5761 C CA . LEU B 1 242 ? -14.602 22.688 -6.434 1 90.56 242 LEU B CA 1
ATOM 5762 C C . LEU B 1 242 ? -14.352 23.359 -7.785 1 90.56 242 LEU B C 1
ATOM 5764 O O . LEU B 1 242 ? -13.938 24.516 -7.848 1 90.56 242 LEU B O 1
ATOM 5768 N N . PHE B 1 243 ? -14.57 22.656 -8.836 1 91.75 243 PHE B N 1
ATOM 5769 C CA . PHE B 1 243 ? -14.305 23.188 -10.172 1 91.75 243 PHE B CA 1
ATOM 5770 C C . PHE B 1 243 ? -15.547 23.859 -10.75 1 91.75 243 PHE B C 1
ATOM 5772 O O . PHE B 1 243 ? -15.453 24.609 -11.719 1 91.75 243 PHE B O 1
ATOM 5779 N N . ARG B 1 244 ? -16.641 23.453 -10.195 1 86.81 244 ARG B N 1
ATOM 5780 C CA . ARG B 1 244 ? -17.875 24.078 -10.656 1 86.81 244 ARG B CA 1
ATOM 5781 C C . ARG B 1 244 ? -18 25.5 -10.109 1 86.81 244 ARG B C 1
ATOM 5783 O O . ARG B 1 244 ? -18.375 26.422 -10.844 1 86.81 244 ARG B O 1
ATOM 5790 N N . ASP B 1 245 ? -17.812 25.562 -8.789 1 72.62 245 ASP B N 1
ATOM 5791 C CA . ASP B 1 245 ? -17.984 26.844 -8.117 1 72.62 245 ASP B CA 1
ATOM 5792 C C . ASP B 1 245 ? -16.797 27.766 -8.375 1 72.62 245 ASP B C 1
ATOM 5794 O O . ASP B 1 245 ? -15.648 27.312 -8.375 1 72.62 245 ASP B O 1
ATOM 5798 N N . GLN B 1 246 ? -16.797 28.516 -9.562 1 60.59 246 GLN B N 1
ATOM 5799 C CA . GLN B 1 246 ? -15.781 29.391 -10.164 1 60.59 246 GLN B CA 1
ATOM 5800 C C . GLN B 1 246 ? -14.812 29.906 -9.109 1 60.59 246 GLN B C 1
ATOM 5802 O O . GLN B 1 246 ? -15.062 30.953 -8.5 1 60.59 246 GLN B O 1
ATOM 5807 N N . PRO B 1 247 ? -13.828 28.938 -8.742 1 62.62 247 PRO B N 1
ATOM 5808 C CA . PRO B 1 247 ? -12.805 29.484 -7.844 1 62.62 247 PRO B CA 1
ATOM 5809 C C . PRO B 1 247 ? -11.977 30.594 -8.492 1 62.62 247 PRO B C 1
ATOM 5811 O O . PRO B 1 247 ? -11.945 30.703 -9.719 1 62.62 247 PRO B O 1
ATOM 5814 N N . PRO B 1 248 ? -11.422 31.438 -7.684 1 66 248 PRO B N 1
ATOM 5815 C CA . PRO B 1 248 ? -10.703 32.625 -8.141 1 66 248 PRO B CA 1
ATOM 5816 C C . PRO B 1 248 ? -9.594 32.312 -9.141 1 66 248 PRO B C 1
ATOM 5818 O O . PRO B 1 248 ? -9.367 33.062 -10.094 1 66 248 PRO B O 1
ATOM 5821 N N . SER B 1 249 ? -8.906 31.219 -8.953 1 86.75 249 SER B N 1
ATOM 5822 C CA . SER B 1 249 ? -7.797 30.906 -9.844 1 86.75 249 SER B CA 1
ATOM 5823 C C . SER B 1 249 ? -7.441 29.438 -9.789 1 86.75 249 SER B C 1
ATOM 5825 O O . SER B 1 249 ? -7.758 28.75 -8.82 1 86.75 249 SER B O 1
ATOM 5827 N N . LEU B 1 250 ? -6.965 28.922 -10.852 1 90.81 250 LEU B N 1
ATOM 5828 C CA . LEU B 1 250 ? -6.535 27.531 -10.914 1 90.81 250 LEU B CA 1
ATOM 5829 C C . LEU B 1 250 ? -5.418 27.266 -9.906 1 90.81 250 LEU B C 1
ATOM 5831 O O . LEU B 1 250 ? -5.375 26.203 -9.289 1 90.81 250 LEU B O 1
ATOM 5835 N N . THR B 1 251 ? -4.562 28.266 -9.781 1 90.25 251 THR B N 1
ATOM 5836 C CA . THR B 1 251 ? -3.451 28.125 -8.844 1 90.25 251 THR B CA 1
ATOM 5837 C C . THR B 1 251 ? -3.961 27.891 -7.426 1 90.25 251 THR B C 1
ATOM 5839 O O . THR B 1 251 ? -3.404 27.094 -6.684 1 90.25 251 THR B O 1
ATOM 5842 N N . THR B 1 252 ? -4.988 28.609 -7.082 1 90.06 252 THR B N 1
ATOM 5843 C CA . THR B 1 252 ? -5.59 28.438 -5.766 1 90.06 252 THR B CA 1
ATOM 5844 C C . THR B 1 252 ? -6.215 27.062 -5.621 1 90.06 252 THR B C 1
ATOM 5846 O O . THR B 1 252 ? -6.062 26.406 -4.59 1 90.06 252 THR B O 1
ATOM 5849 N N . ILE B 1 253 ? -6.84 26.609 -6.637 1 92 253 ILE B N 1
ATOM 5850 C CA . ILE B 1 253 ? -7.496 25.297 -6.605 1 92 253 ILE B CA 1
ATOM 5851 C C . ILE B 1 253 ? -6.445 24.203 -6.492 1 92 253 ILE B C 1
ATOM 5853 O O . ILE B 1 253 ? -6.656 23.203 -5.797 1 92 253 ILE B O 1
ATOM 5857 N N . LEU B 1 254 ? -5.398 24.422 -7.18 1 92.94 254 LEU B N 1
ATOM 5858 C CA . LEU B 1 254 ? -4.352 23.406 -7.148 1 92.94 254 LEU B CA 1
ATOM 5859 C C . LEU B 1 254 ? -3.705 23.328 -5.77 1 92.94 254 LEU B C 1
ATOM 5861 O O . LEU B 1 254 ? -3.312 22.25 -5.32 1 92.94 254 LEU B O 1
ATOM 5865 N N . LYS B 1 255 ? -3.578 24.438 -5.113 1 92 255 LYS B N 1
ATOM 5866 C CA . LYS B 1 255 ? -3.092 24.438 -3.736 1 92 255 LYS B CA 1
ATOM 5867 C C . LYS B 1 255 ? -4.051 23.688 -2.818 1 92 255 LYS B C 1
ATOM 5869 O O . LYS B 1 255 ? -3.621 22.875 -1.987 1 92 255 LYS B O 1
ATOM 5874 N N . ILE B 1 256 ? -5.332 23.984 -3.014 1 93.25 256 ILE B N 1
ATOM 5875 C CA . ILE B 1 256 ? -6.352 23.297 -2.234 1 93.25 256 ILE B CA 1
ATOM 5876 C C . ILE B 1 256 ? -6.277 21.797 -2.506 1 93.25 256 ILE B C 1
ATOM 5878 O O . ILE B 1 256 ? -6.301 20.984 -1.574 1 93.25 256 ILE B O 1
ATOM 5882 N N . MET B 1 257 ? -6.121 21.438 -3.748 1 94.38 257 MET B N 1
ATOM 5883 C CA . MET B 1 257 ? -6.062 20.031 -4.137 1 94.38 257 MET B CA 1
ATOM 5884 C C . MET B 1 257 ? -4.836 19.344 -3.537 1 94.38 257 MET B C 1
ATOM 5886 O O . MET B 1 257 ? -4.883 18.172 -3.188 1 94.38 257 MET B O 1
ATOM 5890 N N . SER B 1 258 ? -3.795 20.078 -3.445 1 94.88 258 SER B N 1
ATOM 5891 C CA . SER B 1 258 ? -2.594 19.5 -2.844 1 94.88 258 SER B CA 1
ATOM 5892 C C . SER B 1 258 ? -2.824 19.141 -1.381 1 94.88 258 SER B C 1
ATOM 5894 O O . SER B 1 258 ? -2.346 18.109 -0.909 1 94.88 258 SER B O 1
ATOM 5896 N N . VAL B 1 259 ? -3.51 20 -0.679 1 96.12 259 VAL B N 1
ATOM 5897 C CA . VAL B 1 259 ? -3.832 19.734 0.717 1 96.12 259 VAL B CA 1
ATOM 5898 C C . VAL B 1 259 ? -4.828 18.578 0.8 1 96.12 259 VAL B C 1
ATOM 5900 O O . VAL B 1 259 ? -4.703 17.703 1.658 1 96.12 259 VAL B O 1
ATOM 5903 N N . LEU B 1 260 ? -5.766 18.594 -0.141 1 96.38 260 LEU B N 1
ATOM 5904 C CA . LEU B 1 260 ? -6.762 17.516 -0.167 1 96.38 260 LEU B CA 1
ATOM 5905 C C . LEU B 1 260 ? -6.113 16.172 -0.477 1 96.38 260 LEU B C 1
ATOM 5907 O O . LEU B 1 260 ? -6.59 15.133 -0.024 1 96.38 260 LEU B O 1
ATOM 5911 N N . ALA B 1 261 ?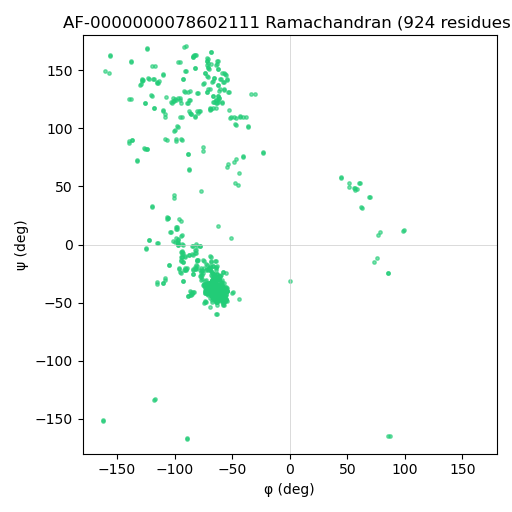 -5.047 16.203 -1.227 1 96.62 261 ALA B N 1
ATOM 5912 C CA . ALA B 1 261 ? -4.324 14.961 -1.512 1 96.62 261 ALA B CA 1
ATOM 5913 C C . ALA B 1 261 ? -3.775 14.344 -0.231 1 96.62 261 ALA B C 1
ATOM 5915 O O . ALA B 1 261 ? -3.795 13.117 -0.071 1 96.62 261 ALA B O 1
ATOM 5916 N N . ILE B 1 262 ? -3.312 15.156 0.654 1 96.06 262 ILE B N 1
ATOM 5917 C CA . ILE B 1 262 ? -2.803 14.672 1.932 1 96.06 262 ILE B CA 1
ATOM 5918 C C . ILE B 1 262 ? -3.951 14.102 2.762 1 96.06 262 ILE B C 1
ATOM 5920 O O . ILE B 1 262 ? -3.824 13.031 3.357 1 96.06 262 ILE B O 1
ATOM 5924 N N . ARG B 1 263 ? -5.031 14.805 2.768 1 95.81 263 ARG B N 1
ATOM 5925 C CA . ARG B 1 263 ? -6.203 14.336 3.498 1 95.81 263 ARG B CA 1
ATOM 5926 C C . ARG B 1 263 ? -6.707 13.016 2.934 1 95.81 263 ARG B C 1
ATOM 5928 O O . ARG B 1 263 ? -7.113 12.125 3.688 1 95.81 263 ARG B O 1
ATOM 5935 N N . PHE B 1 264 ? -6.711 12.969 1.598 1 96.12 264 PHE B N 1
ATOM 5936 C CA . PHE B 1 264 ? -7.109 11.734 0.928 1 96.12 264 PHE B CA 1
ATOM 5937 C C . PHE B 1 264 ? -6.27 10.555 1.411 1 96.12 264 PHE B C 1
ATOM 5939 O O . PHE B 1 264 ? -6.805 9.492 1.734 1 96.12 264 PHE B O 1
ATOM 5946 N N . ARG B 1 265 ? -5.004 10.719 1.473 1 94.81 265 ARG B N 1
ATOM 5947 C CA . ARG B 1 265 ? -4.117 9.656 1.933 1 94.81 265 ARG B CA 1
ATOM 5948 C C . ARG B 1 265 ? -4.367 9.328 3.4 1 94.81 265 ARG B C 1
ATOM 5950 O O . ARG B 1 265 ? -4.441 8.156 3.779 1 94.81 265 ARG B O 1
ATOM 5957 N N . HIS B 1 266 ? -4.527 10.352 4.133 1 93.81 266 HIS B N 1
ATOM 5958 C CA . HIS B 1 266 ? -4.738 10.195 5.566 1 93.81 266 HIS B CA 1
ATOM 5959 C C . HIS B 1 266 ? -6.035 9.445 5.855 1 93.81 266 HIS B C 1
ATOM 5961 O O . HIS B 1 266 ? -6.066 8.547 6.695 1 93.81 266 HIS B O 1
ATOM 5967 N N . ARG B 1 267 ? -7.035 9.75 5.098 1 92.38 267 ARG B N 1
ATOM 5968 C CA . ARG B 1 267 ? -8.367 9.258 5.422 1 92.38 267 ARG B CA 1
ATOM 5969 C C . ARG B 1 267 ? -8.664 7.945 4.703 1 92.38 267 ARG B C 1
ATOM 5971 O O . ARG B 1 267 ? -9.398 7.102 5.215 1 92.38 267 ARG B O 1
ATOM 5978 N N . TYR B 1 268 ? -8.109 7.785 3.555 1 93.12 268 TYR B N 1
ATOM 5979 C CA . TYR B 1 268 ? -8.547 6.652 2.752 1 93.12 268 TYR B CA 1
ATOM 5980 C C . TYR B 1 268 ? -7.414 5.652 2.547 1 93.12 268 TYR B C 1
ATOM 5982 O O . TYR B 1 268 ? -7.648 4.449 2.443 1 93.12 268 TYR B O 1
ATOM 5990 N N . THR B 1 269 ? -6.215 6.109 2.451 1 91.06 269 THR B N 1
ATOM 5991 C CA . THR B 1 269 ? -5.094 5.211 2.211 1 91.06 269 THR B CA 1
ATOM 5992 C C . THR B 1 269 ? -4.574 4.633 3.523 1 91.06 269 THR B C 1
ATOM 5994 O O . THR B 1 269 ? -4.332 3.428 3.625 1 91.06 269 THR B O 1
ATOM 5997 N N . HIS B 1 270 ? -4.477 5.512 4.496 1 90.75 270 HIS B N 1
ATOM 5998 C CA . HIS B 1 270 ? -3.877 5.109 5.762 1 90.75 270 HIS B CA 1
ATOM 5999 C C . HIS B 1 270 ? -4.945 4.812 6.809 1 90.75 270 HIS B C 1
ATOM 6001 O O . HIS B 1 270 ? -4.805 5.195 7.973 1 90.75 270 HIS B O 1
ATOM 6007 N N . CYS B 1 271 ? -6.016 4.188 6.43 1 89.62 271 CYS B N 1
ATOM 6008 C CA . CYS B 1 271 ? -7.086 3.863 7.367 1 89.62 271 CYS B CA 1
ATOM 6009 C C . CYS B 1 271 ? -7.266 2.354 7.488 1 89.62 271 CYS B C 1
ATOM 6011 O O . CYS B 1 271 ? -6.906 1.606 6.574 1 89.62 271 CYS B O 1
ATOM 6013 N N . ALA B 1 272 ? -7.777 1.959 8.641 1 87.81 272 ALA B N 1
ATOM 6014 C CA . ALA B 1 272 ? -8.039 0.542 8.883 1 87.81 272 ALA B CA 1
ATOM 6015 C C . ALA B 1 272 ? -9.258 0.07 8.102 1 87.81 272 ALA B C 1
ATOM 6017 O O . ALA B 1 272 ? -9.258 -1.02 7.523 1 87.81 272 ALA B O 1
ATOM 6018 N N . ARG B 1 273 ? -10.227 0.933 8.133 1 87 273 ARG B N 1
ATOM 6019 C CA . ARG B 1 273 ? -11.469 0.605 7.449 1 87 273 ARG B CA 1
ATOM 6020 C C . ARG B 1 273 ? -11.852 1.696 6.453 1 87 273 ARG B C 1
ATOM 6022 O O . ARG B 1 273 ? -12.008 2.859 6.828 1 87 273 ARG B O 1
ATOM 6029 N N . MET B 1 274 ? -11.969 1.283 5.262 1 91.06 274 MET B N 1
ATOM 6030 C CA . MET B 1 274 ? -12.32 2.223 4.199 1 91.06 274 MET B CA 1
ATOM 6031 C C . MET B 1 274 ? -13.781 2.66 4.32 1 91.06 274 MET B C 1
ATOM 6033 O O . MET B 1 274 ? -14.656 1.837 4.586 1 91.06 274 MET B O 1
ATOM 6037 N N . GLN B 1 275 ? -13.938 3.932 4.25 1 89.25 275 GLN B N 1
ATOM 6038 C CA . GLN B 1 275 ? -15.297 4.469 4.242 1 89.25 275 GLN B CA 1
ATOM 6039 C C . GLN B 1 275 ? -15.75 4.801 2.824 1 89.25 275 GLN B C 1
ATOM 6041 O O . GLN B 1 275 ? -15.75 5.965 2.42 1 89.25 275 GLN B O 1
ATOM 6046 N N . TRP B 1 276 ? -16.359 3.846 2.188 1 92 276 TRP B N 1
ATOM 6047 C CA . TRP B 1 276 ? -16.703 3.957 0.773 1 92 276 TRP B CA 1
ATOM 6048 C C . TRP B 1 276 ? -17.891 4.891 0.575 1 92 276 TRP B C 1
ATOM 6050 O O . TRP B 1 276 ? -18.078 5.434 -0.515 1 92 276 TRP B O 1
ATOM 6060 N N . HIS B 1 277 ? -18.672 5.105 1.637 1 90.5 277 HIS B N 1
ATOM 6061 C CA . HIS B 1 277 ? -19.969 5.734 1.437 1 90.5 277 HIS B CA 1
ATOM 6062 C C . HIS B 1 277 ? -20.031 7.094 2.121 1 90.5 277 HIS B C 1
ATOM 6064 O O . HIS B 1 277 ? -21.062 7.777 2.057 1 90.5 277 HIS B O 1
ATOM 6070 N N . HIS B 1 278 ? -18.953 7.43 2.693 1 91.19 278 HIS B N 1
ATOM 6071 C CA . HIS B 1 278 ? -18.906 8.75 3.305 1 91.19 278 HIS B CA 1
ATOM 6072 C C . HIS B 1 278 ? -18.25 9.766 2.371 1 91.19 278 HIS B C 1
ATOM 6074 O O . HIS B 1 278 ? -17.141 9.531 1.877 1 91.19 278 HIS B O 1
ATOM 6080 N N . PRO B 1 279 ? -18.984 10.805 2.166 1 93.94 279 PRO B N 1
ATOM 6081 C CA . PRO B 1 279 ? -18.422 11.797 1.238 1 93.94 279 PRO B CA 1
ATOM 6082 C C . PRO B 1 279 ? -17.078 12.352 1.7 1 93.94 279 PRO B C 1
ATOM 6084 O O . PRO B 1 279 ? -16.875 12.562 2.898 1 93.94 279 PRO B O 1
ATOM 6087 N N . PHE B 1 280 ? -16.266 12.555 0.747 1 95.75 280 PHE B N 1
ATOM 6088 C CA . PHE B 1 280 ? -14.953 13.141 1.006 1 95.75 280 PHE B CA 1
ATOM 6089 C C . PHE B 1 280 ? -15.094 14.578 1.484 1 95.75 280 PHE B C 1
ATOM 6091 O O . PHE B 1 280 ? -15.742 15.398 0.829 1 95.75 280 PHE B O 1
ATOM 6098 N N . ASP B 1 281 ? -14.562 14.844 2.631 1 93.69 281 ASP B N 1
ATOM 6099 C CA . ASP B 1 281 ? -14.633 16.172 3.213 1 93.69 281 ASP B CA 1
ATOM 6100 C C . ASP B 1 281 ? -13.594 17.109 2.592 1 93.69 281 ASP B C 1
ATOM 6102 O O . ASP B 1 281 ? -12.391 16.922 2.797 1 93.69 281 ASP B O 1
ATOM 6106 N N . THR B 1 282 ? -14.016 18.094 1.881 1 91.75 282 THR B N 1
ATOM 6107 C CA . THR B 1 282 ? -13.086 19.016 1.226 1 91.75 282 THR B CA 1
ATOM 6108 C C . THR B 1 282 ? -12.938 20.297 2.033 1 91.75 282 THR B C 1
ATOM 6110 O O . THR B 1 282 ? -12.242 21.219 1.61 1 91.75 282 THR B O 1
ATOM 6113 N N . SER B 1 283 ? -13.617 20.328 3.184 1 88.5 283 SER B N 1
ATOM 6114 C CA . SER B 1 283 ? -13.508 21.531 4.02 1 88.5 283 SER B CA 1
ATOM 6115 C C . SER B 1 283 ? -12.289 21.453 4.934 1 88.5 283 SER B C 1
ATOM 6117 O O . SER B 1 283 ? -12.227 20.594 5.824 1 88.5 283 SER B O 1
ATOM 6119 N N . ILE B 1 284 ? -11.336 22.281 4.707 1 87.88 284 ILE B N 1
ATOM 6120 C CA . ILE B 1 284 ? -10.141 22.312 5.543 1 87.88 284 ILE B CA 1
ATOM 6121 C C . ILE B 1 284 ? -10.133 23.594 6.375 1 87.88 284 ILE B C 1
ATOM 6123 O O . ILE B 1 284 ? -10.047 24.703 5.832 1 87.88 284 ILE B O 1
ATOM 6127 N N . LEU B 1 285 ? -10.219 23.375 7.59 1 85.06 285 LEU B N 1
ATOM 6128 C CA . LEU B 1 285 ? -10.195 24.531 8.484 1 85.06 285 LEU B CA 1
ATOM 6129 C C . LEU B 1 285 ? -8.914 25.344 8.289 1 85.06 285 LEU B C 1
ATOM 6131 O O . LEU B 1 285 ? -7.84 24.766 8.078 1 85.06 285 LEU B O 1
ATOM 6135 N N . PHE B 1 286 ? -9 26.562 8.305 1 86.12 286 PHE B N 1
ATOM 6136 C CA . PHE B 1 286 ? -7.824 27.422 8.344 1 86.12 286 PHE B CA 1
ATOM 6137 C C . PHE B 1 286 ? -7.293 27.672 6.938 1 86.12 286 PHE B C 1
ATOM 6139 O O . PHE B 1 286 ? -6.672 28.719 6.684 1 86.12 286 PHE B O 1
ATOM 6146 N N . LEU B 1 287 ? -7.551 26.781 5.941 1 87.62 287 LEU B N 1
ATOM 6147 C CA . LEU B 1 287 ? -6.906 26.859 4.637 1 87.62 287 LEU B CA 1
ATOM 6148 C C . LEU B 1 287 ? -7.371 28.094 3.877 1 87.62 287 LEU B C 1
ATOM 6150 O O . LEU B 1 287 ? -6.551 28.859 3.354 1 87.62 287 LEU B O 1
ATOM 6154 N N . GLU B 1 288 ? -8.648 28.312 3.904 1 85.75 288 GLU B N 1
ATOM 6155 C CA . GLU B 1 288 ? -9.195 29.469 3.203 1 85.75 288 GLU B CA 1
ATOM 6156 C C . GLU B 1 288 ? -8.688 30.781 3.816 1 85.75 288 GLU B C 1
ATOM 6158 O O . GLU B 1 288 ? -8.383 31.734 3.098 1 85.75 288 GLU B O 1
ATOM 6163 N N . ASP B 1 289 ? -8.664 30.812 5.102 1 89.94 289 ASP B N 1
ATOM 6164 C CA . ASP B 1 289 ? -8.172 32 5.801 1 89.94 289 ASP B CA 1
ATOM 6165 C C . ASP B 1 289 ? -6.707 32.281 5.453 1 89.94 289 ASP B C 1
ATOM 6167 O O . ASP B 1 289 ? -6.316 33.406 5.25 1 89.94 289 ASP B O 1
ATOM 6171 N N . TYR B 1 290 ? -5.941 31.281 5.383 1 91.31 290 TYR B N 1
ATOM 6172 C CA . TYR B 1 290 ? -4.535 31.406 5.02 1 91.31 290 TYR B CA 1
ATOM 6173 C C . TYR B 1 290 ? -4.387 31.906 3.584 1 91.31 290 TYR B C 1
ATOM 6175 O O . TYR B 1 290 ? -3.605 32.812 3.312 1 91.31 290 TYR B O 1
ATOM 6183 N N . LEU B 1 291 ? -5.145 31.312 2.695 1 88.88 291 LEU B N 1
ATOM 6184 C CA . LEU B 1 291 ? -5.02 31.656 1.283 1 88.88 291 LEU B CA 1
ATOM 6185 C C . LEU B 1 291 ? -5.453 33.094 1.033 1 88.88 291 LEU B C 1
ATOM 6187 O O . LEU B 1 291 ? -4.945 33.75 0.121 1 88.88 291 LEU B O 1
ATOM 6191 N N . ASN B 1 292 ? -6.336 33.562 1.893 1 89.06 292 ASN B N 1
ATOM 6192 C CA . ASN B 1 292 ? -6.852 34.906 1.726 1 89.06 292 ASN B CA 1
ATOM 6193 C C . ASN B 1 292 ? -6.051 35.938 2.545 1 89.06 292 ASN B C 1
ATOM 6195 O O . ASN B 1 292 ? -6.203 37.125 2.365 1 89.06 292 ASN B O 1
ATOM 6199 N N . ALA B 1 293 ? -5.188 35.438 3.416 1 92.5 293 ALA B N 1
ATOM 6200 C CA . ALA B 1 293 ? -4.445 36.312 4.297 1 92.5 293 ALA B CA 1
ATOM 6201 C C . ALA B 1 293 ? -3.326 37.031 3.541 1 92.5 293 ALA B C 1
ATOM 6203 O O . ALA B 1 293 ? -2.648 36.438 2.707 1 92.5 293 ALA B O 1
ATOM 6204 N N . THR B 1 294 ? -3.139 38.281 3.809 1 91.38 294 THR B N 1
ATOM 6205 C CA . THR B 1 294 ? -2.104 39.062 3.154 1 91.38 294 THR B CA 1
ATOM 6206 C C . THR B 1 294 ? -0.798 39 3.943 1 91.38 294 THR B C 1
ATOM 6208 O O . THR B 1 294 ? 0.27 39.312 3.408 1 91.38 294 THR B O 1
ATOM 6211 N N . SER B 1 295 ? -0.884 38.688 5.195 1 95 295 SER B N 1
ATOM 6212 C CA . SER B 1 295 ? 0.259 38.594 6.098 1 95 295 SER B CA 1
ATOM 6213 C C . SER B 1 295 ? -0.047 37.688 7.281 1 95 295 SER B C 1
ATOM 6215 O O . SER B 1 295 ? -1.208 37.344 7.539 1 95 295 SER B O 1
ATOM 6217 N N . PRO B 1 296 ? 0.996 37.25 7.938 1 96.25 296 PRO B N 1
ATOM 6218 C CA . PRO B 1 296 ? 0.763 36.469 9.148 1 96.25 296 PRO B CA 1
ATOM 6219 C C . PRO B 1 296 ? -0.08 37.219 10.18 1 96.25 296 PRO B C 1
ATOM 6221 O O . PRO B 1 296 ? -0.879 36.594 10.891 1 96.25 296 PRO B O 1
ATOM 6224 N N . LYS B 1 297 ? 0.089 38.5 10.211 1 97 297 LYS B N 1
ATOM 6225 C CA . LYS B 1 297 ? -0.685 39.312 11.141 1 97 297 LYS B CA 1
ATOM 6226 C C . LYS B 1 297 ? -2.172 39.281 10.797 1 97 297 LYS B C 1
ATOM 6228 O O . LYS B 1 297 ? -3.02 39.219 11.688 1 97 297 LYS B O 1
ATOM 6233 N N . ASP B 1 298 ? -2.387 39.344 9.555 1 96.44 298 ASP B N 1
ATOM 6234 C CA . ASP B 1 298 ? -3.768 39.281 9.078 1 96.44 298 ASP B CA 1
ATOM 6235 C C . ASP B 1 298 ? -4.422 37.938 9.438 1 96.44 298 ASP B C 1
ATOM 6237 O O . ASP B 1 298 ? -5.574 37.906 9.867 1 96.44 298 ASP B O 1
ATOM 6241 N N . LEU B 1 299 ? -3.723 36.938 9.234 1 96.31 299 LEU B N 1
ATOM 6242 C CA . LEU B 1 299 ? -4.234 35.625 9.586 1 96.31 299 LEU B CA 1
ATOM 6243 C C . LEU B 1 299 ? -4.488 35.5 11.086 1 96.31 299 LEU B C 1
ATOM 6245 O O . LEU B 1 299 ? -5.531 35 11.508 1 96.31 299 LEU B O 1
ATOM 6249 N N . ALA B 1 300 ? -3.561 35.969 11.859 1 97.5 300 ALA B N 1
ATOM 6250 C CA . ALA B 1 300 ? -3.688 35.906 13.312 1 97.5 300 ALA B CA 1
ATOM 6251 C C . ALA B 1 300 ? -4.914 36.688 13.781 1 97.5 300 ALA B C 1
ATOM 6253 O O . ALA B 1 300 ? -5.613 36.25 14.703 1 97.5 300 ALA B O 1
ATOM 6254 N N . ARG B 1 301 ? -5.125 37.812 13.141 1 96.75 301 ARG B N 1
ATOM 6255 C CA . ARG B 1 301 ? -6.285 38.625 13.484 1 96.75 301 ARG B CA 1
ATOM 6256 C C . ARG B 1 301 ? -7.582 37.875 13.18 1 96.75 301 ARG B C 1
ATOM 6258 O O . ARG B 1 301 ? -8.516 37.906 13.984 1 96.75 301 ARG B O 1
ATOM 6265 N N . THR B 1 302 ? -7.617 37.312 12.055 1 95.69 302 THR B N 1
ATOM 6266 C CA . THR B 1 302 ? -8.805 36.562 11.656 1 95.69 302 THR B CA 1
ATOM 6267 C C . THR B 1 302 ? -9.07 35.406 12.617 1 95.69 302 THR B C 1
ATOM 6269 O O . THR B 1 302 ? -10.203 35.219 13.055 1 95.69 302 THR B O 1
ATOM 6272 N N . LEU B 1 303 ? -8.039 34.688 12.969 1 96.31 303 LEU B N 1
ATOM 6273 C CA . LEU B 1 303 ? -8.172 33.562 13.891 1 96.31 303 LEU B CA 1
ATOM 6274 C C . LEU B 1 303 ? -8.625 34.031 15.273 1 96.31 303 LEU B C 1
ATOM 6276 O O . LEU B 1 303 ? -9.438 33.375 15.922 1 96.31 303 LEU B O 1
ATOM 6280 N N . THR B 1 304 ? -8.102 35.125 15.656 1 96.88 304 THR B N 1
ATOM 6281 C CA . THR B 1 304 ? -8.43 35.656 16.969 1 96.88 304 THR B CA 1
ATOM 6282 C C . THR B 1 304 ? -9.898 36.094 17.016 1 96.88 304 THR B C 1
ATOM 6284 O O . THR B 1 304 ? -10.594 35.812 18 1 96.88 304 THR B O 1
ATOM 6287 N N . ARG B 1 305 ? -10.32 36.688 15.977 1 95.31 305 ARG B N 1
ATOM 6288 C CA . ARG B 1 305 ? -11.719 37.094 15.914 1 95.31 305 ARG B CA 1
ATOM 6289 C C . ARG B 1 305 ? -12.648 35.906 15.953 1 95.31 305 ARG B C 1
ATOM 6291 O O . ARG B 1 305 ? -13.656 35.906 16.672 1 95.31 305 ARG B O 1
ATOM 6298 N N . THR B 1 306 ? -12.328 34.938 15.211 1 93.88 306 THR B N 1
ATOM 6299 C CA . THR B 1 306 ? -13.125 33.719 15.172 1 93.88 306 THR B CA 1
ATOM 6300 C C . THR B 1 306 ? -13.156 33.031 16.547 1 93.88 306 THR B C 1
ATOM 6302 O O . THR B 1 306 ? -14.211 32.594 17 1 93.88 306 THR B O 1
ATOM 6305 N N . ASP B 1 307 ? -12.023 32.969 17.219 1 94.94 307 ASP B N 1
ATOM 6306 C CA . ASP B 1 307 ? -11.945 32.344 18.531 1 94.94 307 ASP B CA 1
ATOM 6307 C C . ASP B 1 307 ? -12.695 33.125 19.578 1 94.94 307 ASP B C 1
ATOM 6309 O O . ASP B 1 307 ? -13.297 32.562 20.5 1 94.94 307 ASP B O 1
ATOM 6313 N N . GLU B 1 308 ? -12.594 34.469 19.469 1 93.69 308 GLU B N 1
ATOM 6314 C CA . GLU B 1 308 ? -13.344 35.312 20.391 1 93.69 308 GLU B CA 1
ATOM 6315 C C . GLU B 1 308 ? -14.844 35.031 20.312 1 93.69 308 GLU B C 1
ATOM 6317 O O . GLU B 1 308 ? -15.523 34.969 21.344 1 93.69 308 GLU B O 1
ATOM 6322 N N . LEU B 1 309 ? -15.289 34.781 19.156 1 91.38 309 LEU B N 1
ATOM 6323 C CA . LEU B 1 309 ? -16.703 34.469 18.938 1 91.38 309 LEU B CA 1
ATOM 6324 C C . LEU B 1 309 ? -17.031 33.062 19.484 1 91.38 309 LEU B C 1
ATOM 6326 O O . LEU B 1 309 ? -18.047 32.906 20.141 1 91.38 309 LEU B O 1
ATOM 6330 N N . ASP B 1 310 ? -16.234 32.125 19.281 1 90.25 310 ASP B N 1
ATOM 6331 C CA . ASP B 1 310 ? -16.453 30.75 19.719 1 90.25 310 ASP B CA 1
ATOM 6332 C C . ASP B 1 310 ? -16.438 30.625 21.234 1 90.25 310 ASP B C 1
ATOM 6334 O O . ASP B 1 310 ? -17.156 29.812 21.812 1 90.25 310 ASP B O 1
ATOM 6338 N N . PHE B 1 311 ? -15.578 31.453 21.906 1 91.75 311 PHE B N 1
ATOM 6339 C CA . PHE B 1 311 ? -15.406 31.359 23.344 1 91.75 311 PHE B CA 1
ATOM 6340 C C . PHE B 1 311 ? -16.375 32.281 24.078 1 91.75 311 PHE B C 1
ATOM 6342 O O . PHE B 1 311 ? -16.469 32.25 25.297 1 91.75 311 PHE B O 1
ATOM 6349 N N . SER B 1 312 ? -17.078 33.188 23.328 1 87.5 312 SER B N 1
ATOM 6350 C CA . SER B 1 312 ? -18 34.125 23.953 1 87.5 312 SER B CA 1
ATOM 6351 C C . SER B 1 312 ? -19.109 33.375 24.688 1 87.5 312 SER B C 1
ATOM 6353 O O . SER B 1 312 ? -19.609 33.875 25.719 1 87.5 312 SER B O 1
ATOM 6355 N N . GLY B 1 313 ? -19.453 32.188 24.297 1 82.12 313 GLY B N 1
ATOM 6356 C CA . GLY B 1 313 ? -20.516 31.438 24.953 1 82.12 313 GLY B CA 1
ATOM 6357 C C . GLY B 1 313 ? -20.016 30.5 26.031 1 82.12 313 GLY B C 1
ATOM 6358 O O . GLY B 1 313 ? -20.812 29.859 26.719 1 82.12 313 GLY B O 1
ATOM 6359 N N . LEU B 1 314 ? -18.766 30.578 26.375 1 88.5 314 LEU B N 1
ATOM 6360 C CA . LEU B 1 314 ? -18.203 29.656 27.359 1 88.5 314 LEU B CA 1
ATOM 6361 C C . LEU B 1 314 ? -18.391 30.188 28.781 1 88.5 314 LEU B C 1
ATOM 6363 O O . LEU B 1 314 ? -18.047 31.344 29.062 1 88.5 314 LEU B O 1
ATOM 6367 N N . ALA B 1 315 ? -19.016 29.375 29.594 1 86.94 315 ALA B N 1
ATOM 6368 C CA . ALA B 1 315 ? -19.281 29.766 30.984 1 86.94 315 ALA B CA 1
ATOM 6369 C C . ALA B 1 315 ? -18.703 28.734 31.953 1 86.94 315 ALA B C 1
ATOM 6371 O O . ALA B 1 315 ? -18.281 27.656 31.562 1 86.94 315 ALA B O 1
ATOM 6372 N N . ARG B 1 316 ? -18.75 29.219 33.156 1 87.25 316 ARG B N 1
ATOM 6373 C CA . ARG B 1 316 ? -18.25 28.375 34.219 1 87.25 316 ARG B CA 1
ATOM 6374 C C . ARG B 1 316 ? -18.938 27.016 34.25 1 87.25 316 ARG B C 1
ATOM 6376 O O . ARG B 1 316 ? -18.297 25.984 34.375 1 87.25 316 ARG B O 1
ATOM 6383 N N . GLN B 1 317 ? -20.141 27.031 34 1 87.31 317 GLN B N 1
ATOM 6384 C CA . GLN B 1 317 ? -20.938 25.812 34.062 1 87.31 317 GLN B CA 1
ATOM 6385 C C . GLN B 1 317 ? -20.5 24.812 32.969 1 87.31 317 GLN B C 1
ATOM 6387 O O . GLN B 1 317 ? -20.547 23.609 33.188 1 87.31 317 GLN B O 1
ATOM 6392 N N . ASN B 1 318 ? -20.078 25.312 31.859 1 90.06 318 ASN B N 1
ATOM 6393 C CA . ASN B 1 318 ? -19.625 24.453 30.766 1 90.06 318 ASN B CA 1
ATOM 6394 C C . ASN B 1 318 ? -18.375 23.656 31.156 1 90.06 318 ASN B C 1
ATOM 6396 O O . ASN B 1 318 ? -18.25 22.484 30.828 1 90.06 318 ASN B O 1
ATOM 6400 N N . ILE B 1 319 ? -17.5 24.297 31.844 1 87.62 319 ILE B N 1
ATOM 6401 C CA . ILE B 1 319 ? -16.234 23.703 32.219 1 87.62 319 ILE B CA 1
ATOM 6402 C C . ILE B 1 319 ? -16.453 22.656 33.312 1 87.62 319 ILE B C 1
ATOM 6404 O O . ILE B 1 319 ? -15.891 21.562 33.281 1 87.62 319 ILE B O 1
ATOM 6408 N N . VAL B 1 320 ? -17.375 23.047 34.25 1 85.44 320 VAL B N 1
ATOM 6409 C CA . VAL B 1 320 ? -17.641 22.172 35.406 1 85.44 320 VAL B CA 1
ATOM 6410 C C . VAL B 1 320 ? -18.312 20.891 34.938 1 85.44 320 VAL B C 1
ATOM 6412 O O . VAL B 1 320 ? -17.984 19.797 35.406 1 85.44 320 VAL B O 1
ATOM 6415 N N . THR B 1 321 ? -19.188 21 34 1 86.44 321 THR B N 1
ATOM 6416 C CA . THR B 1 321 ? -19.953 19.844 33.562 1 86.44 321 THR B CA 1
ATOM 6417 C C . THR B 1 321 ? -19.297 19.172 32.375 1 86.44 321 THR B C 1
ATOM 6419 O O . THR B 1 321 ? -19.672 18.062 31.969 1 86.44 321 THR B O 1
ATOM 6422 N N . ASN B 1 322 ? -18.234 19.812 31.891 1 85.44 322 ASN B N 1
ATOM 6423 C CA . ASN B 1 322 ? -17.594 19.281 30.688 1 85.44 322 ASN B CA 1
ATOM 6424 C C . ASN B 1 322 ? -18.625 18.891 29.625 1 85.44 322 ASN B C 1
ATOM 6426 O O . ASN B 1 322 ? -18.656 17.75 29.172 1 85.44 322 ASN B O 1
ATOM 6430 N N . ASP B 1 323 ? -19.438 19.859 29.234 1 87.75 323 ASP B N 1
ATOM 6431 C CA . ASP B 1 323 ? -20.625 19.594 28.422 1 87.75 323 ASP B CA 1
ATOM 6432 C C . ASP B 1 323 ? -20.281 19.641 26.938 1 87.75 323 ASP B C 1
ATOM 6434 O O . ASP B 1 323 ? -19.109 19.641 26.562 1 87.75 323 ASP B O 1
ATOM 6438 N N . ILE B 1 324 ? -21.281 19.688 26.094 1 88.25 324 ILE B N 1
ATOM 6439 C CA . ILE B 1 324 ? -21.172 19.594 24.641 1 88.25 324 ILE B CA 1
ATOM 6440 C C . ILE B 1 324 ? -20.438 20.812 24.094 1 88.25 324 ILE B C 1
ATOM 6442 O O . ILE B 1 324 ? -19.703 20.719 23.109 1 88.25 324 ILE B O 1
ATOM 6446 N N . PHE B 1 325 ? -20.578 21.922 24.828 1 90.56 325 PHE B N 1
ATOM 6447 C CA . PHE B 1 325 ? -19.938 23.156 24.375 1 90.56 325 PHE B CA 1
ATOM 6448 C C . PHE B 1 325 ? -18.422 23.047 24.484 1 90.56 325 PHE B C 1
ATOM 6450 O O . PHE B 1 325 ? -17.703 23.422 23.547 1 90.56 325 PHE B O 1
ATOM 6457 N N . VAL B 1 326 ? -17.953 22.578 25.562 1 90.56 326 VAL B N 1
ATOM 6458 C CA . VAL B 1 326 ? -16.531 22.375 25.781 1 90.56 326 VAL B CA 1
ATOM 6459 C C . VAL B 1 326 ? -15.984 21.344 24.797 1 90.56 326 VAL B C 1
ATOM 6461 O O . VAL B 1 326 ? -14.914 21.516 24.219 1 90.56 326 VAL B O 1
ATOM 6464 N N . GLN B 1 327 ? -16.766 20.375 24.562 1 90.25 327 GLN B N 1
ATOM 6465 C CA . GLN B 1 327 ? -16.359 19.312 23.641 1 90.25 327 GLN B CA 1
ATOM 6466 C C . GLN B 1 327 ? -16.219 19.859 22.219 1 90.25 327 GLN B C 1
ATOM 6468 O O . GLN B 1 327 ? -15.344 19.438 21.469 1 90.25 327 GLN B O 1
ATOM 6473 N N . ALA B 1 328 ? -17.078 20.688 21.859 1 92 328 ALA B N 1
ATOM 6474 C CA . ALA B 1 328 ? -17.031 21.297 20.531 1 92 328 ALA B CA 1
ATOM 6475 C C . ALA B 1 328 ? -15.742 22.109 20.359 1 92 328 ALA B C 1
ATOM 6477 O O . ALA B 1 328 ? -15.133 22.078 19.281 1 92 328 ALA B O 1
ATOM 6478 N N . ILE B 1 329 ? -15.367 22.859 21.406 1 93.38 329 ILE B N 1
ATOM 6479 C CA . ILE B 1 329 ? -14.148 23.656 21.359 1 93.38 329 ILE B CA 1
ATOM 6480 C C . ILE B 1 329 ? -12.93 22.75 21.234 1 93.38 329 ILE B C 1
ATOM 6482 O O . ILE B 1 329 ? -12.016 23.031 20.469 1 93.38 329 ILE B O 1
ATOM 6486 N N . LEU B 1 330 ? -12.984 21.703 21.953 1 92.25 330 LEU B N 1
ATOM 6487 C CA . LEU B 1 330 ? -11.875 20.75 21.922 1 92.25 330 LEU B CA 1
ATOM 6488 C C . LEU B 1 330 ? -11.781 20.078 20.562 1 92.25 330 LEU B C 1
ATOM 6490 O O . LEU B 1 330 ? -10.688 19.875 20.031 1 92.25 330 LEU B O 1
ATOM 6494 N N . THR B 1 331 ? -12.898 19.719 20.016 1 91.81 331 THR B N 1
ATOM 6495 C CA . THR B 1 331 ? -12.938 19.094 18.688 1 91.81 331 THR B CA 1
ATOM 6496 C C . THR B 1 331 ? -12.391 20.031 17.625 1 91.81 331 THR B C 1
ATOM 6498 O O . THR B 1 331 ? -11.648 19.625 16.734 1 91.81 331 THR B O 1
ATOM 6501 N N . ASN B 1 332 ? -12.82 21.219 17.766 1 93.38 332 ASN B N 1
ATOM 6502 C CA . ASN B 1 332 ? -12.328 22.234 16.828 1 93.38 332 ASN B CA 1
ATOM 6503 C C . ASN B 1 332 ? -10.805 22.375 16.906 1 93.38 332 ASN B C 1
ATOM 6505 O O . ASN B 1 332 ? -10.141 22.562 15.891 1 93.38 332 ASN B O 1
ATOM 6509 N N . TRP B 1 333 ? -10.281 22.359 18.094 1 94.81 333 TRP B N 1
ATOM 6510 C CA . TRP B 1 333 ? -8.836 22.453 18.297 1 94.81 333 TRP B CA 1
ATOM 6511 C C . TRP B 1 333 ? -8.125 21.297 17.594 1 94.81 333 TRP B C 1
ATOM 6513 O O . TRP B 1 333 ? -7.121 21.5 16.906 1 94.81 333 TRP B O 1
ATOM 6523 N N . HIS B 1 334 ? -8.664 20.156 17.719 1 92.75 334 HIS B N 1
ATOM 6524 C CA . HIS B 1 334 ? -8.062 18.969 17.109 1 92.75 334 HIS B CA 1
ATOM 6525 C C . HIS B 1 334 ? -8.148 19.031 15.594 1 92.75 334 HIS B C 1
ATOM 6527 O O . HIS B 1 334 ? -7.188 18.703 14.898 1 92.75 334 HIS B O 1
ATOM 6533 N N . GLU B 1 335 ? -9.25 19.469 15.117 1 93.81 335 GLU B N 1
ATOM 6534 C CA . GLU B 1 335 ? -9.43 19.594 13.68 1 93.81 335 GLU B CA 1
ATOM 6535 C C . GLU B 1 335 ? -8.477 20.625 13.086 1 93.81 335 GLU B C 1
ATOM 6537 O O . GLU B 1 335 ? -7.926 20.422 12.008 1 93.81 335 GLU B O 1
ATOM 6542 N N . LEU B 1 336 ? -8.359 21.719 13.812 1 95.94 336 LEU B N 1
ATOM 6543 C CA . LEU B 1 336 ? -7.434 22.75 13.375 1 95.94 336 LEU B CA 1
ATOM 6544 C C . LEU B 1 336 ? -6.004 22.234 13.352 1 95.94 336 LEU B C 1
ATOM 6546 O O . LEU B 1 336 ? -5.262 22.469 12.398 1 95.94 336 LEU B O 1
ATOM 6550 N N . THR B 1 337 ? -5.617 21.516 14.359 1 95.62 337 THR B N 1
ATOM 6551 C CA . THR B 1 337 ? -4.289 20.906 14.438 1 95.62 337 THR B CA 1
ATOM 6552 C C . THR B 1 337 ? -4.035 20 13.242 1 95.62 337 THR B C 1
ATOM 6554 O O . THR B 1 337 ? -2.986 20.078 12.602 1 95.62 337 THR B O 1
ATOM 6557 N N . THR B 1 338 ? -4.992 19.203 12.922 1 94.62 338 THR B N 1
ATOM 6558 C CA . THR B 1 338 ? -4.871 18.281 11.805 1 94.62 338 THR B CA 1
ATOM 6559 C C . THR B 1 338 ? -4.793 19.031 10.477 1 94.62 338 THR B C 1
ATOM 6561 O O . THR B 1 338 ? -3.994 18.688 9.602 1 94.62 338 THR B O 1
ATOM 6564 N N . SER B 1 339 ? -5.625 20.016 10.391 1 96.38 339 SER B N 1
ATOM 6565 C CA . SER B 1 339 ? -5.633 20.812 9.172 1 96.38 339 SER B CA 1
ATOM 6566 C C . SER B 1 339 ? -4.293 21.5 8.953 1 96.38 339 SER B C 1
ATOM 6568 O O . SER B 1 339 ? -3.822 21.625 7.82 1 96.38 339 SER B O 1
ATOM 6570 N N . VAL B 1 340 ? -3.721 21.984 9.992 1 96.75 340 VAL B N 1
ATOM 6571 C CA . VAL B 1 340 ? -2.424 22.656 9.898 1 96.75 340 VAL B CA 1
ATOM 6572 C C . VAL B 1 340 ? -1.364 21.656 9.438 1 96.75 340 VAL B C 1
ATOM 6574 O O . VAL B 1 340 ? -0.55 21.969 8.562 1 96.75 340 VAL B O 1
ATOM 6577 N N . TRP B 1 341 ? -1.386 20.516 10 1 95.5 341 TRP B N 1
ATOM 6578 C CA . TRP B 1 341 ? -0.464 19.469 9.57 1 95.5 341 TRP B CA 1
ATOM 6579 C C . TRP B 1 341 ? -0.644 19.156 8.086 1 95.5 341 TRP B C 1
ATOM 6581 O O . TRP B 1 341 ? 0.335 19.062 7.344 1 95.5 341 TRP B O 1
ATOM 6591 N N . GLU B 1 342 ? -1.89 18.984 7.66 1 96.44 342 GLU B N 1
ATOM 6592 C CA . GLU B 1 342 ? -2.18 18.672 6.262 1 96.44 342 GLU B CA 1
ATOM 6593 C C . GLU B 1 342 ? -1.643 19.766 5.336 1 96.44 342 GLU B C 1
ATOM 6595 O O . GLU B 1 342 ? -1.062 19.469 4.293 1 96.44 342 GLU B O 1
ATOM 6600 N N . CYS B 1 343 ? -1.839 20.969 5.758 1 96 343 CYS B N 1
ATOM 6601 C CA . CYS B 1 343 ? -1.396 22.109 4.961 1 96 343 CYS B CA 1
ATOM 6602 C C . CYS B 1 343 ? 0.125 22.141 4.871 1 96 343 CYS B C 1
ATOM 6604 O O . CYS B 1 343 ? 0.681 22.344 3.789 1 96 343 CYS B O 1
ATOM 6606 N N . CYS B 1 344 ? 0.804 21.922 5.996 1 95.06 344 CYS B N 1
ATOM 6607 C CA . CYS B 1 344 ? 2.262 21.969 6.016 1 95.06 344 CYS B CA 1
ATOM 6608 C C . CYS B 1 344 ? 2.844 20.828 5.191 1 95.06 344 CYS B C 1
ATOM 6610 O O . CYS B 1 344 ? 3.875 20.984 4.535 1 95.06 344 CYS B O 1
ATOM 6612 N N . ALA B 1 345 ? 2.232 19.703 5.242 1 93.56 345 ALA B N 1
ATOM 6613 C CA . ALA B 1 345 ? 2.701 18.531 4.492 1 93.56 345 ALA B CA 1
ATOM 6614 C C . ALA B 1 345 ? 2.557 18.766 2.99 1 93.56 345 ALA B C 1
ATOM 6616 O O . ALA B 1 345 ? 3.398 18.312 2.207 1 93.56 345 ALA B O 1
ATOM 6617 N N . ALA B 1 346 ? 1.498 19.438 2.6 1 94 346 ALA B N 1
ATOM 6618 C CA . ALA B 1 346 ? 1.209 19.656 1.185 1 94 346 ALA B CA 1
ATOM 6619 C C . ALA B 1 346 ? 1.979 20.859 0.648 1 94 346 ALA B C 1
ATOM 6621 O O . ALA B 1 346 ? 2.43 20.844 -0.5 1 94 346 ALA B O 1
ATOM 6622 N N . LEU B 1 347 ? 2.012 21.906 1.516 1 93.56 347 LEU B N 1
ATOM 6623 C CA . LEU B 1 347 ? 2.633 23.172 1.153 1 93.56 347 LEU B CA 1
ATOM 6624 C C . LEU B 1 347 ? 3.711 23.562 2.16 1 93.56 347 LEU B C 1
ATOM 6626 O O . LEU B 1 347 ? 3.523 24.484 2.957 1 93.56 347 LEU B O 1
ATOM 6630 N N . PRO B 1 348 ? 4.848 23.031 2.023 1 90.44 348 PRO B N 1
ATOM 6631 C CA . PRO B 1 348 ? 5.887 23.266 3.027 1 90.44 348 PRO B CA 1
ATOM 6632 C C . PRO B 1 348 ? 6.305 24.734 3.105 1 90.44 348 PRO B C 1
ATOM 6634 O O . PRO B 1 348 ? 6.801 25.188 4.141 1 90.44 348 PRO B O 1
ATOM 6637 N N . ASP B 1 349 ? 6.055 25.469 2.104 1 89.5 349 ASP B N 1
ATOM 6638 C CA . ASP B 1 349 ? 6.43 26.891 2.076 1 89.5 349 ASP B CA 1
ATOM 6639 C C . ASP B 1 349 ? 5.586 27.703 3.055 1 89.5 349 ASP B C 1
ATOM 6641 O O . ASP B 1 349 ? 5.918 28.844 3.369 1 89.5 349 ASP B O 1
ATOM 6645 N N . ILE B 1 350 ? 4.543 27.125 3.623 1 93.5 350 ILE B N 1
ATOM 6646 C CA . ILE B 1 350 ? 3.645 27.812 4.543 1 93.5 350 ILE B CA 1
ATOM 6647 C C . ILE B 1 350 ? 4.266 27.859 5.938 1 93.5 350 ILE B C 1
ATOM 6649 O O . ILE B 1 350 ? 3.842 28.641 6.793 1 93.5 350 ILE B O 1
ATOM 6653 N N . VAL B 1 351 ? 5.289 27.078 6.188 1 94.19 351 VAL B N 1
ATOM 6654 C CA . VAL B 1 351 ? 5.809 26.828 7.527 1 94.19 351 VAL B CA 1
ATOM 6655 C C . VAL B 1 351 ? 6.363 28.109 8.125 1 94.19 351 VAL B C 1
ATOM 6657 O O . VAL B 1 351 ? 5.98 28.5 9.234 1 94.19 351 VAL B O 1
ATOM 6660 N N . PRO B 1 352 ? 7.18 28.875 7.375 1 95.19 352 PRO B N 1
ATOM 6661 C CA . PRO B 1 352 ? 7.656 30.141 7.961 1 95.19 352 PRO B CA 1
ATOM 6662 C C . PRO B 1 352 ? 6.527 31.125 8.258 1 95.19 352 PRO B C 1
ATOM 6664 O O . PRO B 1 352 ? 6.578 31.844 9.258 1 95.19 352 PRO B O 1
ATOM 6667 N N . PHE B 1 353 ? 5.598 31.141 7.391 1 95.69 353 PHE B N 1
ATOM 6668 C CA . PHE B 1 353 ? 4.422 31.984 7.559 1 95.69 353 PHE B CA 1
ATOM 6669 C C . PHE B 1 353 ? 3.682 31.641 8.844 1 95.69 353 PHE B C 1
ATOM 6671 O O . PHE B 1 353 ? 3.312 32.531 9.609 1 95.69 353 PHE B O 1
ATOM 6678 N N . LEU B 1 354 ? 3.506 30.391 9.133 1 96.25 354 LEU B N 1
ATOM 6679 C CA . LEU B 1 354 ? 2.783 29.922 10.312 1 96.25 354 LEU B CA 1
ATOM 6680 C C . LEU B 1 354 ? 3.611 30.141 11.578 1 96.25 354 LEU B C 1
ATOM 6682 O O . LEU B 1 354 ? 3.062 30.406 12.641 1 96.25 354 LEU B O 1
ATOM 6686 N N . GLN B 1 355 ? 4.887 30.016 11.43 1 96.5 355 GLN B N 1
ATOM 6687 C CA . GLN B 1 355 ? 5.766 30.281 12.57 1 96.5 355 GLN B CA 1
ATOM 6688 C C . GLN B 1 355 ? 5.609 31.719 13.055 1 96.5 355 GLN B C 1
ATOM 6690 O O . GLN B 1 355 ? 5.469 31.969 14.25 1 96.5 355 GLN B O 1
ATOM 6695 N N . GLU B 1 356 ? 5.648 32.562 12.109 1 97.19 356 GLU B N 1
ATOM 6696 C CA . GLU B 1 356 ? 5.449 33.969 12.453 1 97.19 356 GLU B CA 1
ATOM 6697 C C . GLU B 1 356 ? 4.059 34.188 13.023 1 97.19 356 GLU B C 1
ATOM 6699 O O . GLU B 1 356 ? 3.893 34.969 13.969 1 97.19 356 GLU B O 1
ATOM 6704 N N . CYS B 1 357 ? 3.105 33.531 12.469 1 97.31 357 CYS B N 1
ATOM 6705 C CA . CYS B 1 357 ? 1.731 33.656 12.938 1 97.31 357 CYS B CA 1
ATOM 6706 C C . CYS B 1 357 ? 1.611 33.25 14.398 1 97.31 357 CYS B C 1
ATOM 6708 O O . CYS B 1 357 ? 0.879 33.844 15.172 1 97.31 357 CYS B O 1
ATOM 6710 N N . THR B 1 358 ? 2.295 32.219 14.789 1 97.69 358 THR B N 1
ATOM 6711 C CA . THR B 1 358 ? 2.234 31.734 16.156 1 97.69 358 THR B CA 1
ATOM 6712 C C . THR B 1 358 ? 2.771 32.781 17.125 1 97.69 358 THR B C 1
ATOM 6714 O O . THR B 1 358 ? 2.232 32.969 18.234 1 97.69 358 THR B O 1
ATOM 6717 N N . GLN B 1 359 ? 3.754 33.5 16.75 1 97.19 359 GLN B N 1
ATOM 6718 C CA . GLN B 1 359 ? 4.309 34.562 17.594 1 97.19 359 GLN B CA 1
ATOM 6719 C C . GLN B 1 359 ? 3.312 35.688 17.766 1 97.19 359 GLN B C 1
ATOM 6721 O O . GLN B 1 359 ? 3.172 36.25 18.875 1 97.19 359 GLN B O 1
ATOM 6726 N N . ILE B 1 360 ? 2.689 36 16.703 1 98 360 ILE B N 1
ATOM 6727 C CA . ILE B 1 360 ? 1.705 37.094 16.75 1 98 360 ILE B CA 1
ATOM 6728 C C . ILE B 1 360 ? 0.523 36.656 17.625 1 98 360 ILE B C 1
ATOM 6730 O O . ILE B 1 360 ? -0.015 37.469 18.375 1 98 360 ILE B O 1
ATOM 6734 N N . LEU B 1 361 ? 0.086 35.438 17.531 1 98.12 361 LEU B N 1
ATOM 6735 C CA . LEU B 1 361 ? -1.009 34.938 18.344 1 98.12 361 LEU B CA 1
ATOM 6736 C C . LEU B 1 361 ? -0.636 34.938 19.828 1 98.12 361 LEU B C 1
ATOM 6738 O O . LEU B 1 361 ? -1.493 35.156 20.688 1 98.12 361 LEU B O 1
ATOM 6742 N N . LEU B 1 362 ? 0.646 34.656 20.094 1 97.62 362 LEU B N 1
ATOM 6743 C CA . LEU B 1 362 ? 1.124 34.719 21.469 1 97.62 362 LEU B CA 1
ATOM 6744 C C . LEU B 1 362 ? 0.999 36.125 22.016 1 97.62 362 LEU B C 1
ATOM 6746 O O . LEU B 1 362 ? 0.558 36.312 23.156 1 97.62 362 LEU B O 1
ATOM 6750 N N . GLU B 1 363 ? 1.354 37.062 21.188 1 96.5 363 GLU B N 1
ATOM 6751 C CA . GLU B 1 363 ? 1.246 38.469 21.594 1 96.5 363 GLU B CA 1
ATOM 6752 C C . GLU B 1 363 ? -0.212 38.875 21.75 1 96.5 363 GLU B C 1
ATOM 6754 O O . GLU B 1 363 ? -0.541 39.688 22.609 1 96.5 363 GLU B O 1
ATOM 6759 N N . ALA B 1 364 ? -1.057 38.312 20.938 1 96.75 364 ALA B N 1
ATOM 6760 C CA . ALA B 1 364 ? -2.484 38.625 20.969 1 96.75 364 ALA B CA 1
ATOM 6761 C C . ALA B 1 364 ? -3.191 37.844 22.062 1 96.75 364 ALA B C 1
ATOM 6763 O O . ALA B 1 364 ? -4.387 38.031 22.297 1 96.75 364 ALA B O 1
ATOM 6764 N N . LYS B 1 365 ? -2.498 36.969 22.734 1 96.44 365 LYS B N 1
ATOM 6765 C CA . LYS B 1 365 ? -2.98 36.156 23.859 1 96.44 365 LYS B CA 1
ATOM 6766 C C . LYS B 1 365 ? -4.117 35.25 23.406 1 96.44 365 LYS B C 1
ATOM 6768 O O . LYS B 1 365 ? -5.121 35.125 24.109 1 96.44 365 LYS B O 1
ATOM 6773 N N . ASN B 1 366 ? -4.086 34.812 22.203 1 97.69 366 ASN B N 1
ATOM 6774 C CA . ASN B 1 366 ? -4.953 33.75 21.719 1 97.69 366 ASN B CA 1
ATOM 6775 C C . ASN B 1 366 ? -4.266 32.375 21.797 1 97.69 366 ASN B C 1
ATOM 6777 O O . ASN B 1 366 ? -3.719 31.891 20.797 1 97.69 366 ASN B O 1
ATOM 6781 N N . TYR B 1 367 ? -4.43 31.688 22.891 1 97.69 367 TYR B N 1
ATOM 6782 C CA . TYR B 1 367 ? -3.682 30.469 23.156 1 97.69 367 TYR B CA 1
ATOM 6783 C C . TYR B 1 367 ? -4.352 29.266 22.5 1 97.69 367 TYR B C 1
ATOM 6785 O O . TYR B 1 367 ? -3.719 28.234 22.297 1 97.69 367 TYR B O 1
ATOM 6793 N N . HIS B 1 368 ? -5.633 29.422 22.219 1 97 368 HIS B N 1
ATOM 6794 C CA . HIS B 1 368 ? -6.344 28.328 21.562 1 97 368 HIS B CA 1
ATOM 6795 C C . HIS B 1 368 ? -5.781 28.047 20.172 1 97 368 HIS B C 1
ATOM 6797 O O . HIS B 1 368 ? -5.266 26.953 19.922 1 97 368 HIS B O 1
ATOM 6803 N N . SER B 1 369 ? -5.812 29.031 19.266 1 97.75 369 SER B N 1
ATOM 6804 C CA . SER B 1 369 ? -5.293 28.875 17.922 1 97.75 369 SER B CA 1
ATOM 6805 C C . SER B 1 369 ? -3.775 28.734 17.922 1 97.75 369 SER B C 1
ATOM 6807 O O . SER B 1 369 ? -3.215 28.016 17.094 1 97.75 369 SER B O 1
ATOM 6809 N N . LEU B 1 370 ? -3.152 29.422 18.891 1 98.12 370 LEU B N 1
ATOM 6810 C CA . LEU B 1 370 ? -1.702 29.328 19 1 98.12 370 LEU B CA 1
ATOM 6811 C C . LEU B 1 370 ? -1.27 27.875 19.203 1 98.12 370 LEU B C 1
ATOM 6813 O O . LEU B 1 370 ? -0.412 27.375 18.469 1 98.12 370 LEU B O 1
ATOM 6817 N N . THR B 1 371 ? -1.869 27.25 20.172 1 97.31 371 THR B N 1
ATOM 6818 C CA . THR B 1 371 ? -1.465 25.891 20.5 1 97.31 371 THR B CA 1
ATOM 6819 C C . THR B 1 371 ? -1.855 24.906 19.406 1 97.31 371 THR B C 1
ATOM 6821 O O . THR B 1 371 ? -1.151 23.938 19.156 1 97.31 371 THR B O 1
ATOM 6824 N N . ALA B 1 372 ? -2.963 25.109 18.719 1 96.81 372 ALA B N 1
ATOM 6825 C CA . ALA B 1 372 ? -3.375 24.266 17.609 1 96.81 372 ALA B CA 1
ATOM 6826 C C . ALA B 1 372 ? -2.383 24.359 16.453 1 96.81 372 ALA B C 1
ATOM 6828 O O . ALA B 1 372 ? -1.987 23.328 15.883 1 96.81 372 ALA B O 1
ATOM 6829 N N . LEU B 1 373 ? -2.016 25.578 16.094 1 97.56 373 LEU B N 1
ATOM 6830 C CA . LEU B 1 373 ? -1.038 25.781 15.031 1 97.56 373 LEU B CA 1
ATOM 6831 C C . LEU B 1 373 ? 0.299 25.141 15.398 1 97.56 373 LEU B C 1
ATOM 6833 O O . LEU B 1 373 ? 0.914 24.453 14.57 1 97.56 373 LEU B O 1
ATOM 6837 N N . ALA B 1 374 ? 0.695 25.359 16.625 1 96.62 374 ALA B N 1
ATOM 6838 C CA . ALA B 1 374 ? 1.975 24.828 17.094 1 96.62 374 ALA B CA 1
ATOM 6839 C C . ALA B 1 374 ? 1.975 23.312 17.094 1 96.62 374 ALA B C 1
ATOM 6841 O O . ALA B 1 374 ? 2.961 22.688 16.688 1 96.62 374 ALA B O 1
ATOM 6842 N N . ALA B 1 375 ? 0.92 22.766 17.562 1 94.06 375 ALA B N 1
ATOM 6843 C CA . ALA B 1 375 ? 0.805 21.297 17.578 1 94.06 375 ALA B CA 1
ATOM 6844 C C . ALA B 1 375 ? 0.837 20.734 16.156 1 94.06 375 ALA B C 1
ATOM 6846 O O . ALA B 1 375 ? 1.433 19.688 15.914 1 94.06 375 ALA B O 1
ATOM 6847 N N . GLY B 1 376 ? 0.162 21.375 15.203 1 95 376 GLY B N 1
ATOM 6848 C CA . GLY B 1 376 ? 0.196 20.953 13.812 1 95 376 GLY B CA 1
ATOM 6849 C C . GLY B 1 376 ? 1.584 21.031 13.203 1 95 376 GLY B C 1
ATOM 6850 O O . GLY B 1 376 ? 2 20.125 12.484 1 95 376 GLY B O 1
ATOM 6851 N N . LEU B 1 377 ? 2.273 22.109 13.516 1 95.12 377 LEU B N 1
ATOM 6852 C CA . LEU B 1 377 ? 3.643 22.281 13.039 1 95.12 377 LEU B CA 1
ATOM 6853 C C . LEU B 1 377 ? 4.555 21.203 13.609 1 95.12 377 LEU B C 1
ATOM 6855 O O . LEU B 1 377 ? 5.43 20.688 12.914 1 95.12 377 LEU B O 1
ATOM 6859 N N . ARG B 1 378 ? 4.344 20.938 14.812 1 90.88 378 ARG B N 1
ATOM 6860 C CA . ARG B 1 378 ? 5.133 19.891 15.445 1 90.88 378 ARG B CA 1
ATOM 6861 C C . ARG B 1 378 ? 4.879 18.531 14.797 1 90.88 378 ARG B C 1
ATOM 6863 O O . ARG B 1 378 ? 5.82 17.766 14.547 1 90.88 378 ARG B O 1
ATOM 6870 N N . ARG B 1 379 ? 3.65 18.234 14.586 1 90.56 379 ARG B N 1
ATOM 6871 C CA . ARG B 1 379 ? 3.303 17 13.891 1 90.56 379 ARG B CA 1
ATOM 6872 C C . ARG B 1 379 ? 3.982 16.922 12.531 1 90.56 379 ARG B C 1
ATOM 6874 O O . ARG B 1 379 ? 4.469 15.859 12.133 1 90.56 379 ARG B O 1
ATOM 6881 N N . TYR B 1 380 ? 3.932 18.016 11.844 1 92.56 380 TYR B N 1
ATOM 6882 C CA . TYR B 1 380 ? 4.605 18.078 10.547 1 92.56 380 TYR B CA 1
ATOM 6883 C C . TYR B 1 380 ? 6.098 17.812 10.695 1 92.56 380 TYR B C 1
ATOM 6885 O O . TYR B 1 380 ? 6.688 17.062 9.914 1 92.56 380 TYR B O 1
ATOM 6893 N N . ASN B 1 381 ? 6.672 18.406 11.688 1 89.56 381 ASN B N 1
ATOM 6894 C CA . ASN B 1 381 ? 8.102 18.25 11.945 1 89.56 381 ASN B CA 1
ATOM 6895 C C . ASN B 1 381 ? 8.477 16.797 12.211 1 89.56 381 ASN B C 1
ATOM 6897 O O . ASN B 1 381 ? 9.484 16.312 11.703 1 89.56 381 ASN B O 1
ATOM 6901 N N . ILE B 1 382 ? 7.68 16.156 12.961 1 86.94 382 ILE B N 1
ATOM 6902 C CA . ILE B 1 382 ? 7.926 14.758 13.32 1 86.94 382 ILE B CA 1
ATOM 6903 C C . ILE B 1 382 ? 7.785 13.875 12.086 1 86.94 382 ILE B C 1
ATOM 6905 O O . ILE B 1 382 ? 8.617 13 11.844 1 86.94 382 ILE B O 1
ATOM 6909 N N . ALA B 1 383 ? 6.793 14.117 11.336 1 86.06 383 ALA B N 1
ATOM 6910 C CA . ALA B 1 383 ? 6.512 13.305 10.156 1 86.06 383 ALA B CA 1
ATOM 6911 C C . ALA B 1 383 ? 7.59 13.484 9.094 1 86.06 383 ALA B C 1
ATOM 6913 O O . ALA B 1 383 ? 7.871 12.562 8.32 1 86.06 383 ALA B O 1
ATOM 6914 N N . SER B 1 384 ? 8.141 14.664 9.07 1 78.25 384 SER B N 1
ATOM 6915 C CA . SER B 1 384 ? 9.117 14.969 8.031 1 78.25 384 SER B CA 1
ATOM 6916 C C . SER B 1 384 ? 10.539 14.695 8.5 1 78.25 384 SER B C 1
ATOM 6918 O O . SER B 1 384 ? 11.5 14.891 7.754 1 78.25 384 SER B O 1
ATOM 6920 N N . ALA B 1 385 ? 10.812 14.391 9.742 1 64.12 385 ALA B N 1
ATOM 6921 C CA . ALA B 1 385 ? 12.141 14.227 10.328 1 64.12 385 ALA B CA 1
ATOM 6922 C C . ALA B 1 385 ? 13.008 13.305 9.477 1 64.12 385 ALA B C 1
ATOM 6924 O O . ALA B 1 385 ? 14.211 13.516 9.352 1 64.12 385 ALA B O 1
ATOM 6925 N N . GLN B 1 386 ? 12.578 12.359 9 1 57.12 386 GLN B N 1
ATOM 6926 C CA . GLN B 1 386 ? 13.359 11.328 8.328 1 57.12 386 GLN B CA 1
ATOM 6927 C C . GLN B 1 386 ? 13.969 11.859 7.031 1 57.12 386 GLN B C 1
ATOM 6929 O O . GLN B 1 386 ? 15.102 11.516 6.684 1 57.12 386 GLN B O 1
ATOM 6934 N N . SER B 1 387 ? 13.008 12.5 6.242 1 51.47 387 SER B N 1
ATOM 6935 C CA . SER B 1 387 ? 13.445 12.938 4.922 1 51.47 387 SER B CA 1
ATOM 6936 C C . SER B 1 387 ? 14.633 13.891 5.02 1 51.47 387 SER B C 1
ATOM 6938 O O . SER B 1 387 ? 15.414 14.016 4.07 1 51.47 387 SER B O 1
ATOM 6940 N N . ARG B 1 388 ? 14.727 14.531 6.234 1 47.28 388 ARG B N 1
ATOM 6941 C CA . ARG B 1 388 ? 15.758 15.562 6.348 1 47.28 388 ARG B CA 1
ATOM 6942 C C . ARG B 1 388 ? 17.031 14.992 6.984 1 47.28 388 ARG B C 1
ATOM 6944 O O . ARG B 1 388 ? 17.953 15.742 7.301 1 47.28 388 ARG B O 1
ATOM 6951 N N . GLY B 1 389 ? 17.156 13.602 6.887 1 47.88 389 GLY B N 1
ATOM 6952 C CA . GLY B 1 389 ? 18.406 13.078 7.418 1 47.88 389 GLY B CA 1
ATOM 6953 C C . GLY B 1 389 ? 18.469 13.102 8.938 1 47.88 389 GLY B C 1
ATOM 6954 O O . GLY B 1 389 ? 19.547 12.922 9.523 1 47.88 389 GLY B O 1
ATOM 6955 N N . LEU B 1 390 ? 17.688 13.742 9.461 1 47.16 390 LEU B N 1
ATOM 6956 C CA . LEU B 1 390 ? 17.766 13.969 10.898 1 47.16 390 LEU B CA 1
ATOM 6957 C C . LEU B 1 390 ? 17.812 12.648 11.656 1 47.16 390 LEU B C 1
ATOM 6959 O O . LEU B 1 390 ? 17.984 12.641 12.883 1 47.16 390 LEU B O 1
ATOM 6963 N N . ILE B 1 391 ? 17.281 11.539 11.055 1 47.41 391 ILE B N 1
ATOM 6964 C CA . ILE B 1 391 ? 17.344 10.305 11.82 1 47.41 391 ILE B CA 1
ATOM 6965 C C . ILE B 1 391 ? 18.766 9.734 11.773 1 47.41 391 ILE B C 1
ATOM 6967 O O . ILE B 1 391 ? 19.188 9.219 10.742 1 47.41 391 ILE B O 1
ATOM 6971 N N . SER B 1 392 ? 19.672 10.484 11.969 1 47 392 SER B N 1
ATOM 6972 C CA . SER B 1 392 ? 20.969 9.828 12.109 1 47 392 SER B CA 1
ATOM 6973 C C . SER B 1 392 ? 20.859 8.594 12.992 1 47 392 SER B C 1
ATOM 6975 O O . SER B 1 392 ? 20.703 8.703 14.211 1 47 392 SER B O 1
ATOM 6977 N N . THR B 1 393 ? 20.078 7.688 12.555 1 45 393 THR B N 1
ATOM 6978 C CA . THR B 1 393 ? 20.062 6.441 13.312 1 45 393 THR B CA 1
ATOM 6979 C C . THR B 1 393 ? 21.484 5.922 13.516 1 45 393 THR B C 1
ATOM 6981 O O . THR B 1 393 ? 21.688 4.746 13.836 1 45 393 THR B O 1
ATOM 6984 N N . GLY B 1 394 ? 22.531 6.559 13.172 1 44.44 394 GLY B N 1
ATOM 6985 C CA . GLY B 1 394 ? 23.625 5.699 13.594 1 44.44 394 GLY B CA 1
ATOM 6986 C C . GLY B 1 394 ? 23.438 5.125 14.984 1 44.44 394 GLY B C 1
ATOM 6987 O O . GLY B 1 394 ? 23.75 3.957 15.227 1 44.44 394 GLY B O 1
ATOM 6988 N N . ASN B 1 395 ? 23.062 6.02 15.906 1 51.75 395 ASN B N 1
ATOM 6989 C CA . ASN B 1 395 ? 22.938 5.512 17.266 1 51.75 395 ASN B CA 1
ATOM 6990 C C . ASN B 1 395 ? 21.469 5.371 17.672 1 51.75 395 ASN B C 1
ATOM 6992 O O . ASN B 1 395 ? 21.156 5.336 18.859 1 51.75 395 ASN B O 1
ATOM 6996 N N . GLY B 1 396 ? 20.438 5.246 16.656 1 59.81 396 GLY B N 1
ATOM 6997 C CA . GLY B 1 396 ? 19.062 4.922 17.031 1 59.81 396 GLY B CA 1
ATOM 6998 C C . GLY B 1 396 ? 18.312 6.105 17.625 1 59.81 396 GLY B C 1
ATOM 6999 O O . GLY B 1 396 ? 17.359 5.926 18.375 1 59.81 396 GLY B O 1
ATOM 7000 N N . VAL B 1 397 ? 18.891 7.426 17.609 1 65.88 397 VAL B N 1
ATOM 7001 C CA . VAL B 1 397 ? 18.203 8.555 18.234 1 65.88 397 VAL B CA 1
ATOM 7002 C C . VAL B 1 397 ? 17.641 9.477 17.156 1 65.88 397 VAL B C 1
ATOM 7004 O O . VAL B 1 397 ? 18.328 9.781 16.172 1 65.88 397 VAL B O 1
ATOM 7007 N N . ILE B 1 398 ? 16.312 9.789 17.219 1 71.75 398 ILE B N 1
ATOM 7008 C CA . ILE B 1 398 ? 15.68 10.766 16.328 1 71.75 398 ILE B CA 1
ATOM 7009 C C . ILE B 1 398 ? 15.805 12.164 16.938 1 71.75 398 ILE B C 1
ATOM 7011 O O . ILE B 1 398 ? 15.391 12.391 18.062 1 71.75 398 ILE B O 1
ATOM 7015 N N . THR B 1 399 ? 16.516 12.969 16.281 1 71.19 399 THR B N 1
ATOM 7016 C CA . THR B 1 399 ? 16.609 14.359 16.719 1 71.19 399 THR B CA 1
ATOM 7017 C C . THR B 1 399 ? 15.75 15.266 15.852 1 71.19 399 THR B C 1
ATOM 7019 O O . THR B 1 399 ? 15.875 15.266 14.625 1 71.19 399 THR B O 1
ATOM 7022 N N . LEU B 1 400 ? 14.82 15.984 16.484 1 74.88 400 LEU B N 1
ATOM 7023 C CA . LEU B 1 400 ? 13.93 16.875 15.75 1 74.88 400 LEU B CA 1
ATOM 7024 C C . LEU B 1 400 ? 14.477 18.297 15.75 1 74.88 400 LEU B C 1
ATOM 7026 O O . LEU B 1 400 ? 14.898 18.812 16.781 1 74.88 400 LEU B O 1
ATOM 7030 N N . HIS B 1 401 ? 14.641 18.844 14.625 1 75.31 401 HIS B N 1
ATOM 7031 C CA . HIS B 1 401 ? 15.008 20.25 14.531 1 75.31 401 HIS B CA 1
ATOM 7032 C C . HIS B 1 401 ? 13.867 21.141 15.008 1 75.31 401 HIS B C 1
ATOM 7034 O O . HIS B 1 401 ? 12.695 20.875 14.727 1 75.31 401 HIS B O 1
ATOM 7040 N N . PRO B 1 402 ? 14.305 22.156 15.711 1 80.56 402 PRO B N 1
ATOM 7041 C CA . PRO B 1 402 ? 13.25 23.047 16.203 1 80.56 402 PRO B CA 1
ATOM 7042 C C . PRO B 1 402 ? 12.461 23.719 15.07 1 80.56 402 PRO B C 1
ATOM 7044 O O . PRO B 1 402 ? 13.055 24.328 14.18 1 80.56 402 PRO B O 1
ATOM 7047 N N . ILE B 1 403 ? 11.219 23.547 15.086 1 87.44 403 ILE B N 1
ATOM 7048 C CA . ILE B 1 403 ? 10.367 24.109 14.047 1 87.44 403 ILE B CA 1
ATOM 7049 C C . ILE B 1 403 ? 9.617 25.328 14.602 1 87.44 403 ILE B C 1
ATOM 7051 O O . ILE B 1 403 ? 9.172 26.188 13.844 1 87.44 403 ILE B O 1
ATOM 7055 N N . LEU B 1 404 ? 9.531 25.484 15.922 1 92.31 404 LEU B N 1
ATOM 7056 C CA . LEU B 1 404 ? 8.797 26.562 16.578 1 92.31 404 LEU B CA 1
ATOM 7057 C C . LEU B 1 404 ? 9.758 27.547 17.234 1 92.31 404 LEU B C 1
ATOM 7059 O O . LEU B 1 404 ? 10.828 27.156 17.703 1 92.31 404 LEU B O 1
ATOM 7063 N N . PRO B 1 405 ? 9.344 28.859 17.219 1 92.69 405 PRO B N 1
ATOM 7064 C CA . PRO B 1 405 ? 10.102 29.781 18.062 1 92.69 405 PRO B CA 1
ATOM 7065 C C . PRO B 1 405 ? 10.164 29.328 19.531 1 92.69 405 PRO B C 1
ATOM 7067 O O . PRO B 1 405 ? 9.203 28.75 20.047 1 92.69 405 PRO B O 1
ATOM 7070 N N . PRO B 1 406 ? 11.258 29.609 20.172 1 91.38 406 PRO B N 1
ATOM 7071 C CA . PRO B 1 406 ? 11.469 29.109 21.547 1 91.38 406 PRO B CA 1
ATOM 7072 C C . PRO B 1 406 ? 10.328 29.484 22.484 1 91.38 406 PRO B C 1
ATOM 7074 O O . PRO B 1 406 ? 9.938 28.688 23.344 1 91.38 406 PRO B O 1
ATOM 7077 N N . GLU B 1 407 ? 9.836 30.672 22.359 1 92.25 407 GLU B N 1
ATOM 7078 C CA . GLU B 1 407 ? 8.766 31.109 23.25 1 92.25 407 GLU B CA 1
ATOM 7079 C C . GLU B 1 407 ? 7.504 30.281 23.062 1 92.25 407 GLU B C 1
ATOM 7081 O O . GLU B 1 407 ? 6.801 29.969 24.031 1 92.25 407 GLU B O 1
ATOM 7086 N N . VAL B 1 408 ? 7.262 29.969 21.844 1 94.56 408 VAL B N 1
ATOM 7087 C CA . VAL B 1 408 ? 6.086 29.172 21.516 1 94.56 408 VAL B CA 1
ATOM 7088 C C . VAL B 1 408 ? 6.309 27.734 21.938 1 94.56 408 VAL B C 1
ATOM 7090 O O . VAL B 1 408 ? 5.387 27.078 22.438 1 94.56 408 VAL B O 1
ATOM 7093 N N . ASP B 1 409 ? 7.465 27.328 21.797 1 91.38 409 ASP B N 1
ATOM 7094 C CA . ASP B 1 409 ? 7.828 25.969 22.172 1 91.38 409 ASP B CA 1
ATOM 7095 C C . ASP B 1 409 ? 7.617 25.734 23.672 1 91.38 409 ASP B C 1
ATOM 7097 O O . ASP B 1 409 ? 7.188 24.656 24.078 1 91.38 409 ASP B O 1
ATOM 7101 N N . MET B 1 410 ? 7.887 26.688 24.406 1 90.62 410 MET B N 1
ATOM 7102 C CA . MET B 1 410 ? 7.707 26.609 25.859 1 90.62 410 MET B CA 1
ATOM 7103 C C . MET B 1 410 ? 6.23 26.484 26.219 1 90.62 410 MET B C 1
ATOM 7105 O O . MET B 1 410 ? 5.867 25.781 27.156 1 90.62 410 MET B O 1
ATOM 7109 N N . ILE B 1 411 ? 5.43 27.125 25.453 1 92.81 411 ILE B N 1
ATOM 7110 C CA . ILE B 1 411 ? 3.996 27.156 25.719 1 92.81 411 ILE B CA 1
ATOM 7111 C C . ILE B 1 411 ? 3.391 25.781 25.453 1 92.81 411 ILE B C 1
ATOM 7113 O O . ILE B 1 411 ? 2.48 25.344 26.172 1 92.81 411 ILE B O 1
ATOM 7117 N N . ILE B 1 412 ? 3.92 25.078 24.5 1 91 412 ILE B N 1
ATOM 7118 C CA . ILE B 1 412 ? 3.271 23.828 24.094 1 91 412 ILE B CA 1
ATOM 7119 C C . ILE B 1 412 ? 3.975 22.656 24.766 1 91 412 ILE B C 1
ATOM 7121 O O . ILE B 1 412 ? 3.664 21.484 24.484 1 91 412 ILE B O 1
ATOM 7125 N N . ASP B 1 413 ? 4.906 22.938 25.641 1 87.5 413 ASP B N 1
ATOM 7126 C CA . ASP B 1 413 ? 5.566 21.859 26.391 1 87.5 413 ASP B CA 1
ATOM 7127 C C . ASP B 1 413 ? 4.574 21.109 27.266 1 87.5 413 ASP B C 1
ATOM 7129 O O . ASP B 1 413 ? 3.975 21.703 28.172 1 87.5 413 ASP B O 1
ATOM 7133 N N . THR B 1 414 ? 4.469 19.891 27.062 1 85.88 414 THR B N 1
ATOM 7134 C CA . THR B 1 414 ? 3.434 19.094 27.719 1 85.88 414 THR B CA 1
ATOM 7135 C C . THR B 1 414 ? 3.883 18.656 29.109 1 85.88 414 THR B C 1
ATOM 7137 O O . THR B 1 414 ? 3.094 18.094 29.875 1 85.88 414 THR B O 1
ATOM 7140 N N . ALA B 1 415 ? 5.062 19.016 29.484 1 81.12 415 ALA B N 1
ATOM 7141 C CA . ALA B 1 415 ? 5.594 18.594 30.766 1 81.12 415 ALA B CA 1
ATOM 7142 C C . ALA B 1 415 ? 4.734 19.109 31.922 1 81.12 415 ALA B C 1
ATOM 7144 O O . ALA B 1 415 ? 4.344 20.281 31.922 1 81.12 415 ALA B O 1
ATOM 7145 N N . GLN B 1 416 ? 4.41 18.234 32.844 1 84.5 416 GLN B N 1
ATOM 7146 C CA . GLN B 1 416 ? 3.65 18.562 34.062 1 84.5 416 GLN B CA 1
ATOM 7147 C C . GLN B 1 416 ? 2.371 19.328 33.688 1 84.5 416 GLN B C 1
ATOM 7149 O O . GLN B 1 416 ? 2.119 20.406 34.219 1 84.5 416 GLN B O 1
ATOM 7154 N N . ASN B 1 417 ? 1.6 18.859 32.844 1 87.06 417 ASN B N 1
ATOM 7155 C CA . ASN B 1 417 ? 0.33 19.422 32.406 1 87.06 417 ASN B CA 1
ATOM 7156 C C . ASN B 1 417 ? 0.503 20.828 31.875 1 87.06 417 ASN B C 1
ATOM 7158 O O . ASN B 1 417 ? -0.168 21.766 32.312 1 87.06 417 ASN B O 1
ATOM 7162 N N . TYR B 1 418 ? 1.439 21.078 31.047 1 91.5 418 TYR B N 1
ATOM 7163 C CA . TYR B 1 418 ? 1.693 22.375 30.422 1 91.5 418 TYR B CA 1
ATOM 7164 C C . TYR B 1 418 ? 2.008 23.438 31.469 1 91.5 418 TYR B C 1
ATOM 7166 O O . TYR B 1 418 ? 1.406 24.516 31.469 1 91.5 418 TYR B O 1
ATOM 7174 N N . ASP B 1 419 ? 2.934 23.109 32.25 1 91.19 419 ASP B N 1
ATOM 7175 C CA . ASP B 1 419 ? 3.283 23.984 33.375 1 91.19 419 ASP B CA 1
ATOM 7176 C C . ASP B 1 419 ? 3.734 25.344 32.875 1 91.19 419 ASP B C 1
ATOM 7178 O O . ASP B 1 419 ? 3.359 26.375 33.469 1 91.19 419 ASP B O 1
ATOM 7182 N N . SER B 1 420 ? 4.523 25.375 31.828 1 93.06 420 SER B N 1
ATOM 7183 C CA . SER B 1 420 ? 5.008 26.625 31.266 1 93.06 420 SER B CA 1
ATOM 7184 C C . SER B 1 420 ? 3.855 27.5 30.766 1 93.06 420 SER B C 1
ATOM 7186 O O . SER B 1 420 ? 3.842 28.703 30.984 1 93.06 420 SER B O 1
ATOM 7188 N N . TYR B 1 421 ? 2.939 26.953 30.125 1 94.81 421 TYR B N 1
ATOM 7189 C CA . TYR B 1 421 ? 1.756 27.656 29.656 1 94.81 421 TYR B CA 1
ATOM 7190 C C . TYR B 1 421 ? 0.928 28.172 30.812 1 94.81 421 TYR B C 1
ATOM 7192 O O . TYR B 1 421 ? 0.473 29.328 30.797 1 94.81 421 TYR B O 1
ATOM 7200 N N . GLN B 1 422 ? 0.727 27.344 31.859 1 92.31 422 GLN B N 1
ATOM 7201 C CA . GLN B 1 422 ? -0.083 27.734 33 1 92.31 422 GLN B CA 1
ATOM 7202 C C . GLN B 1 422 ? 0.518 28.938 33.719 1 92.31 422 GLN B C 1
ATOM 7204 O O . GLN B 1 422 ? -0.204 29.859 34.125 1 92.31 422 GLN B O 1
ATOM 7209 N N . GLN B 1 423 ? 1.812 28.891 33.844 1 92.38 423 GLN B N 1
ATOM 7210 C CA . GLN B 1 423 ? 2.498 30 34.469 1 92.38 423 GLN B CA 1
ATOM 7211 C C . GLN B 1 423 ? 2.369 31.281 33.625 1 92.38 423 GLN B C 1
ATOM 7213 O O . GLN B 1 423 ? 2.125 32.344 34.188 1 92.38 423 GLN B O 1
ATOM 7218 N N . HIS B 1 424 ? 2.523 31.094 32.375 1 93.88 424 HIS B N 1
ATOM 7219 C CA . HIS B 1 424 ? 2.406 32.219 31.469 1 93.88 424 HIS B CA 1
ATOM 7220 C C . HIS B 1 424 ? 0.991 32.781 31.469 1 93.88 424 HIS B C 1
ATOM 7222 O O . HIS B 1 424 ? 0.806 34 31.438 1 93.88 424 HIS B O 1
ATOM 7228 N N . TYR B 1 425 ? 0.011 31.969 31.516 1 93.5 425 TYR B N 1
ATOM 7229 C CA . TYR B 1 425 ? -1.392 32.375 31.453 1 93.5 425 TYR B CA 1
ATOM 7230 C C . TYR B 1 425 ? -1.785 33.156 32.719 1 93.5 425 TYR B C 1
ATOM 7232 O O . TYR B 1 425 ? -2.639 34.031 32.656 1 93.5 425 TYR B O 1
ATOM 7240 N N . GLN B 1 426 ? -1.207 32.875 33.812 1 89.5 426 GLN B N 1
ATOM 7241 C CA . GLN B 1 426 ? -1.507 33.562 35.062 1 89.5 426 GLN B CA 1
ATOM 7242 C C . GLN B 1 426 ? -1.184 35.031 34.938 1 89.5 426 GLN B C 1
ATOM 7244 O O . GLN B 1 426 ? -1.909 35.875 35.5 1 89.5 426 GLN B O 1
ATOM 7249 N N . THR B 1 427 ? -0.145 35.312 34.219 1 90.75 427 THR B N 1
ATOM 7250 C CA . THR B 1 427 ? 0.307 36.688 34.125 1 90.75 427 THR B CA 1
ATOM 7251 C C . THR B 1 427 ? -0.28 37.375 32.875 1 90.75 427 THR B C 1
ATOM 7253 O O . THR B 1 427 ? -0.417 38.594 32.844 1 90.75 427 THR B O 1
ATOM 7256 N N . ASN B 1 428 ? -0.623 36.531 31.906 1 92.75 428 ASN B N 1
ATOM 7257 C CA . ASN B 1 428 ? -1.119 37.094 30.656 1 92.75 428 ASN B CA 1
ATOM 7258 C C . ASN B 1 428 ? -2.387 36.375 30.203 1 92.75 428 ASN B C 1
ATOM 7260 O O . ASN B 1 428 ? -2.391 35.688 29.156 1 92.75 428 ASN B O 1
ATOM 7264 N N . PRO B 1 429 ? -3.477 36.625 30.875 1 92.31 429 PRO B N 1
ATOM 7265 C CA . PRO B 1 429 ? -4.695 35.906 30.516 1 92.31 429 PRO B CA 1
ATOM 7266 C C . PRO B 1 429 ? -5.281 36.344 29.172 1 92.31 429 PRO B C 1
ATOM 7268 O O . PRO B 1 429 ? -5.184 37.5 28.812 1 92.31 429 PRO B O 1
ATOM 7271 N N . GLY B 1 430 ? -5.836 35.438 28.422 1 93.62 430 GLY B N 1
ATOM 7272 C CA . GLY B 1 430 ? -6.504 35.625 27.141 1 93.62 430 GLY B CA 1
ATOM 7273 C C . GLY B 1 430 ? -7.391 34.469 26.75 1 93.62 430 GLY B C 1
ATOM 7274 O O . GLY B 1 430 ? -8 33.844 27.625 1 93.62 430 GLY B O 1
ATOM 7275 N N . ILE B 1 431 ? -7.578 34.25 25.453 1 95.25 431 ILE B N 1
ATOM 7276 C CA . ILE B 1 431 ? -8.336 33.062 25 1 95.25 431 ILE B CA 1
ATOM 7277 C C . ILE B 1 431 ? -7.598 31.797 25.391 1 95.25 431 ILE B C 1
ATOM 7279 O O . ILE B 1 431 ? -6.492 31.547 24.906 1 95.25 431 ILE B O 1
ATOM 7283 N N . PRO B 1 432 ? -8.148 31.016 26.172 1 95.31 432 PRO B N 1
ATOM 7284 C CA . PRO B 1 432 ? -7.391 29.922 26.797 1 95.31 432 PRO B CA 1
ATOM 7285 C C . PRO B 1 432 ? -7.254 28.703 25.875 1 95.31 432 PRO B C 1
ATOM 7287 O O . PRO B 1 432 ? -8.094 28.5 25 1 95.31 432 PRO B O 1
ATOM 7290 N N . PHE B 1 433 ? -6.215 28.016 26.094 1 96.12 433 PHE B N 1
ATOM 7291 C CA . PHE B 1 433 ? -6.094 26.609 25.734 1 96.12 433 PHE B CA 1
ATOM 7292 C C . PHE B 1 433 ? -6.738 25.719 26.781 1 96.12 433 PHE B C 1
ATOM 7294 O O . PHE B 1 433 ? -6.207 25.562 27.891 1 96.12 433 PHE B O 1
ATOM 7301 N N . LEU B 1 434 ? -7.797 25.094 26.5 1 92.62 434 LEU B N 1
ATOM 7302 C CA . LEU B 1 434 ? -8.719 24.578 27.5 1 92.62 434 LEU B CA 1
ATOM 7303 C C . LEU B 1 434 ? -8.188 23.281 28.109 1 92.62 434 LEU B C 1
ATOM 7305 O O . LEU B 1 434 ? -8.484 22.953 29.25 1 92.62 434 LEU B O 1
ATOM 7309 N N . THR B 1 435 ? -7.406 22.516 27.438 1 91.25 435 THR B N 1
ATOM 7310 C CA . THR B 1 435 ? -7.016 21.172 27.812 1 91.25 435 THR B CA 1
ATOM 7311 C C . THR B 1 435 ? -6.332 21.156 29.188 1 91.25 435 THR B C 1
ATOM 7313 O O . THR B 1 435 ? -6.75 20.438 30.094 1 91.25 435 THR B O 1
ATOM 7316 N N . PRO B 1 436 ? -5.348 21.984 29.391 1 92 436 PRO B N 1
ATOM 7317 C CA . PRO B 1 436 ? -4.703 21.969 30.703 1 92 436 PRO B CA 1
ATOM 7318 C C . PRO B 1 436 ? -5.621 22.469 31.828 1 92 436 PRO B C 1
ATOM 7320 O O . PRO B 1 436 ? -5.531 21.984 32.969 1 92 436 PRO B O 1
ATOM 7323 N N . HIS B 1 437 ? -6.488 23.375 31.516 1 92.12 437 HIS B N 1
ATOM 7324 C CA . HIS B 1 437 ? -7.391 23.938 32.531 1 92.12 437 HIS B CA 1
ATOM 7325 C C . HIS B 1 437 ? -8.422 22.906 32.969 1 92.12 437 HIS B C 1
ATOM 7327 O O . HIS B 1 437 ? -8.766 22.828 34.156 1 92.12 437 HIS B O 1
ATOM 7333 N N . ILE B 1 438 ? -8.914 22.219 32.031 1 89.31 438 ILE B N 1
ATOM 7334 C CA . ILE B 1 438 ? -9.875 21.172 32.344 1 89.31 438 ILE B CA 1
ATOM 7335 C C . ILE B 1 438 ? -9.219 20.125 33.25 1 89.31 438 ILE B C 1
ATOM 7337 O O . ILE B 1 438 ? -9.828 19.641 34.219 1 89.31 438 ILE B O 1
ATOM 7341 N N . ARG B 1 439 ? -8.023 19.812 33 1 88.44 439 ARG B N 1
ATOM 7342 C CA . ARG B 1 439 ? -7.297 18.828 33.781 1 88.44 439 ARG B CA 1
ATOM 7343 C C . ARG B 1 439 ? -7.059 19.344 35.219 1 88.44 439 ARG B C 1
ATOM 7345 O O . ARG B 1 439 ? -7.18 18.594 36.188 1 88.44 439 ARG B O 1
ATOM 7352 N N . GLU B 1 440 ? -6.688 20.562 35.25 1 89.06 440 GLU B N 1
ATOM 7353 C CA . GLU B 1 440 ? -6.484 21.172 36.562 1 89.06 440 GLU B CA 1
ATOM 7354 C C . GLU B 1 440 ? -7.77 21.141 37.375 1 89.06 440 GLU B C 1
ATOM 7356 O O . GLU B 1 440 ? -7.73 20.922 38.594 1 89.06 440 GLU B O 1
ATOM 7361 N N . TYR B 1 441 ? -8.812 21.359 36.75 1 89.25 441 TYR B N 1
ATOM 7362 C CA . TYR B 1 441 ? -10.102 21.312 37.438 1 89.25 441 TYR B CA 1
ATOM 7363 C C . TYR B 1 441 ? -10.414 19.922 37.969 1 89.25 441 TYR B C 1
ATOM 7365 O O . TYR B 1 441 ? -10.898 19.75 39.094 1 89.25 441 TYR B O 1
ATOM 7373 N N . GLN B 1 442 ? -10.141 18.953 37.156 1 86.25 442 GLN B N 1
ATOM 7374 C CA . GLN B 1 442 ? -10.43 17.578 37.531 1 86.25 442 GLN B CA 1
ATOM 7375 C C . GLN B 1 442 ? -9.547 17.109 38.688 1 86.25 442 GLN B C 1
ATOM 7377 O O . GLN B 1 442 ? -9.977 16.328 39.531 1 86.25 442 GLN B O 1
ATOM 7382 N N . LEU B 1 443 ? -8.328 17.641 38.719 1 85.81 443 LEU B N 1
ATOM 7383 C CA . LEU B 1 443 ? -7.363 17.203 39.719 1 85.81 443 LEU B CA 1
ATOM 7384 C C . LEU B 1 443 ? -7.527 17.969 41.031 1 85.81 443 LEU B C 1
ATOM 7386 O O . LEU B 1 443 ? -7.414 17.406 42.125 1 85.81 443 LEU B O 1
ATOM 7390 N N . HIS B 1 444 ? -7.777 19.297 40.875 1 89.06 444 HIS B N 1
ATOM 7391 C CA . HIS B 1 444 ? -7.664 20.141 42.062 1 89.06 444 HIS B CA 1
ATOM 7392 C C . HIS B 1 444 ? -8.945 20.922 42.312 1 89.06 444 HIS B C 1
ATOM 7394 O O . HIS B 1 444 ? -9.055 21.656 43.281 1 89.06 444 HIS B O 1
ATOM 7400 N N . GLY B 1 445 ? -9.852 20.781 41.438 1 86.56 445 GLY B N 1
ATOM 7401 C CA . GLY B 1 445 ? -11.141 21.438 41.625 1 86.56 445 GLY B CA 1
ATOM 7402 C C . GLY B 1 445 ? -11.164 22.859 41.125 1 86.56 445 GLY B C 1
ATOM 7403 O O . GLY B 1 445 ? -10.266 23.281 40.406 1 86.56 445 GLY B O 1
ATOM 7404 N N . GLU B 1 446 ? -12.117 23.609 41.5 1 84.56 446 GLU B N 1
ATOM 7405 C CA . GLU B 1 446 ? -12.43 24.906 40.938 1 84.56 446 GLU B CA 1
ATOM 7406 C C . GLU B 1 446 ? -11.375 25.938 41.312 1 84.56 446 GLU B C 1
ATOM 7408 O O . GLU B 1 446 ? -11.039 26.812 40.5 1 84.56 446 GLU B O 1
ATOM 7413 N N . PRO B 1 447 ? -10.828 25.875 42.438 1 81.62 447 PRO B N 1
ATOM 7414 C CA . PRO B 1 447 ? -9.836 26.891 42.812 1 81.62 447 PRO B CA 1
ATOM 7415 C C . PRO B 1 447 ? -8.602 26.844 41.906 1 81.62 447 PRO B C 1
ATOM 7417 O O . PRO B 1 447 ? -7.922 27.859 41.719 1 81.62 447 PRO B O 1
ATOM 7420 N N . ALA B 1 448 ? -8.461 25.797 41.281 1 83.81 448 ALA B N 1
ATOM 7421 C CA . ALA B 1 448 ? -7.266 25.625 40.438 1 83.81 448 ALA B CA 1
ATOM 7422 C C . ALA B 1 448 ? -7.426 26.328 39.094 1 83.81 448 ALA B C 1
ATOM 7424 O O . ALA B 1 448 ? -6.438 26.578 38.406 1 83.81 448 ALA B O 1
ATOM 7425 N N . ILE B 1 449 ? -8.664 26.734 38.781 1 84.81 449 ILE B N 1
ATOM 7426 C CA . ILE B 1 449 ? -8.875 27.375 37.5 1 84.81 449 ILE B CA 1
ATOM 7427 C C . ILE B 1 449 ? -9.414 28.797 37.688 1 84.81 449 ILE B C 1
ATOM 7429 O O . ILE B 1 449 ? -10.227 29.281 36.906 1 84.81 449 ILE B O 1
ATOM 7433 N N . ARG B 1 450 ? -9.016 29.391 38.719 1 83.25 450 ARG B N 1
ATOM 7434 C CA . ARG B 1 450 ? -9.5 30.719 39.094 1 83.25 450 ARG B CA 1
ATOM 7435 C C . ARG B 1 450 ? -9.203 31.734 38 1 83.25 450 ARG B C 1
ATOM 7437 O O . ARG B 1 450 ? -10.031 32.594 37.688 1 83.25 450 ARG B O 1
ATOM 7444 N N . ASP B 1 451 ? -8.047 31.688 37.5 1 83.75 451 ASP B N 1
ATOM 7445 C CA . ASP B 1 451 ? -7.641 32.625 36.469 1 83.75 451 ASP B CA 1
ATOM 7446 C C . ASP B 1 451 ? -8.508 32.5 35.219 1 83.75 451 ASP B C 1
ATOM 7448 O O . ASP B 1 451 ? -8.836 33.5 34.562 1 83.75 451 ASP B O 1
ATOM 7452 N N . LEU B 1 452 ? -8.805 31.297 34.875 1 87.69 452 LEU B N 1
ATOM 7453 C CA . LEU B 1 452 ? -9.688 31.062 33.719 1 87.69 452 LEU B CA 1
ATOM 7454 C C . LEU B 1 452 ? -11.078 31.609 34 1 87.69 452 LEU B C 1
ATOM 7456 O O . LEU B 1 452 ? -11.68 32.219 33.125 1 87.69 452 LEU B O 1
ATOM 7460 N N . LEU B 1 453 ? -11.547 31.438 35.188 1 84.19 453 LEU B N 1
ATOM 7461 C CA . LEU B 1 453 ? -12.883 31.906 35.531 1 84.19 453 LEU B CA 1
ATOM 7462 C C . LEU B 1 453 ? -12.945 33.438 35.531 1 84.19 453 LEU B C 1
ATOM 7464 O O . LEU B 1 453 ? -13.969 34 35.125 1 84.19 453 LEU B O 1
ATOM 7468 N N . LEU B 1 454 ? -11.859 33.969 35.938 1 82.12 454 LEU B N 1
ATOM 7469 C CA . LEU B 1 454 ? -11.797 35.438 35.906 1 82.12 454 LEU B CA 1
ATOM 7470 C C . LEU B 1 454 ? -11.859 35.938 34.5 1 82.12 454 LEU B C 1
ATOM 7472 O O . LEU B 1 454 ? -12.5 36.938 34.219 1 82.12 454 LEU B O 1
ATOM 7476 N N . TYR B 1 455 ? -11.188 35.25 33.625 1 82.5 455 TYR B N 1
ATOM 7477 C CA . TYR B 1 455 ? -11.242 35.594 32.219 1 82.5 455 TYR B CA 1
ATOM 7478 C C . TYR B 1 455 ? -12.664 35.469 31.688 1 82.5 455 TYR B C 1
ATOM 7480 O O . TYR B 1 455 ? -13.141 36.312 30.938 1 82.5 455 TYR B O 1
ATOM 7488 N N . LEU B 1 456 ? -13.375 34.469 32.031 1 82.56 456 LEU B N 1
ATOM 7489 C CA . LEU B 1 456 ? -14.719 34.219 31.531 1 82.56 456 LEU B CA 1
ATOM 7490 C C . LEU B 1 456 ? -15.711 35.25 32.031 1 82.56 456 LEU B C 1
ATOM 7492 O O . LEU B 1 456 ? -16.688 35.562 31.375 1 82.56 456 LEU B O 1
ATOM 7496 N N . GLN B 1 457 ? -15.461 35.75 33.25 1 76.88 457 GLN B N 1
ATOM 7497 C CA . GLN B 1 457 ? -16.344 36.719 33.844 1 76.88 457 GLN B CA 1
ATOM 7498 C C . GLN B 1 457 ? -16.188 38.094 33.188 1 76.88 457 GLN B C 1
ATOM 7500 O O . GLN B 1 457 ? -17.125 38.875 33.125 1 76.88 457 GLN B O 1
ATOM 7505 N N . ARG B 1 458 ? -15.047 38.375 32.75 1 74.56 458 ARG B N 1
ATOM 7506 C CA . ARG B 1 458 ? -14.781 39.656 32.125 1 74.56 458 ARG B CA 1
ATOM 7507 C C . ARG B 1 458 ? -15.336 39.688 30.703 1 74.56 458 ARG B C 1
ATOM 7509 O O . ARG B 1 458 ? -15.469 40.781 30.109 1 74.56 458 ARG B O 1
ATOM 7516 N N . GLN B 1 459 ? -15.594 38.562 30.062 1 65.75 459 GLN B N 1
ATOM 7517 C CA . GLN B 1 459 ? -16.141 38.562 28.703 1 65.75 459 GLN B CA 1
ATOM 7518 C C . GLN B 1 459 ? -17.578 39.062 28.703 1 65.75 459 GLN B C 1
ATOM 7520 O O . GLN B 1 459 ? -18.344 38.812 29.641 1 65.75 459 GLN B O 1
ATOM 7525 N N . PRO B 1 460 ? -17.953 40.188 28.078 1 52.16 460 PRO B N 1
ATOM 7526 C CA . PRO B 1 460 ? -19.312 40.719 28.078 1 52.16 460 PRO B CA 1
ATOM 7527 C C . PRO B 1 460 ? -20.359 39.656 27.766 1 52.16 460 PRO B C 1
ATOM 7529 O O . PRO B 1 460 ? -20.125 38.781 26.938 1 52.16 460 PRO B O 1
ATOM 7532 N N . SER B 1 461 ? -21.109 39.156 28.766 1 44.66 461 SER B N 1
ATOM 7533 C CA . SER B 1 461 ? -22.266 38.281 28.625 1 44.66 461 SER B CA 1
ATOM 7534 C C . SER B 1 461 ? -23.141 38.719 27.453 1 44.66 461 SER B C 1
ATOM 7536 O O . SER B 1 461 ? -23.703 39.812 27.453 1 44.66 461 SER B O 1
ATOM 7538 N N . THR B 1 462 ? -22.875 38.531 26.297 1 39.16 462 THR B N 1
ATOM 7539 C CA . THR B 1 462 ? -23.969 38.781 25.375 1 39.16 462 THR B CA 1
ATOM 7540 C C . THR B 1 462 ? -25.219 38 25.75 1 39.16 462 THR B C 1
ATOM 7542 O O . THR B 1 462 ? -25.234 36.781 25.656 1 39.16 462 THR B O 1
ATOM 7545 N N . GLU B 1 463 ? -25.875 38.344 26.844 1 35.62 463 GLU B N 1
ATOM 7546 C CA . GLU B 1 463 ? -27.266 37.938 27.016 1 35.62 463 GLU B CA 1
ATOM 7547 C C . GLU B 1 463 ? -27.984 37.812 25.672 1 35.62 463 GLU B C 1
ATOM 7549 O O . GLU B 1 463 ? -27.859 38.719 24.828 1 35.62 463 GLU B O 1
ATOM 7554 N N . PRO B 1 464 ? -28.672 36.656 25.438 1 33.03 464 PRO B N 1
ATOM 7555 C CA . PRO B 1 464 ? -29.703 36.938 24.422 1 33.03 464 PRO B CA 1
ATOM 7556 C C . PRO B 1 464 ? -30.609 38.094 24.828 1 33.03 464 PRO B C 1
ATOM 7558 O O . PRO B 1 464 ? -30.812 38.344 26.016 1 33.03 464 PRO B O 1
#